Protein AF-K7UKG6-F1 (afdb_monomer_lite)

Organism: Zea mays (NCBI:txid4577)

Radius of gyration: 51.91 Å; chains: 1; bounding box: 144×88×144 Å

Foldseek 3Di:
DYDDDDDDPDDPDDDPDPPKPKDKPLAQQVNPKDKDKQWDQDNLRWIWQHDQDAQIKIKTWDPDWDQQAPALPGFGFKKKKKFKKAKAFLDPQADFFFKKKKKFQDRDAPDSRQGVPFSRHDPVFAPPLVGLMWIWTQGQDDDVVLPDPDRGKIATDGSHSNGPDMDGAFAQDQVPRDTDGDHRNNRAMKMKMWIAHRVQQKIFIAIDGPPDDTGPHGRDIDRHTSSSHYDNNRIIIIIMMGTHHDTRMIMIIFMMIMITNDYTDDHPSVSTGDDDDRDDPPPPVCCVVCVCVVVVVVVVCVCVVVCVVVVVCLVQPADDDPVNVVQDDQEDRPVQQCVQQVNVDPVQWPDQDPQGTWGWGQGPVPRAIKIKGWGDLPDPLNVLLLVQCCVQQVPDDDPQAWHFRHWYDDPSTTITITHDQPQAFQLCLLDPPPPPDDRDAAVLLLQQLLSVLVVLCCQQPVDQWNKFQQEDARNQFGQHPVSHTHGHRSSVMDTHGPPDAFDAAPQDYDPLLAALVCVVGNGGDSLSVLLSSLSRLLCSFQSDDQWDDDDPDDDTDGSLLVLVVCVVVVNNNVSGHCSNVPRYDPVLSVLSSLLSNQSNDNDSVSHDGSVVVSCSSVVVDDDDDDDDDDDDPVVSVVVPPDDDDDDDDDDDDDDDDDDDDDDDDDDDDDDDDDPDAAEEEFEPCLDFLNLLLLLVCQVVVYQYEYEEQDPVSQVVSQVVSCVVPVPGNYHYAYDDLLDLVRLLVVLVVCCVPPVAHQEYELPWAALLWDADPVVLVVCPVVLVPDDPVRLLLVQLVGTHHDLVSLVVRLSTQAVSLVSNCVSRVVRLVVDLRREYERAFAPLLFLVQFQDPVVSVQLVPLVPNDPVNLVVVSVVCSVCVVVVNCVVVRQRDRHSSSSSSSSVSSLSVQLNVCVVCVSYAGEYEYLAQELDVNSSHSGPDYSNSSNVFVNCSRPDDSPDDGSFYAYSVGTDDSD

Structure (mmCIF, N/CA/C/O backbone):
data_AF-K7UKG6-F1
#
_entry.id   AF-K7UKG6-F1
#
loop_
_atom_site.group_PDB
_atom_site.id
_atom_site.type_symbol
_atom_site.label_atom_id
_atom_site.label_alt_id
_atom_site.label_comp_id
_atom_site.label_asym_id
_atom_site.label_entity_id
_atom_site.label_seq_id
_atom_site.pdbx_PDB_ins_code
_atom_site.Cartn_x
_atom_site.Cartn_y
_atom_site.Cartn_z
_atom_site.occupancy
_atom_site.B_iso_or_equiv
_atom_site.auth_seq_id
_atom_site.auth_comp_id
_atom_site.auth_asym_id
_atom_site.auth_atom_id
_atom_site.pdbx_PDB_model_num
ATOM 1 N N . MET A 1 1 ? -83.218 53.440 73.444 1.00 36.66 1 MET A N 1
ATOM 2 C CA . MET A 1 1 ? -84.260 52.414 73.667 1.00 36.66 1 MET A CA 1
ATOM 3 C C . MET A 1 1 ? -84.029 51.332 72.626 1.00 36.66 1 MET A C 1
ATOM 5 O O . MET A 1 1 ? -84.044 51.677 71.460 1.00 36.66 1 MET A O 1
ATOM 9 N N . GLY A 1 2 ? -83.711 50.076 72.893 1.00 34.75 2 GLY A N 1
ATOM 10 C CA . GLY A 1 2 ? -83.500 49.280 74.098 1.00 34.75 2 GLY A CA 1
ATOM 11 C C . GLY A 1 2 ? -83.322 47.832 73.601 1.00 34.75 2 GLY A C 1
ATOM 12 O O . GLY A 1 2 ? -83.948 47.472 72.609 1.00 34.75 2 GLY A O 1
ATOM 13 N N . CYS A 1 3 ? -82.434 47.050 74.228 1.00 31.73 3 CYS A N 1
ATOM 14 C CA . CYS A 1 3 ? -82.293 45.579 74.106 1.00 31.73 3 CYS A CA 1
ATOM 15 C C . CYS A 1 3 ? -83.643 44.819 74.013 1.00 31.73 3 CYS A C 1
ATOM 17 O O . CYS A 1 3 ? -84.645 45.433 74.380 1.00 31.73 3 CYS A O 1
ATOM 19 N N . PRO A 1 4 ? -83.715 43.480 73.754 1.00 49.38 4 PRO A N 1
ATOM 20 C CA . PRO A 1 4 ? -82.678 42.414 73.668 1.00 49.38 4 PRO A CA 1
ATOM 21 C C . PRO A 1 4 ? -82.860 41.475 72.420 1.00 49.38 4 PRO A C 1
ATOM 23 O O . PRO A 1 4 ? -83.835 41.618 71.701 1.00 49.38 4 PRO A O 1
ATOM 26 N N . ARG A 1 5 ? -81.911 40.623 71.971 1.00 38.62 5 ARG A N 1
ATOM 27 C CA . ARG A 1 5 ? -81.408 39.315 72.494 1.00 38.62 5 ARG A CA 1
ATOM 28 C C . ARG A 1 5 ? -82.392 38.120 72.246 1.00 38.62 5 ARG A C 1
ATOM 30 O O . ARG A 1 5 ? -83.532 38.351 71.881 1.00 38.62 5 ARG A O 1
ATOM 37 N N . PRO A 1 6 ? -81.948 36.853 72.360 1.00 53.34 6 PRO A N 1
ATOM 38 C CA . PRO A 1 6 ? -81.726 35.874 71.281 1.00 53.34 6 PRO A CA 1
ATOM 39 C C . PRO A 1 6 ? -82.592 34.597 71.467 1.00 53.34 6 PRO A C 1
ATOM 41 O O . PRO A 1 6 ? -83.378 34.562 72.397 1.00 53.34 6 PRO A O 1
ATOM 44 N N . LEU A 1 7 ? -82.439 33.556 70.633 1.00 32.66 7 LEU A N 1
ATOM 45 C CA . LEU A 1 7 ? -82.617 32.106 70.928 1.00 32.66 7 LEU A CA 1
ATOM 46 C C . LEU A 1 7 ? -83.023 31.352 69.647 1.00 32.66 7 LEU A C 1
ATOM 48 O O . LEU A 1 7 ? -84.199 31.128 69.387 1.00 32.66 7 LEU A O 1
ATOM 52 N N . LEU A 1 8 ? -82.040 30.916 68.859 1.00 34.09 8 LEU A N 1
ATOM 53 C CA . LEU A 1 8 ? -82.183 29.715 68.027 1.00 34.09 8 LEU A CA 1
ATOM 54 C C . LEU A 1 8 ? -80.794 29.146 67.699 1.00 34.09 8 LEU A C 1
ATOM 56 O O . LEU A 1 8 ? -80.419 28.995 66.543 1.00 34.09 8 LEU A O 1
ATOM 60 N N . LEU A 1 9 ? -79.971 28.927 68.728 1.00 34.53 9 LEU A N 1
ATOM 61 C CA . LEU A 1 9 ? -78.616 28.391 68.542 1.00 34.53 9 LEU A CA 1
ATOM 62 C C . LEU A 1 9 ? -78.204 27.429 69.659 1.00 34.53 9 LEU A C 1
ATOM 64 O O . LEU A 1 9 ? -77.068 27.422 70.119 1.00 34.53 9 LEU A O 1
ATOM 68 N N . LEU A 1 10 ? -79.156 26.611 70.110 1.00 34.00 10 LEU A N 1
ATOM 69 C CA . LEU A 1 10 ? -78.897 25.526 71.046 1.00 34.00 10 LEU A CA 1
ATOM 70 C C . LEU A 1 10 ? -79.797 24.338 70.699 1.00 34.00 10 LEU A C 1
ATOM 72 O O . LEU A 1 10 ? -81.017 24.459 70.699 1.00 34.00 10 LEU A O 1
ATOM 76 N N . LEU A 1 11 ? -79.137 23.206 70.444 1.00 31.42 11 LEU A N 1
ATOM 77 C CA . LEU A 1 11 ? -79.667 21.859 70.202 1.00 31.42 11 LEU A CA 1
ATOM 78 C C . LEU A 1 11 ? -80.081 21.488 68.766 1.00 31.42 11 LEU A C 1
ATOM 80 O O . LEU A 1 11 ? -81.199 21.064 68.503 1.00 31.42 11 LEU A O 1
ATOM 84 N N . LEU A 1 12 ? -79.080 21.436 67.885 1.00 32.84 12 LEU A N 1
ATOM 85 C CA . LEU A 1 12 ? -78.785 20.176 67.193 1.00 32.84 12 LEU A CA 1
ATOM 86 C C . LEU A 1 12 ? -77.515 19.600 67.835 1.00 32.84 12 LEU A C 1
ATOM 88 O O . LEU A 1 12 ? -76.402 20.065 67.610 1.00 32.84 12 LEU A O 1
ATOM 92 N N . HIS A 1 13 ? -77.737 18.670 68.762 1.00 29.12 13 HIS A N 1
ATOM 93 C CA . HIS A 1 13 ? -76.720 17.833 69.386 1.00 29.12 13 HIS A CA 1
ATOM 94 C C . HIS A 1 13 ? -76.111 16.858 68.372 1.00 29.12 13 HIS A C 1
ATOM 96 O O . HIS A 1 13 ? -76.815 16.341 67.512 1.00 29.12 13 HIS A O 1
ATOM 102 N N . ALA A 1 14 ? -74.840 16.536 68.625 1.00 32.56 14 ALA A N 1
ATOM 103 C CA . ALA A 1 14 ? -74.130 15.333 68.200 1.00 32.56 14 ALA A CA 1
ATOM 104 C C . ALA A 1 14 ? -73.855 15.190 66.695 1.00 32.56 14 ALA A C 1
ATOM 106 O O . ALA A 1 14 ? -74.645 14.648 65.933 1.00 32.56 14 ALA A O 1
ATOM 107 N N . VAL A 1 15 ? -72.652 15.612 66.306 1.00 30.20 15 VAL A N 1
ATOM 108 C CA . VAL A 1 15 ? -71.545 14.771 65.808 1.00 30.20 15 VAL A CA 1
ATOM 109 C C . VAL A 1 15 ? -70.555 15.763 65.188 1.00 30.20 15 VAL A C 1
ATOM 111 O O . VAL A 1 15 ? -70.603 16.067 64.003 1.00 30.20 15 VAL A O 1
ATOM 114 N N . ALA A 1 16 ? -69.652 16.315 66.000 1.00 31.25 16 ALA A N 1
ATOM 115 C CA . ALA A 1 16 ? -68.371 16.741 65.454 1.00 31.25 16 ALA A CA 1
ATOM 116 C C . ALA A 1 16 ? -67.539 15.460 65.364 1.00 31.25 16 ALA A C 1
ATOM 118 O O . ALA A 1 16 ? -66.836 15.096 66.306 1.00 31.25 16 ALA A O 1
ATOM 119 N N . LEU A 1 17 ? -67.731 14.708 64.274 1.00 33.38 17 LEU A N 1
ATOM 120 C CA . LEU A 1 17 ? -66.760 13.711 63.832 1.00 33.38 17 LEU A CA 1
ATOM 121 C C . LEU A 1 17 ? -65.398 14.404 63.882 1.00 33.38 17 LEU A C 1
ATOM 123 O O . LEU A 1 17 ? -65.260 15.495 63.329 1.00 33.38 17 LEU A O 1
ATOM 127 N N . ALA A 1 18 ? -64.437 13.810 64.591 1.00 40.22 18 ALA A N 1
ATOM 128 C CA . ALA A 1 18 ? -63.049 14.237 64.532 1.00 40.22 18 ALA A CA 1
ATOM 129 C C . ALA A 1 18 ? -62.683 14.342 63.048 1.00 40.22 18 ALA A C 1
ATOM 131 O O . ALA A 1 18 ? -62.663 13.321 62.360 1.00 40.22 18 ALA A O 1
ATOM 132 N N . ALA A 1 19 ? -62.527 15.567 62.542 1.00 43.12 19 ALA A N 1
ATOM 133 C CA . ALA A 1 19 ? -62.194 15.784 61.146 1.00 43.12 19 ALA A CA 1
ATOM 134 C C . ALA A 1 19 ? -60.903 15.007 60.869 1.00 43.12 19 ALA A C 1
ATOM 136 O O . ALA A 1 19 ? -59.942 15.124 61.629 1.00 43.12 19 ALA A O 1
ATOM 137 N N . ALA A 1 20 ? -60.931 14.136 59.861 1.00 57.72 20 ALA A N 1
ATOM 138 C CA . ALA A 1 20 ? -59.740 13.439 59.411 1.00 57.72 20 ALA A CA 1
ATOM 139 C C . ALA A 1 20 ? -58.712 14.491 58.979 1.00 57.72 20 ALA A C 1
ATOM 141 O O . ALA A 1 20 ? -59.047 15.408 58.227 1.00 57.72 20 ALA A O 1
ATOM 142 N N . ASP A 1 21 ? -57.479 14.366 59.466 1.00 76.94 21 ASP A N 1
ATOM 143 C CA . ASP A 1 21 ? -56.363 15.162 58.962 1.00 76.94 21 ASP A CA 1
ATOM 144 C C . ASP A 1 21 ? -56.063 14.636 57.551 1.00 76.94 21 ASP A C 1
ATOM 146 O O . ASP A 1 21 ? -55.440 13.583 57.397 1.00 76.94 21 ASP A O 1
ATOM 150 N N . GLU A 1 22 ? -56.592 15.315 56.532 1.00 91.69 22 GLU A N 1
ATOM 151 C CA . GLU A 1 22 ? -56.520 14.912 55.126 1.00 91.69 22 GLU A CA 1
ATOM 152 C C . GLU A 1 22 ? -55.889 16.017 54.273 1.00 91.69 22 GLU A C 1
ATOM 154 O O . GLU A 1 22 ? -56.267 17.187 54.363 1.00 91.69 22 GLU A O 1
ATOM 159 N N . PHE A 1 23 ? -54.948 15.646 53.402 1.00 94.44 23 PHE A N 1
ATOM 160 C CA . PHE A 1 23 ? -54.409 16.554 52.391 1.00 94.44 23 PHE A CA 1
ATOM 161 C C . PHE A 1 23 ? -54.065 15.838 51.086 1.00 94.44 23 PHE A C 1
ATOM 163 O O . PHE A 1 23 ? -53.858 14.624 51.035 1.00 94.44 23 PHE A O 1
ATOM 170 N N . THR A 1 24 ? -53.976 16.617 50.004 1.00 95.69 24 THR A N 1
ATOM 171 C CA . THR A 1 24 ? -53.563 16.139 48.679 1.00 95.69 24 THR A CA 1
ATOM 172 C C . THR A 1 24 ? -52.731 17.189 47.947 1.00 95.69 24 THR A C 1
ATOM 174 O O . THR A 1 24 ? -53.188 18.303 47.699 1.00 95.69 24 THR A O 1
ATOM 177 N N . TYR A 1 25 ? -51.533 16.794 47.527 1.00 95.88 25 TYR A N 1
ATOM 178 C CA . TYR A 1 25 ? -50.607 17.550 46.694 1.00 95.88 25 TYR A CA 1
ATOM 179 C C . TYR A 1 25 ? -50.497 16.885 45.318 1.00 95.88 25 TYR A C 1
ATOM 181 O O . TYR A 1 25 ? -49.739 15.933 45.127 1.00 95.88 25 TYR A O 1
ATOM 189 N N . ASN A 1 26 ? -51.243 17.393 44.334 1.00 94.19 26 ASN A N 1
ATOM 190 C CA . ASN A 1 26 ? -51.087 17.017 42.922 1.00 94.19 26 ASN A CA 1
ATOM 191 C C . ASN A 1 26 ? -50.006 17.900 42.277 1.00 94.19 26 ASN A C 1
ATOM 193 O O . ASN A 1 26 ? -50.295 18.727 41.413 1.00 94.19 26 ASN A O 1
ATOM 197 N N . GLY A 1 27 ? -48.778 17.770 42.782 1.00 92.94 27 GLY A N 1
ATOM 198 C CA . GLY A 1 27 ? -47.716 18.763 42.635 1.00 92.94 27 GLY A CA 1
ATOM 199 C C . GLY A 1 27 ? -47.669 19.746 43.810 1.00 92.94 27 GLY A C 1
ATOM 200 O O . GLY A 1 27 ? -48.623 19.892 44.572 1.00 92.94 27 GLY A O 1
ATOM 201 N N . PHE A 1 28 ? -46.531 20.418 43.949 1.00 95.00 28 PHE A N 1
ATOM 202 C CA . PHE A 1 28 ? -46.154 21.233 45.110 1.00 95.00 28 PHE A CA 1
ATOM 203 C C . PHE A 1 28 ? -46.050 22.733 44.786 1.00 95.00 28 PHE A C 1
ATOM 205 O O . PHE A 1 28 ? -45.530 23.521 45.570 1.00 95.00 28 PHE A O 1
ATOM 212 N N . GLY A 1 29 ? -46.527 23.163 43.614 1.00 88.25 29 GLY A N 1
ATOM 213 C CA . GLY A 1 29 ? -46.515 24.579 43.237 1.00 88.25 29 GLY A CA 1
ATOM 214 C C . GLY A 1 29 ? -47.328 25.417 44.228 1.00 88.25 29 GLY A C 1
ATOM 215 O O . GLY A 1 29 ? -48.535 25.223 44.338 1.00 88.25 29 GLY A O 1
ATOM 216 N N . GLY A 1 30 ? -46.668 26.330 44.948 1.00 81.06 30 GLY A N 1
ATOM 217 C CA . GLY A 1 30 ? -47.309 27.159 45.977 1.00 81.06 30 GLY A CA 1
ATOM 218 C C . GLY A 1 30 ? -47.703 26.409 47.256 1.00 81.06 30 GLY A C 1
ATOM 219 O O . GLY A 1 30 ? -48.551 26.902 47.989 1.00 81.06 30 GLY A O 1
ATOM 220 N N . SER A 1 31 ? -47.143 25.220 47.517 1.00 86.50 31 SER A N 1
ATOM 221 C CA . SER A 1 31 ? -47.386 24.488 48.766 1.00 86.50 31 SER A CA 1
ATOM 222 C C . SER A 1 31 ? -46.556 25.042 49.926 1.00 86.50 31 SER A C 1
ATOM 224 O O . SER A 1 31 ? -45.347 25.216 49.774 1.00 86.50 31 SER A O 1
ATOM 226 N N . ASP A 1 32 ? -47.162 25.167 51.105 1.00 87.69 32 ASP A N 1
ATOM 227 C CA . ASP A 1 32 ? -46.494 25.591 52.346 1.00 87.69 32 ASP A CA 1
ATOM 228 C C . ASP A 1 32 ? -45.780 24.426 53.065 1.00 87.69 32 ASP A C 1
ATOM 230 O O . ASP A 1 32 ? -45.981 24.186 54.255 1.00 87.69 32 ASP A O 1
ATOM 234 N N . LEU A 1 33 ? -44.976 23.642 52.339 1.00 93.31 33 LEU A N 1
ATOM 235 C CA . LEU A 1 33 ? -44.185 22.568 52.949 1.00 93.31 33 LEU A CA 1
ATOM 236 C C . LEU A 1 33 ? -43.081 23.134 53.850 1.00 93.31 33 LEU A C 1
ATOM 238 O O . LEU A 1 33 ? -42.420 24.115 53.508 1.00 93.31 33 LEU A O 1
ATOM 242 N N . LEU A 1 34 ? -42.823 22.452 54.966 1.00 94.31 34 LEU A N 1
ATOM 243 C CA . LEU A 1 34 ? -41.649 22.707 55.794 1.00 94.31 34 LEU A CA 1
ATOM 244 C C . LEU A 1 34 ? -40.453 21.987 55.173 1.00 94.31 34 LEU A C 1
ATOM 246 O O . LEU A 1 34 ? -40.363 20.761 55.235 1.00 94.31 34 LEU A O 1
ATOM 250 N N . LEU A 1 35 ? -39.569 22.754 54.540 1.00 92.81 35 LEU A N 1
ATOM 251 C CA . LEU A 1 35 ? -38.381 22.249 53.857 1.00 92.81 35 LEU A CA 1
ATOM 252 C C . LEU A 1 35 ? -37.135 22.478 54.717 1.00 92.81 35 LEU A C 1
ATOM 254 O O . LEU A 1 35 ? -36.944 23.574 55.244 1.00 92.81 35 LEU A O 1
ATOM 258 N N . ASP A 1 36 ? -36.288 21.458 54.824 1.00 87.12 36 ASP A N 1
ATOM 259 C CA . ASP A 1 36 ? -34.984 21.517 55.492 1.00 87.12 36 ASP A CA 1
ATOM 260 C C . ASP A 1 36 ? -33.898 20.851 54.626 1.00 87.12 36 ASP A C 1
ATOM 262 O O . ASP A 1 36 ? -34.179 20.054 53.721 1.00 87.12 36 ASP A O 1
ATOM 266 N N . GLY A 1 37 ? -32.640 21.211 54.875 1.00 86.31 37 GLY A N 1
ATOM 267 C CA . GLY A 1 37 ? -31.489 20.732 54.114 1.00 86.31 37 GLY A CA 1
ATOM 268 C C . GLY A 1 37 ? -31.561 21.096 52.625 1.00 86.31 37 GLY A C 1
ATOM 269 O O . GLY A 1 37 ? -31.697 22.261 52.256 1.00 86.31 37 GLY A O 1
ATOM 270 N N . MET A 1 38 ? -31.432 20.091 51.753 1.00 86.81 38 MET A N 1
ATOM 271 C CA . MET A 1 38 ? -31.404 20.258 50.290 1.00 86.81 38 MET A CA 1
ATOM 272 C C . MET A 1 38 ? -32.780 20.251 49.616 1.00 86.81 38 MET A C 1
ATOM 274 O O . MET A 1 38 ? -32.848 20.345 48.384 1.00 86.81 38 MET A O 1
ATOM 278 N N . ALA A 1 39 ? -33.862 20.099 50.383 1.00 91.00 39 ALA A N 1
ATOM 279 C CA . ALA A 1 39 ? -35.194 19.986 49.816 1.00 91.00 39 ALA A CA 1
ATOM 280 C C . ALA A 1 39 ? -35.670 21.321 49.222 1.00 91.00 39 ALA A C 1
ATOM 282 O O . ALA A 1 39 ? -35.603 22.370 49.858 1.00 91.00 39 ALA A O 1
ATOM 283 N N . ALA A 1 40 ? -36.177 21.283 47.992 1.00 93.38 40 ALA A N 1
ATOM 284 C CA . ALA A 1 40 ? -36.678 22.455 47.286 1.00 93.38 40 ALA A CA 1
ATOM 285 C C . ALA A 1 40 ? -37.831 22.090 46.348 1.00 93.38 40 ALA A C 1
ATOM 287 O O . ALA A 1 40 ? -37.842 21.023 45.732 1.00 93.38 40 ALA A O 1
ATOM 288 N N . VAL A 1 41 ? -38.777 23.013 46.178 1.00 93.44 41 VAL A N 1
ATOM 289 C CA . VAL A 1 41 ? -39.832 22.899 45.165 1.00 93.44 41 VAL A CA 1
ATOM 290 C C . VAL A 1 41 ? -39.405 23.650 43.906 1.00 93.44 41 VAL A C 1
ATOM 292 O O . VAL A 1 41 ? -39.135 24.850 43.935 1.00 93.44 41 VAL A O 1
ATOM 295 N N . ALA A 1 42 ? -39.335 22.943 42.781 1.00 90.12 42 ALA A N 1
ATOM 296 C CA . ALA A 1 42 ? -39.014 23.528 41.487 1.00 90.12 42 ALA A CA 1
ATOM 297 C C . ALA A 1 42 ? -40.185 24.373 40.939 1.00 90.12 42 ALA A C 1
ATOM 299 O O . ALA A 1 42 ? -41.340 24.123 41.290 1.00 90.12 42 ALA A O 1
ATOM 300 N N . PRO A 1 43 ? -39.939 25.318 40.006 1.00 88.00 43 PRO A N 1
ATOM 301 C CA . PRO A 1 43 ? -40.983 26.201 39.468 1.00 88.00 43 PRO A CA 1
ATOM 302 C C . PRO A 1 43 ? -42.178 25.486 38.824 1.00 88.00 43 PRO A C 1
ATOM 304 O O . PRO A 1 43 ? -43.267 26.042 38.752 1.00 88.00 43 PRO A O 1
ATOM 307 N N . ASN A 1 44 ? -41.990 24.252 38.348 1.00 89.44 44 ASN A N 1
ATOM 308 C CA . ASN A 1 44 ? -43.057 23.426 37.783 1.00 89.44 44 ASN A CA 1
ATOM 309 C C . ASN A 1 44 ? -43.868 22.655 38.844 1.00 89.44 44 ASN A C 1
ATOM 311 O O . ASN A 1 44 ? -44.716 21.853 38.470 1.00 89.44 44 ASN A O 1
ATOM 315 N N . GLY A 1 45 ? -43.597 22.861 40.137 1.00 91.50 45 GLY A N 1
ATOM 316 C CA . GLY A 1 45 ? -44.252 22.178 41.251 1.00 91.50 45 GLY A CA 1
ATOM 317 C C . GLY A 1 45 ? -43.650 20.818 41.617 1.00 91.50 45 GLY A C 1
ATOM 318 O O . GLY A 1 45 ? -44.284 20.069 42.350 1.00 91.50 45 GLY A O 1
ATOM 319 N N . LEU A 1 46 ? -42.463 20.463 41.120 1.00 93.81 46 LEU A N 1
ATOM 320 C CA . LEU A 1 46 ? -41.776 19.218 41.486 1.00 93.81 46 LEU A CA 1
ATOM 321 C C . LEU A 1 46 ? -41.025 19.373 42.814 1.00 93.81 46 LEU A C 1
ATOM 323 O O . LEU A 1 46 ? -40.175 20.256 42.921 1.00 93.81 46 LEU A O 1
ATOM 327 N N . LEU A 1 47 ? -41.269 18.496 43.791 1.00 96.00 47 LEU A N 1
ATOM 328 C CA . LEU A 1 47 ? -40.488 18.468 45.028 1.00 96.00 47 LEU A CA 1
ATOM 329 C C . LEU A 1 47 ? -39.208 17.654 44.806 1.00 96.00 47 LEU A C 1
ATOM 331 O O . LEU A 1 47 ? -39.258 16.459 44.518 1.00 96.00 47 LEU A O 1
ATOM 335 N N . ALA A 1 48 ? -38.057 18.306 44.934 1.00 93.88 48 ALA A N 1
ATOM 336 C CA . ALA A 1 48 ? -36.742 17.682 44.915 1.00 93.88 48 ALA A CA 1
ATOM 337 C C . ALA A 1 48 ? -36.217 17.587 46.348 1.00 93.88 48 ALA A C 1
ATOM 339 O O . ALA A 1 48 ? -36.005 18.614 46.980 1.00 93.88 48 ALA A O 1
ATOM 340 N N . LEU A 1 49 ? -35.991 16.375 46.854 1.00 90.94 49 LEU A N 1
ATOM 341 C CA . LEU A 1 49 ? -35.392 16.149 48.176 1.00 90.94 49 LEU A CA 1
ATOM 342 C C . LEU A 1 49 ? -33.859 16.241 48.129 1.00 90.94 49 LEU A C 1
ATOM 344 O O . LEU A 1 49 ? -33.218 16.502 49.140 1.00 90.94 49 LEU A O 1
ATOM 348 N N . SER A 1 50 ? -33.259 16.061 46.947 1.00 85.62 50 SER A N 1
ATOM 349 C CA . SER A 1 50 ? -31.830 16.279 46.714 1.00 85.62 50 SER A CA 1
ATOM 350 C C . SER A 1 50 ? -31.563 16.894 45.335 1.00 85.62 50 SER A C 1
ATOM 352 O O . SER A 1 50 ? -32.284 16.639 44.366 1.00 85.62 50 SER A O 1
ATOM 354 N N . ASN A 1 51 ? -30.500 17.699 45.218 1.00 71.69 51 ASN A N 1
ATOM 355 C CA . ASN A 1 51 ? -30.104 18.347 43.957 1.00 71.69 51 ASN A CA 1
ATOM 356 C C . ASN A 1 51 ? -28.870 17.698 43.281 1.00 71.69 51 ASN A C 1
ATOM 358 O O . ASN A 1 51 ? -28.519 18.079 42.156 1.00 71.69 51 ASN A O 1
ATOM 362 N N . GLY A 1 52 ? -28.262 16.694 43.927 1.00 63.62 52 GLY A N 1
ATOM 363 C CA . GLY A 1 52 ? -27.076 15.963 43.471 1.00 63.62 52 GLY A CA 1
ATOM 364 C C . GLY A 1 52 ? -25.748 16.399 44.108 1.00 63.62 52 GLY A C 1
ATOM 365 O O . GLY A 1 52 ? -24.730 15.804 43.785 1.00 63.62 52 GLY A O 1
ATOM 366 N N . THR A 1 53 ? -25.702 17.405 44.985 1.00 66.56 53 THR A N 1
ATOM 367 C CA . THR A 1 53 ? -24.490 17.688 45.782 1.00 66.56 53 THR A CA 1
ATOM 368 C C . THR A 1 53 ? -24.171 16.527 46.720 1.00 66.56 53 THR A C 1
ATOM 370 O O . THR A 1 53 ? -25.085 16.000 47.339 1.00 66.56 53 THR A O 1
ATOM 373 N N . SER A 1 54 ? -22.899 16.149 46.845 1.00 64.50 54 SER A N 1
ATOM 374 C CA . SER A 1 54 ? -22.474 15.009 47.665 1.00 64.50 54 SER A CA 1
ATOM 375 C C . SER A 1 54 ? -22.586 15.272 49.170 1.00 64.50 54 SER A C 1
ATOM 377 O O . SER A 1 54 ? -22.259 16.371 49.615 1.00 64.50 54 SER A O 1
ATOM 379 N N . GLN A 1 55 ? -22.922 14.235 49.943 1.00 66.81 55 GLN A N 1
ATOM 380 C CA . GLN A 1 55 ? -22.934 14.220 51.418 1.00 66.81 55 GLN A CA 1
ATOM 381 C C . GLN A 1 55 ? -23.903 15.204 52.094 1.00 66.81 55 GLN A C 1
ATOM 383 O O . GLN A 1 55 ? -23.591 15.767 53.139 1.00 66.81 55 GLN A O 1
ATOM 388 N N . MET A 1 56 ? -25.095 15.395 51.527 1.00 76.94 56 MET A N 1
ATOM 389 C CA . MET A 1 56 ? -26.139 16.241 52.119 1.00 76.94 56 MET A CA 1
ATOM 390 C C . MET A 1 56 ? -27.470 15.485 52.242 1.00 76.94 56 MET A C 1
ATOM 392 O O . MET A 1 56 ? -27.747 14.569 51.459 1.00 76.94 56 MET A O 1
ATOM 396 N N . ALA A 1 57 ? -28.308 15.896 53.196 1.00 85.38 57 ALA A N 1
ATOM 397 C CA . ALA A 1 57 ? -29.679 15.412 53.376 1.00 85.38 57 ALA A CA 1
ATOM 398 C C . ALA A 1 57 ? -30.701 16.509 53.043 1.00 85.38 57 ALA A C 1
ATOM 400 O O . ALA A 1 57 ? -30.386 17.700 53.093 1.00 85.38 57 ALA A O 1
ATOM 401 N N . GLY A 1 58 ? -31.920 16.114 52.688 1.00 89.94 58 GLY A N 1
ATOM 402 C CA . GLY A 1 58 ? -33.037 17.032 52.499 1.00 89.94 58 GLY A CA 1
ATOM 403 C C . GLY A 1 58 ? -34.342 16.442 53.006 1.00 89.94 58 GLY A C 1
ATOM 404 O O . GLY A 1 58 ? -34.608 15.248 52.838 1.00 89.94 58 GLY A O 1
ATOM 405 N N . HIS A 1 59 ? -35.155 17.304 53.612 1.00 92.94 59 HIS A N 1
ATOM 406 C CA . HIS A 1 59 ? -36.391 16.929 54.285 1.00 92.94 59 HIS A CA 1
ATOM 407 C C . HIS A 1 59 ? -37.546 17.809 53.843 1.00 92.94 59 HIS A C 1
ATOM 409 O O . HIS A 1 59 ? -37.395 19.018 53.688 1.00 92.94 59 HIS A O 1
ATOM 415 N N . ALA A 1 60 ? -38.716 17.207 53.673 1.00 95.31 60 ALA A N 1
ATOM 416 C CA . ALA A 1 60 ? -39.935 17.928 53.340 1.00 95.31 60 ALA A CA 1
ATOM 417 C C . ALA A 1 60 ? -41.101 17.393 54.168 1.00 95.31 60 ALA A C 1
ATOM 419 O O . ALA A 1 60 ? -41.510 16.248 53.986 1.00 95.31 60 ALA A O 1
ATOM 420 N N . PHE A 1 61 ? -41.643 18.217 55.060 1.00 96.44 61 PHE A N 1
ATOM 421 C CA . PHE A 1 61 ? -42.727 17.850 55.968 1.00 96.44 61 PHE A CA 1
ATOM 422 C C . PHE A 1 61 ? -44.007 18.628 55.675 1.00 96.44 61 PHE A C 1
ATOM 424 O O . PHE A 1 61 ? -43.972 19.809 55.319 1.00 96.44 61 PHE A O 1
ATOM 431 N N . HIS A 1 62 ? -45.151 17.969 55.873 1.00 95.31 62 HIS A N 1
ATOM 432 C CA . HIS A 1 62 ? -46.427 18.672 55.948 1.00 95.31 62 HIS A CA 1
ATOM 433 C C . HIS A 1 62 ? -46.421 19.582 57.196 1.00 95.31 62 HIS A C 1
ATOM 435 O O . HIS A 1 62 ? -45.997 19.129 58.263 1.00 95.31 62 HIS A O 1
ATOM 441 N N . PRO A 1 63 ? -46.836 20.860 57.090 1.00 93.12 63 PRO A N 1
ATOM 442 C CA . PRO A 1 63 ? -46.680 21.831 58.173 1.00 93.12 63 PRO A CA 1
ATOM 443 C C . PRO A 1 63 ? -47.492 21.510 59.429 1.00 93.12 63 PRO A C 1
ATOM 445 O O . PRO A 1 63 ? -47.041 21.819 60.532 1.00 93.12 63 PRO A O 1
ATOM 448 N N . ALA A 1 64 ? -48.675 20.908 59.283 1.00 92.12 64 ALA A N 1
ATOM 449 C CA . ALA A 1 64 ? -49.518 20.552 60.416 1.00 92.12 64 ALA A CA 1
ATOM 450 C C . ALA A 1 64 ? -49.155 19.151 60.948 1.00 92.12 64 ALA A C 1
ATOM 452 O O . ALA A 1 64 ? -49.101 18.199 60.165 1.00 92.12 64 ALA A O 1
ATOM 453 N N . PRO A 1 65 ? -48.926 18.979 62.262 1.00 92.81 65 PRO A N 1
ATOM 454 C CA . PRO A 1 65 ? -48.863 17.646 62.841 1.00 92.81 65 PRO A CA 1
ATOM 455 C C . PRO A 1 65 ? -50.251 17.000 62.820 1.00 92.81 65 PRO A C 1
ATOM 457 O O . PRO A 1 65 ? -51.263 17.686 62.955 1.00 92.81 65 PRO A O 1
ATOM 460 N N . PHE A 1 66 ? -50.295 15.675 62.722 1.00 91.94 66 PHE A N 1
ATOM 461 C CA . PHE A 1 66 ? -51.530 14.902 62.826 1.00 91.94 66 PHE A CA 1
ATOM 462 C C . PHE A 1 66 ? -51.592 14.156 64.158 1.00 91.94 66 PHE A C 1
ATOM 464 O O . PHE A 1 66 ? -50.573 13.877 64.807 1.00 91.94 66 PHE A O 1
ATOM 471 N N . ARG A 1 67 ? -52.807 13.807 64.583 1.00 89.88 67 ARG A N 1
ATOM 472 C CA . ARG A 1 67 ? -53.003 13.030 65.811 1.00 89.88 67 ARG A CA 1
ATOM 473 C C . ARG A 1 67 ? -52.735 11.547 65.545 1.00 89.88 67 ARG A C 1
ATOM 475 O O . ARG A 1 67 ? -53.581 10.856 64.984 1.00 89.88 67 ARG A O 1
ATOM 482 N N . LEU A 1 68 ? -51.581 11.041 65.984 1.00 88.88 68 LEU A N 1
ATOM 483 C CA . LEU A 1 68 ? -51.253 9.616 65.875 1.00 88.88 68 LEU A CA 1
ATOM 484 C C . LEU A 1 68 ? -51.884 8.799 67.008 1.00 88.88 68 LEU A C 1
ATOM 486 O O . LEU A 1 68 ? -52.206 7.641 66.796 1.00 88.88 68 LEU A O 1
ATOM 490 N N . ARG A 1 69 ? -52.100 9.370 68.200 1.00 86.56 69 ARG A N 1
ATOM 491 C CA . ARG A 1 69 ? -52.745 8.677 69.333 1.00 86.56 69 ARG A CA 1
ATOM 492 C C . ARG A 1 69 ? -53.505 9.639 70.240 1.00 86.56 69 ARG A C 1
ATOM 494 O O . ARG A 1 69 ? -53.108 10.788 70.425 1.00 86.56 69 ARG A O 1
ATOM 501 N N . ASP A 1 70 ? -54.569 9.156 70.873 1.00 78.12 70 ASP A N 1
ATOM 502 C CA . ASP A 1 70 ? -55.434 9.980 71.732 1.00 78.12 70 ASP A CA 1
ATOM 503 C C . ASP A 1 70 ? -54.925 10.098 73.188 1.00 78.12 70 ASP A C 1
ATOM 505 O O . ASP A 1 70 ? -55.558 10.734 74.025 1.00 78.12 70 ASP A O 1
ATOM 509 N N . GLY A 1 71 ? -53.739 9.559 73.494 1.00 68.06 71 GLY A N 1
ATOM 510 C CA . GLY A 1 71 ? -53.077 9.675 74.798 1.00 68.06 71 GLY A CA 1
ATOM 511 C C . GLY A 1 71 ? -51.864 8.751 74.930 1.00 68.06 71 GLY A C 1
ATOM 512 O O . GLY A 1 71 ? -51.612 7.924 74.054 1.00 68.06 71 GLY A O 1
ATOM 513 N N . ALA A 1 72 ? -51.121 8.860 76.039 1.00 62.03 72 ALA A N 1
ATOM 514 C CA . ALA A 1 72 ? -49.854 8.144 76.230 1.00 62.03 72 ALA A CA 1
ATOM 515 C C . ALA A 1 72 ? -49.975 6.601 76.180 1.00 62.03 72 ALA A C 1
ATOM 517 O O . ALA A 1 72 ? -49.021 5.921 75.812 1.00 62.03 72 ALA A O 1
ATOM 518 N N . ALA A 1 73 ? -51.152 6.068 76.526 1.00 63.69 73 ALA A N 1
ATOM 519 C CA . ALA A 1 73 ? -51.455 4.635 76.578 1.00 63.69 73 ALA A CA 1
ATOM 520 C C . ALA A 1 73 ? -52.420 4.157 75.470 1.00 63.69 73 ALA A C 1
ATOM 522 O O . ALA A 1 73 ? -52.812 2.992 75.465 1.00 63.69 73 ALA A O 1
ATOM 523 N N . ALA A 1 74 ? -52.837 5.042 74.556 1.00 75.62 74 ALA A N 1
ATOM 524 C CA . ALA A 1 74 ? -53.748 4.693 73.467 1.00 75.62 74 ALA A CA 1
ATOM 525 C C . ALA A 1 74 ? -52.997 4.031 72.299 1.00 75.62 74 ALA A C 1
ATOM 527 O O . ALA A 1 74 ? -51.850 4.379 72.009 1.00 75.62 74 ALA A O 1
ATOM 528 N N . ALA A 1 75 ? -53.665 3.100 71.611 1.00 82.31 75 ALA A N 1
ATOM 529 C CA . ALA A 1 75 ? -53.167 2.544 70.357 1.00 82.31 75 ALA A CA 1
ATOM 530 C C . ALA A 1 75 ? -53.009 3.651 69.301 1.00 82.31 75 ALA A C 1
ATOM 532 O O . ALA A 1 75 ? -53.741 4.646 69.309 1.00 82.31 75 ALA A O 1
ATOM 533 N N . ALA A 1 76 ? -52.048 3.476 68.393 1.00 87.50 76 ALA A N 1
ATOM 534 C CA . ALA A 1 76 ? -51.882 4.391 67.272 1.00 87.50 76 ALA A CA 1
ATOM 535 C C . ALA A 1 76 ? -53.110 4.324 66.347 1.00 87.50 76 ALA A C 1
ATOM 537 O O . ALA A 1 76 ? -53.637 3.246 66.089 1.00 87.50 76 ALA A O 1
ATOM 538 N N . ARG A 1 77 ? -53.564 5.475 65.855 1.00 91.25 77 ARG A N 1
ATOM 539 C CA . ARG A 1 77 ? -54.678 5.629 64.918 1.00 91.25 77 ARG A CA 1
ATOM 540 C C . ARG A 1 77 ? -54.267 5.149 63.534 1.00 91.25 77 ARG A C 1
ATOM 542 O O . ARG A 1 77 ? -53.111 5.291 63.138 1.00 91.25 77 ARG A O 1
ATOM 549 N N . SER A 1 78 ? -55.234 4.622 62.789 1.00 94.12 78 SER A N 1
ATOM 550 C CA . SER A 1 78 ? -55.018 4.252 61.395 1.00 94.12 78 SER A CA 1
ATOM 551 C C . SER A 1 78 ? -54.688 5.482 60.554 1.00 94.12 78 SER A C 1
ATOM 553 O O . SER A 1 78 ? -55.289 6.544 60.742 1.00 94.12 78 SER A O 1
ATOM 555 N N . PHE A 1 79 ? -53.772 5.337 59.605 1.00 95.94 79 PHE A N 1
ATOM 556 C CA . PHE A 1 79 ? -53.483 6.363 58.609 1.00 95.94 79 PHE A CA 1
ATOM 557 C C . PHE A 1 79 ? -53.168 5.718 57.267 1.00 95.94 79 PHE A C 1
ATOM 559 O O . PHE A 1 79 ? -52.766 4.558 57.194 1.00 95.94 79 PHE A O 1
ATOM 566 N N . SER A 1 80 ? -53.338 6.492 56.208 1.00 97.62 80 SER A N 1
ATOM 567 C CA . SER A 1 80 ? -53.027 6.095 54.845 1.00 97.62 80 SER A CA 1
ATOM 568 C C . SER A 1 80 ? -52.220 7.202 54.186 1.00 97.62 80 SER A C 1
ATOM 570 O O . SER A 1 80 ? -52.540 8.381 54.338 1.00 97.62 80 SER A O 1
ATOM 572 N N . ALA A 1 81 ? -51.170 6.832 53.460 1.00 97.81 81 ALA A N 1
ATOM 573 C CA . ALA A 1 81 ? -50.364 7.734 52.652 1.00 97.81 81 ALA A CA 1
ATOM 574 C C . ALA A 1 81 ? -50.208 7.163 51.241 1.00 97.81 81 ALA A C 1
ATOM 576 O O . ALA A 1 81 ? -49.910 5.980 51.077 1.00 97.81 81 ALA A O 1
ATOM 577 N N . ALA A 1 82 ? -50.346 8.004 50.220 1.00 98.00 82 ALA A N 1
ATOM 578 C CA . ALA A 1 82 ? -50.036 7.641 48.844 1.00 98.00 82 ALA A CA 1
ATOM 579 C C . ALA A 1 82 ? -49.128 8.698 48.223 1.00 98.00 82 ALA A C 1
ATOM 581 O O . ALA A 1 82 ? -49.409 9.889 48.311 1.00 98.00 82 ALA A O 1
ATOM 582 N N . PHE A 1 83 ? -48.036 8.295 47.580 1.00 98.31 83 PHE A N 1
ATOM 583 C CA . PHE A 1 83 ? -47.125 9.249 46.948 1.00 98.31 83 PHE A CA 1
ATOM 584 C C . PHE A 1 83 ? -46.536 8.714 45.652 1.00 98.31 83 PHE A C 1
ATOM 586 O O . PHE A 1 83 ? -46.346 7.510 45.489 1.00 98.31 83 PHE A O 1
ATOM 593 N N . VAL A 1 84 ? -46.255 9.625 44.723 1.00 98.25 84 VAL A N 1
ATOM 594 C CA . VAL A 1 84 ? -45.568 9.329 43.466 1.00 98.25 84 VAL A CA 1
ATOM 595 C C . VAL A 1 84 ? -44.160 9.886 43.539 1.00 98.25 84 VAL A C 1
ATOM 597 O O . VAL A 1 84 ? -43.986 11.079 43.775 1.00 98.25 84 VAL A O 1
ATOM 600 N N . PHE A 1 85 ? -43.161 9.041 43.312 1.00 97.38 85 PHE A N 1
ATOM 601 C CA . PHE A 1 85 ? -41.750 9.401 43.400 1.00 97.38 85 PHE A CA 1
ATOM 602 C C . PHE A 1 85 ? -40.978 8.983 42.147 1.00 97.38 85 PHE A C 1
ATOM 604 O O . PHE A 1 85 ? -41.451 8.184 41.335 1.00 97.38 85 PHE A O 1
ATOM 611 N N . ALA A 1 86 ? -39.770 9.521 41.997 1.00 95.00 86 ALA A N 1
ATOM 612 C CA . ALA A 1 86 ? -38.773 9.002 41.071 1.00 95.00 86 ALA A CA 1
ATOM 613 C C . ALA A 1 86 ? -37.359 9.240 41.609 1.00 95.00 86 ALA A C 1
ATOM 615 O O . ALA A 1 86 ? -37.035 10.346 42.046 1.00 95.00 86 ALA A O 1
ATOM 616 N N . ILE A 1 87 ? -36.504 8.221 41.505 1.00 92.94 87 ILE A N 1
ATOM 617 C CA . ILE A 1 87 ? -35.075 8.321 41.814 1.00 92.94 87 ILE A CA 1
ATOM 618 C C . ILE A 1 87 ? -34.308 8.376 40.494 1.00 92.94 87 ILE A C 1
ATOM 620 O O . ILE A 1 87 ? -34.456 7.519 39.617 1.00 92.94 87 ILE A O 1
ATOM 624 N N . VAL A 1 88 ? -33.516 9.432 40.320 1.00 89.50 88 VAL A N 1
ATOM 625 C CA . VAL A 1 88 ? -32.770 9.703 39.092 1.00 89.50 88 VAL A CA 1
ATOM 626 C C . VAL A 1 88 ? -31.282 9.762 39.402 1.00 89.50 88 VAL A C 1
ATOM 628 O O . VAL A 1 88 ? -30.778 10.778 39.878 1.00 89.50 88 VAL A O 1
ATOM 631 N N . SER A 1 89 ? -30.569 8.695 39.052 1.00 84.12 89 SER A N 1
ATOM 632 C CA . SER A 1 89 ? -29.104 8.672 39.032 1.00 84.12 89 SER A CA 1
ATOM 633 C C . SER A 1 89 ? -28.558 9.052 37.653 1.00 84.12 89 SER A C 1
ATOM 635 O O . SER A 1 89 ? -29.150 8.715 36.619 1.00 84.12 89 SER A O 1
ATOM 637 N N . ASN A 1 90 ? -27.402 9.724 37.621 1.00 77.19 90 ASN A N 1
ATOM 638 C CA . ASN A 1 90 ? -26.641 9.958 36.386 1.00 77.19 90 ASN A CA 1
ATOM 639 C C . ASN A 1 90 ? -26.181 8.647 35.723 1.00 77.19 90 ASN A C 1
ATOM 641 O O . ASN A 1 90 ? -26.083 8.584 34.495 1.00 77.19 90 ASN A O 1
ATOM 645 N N . TYR A 1 91 ? -25.977 7.594 36.512 1.00 73.06 91 TYR A N 1
ATOM 646 C CA . TYR A 1 91 ? -25.633 6.259 36.031 1.00 73.06 91 TYR A CA 1
ATOM 647 C C . TYR A 1 91 ? -26.895 5.401 35.879 1.00 73.06 91 TYR A C 1
ATOM 649 O O . TYR A 1 91 ? -27.924 5.660 36.498 1.00 73.06 91 TYR A O 1
ATOM 657 N N . THR A 1 92 ? -26.849 4.397 35.005 1.00 67.00 92 THR A N 1
ATOM 658 C CA . THR A 1 92 ? -28.003 3.521 34.717 1.00 67.00 92 THR A CA 1
ATOM 659 C C . THR A 1 92 ? -28.045 2.262 35.578 1.00 67.00 92 THR A C 1
ATOM 661 O O . THR A 1 92 ? -29.067 1.589 35.609 1.00 67.00 92 THR A O 1
ATOM 664 N N . VAL A 1 93 ? -26.942 1.935 36.253 1.00 70.94 93 VAL A N 1
ATOM 665 C CA . VAL A 1 93 ? -26.762 0.702 37.044 1.00 70.94 93 VAL A CA 1
ATOM 666 C C . VAL A 1 93 ? -26.329 0.971 38.486 1.00 70.94 93 VAL A C 1
ATOM 668 O O . VAL A 1 93 ? -26.154 0.035 39.253 1.00 70.94 93 VAL A O 1
ATOM 671 N N . LEU A 1 94 ? -26.144 2.239 38.855 1.00 76.44 94 LEU A N 1
ATOM 672 C CA . LEU A 1 94 ? -25.616 2.644 40.152 1.00 76.44 94 LEU A CA 1
ATOM 673 C C . LEU A 1 94 ? -26.372 3.878 40.649 1.00 76.44 94 LEU A C 1
ATOM 675 O O . LEU A 1 94 ? -26.648 4.779 39.858 1.00 76.44 94 LEU A O 1
ATOM 679 N N . SER A 1 95 ? -26.691 3.923 41.937 1.00 78.94 95 SER A N 1
ATOM 680 C CA . SER A 1 95 ? -27.394 5.020 42.610 1.00 78.94 95 SER A CA 1
ATOM 681 C C . SER A 1 95 ? -26.831 5.210 44.016 1.00 78.94 95 SER A C 1
ATOM 683 O O . SER A 1 95 ? -25.920 4.494 44.424 1.00 78.94 95 SER A O 1
ATOM 685 N N . ASP A 1 96 ? -27.336 6.217 44.714 1.00 79.44 96 ASP A N 1
ATOM 686 C CA . ASP A 1 96 ? -26.980 6.524 46.095 1.00 79.44 96 ASP A CA 1
ATOM 687 C C . ASP A 1 96 ? -27.935 5.845 47.106 1.00 79.44 96 ASP A C 1
ATOM 689 O O . ASP A 1 96 ? -28.662 4.928 46.742 1.00 79.44 96 ASP A O 1
ATOM 693 N N . ASN A 1 97 ? -27.938 6.273 48.367 1.00 80.38 97 ASN A N 1
ATOM 694 C CA . ASN A 1 97 ? -28.575 5.580 49.492 1.00 80.38 97 ASN A CA 1
ATOM 695 C C . ASN A 1 97 ? -30.121 5.540 49.456 1.00 80.38 97 ASN A C 1
ATOM 697 O O . ASN A 1 97 ? -30.705 4.707 50.124 1.00 80.38 97 ASN A O 1
ATOM 701 N N . GLY A 1 98 ? -30.810 6.367 48.657 1.00 89.25 98 GLY A N 1
ATOM 702 C CA . GLY A 1 98 ? -32.272 6.292 48.473 1.00 89.25 98 GLY A CA 1
ATOM 703 C C . GLY A 1 98 ? -33.079 7.361 49.227 1.00 89.25 98 GLY A C 1
ATOM 704 O O . GLY A 1 98 ? -32.580 8.447 49.538 1.00 89.25 98 GLY A O 1
ATOM 705 N N . MET A 1 99 ? -34.365 7.087 49.483 1.00 93.94 99 MET A N 1
ATOM 706 C CA . MET A 1 99 ? -35.293 8.017 50.158 1.00 93.94 99 MET A CA 1
ATOM 707 C C . MET A 1 99 ? -36.306 7.297 51.056 1.00 93.94 99 MET A C 1
ATOM 709 O O . MET A 1 99 ? -36.513 6.099 50.912 1.00 93.94 99 MET A O 1
ATOM 713 N N . ALA A 1 100 ? -36.992 8.025 51.939 1.00 96.12 100 ALA A N 1
ATOM 714 C CA . ALA A 1 100 ? -37.991 7.462 52.843 1.00 96.12 100 ALA A CA 1
ATOM 715 C C . ALA A 1 100 ? -39.214 8.371 53.048 1.00 96.12 100 ALA A C 1
ATOM 717 O O . ALA A 1 100 ? -39.090 9.598 53.061 1.00 96.12 100 ALA A O 1
ATOM 718 N N . LEU A 1 101 ? -40.384 7.756 53.262 1.00 97.81 101 LEU A N 1
ATOM 719 C CA . LEU A 1 101 ? -41.544 8.395 53.900 1.00 97.81 101 LEU A CA 1
ATOM 720 C C . LEU A 1 101 ? -41.370 8.269 55.416 1.00 97.81 101 LEU A C 1
ATOM 722 O O . LEU A 1 101 ? -41.199 7.158 55.909 1.00 97.81 101 LEU A O 1
ATOM 726 N N . VAL A 1 102 ? -41.437 9.378 56.147 1.00 96.69 102 VAL A N 1
ATOM 727 C CA . VAL A 1 102 ? -41.081 9.464 57.568 1.00 96.69 102 VAL A CA 1
ATOM 728 C C . VAL A 1 102 ? -42.267 9.945 58.396 1.00 96.69 102 VAL A C 1
ATOM 730 O O . VAL A 1 102 ? -42.918 10.925 58.039 1.00 96.69 102 VAL A O 1
ATOM 733 N N . VAL A 1 103 ? -42.500 9.291 59.535 1.00 96.56 103 VAL A N 1
ATOM 734 C CA . VAL A 1 103 ? -43.353 9.756 60.634 1.00 96.56 103 VAL A CA 1
ATOM 735 C C . VAL A 1 103 ? -42.473 9.993 61.861 1.00 96.56 103 VAL A C 1
ATOM 737 O O . VAL A 1 103 ? -41.827 9.067 62.354 1.00 96.56 103 VAL A O 1
ATOM 740 N N . ALA A 1 104 ? -42.431 11.231 62.352 1.00 94.81 104 ALA A N 1
ATOM 741 C CA . ALA A 1 104 ? -41.485 11.666 63.381 1.00 94.81 104 ALA A CA 1
ATOM 742 C C . ALA A 1 104 ? -42.136 12.577 64.442 1.00 94.81 104 ALA A C 1
ATOM 744 O O . ALA A 1 104 ? -43.143 13.230 64.161 1.00 94.81 104 ALA A O 1
ATOM 745 N N . PRO A 1 105 ? -41.566 12.676 65.661 1.00 93.00 105 PRO A N 1
ATOM 746 C CA . PRO A 1 105 ? -42.057 13.582 66.706 1.00 93.00 105 PRO A CA 1
ATOM 747 C C . PRO A 1 105 ? -41.825 15.066 66.382 1.00 93.00 105 PRO A C 1
ATOM 749 O O . PRO A 1 105 ? -42.458 15.930 66.982 1.00 93.00 105 PRO A O 1
ATOM 752 N N . SER A 1 106 ? -40.912 15.381 65.458 1.00 90.81 106 SER A N 1
ATOM 753 C CA . SER A 1 106 ? -40.611 16.748 65.030 1.00 90.81 106 SER A CA 1
ATOM 754 C C . SER A 1 106 ? -40.204 16.783 63.556 1.00 90.81 106 SER A C 1
ATOM 756 O O . SER A 1 106 ? -39.819 15.759 62.995 1.00 90.81 106 SER A O 1
ATOM 758 N N . THR A 1 107 ? -40.249 17.967 62.945 1.00 89.06 107 THR A N 1
ATOM 759 C CA . THR A 1 107 ? -39.822 18.197 61.554 1.00 89.06 107 THR A CA 1
ATOM 760 C C . THR A 1 107 ? -38.317 18.410 61.393 1.00 89.06 107 THR A C 1
ATOM 762 O O . THR A 1 107 ? -37.833 18.460 60.267 1.00 89.06 107 THR A O 1
ATOM 765 N N . ARG A 1 108 ? -37.565 18.533 62.497 1.00 83.25 108 ARG A N 1
ATOM 766 C CA . ARG A 1 108 ? -36.104 18.690 62.487 1.00 83.25 108 ARG A CA 1
ATOM 767 C C . ARG A 1 108 ? -35.451 17.353 62.809 1.00 83.25 108 ARG A C 1
ATOM 769 O O . ARG A 1 108 ? -35.463 16.921 63.961 1.00 83.25 108 ARG A O 1
ATOM 776 N N . LEU A 1 109 ? -34.883 16.705 61.798 1.00 81.62 109 LEU A N 1
ATOM 777 C CA . LEU A 1 109 ? -34.161 15.442 61.958 1.00 81.62 109 LEU A CA 1
ATOM 778 C C . LEU A 1 109 ? -32.655 15.708 62.131 1.00 81.62 109 LEU A C 1
ATOM 780 O O . LEU A 1 109 ? -32.063 16.519 61.424 1.00 81.62 109 LEU A O 1
ATOM 784 N N . SER A 1 110 ? -32.020 15.033 63.091 1.00 59.88 110 SER A N 1
ATOM 785 C CA . SER A 1 110 ? -30.648 15.293 63.574 1.00 59.88 110 SER A CA 1
ATOM 786 C C . SER A 1 110 ? -29.531 14.750 62.658 1.00 59.88 110 SER A C 1
ATOM 788 O O . SER A 1 110 ? -28.539 14.200 63.139 1.00 59.88 110 SER A O 1
ATOM 790 N N . ALA A 1 111 ? -29.675 14.836 61.337 1.00 61.94 111 ALA A N 1
ATOM 791 C CA . ALA A 1 111 ? -28.970 13.951 60.406 1.00 61.94 111 ALA A CA 1
ATOM 792 C C . ALA A 1 111 ? -28.120 14.705 59.356 1.00 61.94 111 ALA A C 1
ATOM 794 O O . ALA A 1 111 ? -28.272 14.515 58.152 1.00 61.94 111 ALA A O 1
ATOM 795 N N . PHE A 1 112 ? -27.185 15.555 59.802 1.00 56.53 112 PHE A N 1
ATOM 796 C CA . PHE A 1 112 ? -26.296 16.314 58.899 1.00 56.53 112 PHE A CA 1
ATOM 797 C C . PHE A 1 112 ? -25.185 15.467 58.229 1.00 56.53 112 PHE A C 1
ATOM 799 O O . PHE A 1 112 ? -24.597 15.924 57.258 1.00 56.53 112 PHE A O 1
ATOM 806 N N . ASN A 1 113 ? -24.941 14.224 58.680 1.00 56.88 113 ASN A N 1
ATOM 807 C CA . ASN A 1 113 ? -23.942 13.286 58.119 1.00 56.88 113 ASN A CA 1
ATOM 808 C C . ASN A 1 113 ? -24.591 11.970 57.655 1.00 56.88 113 ASN A C 1
ATOM 810 O O . ASN A 1 113 ? -24.218 10.880 58.091 1.00 56.88 113 ASN A O 1
ATOM 814 N N . ALA A 1 114 ? -25.634 12.062 56.836 1.00 62.16 114 ALA A N 1
ATOM 815 C CA . ALA A 1 114 ? -26.625 10.997 56.754 1.00 62.16 114 ALA A CA 1
ATOM 816 C C . ALA A 1 114 ? -26.658 10.225 55.440 1.00 62.16 114 ALA A C 1
ATOM 818 O O . ALA A 1 114 ? -27.744 9.823 55.052 1.00 62.16 114 ALA A O 1
ATOM 819 N N . GLY A 1 115 ? -25.504 9.996 54.795 1.00 74.38 115 GLY A N 1
ATOM 820 C CA . GLY A 1 115 ? -25.394 9.208 53.556 1.00 74.38 115 GLY A CA 1
ATOM 821 C C . GLY A 1 115 ? -26.219 7.918 53.613 1.00 74.38 115 GLY A C 1
ATOM 822 O O . GLY A 1 115 ? -27.378 7.903 53.213 1.00 74.38 115 GLY A O 1
ATOM 823 N N . GLN A 1 116 ? -25.663 6.860 54.193 1.00 82.75 116 GLN A N 1
ATOM 824 C CA . GLN A 1 116 ? -26.348 5.567 54.347 1.00 82.75 116 GLN A CA 1
ATOM 825 C C . GLN A 1 116 ? -27.484 5.549 55.385 1.00 82.75 116 GLN A C 1
ATOM 827 O O . GLN A 1 116 ? -28.094 4.518 55.608 1.00 82.75 116 GLN A O 1
ATOM 832 N N . TYR A 1 117 ? -27.791 6.679 56.032 1.00 88.94 117 TYR A N 1
ATOM 833 C CA . TYR A 1 117 ? -28.853 6.776 57.045 1.00 88.94 117 TYR A CA 1
ATOM 834 C C . TYR A 1 117 ? -30.110 7.509 56.531 1.00 88.94 117 TYR A C 1
ATOM 836 O O . TYR A 1 117 ? -30.939 7.961 57.326 1.00 88.94 117 TYR A O 1
ATOM 844 N N . LEU A 1 118 ? -30.227 7.684 55.206 1.00 88.25 118 LEU A N 1
ATOM 845 C CA . LEU A 1 118 ? -31.364 8.288 54.486 1.00 88.25 118 LEU A CA 1
ATOM 846 C C . LEU A 1 118 ? -31.757 9.711 54.910 1.00 88.25 118 LEU A C 1
ATOM 848 O O . LEU A 1 118 ? -32.838 10.188 54.560 1.00 88.25 118 LEU A O 1
ATOM 852 N N . GLY A 1 119 ? -30.922 10.405 55.683 1.00 88.06 119 GLY A N 1
ATOM 853 C CA . GLY A 1 119 ? -31.302 11.665 56.327 1.00 88.06 119 GLY A CA 1
ATOM 854 C C . GLY A 1 119 ? -32.249 11.493 57.517 1.00 88.06 119 GLY A C 1
ATOM 855 O O . GLY A 1 119 ? -32.657 12.493 58.097 1.00 88.06 119 GLY A O 1
ATOM 856 N N . VAL A 1 120 ? -32.609 10.266 57.899 1.00 89.75 120 VAL A N 1
ATOM 857 C CA . VAL A 1 120 ? -33.559 10.015 58.994 1.00 89.75 120 VAL A CA 1
ATOM 858 C C . VAL A 1 120 ? -32.837 9.845 60.326 1.00 89.75 120 VAL A C 1
ATOM 860 O O . VAL A 1 120 ? -33.275 10.382 61.342 1.00 89.75 120 VAL A O 1
ATOM 863 N N . LEU A 1 121 ? -31.726 9.110 60.306 1.00 90.50 121 LEU A N 1
ATOM 864 C CA . LEU A 1 121 ? -30.917 8.755 61.472 1.00 90.50 121 LEU A CA 1
ATOM 865 C C . LEU A 1 121 ? -29.453 9.166 61.253 1.00 90.50 121 LEU A C 1
ATOM 867 O O . LEU A 1 121 ? -29.070 9.683 60.201 1.00 90.50 121 LEU A O 1
ATOM 871 N N . ASN A 1 122 ? -28.607 8.917 62.244 1.00 86.69 122 ASN A N 1
ATOM 872 C CA . ASN A 1 122 ? -27.160 9.038 62.149 1.00 86.69 122 ASN A CA 1
ATOM 873 C C . ASN A 1 122 ? -26.459 7.893 62.903 1.00 86.69 122 ASN A C 1
ATOM 875 O O . ASN A 1 122 ? -27.071 7.085 63.601 1.00 86.69 122 ASN A O 1
ATOM 879 N N . VAL A 1 123 ? -25.130 7.845 62.790 1.00 83.62 123 VAL A N 1
ATOM 880 C CA . VAL A 1 123 ? -24.294 6.818 63.437 1.00 83.62 123 VAL A CA 1
ATOM 881 C C . VAL A 1 123 ? -24.452 6.764 64.961 1.00 83.62 123 VAL A C 1
ATOM 883 O O . VAL A 1 123 ? -24.253 5.712 65.562 1.00 83.62 123 VAL A O 1
ATOM 886 N N . THR A 1 124 ? -24.800 7.881 65.606 1.00 84.31 124 THR A N 1
ATOM 887 C CA . THR A 1 124 ? -24.906 7.953 67.066 1.00 84.31 124 THR A CA 1
ATOM 888 C C . THR A 1 124 ? -26.284 7.564 67.582 1.00 84.31 124 THR A C 1
ATOM 890 O O . THR A 1 124 ? -26.358 7.040 68.694 1.00 84.31 124 THR A O 1
ATOM 893 N N . ASP A 1 125 ? -27.353 7.792 66.815 1.00 86.69 125 ASP A N 1
ATOM 894 C CA . ASP A 1 125 ? -28.738 7.573 67.243 1.00 86.69 125 ASP A CA 1
ATOM 895 C C . ASP A 1 125 ? -29.430 6.365 66.594 1.00 86.69 125 ASP A C 1
ATOM 897 O O . ASP A 1 125 ? -30.489 5.963 67.073 1.00 86.69 125 ASP A O 1
ATOM 901 N N . ASN A 1 126 ? -28.825 5.718 65.594 1.00 89.56 126 ASN A N 1
ATOM 902 C CA . ASN A 1 126 ? -29.350 4.491 64.999 1.00 89.56 126 ASN A CA 1
ATOM 903 C C . ASN A 1 126 ? -29.618 3.405 66.062 1.00 89.56 126 ASN A C 1
ATOM 905 O O . ASN A 1 126 ? -28.713 2.972 66.775 1.00 89.56 126 ASN A O 1
ATOM 909 N N . GLY A 1 127 ? -30.872 2.957 66.154 1.00 88.56 127 GLY A N 1
ATOM 910 C CA . GLY A 1 127 ? -31.333 1.948 67.110 1.00 88.56 127 GLY A CA 1
ATOM 911 C C . GLY A 1 127 ? -31.748 2.488 68.482 1.00 88.56 127 GLY A C 1
ATOM 912 O O . GLY A 1 127 ? -32.074 1.690 69.356 1.00 88.56 127 GLY A O 1
ATOM 913 N N . ARG A 1 128 ? -31.749 3.811 68.709 1.00 90.06 128 ARG A N 1
ATOM 914 C CA . ARG A 1 128 ? -32.192 4.394 69.987 1.00 90.06 128 ARG A CA 1
ATOM 915 C C . ARG A 1 128 ? -33.710 4.559 70.042 1.00 90.06 128 ARG A C 1
ATOM 917 O O . ARG A 1 128 ? -34.295 5.287 69.243 1.00 90.06 128 ARG A O 1
ATOM 924 N N . ASP A 1 129 ? -34.331 4.017 71.087 1.00 86.88 129 ASP A N 1
ATOM 925 C CA . ASP A 1 129 ? -35.775 4.167 71.341 1.00 86.88 129 ASP A CA 1
ATOM 926 C C . ASP A 1 129 ? -36.221 5.627 71.525 1.00 86.88 129 ASP A C 1
ATOM 928 O O . ASP A 1 129 ? -37.383 5.966 71.300 1.00 86.88 129 ASP A O 1
ATOM 932 N N . GLY A 1 130 ? -35.290 6.513 71.897 1.00 85.38 130 GLY A N 1
ATOM 933 C CA . GLY A 1 130 ? -35.536 7.947 72.040 1.00 85.38 130 GLY A CA 1
ATOM 934 C C . GLY A 1 130 ? -35.857 8.679 70.732 1.00 85.38 130 GLY A C 1
ATOM 935 O O . GLY A 1 130 ? -36.407 9.774 70.802 1.00 85.38 130 GLY A O 1
ATOM 936 N N . ASN A 1 131 ? -35.563 8.097 69.561 1.00 88.81 131 ASN A N 1
ATOM 937 C CA . ASN A 1 131 ? -35.835 8.739 68.268 1.00 88.81 131 ASN A CA 1
ATOM 938 C C . ASN A 1 131 ? -37.338 8.842 67.993 1.00 88.81 131 ASN A C 1
ATOM 940 O O . ASN A 1 131 ? -37.811 9.858 67.485 1.00 88.81 131 ASN A O 1
ATOM 944 N N . ARG A 1 132 ? -38.082 7.787 68.350 1.00 92.75 132 ARG A N 1
ATOM 945 C CA . ARG A 1 132 ? -39.536 7.659 68.159 1.00 92.75 132 ARG A CA 1
ATOM 946 C C . ARG A 1 132 ? -39.983 7.916 66.719 1.00 92.75 132 ARG A C 1
ATOM 948 O O . ARG A 1 132 ? -41.030 8.524 66.488 1.00 92.75 132 ARG A O 1
ATOM 955 N N . VAL A 1 133 ? -39.185 7.449 65.760 1.00 94.12 133 VAL A N 1
ATOM 956 C CA . VAL A 1 133 ? -39.420 7.599 64.320 1.00 94.12 133 VAL A CA 1
ATOM 957 C C . VAL A 1 133 ? -39.837 6.279 63.684 1.00 94.12 133 VAL A C 1
ATOM 959 O O . VAL A 1 133 ? -39.322 5.209 64.017 1.00 94.12 133 VAL A O 1
ATOM 962 N N . PHE A 1 134 ? -40.741 6.379 62.719 1.00 96.12 134 PHE A N 1
ATOM 963 C CA . PHE A 1 134 ? -41.118 5.315 61.798 1.00 96.12 134 PHE A CA 1
ATOM 964 C C . PHE A 1 134 ? -40.847 5.784 60.376 1.00 96.12 134 PHE A C 1
ATOM 966 O O . PHE A 1 134 ? -41.104 6.944 60.054 1.00 96.12 134 PHE A O 1
ATOM 973 N N . PHE A 1 135 ? -40.359 4.896 59.517 1.00 96.75 135 PHE A N 1
ATOM 974 C CA . PHE A 1 135 ? -40.212 5.219 58.109 1.00 96.75 135 PHE A CA 1
ATOM 975 C C . PHE A 1 135 ? -40.336 3.995 57.205 1.00 96.75 135 PHE A C 1
ATOM 977 O O . PHE A 1 135 ? -40.043 2.868 57.604 1.00 96.75 135 PHE A O 1
ATOM 984 N N . VAL A 1 136 ? -40.796 4.244 55.980 1.00 98.00 136 VAL A N 1
ATOM 985 C CA . VAL A 1 136 ? -40.758 3.283 54.874 1.00 98.00 136 VAL A CA 1
ATOM 986 C C . VAL A 1 136 ? -39.647 3.724 53.933 1.00 98.00 136 VAL A C 1
ATOM 988 O O . VAL A 1 136 ? -39.750 4.800 53.337 1.00 98.00 136 VAL A O 1
ATOM 991 N N . GLU A 1 137 ? -38.593 2.920 53.826 1.00 95.69 137 GLU A N 1
ATOM 992 C CA . GLU A 1 137 ? -37.429 3.204 52.985 1.00 95.69 137 GLU A CA 1
ATOM 993 C C . GLU A 1 137 ? -37.590 2.655 51.565 1.00 95.69 137 GLU A C 1
ATOM 995 O O . GLU A 1 137 ? -38.188 1.603 51.334 1.00 95.69 137 GLU A O 1
ATOM 1000 N N . LEU A 1 138 ? -37.052 3.406 50.610 1.00 96.31 138 LEU A N 1
ATOM 1001 C CA . LEU A 1 138 ? -36.881 3.062 49.206 1.00 96.31 138 LEU A CA 1
ATOM 1002 C C . LEU A 1 138 ? -35.377 3.114 48.929 1.00 96.31 138 LEU A C 1
ATOM 1004 O O . LEU A 1 138 ? -34.846 4.169 48.564 1.00 96.31 138 LEU A O 1
ATOM 1008 N N . ASP A 1 139 ? -34.708 1.988 49.154 1.00 92.12 139 ASP A N 1
ATOM 1009 C CA . ASP A 1 139 ? -33.252 1.900 49.193 1.00 92.12 139 ASP A CA 1
ATOM 1010 C C . ASP A 1 139 ? -32.680 1.411 47.856 1.00 92.12 139 ASP A C 1
ATOM 1012 O O . ASP A 1 139 ? -33.146 0.438 47.246 1.00 92.12 139 ASP A O 1
ATOM 1016 N N . THR A 1 140 ? -31.664 2.132 47.383 1.00 91.56 140 THR A N 1
ATOM 1017 C CA . THR A 1 140 ? -30.981 1.878 46.111 1.00 91.56 140 THR A CA 1
ATOM 1018 C C . THR A 1 140 ? -29.507 1.516 46.269 1.00 91.56 140 THR A C 1
ATOM 1020 O O . THR A 1 140 ? -28.788 1.416 45.270 1.00 91.56 140 THR A O 1
ATOM 1023 N N . MET A 1 141 ? -29.063 1.283 47.504 1.00 88.19 141 MET A N 1
ATOM 1024 C CA . MET A 1 141 ? -27.726 0.840 47.868 1.00 88.19 141 MET A CA 1
ATOM 1025 C C . MET A 1 141 ? -27.812 -0.455 48.691 1.00 88.19 141 MET A C 1
ATOM 1027 O O . MET A 1 141 ? -28.865 -0.834 49.185 1.00 88.19 141 MET A O 1
ATOM 1031 N N . LEU A 1 142 ? -26.729 -1.233 48.700 1.00 88.75 142 LEU A N 1
ATOM 1032 C CA . LEU A 1 142 ? -26.617 -2.419 49.546 1.00 88.75 142 LEU A CA 1
ATOM 1033 C C . LEU A 1 142 ? -25.631 -2.083 50.663 1.00 88.75 142 LEU A C 1
ATOM 1035 O O . LEU A 1 142 ? -24.432 -1.985 50.391 1.00 88.75 142 LEU A O 1
ATOM 1039 N N . ASN A 1 143 ? -26.127 -1.966 51.889 1.00 88.06 143 ASN A N 1
ATOM 1040 C CA . ASN A 1 143 ? -25.356 -1.766 53.108 1.00 88.06 143 ASN A CA 1
ATOM 1041 C C . ASN A 1 143 ? -25.389 -3.051 53.961 1.00 88.06 143 ASN A C 1
ATOM 1043 O O . ASN A 1 143 ? -26.341 -3.300 54.710 1.00 88.06 143 ASN A O 1
ATOM 1047 N N . PRO A 1 144 ? -24.351 -3.910 53.881 1.00 86.81 144 PRO A N 1
ATOM 1048 C CA . PRO A 1 144 ? -24.292 -5.156 54.649 1.00 86.81 144 PRO A CA 1
ATOM 1049 C C . PRO A 1 144 ? -24.431 -4.957 56.165 1.00 86.81 144 PRO A C 1
ATOM 1051 O O . PRO A 1 144 ? -24.974 -5.819 56.856 1.00 86.81 144 PRO A O 1
ATOM 1054 N N . GLU A 1 145 ? -23.976 -3.818 56.687 1.00 86.62 145 GLU A N 1
ATOM 1055 C CA . GLU A 1 145 ? -24.093 -3.425 58.092 1.00 86.62 145 GLU A CA 1
ATOM 1056 C C . GLU A 1 145 ? -25.544 -3.243 58.565 1.00 86.62 145 GLU A C 1
ATOM 1058 O O . GLU A 1 145 ? -25.823 -3.429 59.752 1.00 86.62 145 GLU A O 1
ATOM 1063 N N . PHE A 1 146 ? -26.472 -2.936 57.654 1.00 90.44 146 PHE A N 1
ATOM 1064 C CA . PHE A 1 146 ? -27.906 -2.822 57.936 1.00 90.44 146 PHE A CA 1
ATOM 1065 C C . PHE A 1 146 ? -28.691 -4.085 57.564 1.00 90.44 146 PHE A C 1
ATOM 1067 O O . PHE A 1 146 ? -29.865 -4.204 57.908 1.00 90.44 146 PHE A O 1
ATOM 1074 N N . GLN A 1 147 ? -28.000 -5.094 57.017 1.00 90.12 147 GLN A N 1
ATOM 1075 C CA . GLN A 1 147 ? -28.557 -6.372 56.561 1.00 90.12 147 GLN A CA 1
ATOM 1076 C C . GLN A 1 147 ? -29.548 -6.226 55.405 1.00 90.12 147 GLN A C 1
ATOM 1078 O O . GLN A 1 147 ? -30.569 -6.921 55.346 1.00 90.12 147 GLN A O 1
ATOM 1083 N N . ASP A 1 148 ? -29.217 -5.347 54.469 1.00 89.19 148 ASP A N 1
ATOM 1084 C CA . ASP A 1 148 ? -30.010 -5.144 53.268 1.00 89.19 148 ASP A CA 1
ATOM 1085 C C . ASP A 1 148 ? -30.068 -6.408 52.414 1.00 89.19 148 ASP A C 1
ATOM 1087 O O . ASP A 1 148 ? -29.088 -7.139 52.245 1.00 89.19 148 ASP A O 1
ATOM 1091 N N . MET A 1 149 ? -31.238 -6.663 51.830 1.00 91.19 149 MET A N 1
ATOM 1092 C CA . MET A 1 149 ? -31.442 -7.838 50.982 1.00 91.19 149 MET A CA 1
ATOM 1093 C C . MET A 1 149 ? -30.765 -7.688 49.610 1.00 91.19 149 MET A C 1
ATOM 1095 O O . MET A 1 149 ? -30.340 -8.677 49.015 1.00 91.19 149 MET A O 1
ATOM 1099 N N . ASN A 1 150 ? -30.746 -6.473 49.060 1.00 90.94 150 ASN A N 1
ATOM 1100 C CA . ASN A 1 150 ? -30.171 -6.109 47.762 1.00 90.94 150 ASN A CA 1
ATOM 1101 C C . ASN A 1 150 ? -30.170 -4.574 47.613 1.00 90.94 150 ASN A C 1
ATOM 1103 O O . ASN A 1 150 ? -30.799 -3.876 48.401 1.00 90.94 150 ASN A O 1
ATOM 1107 N N . SER A 1 151 ? -29.545 -4.057 46.552 1.00 89.94 151 SER A N 1
ATOM 1108 C CA . SER A 1 151 ? -29.480 -2.620 46.240 1.00 89.94 151 SER A CA 1
ATOM 1109 C C . SER A 1 151 ? -30.720 -2.059 45.515 1.00 89.94 151 SER A C 1
ATOM 1111 O O . SER A 1 151 ? -30.596 -1.167 44.674 1.00 89.94 151 SER A O 1
ATOM 1113 N N . ASN A 1 152 ? -31.903 -2.646 45.725 1.00 94.12 152 ASN A N 1
ATOM 1114 C CA . ASN A 1 152 ? -33.170 -2.238 45.106 1.00 94.12 152 ASN A CA 1
ATOM 1115 C C . ASN A 1 152 ? -34.367 -2.777 45.914 1.00 94.12 152 ASN A C 1
ATOM 1117 O O . ASN A 1 152 ? -35.093 -3.677 45.462 1.00 94.12 152 ASN A O 1
ATOM 1121 N N . HIS A 1 153 ? -34.564 -2.265 47.126 1.00 95.25 153 HIS A N 1
ATOM 1122 C CA . HIS A 1 153 ? -35.546 -2.817 48.055 1.00 95.25 153 HIS A CA 1
ATOM 1123 C C . HIS A 1 153 ? -36.417 -1.749 48.725 1.00 95.25 153 HIS A C 1
ATOM 1125 O O . HIS A 1 153 ? -36.087 -0.567 48.759 1.00 95.25 153 HIS A O 1
ATOM 1131 N N . VAL A 1 154 ? -37.576 -2.189 49.213 1.00 97.50 154 VAL A N 1
ATOM 1132 C CA . VAL A 1 154 ? -38.470 -1.410 50.074 1.00 97.50 154 VAL A CA 1
ATOM 1133 C C . VAL A 1 154 ? -38.380 -1.988 51.475 1.00 97.50 154 VAL A C 1
ATOM 1135 O O . VAL A 1 154 ? -38.437 -3.213 51.628 1.00 97.50 154 VAL A O 1
ATOM 1138 N N . GLY A 1 155 ? -38.249 -1.128 52.477 1.00 96.44 155 GLY A N 1
ATOM 1139 C CA . GLY A 1 155 ? -38.071 -1.518 53.871 1.00 96.44 155 GLY A CA 1
ATOM 1140 C C . GLY A 1 155 ? -39.036 -0.814 54.822 1.00 96.44 155 GLY A C 1
ATOM 1141 O O . GLY A 1 155 ? -39.608 0.229 54.502 1.00 96.44 155 GLY A O 1
ATOM 1142 N N . VAL A 1 156 ? -39.274 -1.434 55.976 1.00 97.50 156 VAL A N 1
ATOM 1143 C CA . VAL A 1 156 ? -40.139 -0.939 57.053 1.00 97.50 156 VAL A CA 1
ATOM 1144 C C . VAL A 1 156 ? -39.310 -0.828 58.322 1.00 97.50 156 VAL A C 1
ATOM 1146 O O . VAL A 1 156 ? -38.887 -1.842 58.885 1.00 97.50 156 VAL A O 1
ATOM 1149 N N . ASN A 1 157 ? -39.133 0.395 58.813 1.00 96.00 157 ASN A N 1
ATOM 1150 C CA . ASN A 1 157 ? -38.129 0.713 59.817 1.00 96.00 157 ASN A CA 1
ATOM 1151 C C . ASN A 1 157 ? -38.747 1.468 60.998 1.00 96.00 157 ASN A C 1
ATOM 1153 O O . ASN A 1 157 ? -39.603 2.341 60.839 1.00 96.00 157 ASN A O 1
ATOM 1157 N N . VAL A 1 158 ? -38.278 1.147 62.205 1.00 95.38 158 VAL A N 1
ATOM 1158 C CA . VAL A 1 158 ? -38.611 1.873 63.437 1.00 95.38 158 VAL A CA 1
ATOM 1159 C C . VAL A 1 158 ? -37.326 2.099 64.209 1.00 95.38 158 VAL A C 1
ATOM 1161 O O . VAL A 1 158 ? -36.648 1.138 64.565 1.00 95.38 158 VAL A O 1
ATOM 1164 N N . ASN A 1 159 ? -36.984 3.364 64.450 1.00 93.56 159 ASN A N 1
ATOM 1165 C CA . ASN A 1 159 ? -35.792 3.813 65.183 1.00 93.56 159 ASN A CA 1
ATOM 1166 C C . ASN A 1 159 ? -34.424 3.299 64.679 1.00 93.56 159 ASN A C 1
ATOM 1168 O O . ASN A 1 159 ? -33.406 3.707 65.235 1.00 93.56 159 ASN A O 1
ATOM 1172 N N . SER A 1 160 ? -34.364 2.448 63.649 1.00 93.31 160 SER A N 1
ATOM 1173 C CA . SER A 1 160 ? -33.139 1.838 63.131 1.00 93.31 160 SER A CA 1
ATOM 1174 C C . SER A 1 160 ? -33.139 1.715 61.606 1.00 93.31 160 SER A C 1
ATOM 1176 O O . SER A 1 160 ? -34.179 1.452 61.010 1.00 93.31 160 SER A O 1
ATOM 1178 N N . MET A 1 161 ? -31.957 1.824 60.990 1.00 92.12 161 MET A N 1
ATOM 1179 C CA . MET A 1 161 ? -31.735 1.502 59.571 1.00 92.12 161 MET A CA 1
ATOM 1180 C C . MET A 1 161 ? -31.889 0.010 59.258 1.00 92.12 161 MET A C 1
ATOM 1182 O O . MET A 1 161 ? -32.086 -0.353 58.110 1.00 92.12 161 MET A O 1
ATOM 1186 N N . ARG A 1 162 ? -31.858 -0.876 60.261 1.00 94.19 162 ARG A N 1
ATOM 1187 C CA . ARG A 1 162 ? -32.171 -2.287 60.031 1.00 94.19 162 ARG A CA 1
ATOM 1188 C C . ARG A 1 162 ? -33.683 -2.470 59.911 1.00 94.19 162 ARG A 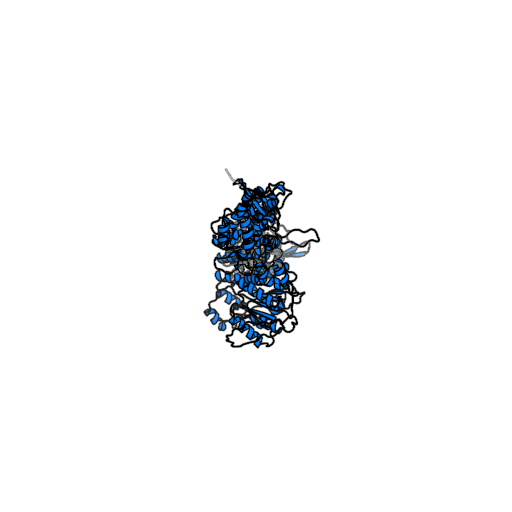C 1
ATOM 1190 O O . ARG A 1 162 ? -34.401 -2.415 60.911 1.00 94.19 162 ARG A O 1
ATOM 1197 N N . SER A 1 163 ? -34.137 -2.743 58.694 1.00 94.25 163 SER A N 1
ATOM 1198 C CA . SER A 1 163 ? -35.533 -3.033 58.366 1.00 94.25 163 SER A CA 1
ATOM 1199 C C . SER A 1 163 ? -36.126 -4.173 59.216 1.00 94.25 163 SER A C 1
ATOM 1201 O O . SER A 1 163 ? -35.573 -5.272 59.292 1.00 94.25 163 SER A O 1
ATOM 1203 N N . LEU A 1 164 ? -37.306 -3.957 59.812 1.00 94.25 164 LEU A N 1
ATOM 1204 C CA . LEU A 1 164 ? -38.101 -5.012 60.469 1.00 94.25 164 LEU A CA 1
ATOM 1205 C C . LEU A 1 164 ? -38.612 -6.030 59.440 1.00 94.25 164 LEU A C 1
ATOM 1207 O O . LEU A 1 164 ? -38.666 -7.244 59.689 1.00 94.25 164 LEU A O 1
ATOM 1211 N N . ARG A 1 165 ? -39.000 -5.511 58.273 1.00 96.19 165 ARG A N 1
ATOM 1212 C CA . ARG A 1 165 ? -39.385 -6.259 57.079 1.00 96.19 165 ARG A CA 1
ATOM 1213 C C . ARG A 1 165 ? -38.934 -5.498 55.849 1.00 96.19 165 ARG A C 1
ATOM 1215 O O . ARG A 1 165 ? -39.120 -4.291 55.782 1.00 96.19 165 ARG A O 1
ATOM 1222 N N . ASN A 1 166 ? -38.406 -6.224 54.876 1.00 95.69 166 ASN A N 1
ATOM 1223 C CA . ASN A 1 166 ? -38.039 -5.691 53.577 1.00 95.69 166 ASN A CA 1
ATOM 1224 C C . ASN A 1 166 ? -38.439 -6.663 52.461 1.00 95.69 166 ASN A C 1
ATOM 1226 O O . ASN A 1 166 ? -38.726 -7.840 52.699 1.00 95.69 166 ASN A O 1
ATOM 1230 N N . HIS A 1 167 ? -38.504 -6.146 51.240 1.00 96.88 167 HIS A N 1
ATOM 1231 C CA . HIS A 1 167 ? -38.745 -6.922 50.029 1.00 96.88 167 HIS A CA 1
ATOM 1232 C C . HIS A 1 167 ? -38.099 -6.210 48.837 1.00 96.88 167 HIS A C 1
ATOM 1234 O O . HIS A 1 167 ? -38.062 -4.980 48.801 1.00 96.88 167 HIS A O 1
ATOM 1240 N N . SER A 1 168 ? -37.621 -6.950 47.830 1.00 96.94 168 SER A N 1
ATOM 1241 C CA . SER A 1 168 ? -37.186 -6.340 46.563 1.00 96.94 168 SER A CA 1
ATOM 1242 C C . SER A 1 168 ? -38.297 -5.463 45.982 1.00 96.94 168 SER A C 1
ATOM 1244 O O . SER A 1 168 ? -39.465 -5.866 45.997 1.00 96.94 168 SER A O 1
ATOM 1246 N N . ALA A 1 169 ? -37.943 -4.294 45.452 1.00 97.06 169 ALA A N 1
ATOM 1247 C CA . ALA A 1 169 ? -38.911 -3.371 44.878 1.00 97.06 169 ALA A CA 1
ATOM 1248 C C . ALA A 1 169 ? -39.648 -4.016 43.691 1.00 97.06 169 ALA A C 1
ATOM 1250 O O . ALA A 1 169 ? -39.048 -4.594 42.783 1.00 97.06 169 ALA A O 1
ATOM 1251 N N . GLY A 1 170 ? -40.976 -3.952 43.712 1.00 96.56 170 GLY A N 1
ATOM 1252 C CA . GLY A 1 170 ? -41.822 -4.629 42.738 1.00 96.56 170 GLY A CA 1
ATOM 1253 C C . GLY A 1 170 ? -43.273 -4.708 43.183 1.00 96.56 170 GLY A C 1
ATOM 1254 O O . GLY A 1 170 ? -43.648 -4.166 44.220 1.00 96.56 170 GLY A O 1
ATOM 1255 N N . TYR A 1 171 ? -44.101 -5.380 42.393 1.00 97.12 171 TYR A N 1
ATOM 1256 C CA . TYR A 1 171 ? -45.524 -5.537 42.683 1.00 97.12 171 TYR A CA 1
ATOM 1257 C C . TYR A 1 171 ? -46.068 -6.856 42.158 1.00 97.12 171 TYR A C 1
ATOM 1259 O O . TYR A 1 171 ? -45.519 -7.431 41.221 1.00 97.12 171 TYR A O 1
ATOM 1267 N N . TYR A 1 172 ? -47.144 -7.347 42.764 1.00 94.56 172 TYR A N 1
ATOM 1268 C CA . TYR A 1 172 ? -47.853 -8.518 42.264 1.00 94.56 172 TYR A CA 1
ATOM 1269 C C . TYR A 1 172 ? -48.911 -8.061 41.264 1.00 94.56 172 TYR A C 1
ATOM 1271 O O . TYR A 1 172 ? -49.756 -7.234 41.596 1.00 94.56 172 TYR A O 1
ATOM 1279 N N . ASP A 1 173 ? -48.843 -8.575 40.042 1.00 90.81 173 ASP A N 1
ATOM 1280 C CA . ASP A 1 173 ? -49.836 -8.286 39.013 1.00 90.81 173 ASP A CA 1
ATOM 1281 C C . ASP A 1 173 ? -51.169 -8.964 39.369 1.00 90.81 173 ASP A C 1
ATOM 1283 O O . ASP A 1 173 ? -51.214 -10.168 39.620 1.00 90.81 173 ASP A O 1
ATOM 1287 N N . ASP A 1 174 ? -52.260 -8.198 39.409 1.00 91.88 174 ASP A N 1
ATOM 1288 C CA . ASP A 1 174 ? -53.560 -8.695 39.882 1.00 91.88 174 ASP A CA 1
ATOM 1289 C C . ASP A 1 174 ? -54.200 -9.731 38.941 1.00 91.88 174 ASP A C 1
ATOM 1291 O O . ASP A 1 174 ? -55.055 -10.503 39.379 1.00 91.88 174 ASP A O 1
ATOM 1295 N N . ALA A 1 175 ? -53.819 -9.752 37.659 1.00 89.44 175 ALA A N 1
ATOM 1296 C CA . ALA A 1 175 ? -54.372 -10.681 36.676 1.00 89.44 175 ALA A CA 1
ATOM 1297 C C . ALA A 1 175 ? -53.654 -12.037 36.701 1.00 89.44 175 ALA A C 1
ATOM 1299 O O . ALA A 1 175 ? -54.287 -13.083 36.567 1.00 89.44 175 ALA A O 1
ATOM 1300 N N . THR A 1 176 ? -52.334 -12.022 36.870 1.00 90.50 176 THR A N 1
ATOM 1301 C CA . THR A 1 176 ? -51.474 -13.212 36.789 1.00 90.50 176 THR A CA 1
ATOM 1302 C C . THR A 1 176 ? -51.019 -13.725 38.154 1.00 90.50 176 THR A C 1
ATOM 1304 O O . THR A 1 176 ? -50.583 -14.869 38.265 1.00 90.50 176 THR A O 1
ATOM 1307 N N . GLY A 1 177 ? -51.081 -12.893 39.196 1.00 89.19 177 GLY A N 1
ATOM 1308 C CA . GLY A 1 177 ? -50.503 -13.161 40.514 1.00 89.19 177 GLY A CA 1
ATOM 1309 C C . GLY A 1 177 ? -48.969 -13.158 40.538 1.00 89.19 177 GLY A C 1
ATOM 1310 O O . GLY A 1 177 ? -48.376 -13.410 41.590 1.00 89.19 177 GLY A O 1
ATOM 1311 N N . ALA A 1 178 ? -48.314 -12.891 39.403 1.00 93.31 178 ALA A N 1
ATOM 1312 C CA . ALA A 1 178 ? -46.866 -12.942 39.268 1.00 93.31 178 ALA A CA 1
ATOM 1313 C C . ALA A 1 178 ? -46.201 -11.695 39.865 1.00 93.31 178 ALA A C 1
ATOM 1315 O O . ALA A 1 178 ? -46.703 -10.576 39.745 1.00 93.31 178 ALA A O 1
ATOM 1316 N N . PHE A 1 179 ? -45.039 -11.886 40.493 1.00 96.12 179 PHE A N 1
ATOM 1317 C CA . PHE A 1 179 ? -44.224 -10.777 40.980 1.00 96.12 179 PHE A CA 1
ATOM 1318 C C . PHE A 1 179 ? -43.488 -10.100 39.815 1.00 96.12 179 PHE A C 1
ATOM 1320 O O . PHE A 1 179 ? -42.679 -10.726 39.130 1.00 96.12 179 PHE A O 1
ATOM 1327 N N . THR A 1 180 ? -43.746 -8.810 39.619 1.00 95.31 180 THR A N 1
ATOM 1328 C CA . THR A 1 180 ? -43.088 -7.950 38.634 1.00 95.31 180 THR A CA 1
ATOM 1329 C C . THR A 1 180 ? -42.062 -7.068 39.335 1.00 95.31 180 THR A C 1
ATOM 1331 O O . THR A 1 180 ? -42.412 -6.198 40.132 1.00 95.31 180 THR A O 1
ATOM 1334 N N . ASN A 1 181 ? -40.786 -7.286 39.025 1.00 94.69 181 ASN A N 1
ATOM 1335 C CA . ASN A 1 181 ? -39.678 -6.522 39.593 1.00 94.69 181 ASN A CA 1
ATOM 1336 C C . ASN A 1 181 ? -39.655 -5.087 39.032 1.00 94.69 181 ASN A C 1
ATOM 1338 O O . ASN A 1 181 ? -39.839 -4.875 37.830 1.00 94.69 181 ASN A O 1
ATOM 1342 N N . LEU A 1 182 ? -39.418 -4.105 39.901 1.00 95.06 182 LEU A N 1
ATOM 1343 C CA . LEU A 1 182 ? -39.283 -2.697 39.547 1.00 95.06 182 LEU A CA 1
ATOM 1344 C C . LEU A 1 182 ? -37.904 -2.189 39.956 1.00 95.06 182 LEU A C 1
ATOM 1346 O O . LEU A 1 182 ? -37.480 -2.376 41.088 1.00 95.06 182 LEU A O 1
ATOM 1350 N N . SER A 1 183 ? -37.231 -1.472 39.057 1.00 94.31 183 SER A N 1
ATOM 1351 C CA . SER A 1 183 ? -36.003 -0.753 39.403 1.00 94.31 183 SER A CA 1
ATOM 1352 C C . SER A 1 183 ? -36.338 0.646 39.915 1.00 94.31 183 SER A C 1
ATOM 1354 O O . SER A 1 183 ? -36.802 1.494 39.143 1.00 94.31 183 SER A O 1
ATOM 1356 N N . LEU A 1 184 ? -36.059 0.909 41.193 1.00 94.25 184 LEU A N 1
ATOM 1357 C CA . LEU A 1 184 ? -36.262 2.210 41.840 1.00 94.25 184 LEU A CA 1
ATOM 1358 C C . LEU A 1 184 ? -35.533 3.351 41.100 1.00 94.25 184 LEU A C 1
ATOM 1360 O O . LEU A 1 184 ? -36.014 4.480 41.075 1.00 94.25 184 LEU A O 1
ATOM 1364 N N . ILE A 1 185 ? -34.429 3.037 40.408 1.00 91.88 185 ILE A N 1
ATOM 1365 C CA . ILE A 1 185 ? -33.586 3.986 39.653 1.00 91.88 185 ILE A CA 1
ATOM 1366 C C . ILE A 1 185 ? -33.910 4.034 38.153 1.00 91.88 185 ILE A C 1
ATOM 1368 O O . ILE A 1 185 ? -33.142 4.567 37.351 1.00 91.88 185 ILE A O 1
ATOM 1372 N N . SER A 1 186 ? -35.070 3.506 37.748 1.00 90.50 186 SER A N 1
ATOM 1373 C CA . SER A 1 186 ? -35.523 3.477 36.346 1.00 90.50 186 SER A CA 1
ATOM 1374 C C . SER A 1 186 ? -35.784 4.857 35.727 1.00 90.50 186 SER A C 1
ATOM 1376 O O . SER A 1 186 ? -36.074 4.944 34.530 1.00 90.50 186 SER A O 1
ATOM 1378 N N . ARG A 1 187 ? -35.701 5.938 36.521 1.00 90.12 187 ARG A N 1
ATOM 1379 C CA . ARG A 1 187 ? -36.031 7.325 36.141 1.00 90.12 187 ARG A CA 1
ATOM 1380 C C . ARG A 1 187 ? -37.494 7.521 35.731 1.00 90.12 187 ARG A C 1
ATOM 1382 O O . ARG A 1 187 ? -37.833 8.538 35.125 1.00 90.12 187 ARG A O 1
ATOM 1389 N N . ARG A 1 188 ? -38.358 6.547 36.024 1.00 92.19 188 ARG A N 1
ATOM 1390 C CA . ARG A 1 188 ? -39.794 6.603 35.746 1.00 92.19 188 ARG A CA 1
ATOM 1391 C C . ARG A 1 188 ? -40.570 6.807 37.047 1.00 92.19 188 ARG A C 1
ATOM 1393 O O . ARG A 1 188 ? -40.170 6.238 38.060 1.00 92.19 188 ARG A O 1
ATOM 1400 N N . PRO A 1 189 ? -41.670 7.577 37.025 1.00 95.38 189 PRO A N 1
ATOM 1401 C CA . PRO A 1 189 ? -42.520 7.736 38.195 1.00 95.38 189 PRO A CA 1
ATOM 1402 C C . PRO A 1 189 ? -43.116 6.404 38.669 1.00 95.38 189 PRO A C 1
ATOM 1404 O O . PRO A 1 189 ? -43.648 5.631 37.868 1.00 95.38 189 PRO A O 1
ATOM 1407 N N . MET A 1 190 ? -43.064 6.167 39.976 1.00 97.31 190 MET A N 1
ATOM 1408 C CA . MET A 1 190 ? -43.694 5.036 40.659 1.00 97.31 190 MET A CA 1
ATOM 1409 C C . MET A 1 190 ? -44.565 5.546 41.796 1.00 97.31 190 MET A C 1
ATOM 1411 O O . MET A 1 190 ? -44.241 6.558 42.410 1.00 97.31 190 MET A O 1
ATOM 1415 N N . GLN A 1 191 ? -45.663 4.853 42.071 1.00 97.94 191 GLN A N 1
ATOM 1416 C CA . GLN A 1 191 ? -46.579 5.171 43.154 1.00 97.94 191 GLN A CA 1
ATOM 1417 C C . GLN A 1 191 ? -46.433 4.161 44.289 1.00 97.94 191 GLN A C 1
ATOM 1419 O O . GLN A 1 191 ? -46.322 2.962 44.035 1.00 97.94 191 GLN A O 1
ATOM 1424 N N . VAL A 1 192 ? -46.438 4.653 45.525 1.00 98.38 192 VAL A N 1
ATOM 1425 C CA . VAL A 1 192 ? -46.384 3.863 46.760 1.00 98.38 192 VAL A CA 1
ATOM 1426 C C . VAL A 1 192 ? -47.611 4.184 47.600 1.00 98.38 192 VAL A C 1
ATOM 1428 O O . VAL A 1 192 ? -48.012 5.345 47.685 1.00 98.38 192 VAL A O 1
ATOM 1431 N N . TRP A 1 193 ? -48.183 3.158 48.223 1.00 98.38 193 TRP A N 1
ATOM 1432 C CA . TRP A 1 193 ? -49.255 3.252 49.208 1.00 98.38 193 TRP A CA 1
ATOM 1433 C C . TRP A 1 193 ? -48.770 2.652 50.523 1.00 98.38 193 TRP A C 1
ATOM 1435 O O . TRP A 1 193 ? -48.243 1.538 50.529 1.00 98.38 193 TRP A O 1
ATOM 1445 N N . VAL A 1 194 ? -48.953 3.386 51.614 1.00 98.19 194 VAL A N 1
ATOM 1446 C CA . VAL A 1 194 ? -48.590 2.988 52.974 1.00 98.19 194 VAL A CA 1
ATOM 1447 C C . VAL A 1 194 ? -49.836 3.121 53.833 1.00 98.19 194 VAL A C 1
ATOM 1449 O O . VAL A 1 194 ? -50.260 4.236 54.128 1.00 98.19 194 VAL A O 1
ATOM 1452 N N . ASP A 1 195 ? -50.411 1.991 54.230 1.00 97.50 195 ASP A N 1
ATOM 1453 C CA . ASP A 1 195 ? -51.589 1.952 55.088 1.00 97.50 195 ASP A CA 1
ATOM 1454 C C . ASP A 1 195 ? -51.248 1.308 56.419 1.00 97.50 195 ASP A C 1
ATOM 1456 O O . ASP A 1 195 ? -50.780 0.171 56.482 1.00 97.50 195 ASP A O 1
ATOM 1460 N N . TYR A 1 196 ? -51.519 2.036 57.489 1.00 96.88 196 TYR A N 1
ATOM 1461 C CA . TYR A 1 196 ? -51.430 1.532 58.841 1.00 96.88 196 TYR A CA 1
ATOM 1462 C C . TYR A 1 196 ? -52.835 1.330 59.401 1.00 96.88 196 TYR A C 1
ATOM 1464 O O . TYR A 1 196 ? -53.613 2.279 59.500 1.00 96.88 196 TYR A O 1
ATOM 1472 N N . ASP A 1 197 ? -53.151 0.096 59.787 1.00 94.75 197 ASP A N 1
ATOM 1473 C CA . ASP A 1 197 ? -54.349 -0.243 60.545 1.00 94.75 197 ASP A CA 1
ATOM 1474 C C . ASP A 1 197 ? -54.004 -0.259 62.037 1.00 94.75 197 ASP A C 1
ATOM 1476 O O . ASP A 1 197 ? -53.359 -1.180 62.546 1.00 94.75 197 ASP A O 1
ATOM 1480 N N . GLY A 1 198 ? -54.448 0.781 62.739 1.00 90.56 198 GLY A N 1
ATOM 1481 C CA . GLY A 1 198 ? -54.227 0.959 64.165 1.00 90.56 198 GLY A CA 1
ATOM 1482 C C . GLY A 1 198 ? -54.943 -0.061 65.047 1.00 90.56 198 GLY A C 1
ATOM 1483 O O . GLY A 1 198 ? -54.429 -0.413 66.108 1.00 90.56 198 GLY A O 1
ATOM 1484 N N . ALA A 1 199 ? -56.097 -0.572 64.607 1.00 89.56 199 ALA A N 1
ATOM 1485 C CA . ALA A 1 199 ? -56.858 -1.572 65.353 1.00 89.56 199 ALA A CA 1
ATOM 1486 C C . ALA A 1 199 ? -56.218 -2.961 65.231 1.00 89.56 199 ALA A C 1
ATOM 1488 O O . ALA A 1 199 ? -56.171 -3.710 66.205 1.00 89.56 199 ALA A O 1
ATOM 1489 N N . ALA A 1 200 ? -55.696 -3.287 64.045 1.00 92.00 200 ALA A N 1
ATOM 1490 C CA . ALA A 1 200 ? -54.993 -4.542 63.793 1.00 92.00 200 ALA A CA 1
ATOM 1491 C C . ALA A 1 200 ? -53.491 -4.496 64.136 1.00 92.00 200 ALA A C 1
ATOM 1493 O O . ALA A 1 200 ? -52.841 -5.541 64.093 1.00 92.00 200 ALA A O 1
ATOM 1494 N N . ALA A 1 201 ? -52.940 -3.312 64.441 1.00 93.56 201 ALA A N 1
ATOM 1495 C CA . ALA A 1 201 ? -51.502 -3.062 64.564 1.00 93.56 201 ALA A CA 1
ATOM 1496 C C . ALA A 1 201 ? -50.729 -3.660 63.375 1.00 93.56 201 ALA A C 1
ATOM 1498 O O . ALA A 1 201 ? -49.826 -4.486 63.542 1.00 93.56 201 ALA A O 1
ATOM 1499 N N . ARG A 1 202 ? -51.143 -3.299 62.155 1.00 95.75 202 ARG A N 1
ATOM 1500 C CA . ARG A 1 202 ? -50.602 -3.849 60.904 1.00 95.75 202 ARG A CA 1
ATOM 1501 C C . ARG A 1 202 ? -50.264 -2.739 59.922 1.00 95.75 202 ARG A C 1
ATOM 1503 O O . ARG A 1 202 ? -51.051 -1.817 59.739 1.00 95.75 202 ARG A O 1
ATOM 1510 N N . LEU A 1 203 ? -49.119 -2.870 59.260 1.00 97.50 203 LEU A N 1
ATOM 1511 C CA . LEU A 1 203 ? -48.703 -2.007 58.161 1.00 97.50 203 LEU A CA 1
ATOM 1512 C C . LEU A 1 203 ? -48.732 -2.784 56.844 1.00 97.50 203 LEU A C 1
ATOM 1514 O O . LEU A 1 203 ? -48.107 -3.843 56.741 1.00 97.50 203 LEU A O 1
ATOM 1518 N N . ASP A 1 204 ? -49.399 -2.217 55.844 1.00 98.12 204 ASP A N 1
ATOM 1519 C CA . ASP A 1 204 ? -49.427 -2.705 54.472 1.00 98.12 204 ASP A CA 1
ATOM 1520 C C . ASP A 1 204 ? -48.755 -1.674 53.548 1.00 98.12 204 ASP A C 1
ATOM 1522 O O . ASP A 1 204 ? -49.161 -0.513 53.480 1.00 98.12 204 ASP A O 1
ATOM 1526 N N . VAL A 1 205 ? -47.722 -2.103 52.819 1.00 98.31 205 VAL A N 1
ATOM 1527 C CA . VAL A 1 205 ? -47.010 -1.291 51.822 1.00 98.31 205 VAL A CA 1
ATOM 1528 C C . VAL A 1 205 ? -47.209 -1.913 50.448 1.00 98.31 205 VAL A C 1
ATOM 1530 O O . VAL A 1 205 ? -46.911 -3.089 50.243 1.00 98.31 205 VAL A O 1
ATOM 1533 N N . ALA A 1 206 ? -47.692 -1.130 49.488 1.00 97.94 206 ALA A N 1
ATOM 1534 C CA . ALA A 1 206 ? -47.814 -1.521 48.086 1.00 97.94 206 ALA A CA 1
ATOM 1535 C C . ALA A 1 206 ? -47.103 -0.502 47.194 1.00 97.94 206 ALA A C 1
ATOM 1537 O O . ALA A 1 206 ? -47.017 0.674 47.537 1.00 97.94 206 ALA A O 1
ATOM 1538 N N . MET A 1 207 ? -46.626 -0.932 46.029 1.00 97.69 207 MET A N 1
ATOM 1539 C CA . MET A 1 207 ? -46.065 -0.029 45.024 1.00 97.69 207 MET A CA 1
ATOM 1540 C C . MET A 1 207 ? -46.422 -0.496 43.615 1.00 97.69 207 MET A C 1
ATOM 1542 O O . MET A 1 207 ? -46.737 -1.664 43.436 1.00 97.69 207 MET A O 1
ATOM 1546 N N . ALA A 1 208 ? -46.388 0.396 42.627 1.00 97.06 208 ALA A N 1
ATOM 1547 C CA . ALA A 1 208 ? -46.551 0.083 41.204 1.00 97.06 208 ALA A CA 1
ATOM 1548 C C . ALA A 1 208 ? -46.008 1.242 40.338 1.00 97.06 208 ALA A C 1
ATOM 1550 O O . ALA A 1 208 ? -45.775 2.336 40.860 1.00 97.06 208 ALA A O 1
ATOM 1551 N N . PRO A 1 209 ? -45.803 1.074 39.018 1.00 96.94 209 PRO A N 1
ATOM 1552 C CA . PRO A 1 209 ? -45.562 2.213 38.130 1.00 96.94 209 PRO A CA 1
ATOM 1553 C C . PRO A 1 209 ? -46.707 3.237 38.214 1.00 96.94 209 PRO A C 1
ATOM 1555 O O . PRO A 1 209 ? -47.868 2.857 38.352 1.00 96.94 209 PRO A O 1
ATOM 1558 N N . ALA A 1 210 ? -46.407 4.535 38.112 1.00 94.06 210 ALA A N 1
ATOM 1559 C CA . ALA A 1 210 ? -47.449 5.560 38.190 1.00 94.06 210 ALA A CA 1
ATOM 1560 C C . ALA A 1 210 ? -48.498 5.379 37.077 1.00 94.06 210 ALA A C 1
ATOM 1562 O O . ALA A 1 210 ? -48.153 5.158 35.914 1.00 94.06 210 ALA A O 1
ATOM 1563 N N . GLY A 1 211 ? -49.778 5.485 37.438 1.00 90.56 211 GLY A N 1
ATOM 1564 C CA . GLY A 1 211 ? -50.906 5.242 36.532 1.00 90.56 211 GLY A CA 1
ATOM 1565 C C . GLY A 1 211 ? -51.363 3.781 36.458 1.00 90.56 211 GLY A C 1
ATOM 1566 O O . GLY A 1 211 ? -52.418 3.516 35.887 1.00 90.56 211 GLY A O 1
ATOM 1567 N N . VAL A 1 212 ? -50.628 2.841 37.061 1.00 92.81 212 VAL A N 1
ATOM 1568 C CA . VAL A 1 212 ? -51.118 1.476 37.296 1.00 92.81 212 VAL A CA 1
ATOM 1569 C C . VAL A 1 212 ? -51.985 1.477 38.564 1.00 92.81 212 VAL A C 1
ATOM 1571 O O . VAL A 1 212 ? -51.581 2.084 39.561 1.00 92.81 212 VAL A O 1
ATOM 1574 N N . PRO A 1 213 ? -53.171 0.833 38.561 1.00 91.62 213 PRO A N 1
ATOM 1575 C CA . PRO A 1 213 ? -53.998 0.710 39.758 1.00 91.62 213 PRO A CA 1
ATOM 1576 C C . PRO A 1 213 ? -53.246 0.062 40.923 1.00 91.62 213 PRO A C 1
ATOM 1578 O O . PRO A 1 213 ? -52.358 -0.766 40.721 1.00 91.62 213 PRO A O 1
ATOM 1581 N N . ARG A 1 214 ? -53.635 0.414 42.151 1.00 94.38 214 ARG A N 1
ATOM 1582 C CA . ARG A 1 214 ? -53.067 -0.172 43.367 1.00 94.38 214 ARG A CA 1
ATOM 1583 C C . ARG A 1 214 ? -53.202 -1.708 43.344 1.00 94.38 214 ARG A C 1
ATOM 1585 O O . ARG A 1 214 ? -54.338 -2.181 43.274 1.00 94.38 214 ARG A O 1
ATOM 1592 N N . PRO A 1 215 ? -52.099 -2.467 43.490 1.00 95.50 215 PRO A N 1
ATOM 1593 C CA . PRO A 1 215 ? -52.148 -3.926 43.573 1.00 95.50 215 PRO A CA 1
ATOM 1594 C C . PRO A 1 215 ? -52.990 -4.412 44.757 1.00 95.50 215 PRO A C 1
ATOM 1596 O O . PRO A 1 215 ? -52.889 -3.864 45.861 1.00 95.50 215 PRO A O 1
ATOM 1599 N N . ARG A 1 216 ? -53.775 -5.479 44.563 1.00 94.19 216 ARG A N 1
ATOM 1600 C CA . ARG A 1 216 ? -54.578 -6.098 45.636 1.00 94.19 216 ARG A CA 1
ATOM 1601 C C . ARG A 1 216 ? -53.709 -6.773 46.687 1.00 94.19 216 ARG A C 1
ATOM 1603 O O . ARG A 1 216 ? -54.042 -6.739 47.869 1.00 94.19 216 ARG A O 1
ATOM 1610 N N . LYS A 1 217 ? -52.609 -7.404 46.265 1.00 95.81 217 LYS A N 1
ATOM 1611 C CA . LYS A 1 217 ? -51.633 -8.014 47.173 1.00 95.81 217 LYS A CA 1
ATOM 1612 C C . LYS A 1 217 ? -50.541 -6.988 47.510 1.00 95.81 217 LYS A C 1
ATOM 1614 O O . LYS A 1 217 ? -49.808 -6.594 46.599 1.00 95.81 217 LYS A O 1
ATOM 1619 N N . PRO A 1 218 ? -50.400 -6.566 48.781 1.00 96.81 218 PRO A N 1
ATOM 1620 C CA . PRO A 1 218 ? -49.343 -5.641 49.173 1.00 96.81 218 PRO A CA 1
ATOM 1621 C C . PRO A 1 218 ? -47.960 -6.278 48.986 1.00 96.81 218 PRO A C 1
ATOM 1623 O O . PRO A 1 218 ? -47.803 -7.501 49.043 1.00 96.81 218 PRO A O 1
ATOM 1626 N N . LEU A 1 219 ? -46.955 -5.432 48.767 1.00 97.62 219 LEU A N 1
ATOM 1627 C CA . LEU A 1 219 ? -45.553 -5.836 48.689 1.00 97.62 219 LEU A CA 1
ATOM 1628 C C . LEU A 1 219 ? -45.052 -6.320 50.056 1.00 97.62 219 LEU A C 1
ATOM 1630 O O . LEU A 1 219 ? -44.410 -7.363 50.146 1.00 97.62 219 LEU A O 1
ATOM 1634 N N . ILE A 1 220 ? -45.383 -5.575 51.114 1.00 97.81 220 ILE A N 1
ATOM 1635 C CA . ILE A 1 220 ? -45.077 -5.909 52.507 1.00 97.81 220 ILE A CA 1
ATOM 1636 C C . ILE A 1 220 ? -46.372 -5.817 53.309 1.00 97.81 220 ILE A C 1
ATOM 1638 O O . ILE A 1 220 ? -47.091 -4.829 53.210 1.00 97.81 220 ILE A O 1
ATOM 1642 N N . SER A 1 221 ? -46.651 -6.837 54.116 1.00 97.25 221 SER A N 1
ATOM 1643 C CA . SER A 1 221 ? -47.702 -6.821 55.135 1.00 97.25 221 SER A CA 1
ATOM 1644 C C . SER A 1 221 ? -47.097 -7.344 56.429 1.00 97.25 221 SER A C 1
ATOM 1646 O O . SER A 1 221 ? -46.598 -8.472 56.461 1.00 97.25 221 SER A O 1
ATOM 1648 N N . THR A 1 222 ? -47.054 -6.519 57.476 1.00 96.25 222 THR A N 1
ATOM 1649 C CA . THR A 1 222 ? -46.391 -6.888 58.733 1.00 96.25 222 THR A CA 1
ATOM 1650 C C . THR A 1 222 ? -47.142 -6.395 59.962 1.00 96.25 222 THR A C 1
ATOM 1652 O O . THR A 1 222 ? -47.611 -5.256 59.967 1.00 96.25 222 THR A O 1
ATOM 1655 N N . PRO A 1 223 ? -47.218 -7.204 61.036 1.00 95.62 223 PRO A N 1
ATOM 1656 C CA . PRO A 1 223 ? -47.566 -6.695 62.355 1.00 95.62 223 PRO A CA 1
ATOM 1657 C C . PRO A 1 223 ? -46.558 -5.618 62.762 1.00 95.62 223 PRO A C 1
ATOM 1659 O O . PRO A 1 223 ? -45.346 -5.834 62.668 1.00 95.62 223 PRO A O 1
ATOM 1662 N N . LEU A 1 224 ? -47.054 -4.461 63.182 1.00 94.06 224 LEU A N 1
ATOM 1663 C CA . LEU A 1 224 ? -46.256 -3.319 63.598 1.00 94.06 224 LEU A CA 1
ATOM 1664 C C . LEU A 1 224 ? -47.035 -2.507 64.629 1.00 94.06 224 LEU A C 1
ATOM 1666 O O . LEU A 1 224 ? -48.152 -2.082 64.366 1.00 94.06 224 LEU A O 1
ATOM 1670 N N . ASN A 1 225 ? -46.437 -2.261 65.792 1.00 90.44 225 ASN A N 1
ATOM 1671 C CA . ASN A 1 225 ? -47.027 -1.389 66.799 1.00 90.44 225 ASN A CA 1
ATOM 1672 C C . ASN A 1 225 ? -46.335 -0.020 66.773 1.00 90.44 225 ASN A C 1
ATOM 1674 O O . ASN A 1 225 ? -45.161 0.086 67.122 1.00 90.44 225 ASN A O 1
ATOM 1678 N N . LEU A 1 226 ? -47.074 1.025 66.392 1.00 91.31 226 LEU A N 1
ATOM 1679 C CA . LEU A 1 226 ? -46.575 2.403 66.335 1.00 91.31 226 LEU A CA 1
ATOM 1680 C C . LEU A 1 226 ? -46.845 3.216 67.617 1.00 91.31 226 LEU A C 1
ATOM 1682 O O . LEU A 1 226 ? -46.662 4.429 67.617 1.00 91.31 226 LEU A O 1
ATOM 1686 N N . SER A 1 227 ? -47.248 2.591 68.731 1.00 84.12 227 SER A N 1
ATOM 1687 C CA . SER A 1 227 ? -47.582 3.305 69.979 1.00 84.12 227 SER A CA 1
ATOM 1688 C C . SER A 1 227 ? -46.420 4.103 70.590 1.00 84.12 227 SER A C 1
ATOM 1690 O O . SER A 1 227 ? -46.659 5.033 71.359 1.00 84.12 227 SER A O 1
ATOM 1692 N N . ALA A 1 228 ? -45.174 3.731 70.274 1.00 86.19 228 ALA A N 1
ATOM 1693 C CA . ALA A 1 228 ? -43.953 4.397 70.736 1.00 86.19 228 ALA A CA 1
ATOM 1694 C C . ALA A 1 228 ? -43.426 5.478 69.767 1.00 86.19 228 ALA A C 1
ATOM 1696 O O . ALA A 1 228 ? -42.404 6.101 70.048 1.00 86.19 228 ALA A O 1
ATOM 1697 N N . VAL A 1 229 ? -44.096 5.689 68.629 1.00 90.56 229 VAL A N 1
ATOM 1698 C CA . VAL A 1 229 ? -43.715 6.664 67.597 1.00 90.56 229 VAL A CA 1
ATOM 1699 C C . VAL A 1 229 ? -44.437 7.992 67.834 1.00 90.56 229 VAL A C 1
ATOM 1701 O O . VAL A 1 229 ? -45.574 8.022 68.306 1.00 90.56 229 VAL A O 1
ATOM 1704 N N . GLY A 1 230 ? -43.778 9.100 67.491 1.00 89.62 230 GLY A N 1
ATOM 1705 C CA . GLY A 1 230 ? -44.323 10.448 67.649 1.00 89.62 230 GLY A CA 1
ATOM 1706 C C . GLY A 1 230 ? -44.033 11.089 69.010 1.00 89.62 230 GLY A C 1
ATOM 1707 O O . GLY A 1 230 ? -43.296 10.565 69.853 1.00 89.62 230 GLY A O 1
ATOM 1708 N N . ALA A 1 231 ? -44.573 12.289 69.200 1.00 87.81 231 ALA A N 1
ATOM 1709 C CA . ALA A 1 231 ? -44.340 13.111 70.377 1.00 87.81 231 ALA A CA 1
ATOM 1710 C C . ALA A 1 231 ? -45.067 12.567 71.623 1.00 87.81 231 ALA A C 1
ATOM 1712 O O . ALA A 1 231 ? -46.023 11.781 71.553 1.00 87.81 231 ALA A O 1
ATOM 1713 N N . ASP A 1 232 ? -44.610 12.996 72.804 1.00 84.50 232 ASP A N 1
ATOM 1714 C CA . ASP A 1 232 ? -45.210 12.611 74.090 1.00 84.50 232 ASP A CA 1
ATOM 1715 C C . ASP A 1 232 ? -46.698 12.968 74.177 1.00 84.50 232 ASP A C 1
ATOM 1717 O O . ASP A 1 232 ? -47.480 12.218 74.760 1.00 84.50 232 ASP A O 1
ATOM 1721 N N . ASP A 1 233 ? -47.105 14.065 73.538 1.00 86.06 233 ASP A N 1
ATOM 1722 C CA . ASP A 1 233 ? -48.489 14.534 73.511 1.00 86.06 233 ASP A CA 1
ATOM 1723 C C . ASP A 1 233 ? -49.401 13.736 72.564 1.00 86.06 233 ASP A C 1
ATOM 1725 O O . ASP A 1 233 ? -50.611 13.966 72.561 1.00 86.06 233 ASP A O 1
ATOM 1729 N N . GLY A 1 234 ? -48.851 12.789 71.795 1.00 85.69 234 GLY A N 1
ATOM 1730 C CA . GLY A 1 234 ? -49.572 11.936 70.851 1.00 85.69 234 GLY A CA 1
ATOM 1731 C C . GLY A 1 234 ? -49.671 12.466 69.421 1.00 85.69 234 GLY A C 1
ATOM 1732 O O . GLY A 1 234 ? -50.359 11.855 68.599 1.00 85.69 234 GLY A O 1
ATOM 1733 N N . THR A 1 235 ? -49.002 13.576 69.115 1.00 91.94 235 THR A N 1
ATOM 1734 C CA . THR A 1 235 ? -48.908 14.128 67.759 1.00 91.94 235 THR A CA 1
ATOM 1735 C C . THR A 1 235 ? -47.689 13.596 67.003 1.00 91.94 235 THR A C 1
ATOM 1737 O O . THR A 1 235 ? -46.713 13.142 67.601 1.00 91.94 235 THR A O 1
ATOM 1740 N N . ALA A 1 236 ? -47.744 13.616 65.673 1.00 94.38 236 ALA A N 1
ATOM 1741 C CA . ALA A 1 236 ? -46.610 13.286 64.818 1.00 94.38 236 ALA A CA 1
ATOM 1742 C C . ALA A 1 236 ? -46.632 14.124 63.536 1.00 94.38 236 ALA A C 1
ATOM 1744 O O . ALA A 1 236 ? -47.681 14.593 63.099 1.00 94.38 236 ALA A O 1
ATOM 1745 N N . TYR A 1 237 ? -45.469 14.282 62.918 1.00 95.75 237 TYR A N 1
ATOM 1746 C CA . TYR A 1 237 ? -45.318 14.881 61.598 1.00 95.75 237 TYR A CA 1
ATOM 1747 C C . TYR A 1 237 ? -45.084 13.789 60.572 1.00 95.75 237 TYR A C 1
ATOM 1749 O O . TYR A 1 237 ? -44.365 12.832 60.849 1.00 95.75 237 TYR A O 1
ATOM 1757 N N . VAL A 1 238 ? -45.656 13.960 59.383 1.00 96.75 238 VAL A N 1
ATOM 1758 C CA . VAL A 1 238 ? -45.377 13.114 58.224 1.00 96.75 238 VAL A CA 1
ATOM 1759 C C . VAL A 1 238 ? -44.627 13.928 57.173 1.00 96.75 238 VAL A C 1
ATOM 1761 O O . VAL A 1 238 ? -44.902 15.115 56.974 1.00 96.75 238 VAL A O 1
ATOM 1764 N N . GLY A 1 239 ? -43.653 13.308 56.525 1.00 96.88 239 GLY A N 1
ATOM 1765 C CA . GLY A 1 239 ? -42.832 13.952 55.513 1.00 96.88 239 GLY A CA 1
ATOM 1766 C C . GLY A 1 239 ? -41.948 12.968 54.773 1.00 96.88 239 GLY A C 1
ATOM 1767 O O . GLY A 1 239 ? -42.119 11.756 54.873 1.00 96.88 239 GLY A O 1
ATOM 1768 N N . PHE A 1 240 ? -40.980 13.499 54.042 1.00 96.81 240 PHE A N 1
ATOM 1769 C CA . PHE A 1 240 ? -39.985 12.724 53.324 1.00 96.81 240 PHE A CA 1
ATOM 1770 C C . PHE A 1 240 ? -38.581 13.115 53.746 1.00 96.81 240 PHE A C 1
ATOM 1772 O O . PHE A 1 240 ? -38.317 14.273 54.071 1.00 96.81 240 PHE A O 1
ATOM 1779 N N . SER A 1 241 ? -37.681 12.144 53.667 1.00 93.81 241 SER A N 1
ATOM 1780 C CA . SER A 1 241 ? -36.250 12.326 53.860 1.00 93.81 241 SER A CA 1
ATOM 1781 C C . SER A 1 241 ? -35.500 11.653 52.722 1.00 93.81 241 SER A C 1
ATOM 1783 O O . SER A 1 241 ? -35.880 10.571 52.277 1.00 93.81 241 SER A O 1
ATOM 1785 N N . ALA A 1 242 ? -34.437 12.283 52.242 1.00 91.75 242 ALA A N 1
ATOM 1786 C CA . ALA A 1 242 ? -33.485 11.642 51.350 1.00 91.75 242 ALA A CA 1
ATOM 1787 C C . ALA A 1 242 ? -32.075 12.121 51.673 1.00 91.75 242 ALA A C 1
ATOM 1789 O O . ALA A 1 242 ? -31.874 13.265 52.089 1.00 91.75 242 ALA A O 1
ATOM 1790 N N . ALA A 1 243 ? -31.094 11.265 51.414 1.00 85.75 243 ALA A N 1
ATOM 1791 C CA . ALA A 1 243 ? -29.693 11.621 51.537 1.00 85.75 243 ALA A CA 1
ATOM 1792 C C . ALA A 1 243 ? -28.909 11.276 50.278 1.00 85.75 243 ALA A C 1
ATOM 1794 O O . ALA A 1 243 ? -29.301 10.457 49.449 1.00 85.75 243 ALA A O 1
ATOM 1795 N N . THR A 1 244 ? -27.792 11.972 50.129 1.00 74.56 244 THR A N 1
ATOM 1796 C CA . THR A 1 244 ? -26.844 11.792 49.036 1.00 74.56 244 THR A CA 1
ATOM 1797 C C . THR A 1 244 ? -25.468 11.510 49.619 1.00 74.56 244 THR A C 1
ATOM 1799 O O . THR A 1 244 ? -25.055 12.127 50.595 1.00 74.56 244 THR A O 1
ATOM 1802 N N . GLY A 1 245 ? -24.762 10.564 49.027 1.00 72.69 245 GLY A N 1
ATOM 1803 C CA . GLY A 1 245 ? -23.391 10.158 49.271 1.00 72.69 245 GLY A CA 1
ATOM 1804 C C . GLY A 1 245 ? -22.497 10.672 48.145 1.00 72.69 245 GLY A C 1
ATOM 1805 O O . GLY A 1 245 ? -22.460 11.874 47.888 1.00 72.69 245 GLY A O 1
ATOM 1806 N N . VAL A 1 246 ? -21.726 9.791 47.503 1.00 70.50 246 VAL A N 1
ATOM 1807 C CA . VAL A 1 246 ? -20.723 10.168 46.483 1.00 70.50 246 VAL A CA 1
ATOM 1808 C C . VAL A 1 246 ? -21.314 10.188 45.065 1.00 70.50 246 VAL A C 1
ATOM 1810 O O . VAL A 1 246 ? -20.725 10.764 44.149 1.00 70.50 246 VAL A O 1
ATOM 1813 N N . ILE A 1 247 ? -22.482 9.576 44.851 1.00 74.44 247 ILE A N 1
ATOM 1814 C CA . ILE A 1 247 ? -23.055 9.390 43.517 1.00 74.44 247 ILE A CA 1
ATOM 1815 C C . ILE A 1 247 ? -24.132 10.446 43.276 1.00 74.44 247 ILE A C 1
ATOM 1817 O O . ILE A 1 247 ? -25.067 10.604 44.054 1.00 74.44 247 ILE A O 1
ATOM 1821 N N . TYR A 1 248 ? -24.035 11.150 42.145 1.00 80.06 248 TYR A N 1
ATOM 1822 C CA . TYR A 1 248 ? -25.002 12.173 41.739 1.00 80.06 248 TYR A CA 1
ATOM 1823 C C . TYR A 1 248 ? -26.397 11.574 41.477 1.00 80.06 248 TYR A C 1
ATOM 1825 O O . TYR A 1 248 ? -26.739 11.237 40.338 1.00 80.06 248 TYR A O 1
ATOM 1833 N N . THR A 1 249 ? -27.201 11.488 42.539 1.00 85.38 249 THR A N 1
ATOM 1834 C CA . THR A 1 249 ? -28.572 10.968 42.539 1.00 85.38 249 THR A CA 1
ATOM 1835 C C . THR A 1 249 ? -29.545 12.026 43.050 1.00 85.38 249 THR A C 1
ATOM 1837 O O . THR A 1 249 ? -29.300 12.712 44.047 1.00 85.38 249 THR A O 1
ATOM 1840 N N . ARG A 1 250 ? -30.665 12.172 42.343 1.00 90.31 250 ARG A N 1
ATOM 1841 C CA . ARG A 1 250 ? -31.752 13.090 42.685 1.00 90.31 250 ARG A CA 1
ATOM 1842 C C . ARG A 1 250 ? -33.000 12.313 43.068 1.00 90.31 250 ARG A C 1
ATOM 1844 O O . ARG A 1 250 ? -33.424 11.433 42.320 1.00 90.31 250 ARG A O 1
ATOM 1851 N N . HIS A 1 251 ? -33.592 12.677 44.197 1.00 93.25 251 HIS A N 1
ATOM 1852 C CA . HIS A 1 251 ? -34.816 12.070 44.714 1.00 93.25 251 HIS A CA 1
ATOM 1853 C C . HIS A 1 251 ? -35.966 13.060 44.556 1.00 93.25 251 HIS A C 1
ATOM 1855 O O . HIS A 1 251 ? -35.892 14.186 45.054 1.00 93.25 251 HIS A O 1
ATOM 1861 N N . TYR A 1 252 ? -37.009 12.653 43.838 1.00 95.38 252 TYR A N 1
ATOM 1862 C CA . TYR A 1 252 ? -38.157 13.500 43.539 1.00 95.38 252 TYR A CA 1
ATOM 1863 C C . TYR A 1 252 ? -39.446 12.911 44.087 1.00 95.38 252 TYR A C 1
ATOM 1865 O O . TYR A 1 252 ? -39.689 11.716 43.937 1.00 95.38 252 TYR A O 1
ATOM 1873 N N . VAL A 1 253 ? -40.311 13.781 44.605 1.00 97.56 253 VAL A N 1
ATOM 1874 C CA . VAL A 1 253 ? -41.721 13.492 44.873 1.00 97.56 253 VAL A CA 1
ATOM 1875 C C . VAL A 1 253 ? -42.553 14.357 43.931 1.00 97.56 253 VAL A C 1
ATOM 1877 O O . VAL A 1 253 ? -42.380 15.573 43.845 1.00 97.56 253 VAL A O 1
ATOM 1880 N N . LEU A 1 254 ? -43.432 13.719 43.167 1.00 97.12 254 LEU A N 1
ATOM 1881 C CA . LEU A 1 254 ? -44.276 14.361 42.164 1.00 97.12 254 LEU A CA 1
ATOM 1882 C C . LEU A 1 254 ? -45.647 14.707 42.744 1.00 97.12 254 LEU A C 1
ATOM 1884 O O . LEU A 1 254 ? -46.218 15.736 42.401 1.00 97.12 254 LEU A O 1
ATOM 1888 N N . GLY A 1 255 ? -46.169 13.864 43.629 1.00 97.19 255 GLY A N 1
ATOM 1889 C CA . GLY A 1 255 ? -47.429 14.106 44.317 1.00 97.19 255 GLY A CA 1
ATOM 1890 C C . GLY A 1 255 ? -47.550 13.259 45.570 1.00 97.19 255 GLY A C 1
ATOM 1891 O O . GLY A 1 255 ? -46.872 12.238 45.695 1.00 97.19 255 GLY A O 1
ATOM 1892 N N . TRP A 1 256 ? -48.384 13.702 46.501 1.00 98.06 256 TRP A N 1
ATOM 1893 C CA . TRP A 1 256 ? -48.509 13.099 47.822 1.00 98.06 256 TRP A CA 1
ATOM 1894 C C . TRP A 1 256 ? -49.879 13.381 48.436 1.00 98.06 256 TRP A C 1
ATOM 1896 O O . TRP A 1 256 ? -50.320 14.525 48.459 1.00 98.06 256 TRP A O 1
ATOM 1906 N N . SER A 1 257 ? -50.550 12.354 48.938 1.00 97.25 257 SER A N 1
ATOM 1907 C CA . SER A 1 257 ? -51.786 12.456 49.703 1.00 97.25 257 SER A CA 1
ATOM 1908 C C . SER A 1 257 ? -51.692 11.659 50.998 1.00 97.25 257 SER A C 1
ATOM 1910 O O . SER A 1 257 ? -50.919 10.701 51.116 1.00 97.25 257 SER A O 1
ATOM 1912 N N . PHE A 1 258 ? -52.468 12.083 51.987 1.00 97.19 258 PHE A N 1
ATOM 1913 C CA . PHE A 1 258 ? -52.483 11.497 53.319 1.00 97.19 258 PHE A CA 1
ATOM 1914 C C . PHE A 1 258 ? -53.861 11.669 53.948 1.00 97.19 258 PHE A C 1
ATOM 1916 O O . PHE A 1 258 ? -54.518 12.681 53.701 1.00 97.19 258 PHE A O 1
ATOM 1923 N N . ALA A 1 259 ? -54.275 10.701 54.761 1.00 95.50 259 ALA A N 1
ATOM 1924 C CA . ALA A 1 259 ? -55.482 10.779 55.573 1.00 95.50 259 ALA A CA 1
ATOM 1925 C C . ALA A 1 259 ? -55.319 10.000 56.885 1.00 95.50 259 ALA A C 1
ATOM 1927 O O . ALA A 1 259 ? -54.745 8.908 56.903 1.00 95.50 259 ALA A O 1
ATOM 1928 N N . THR A 1 260 ? -55.881 10.519 57.980 1.00 92.38 260 THR A N 1
ATOM 1929 C CA . THR A 1 260 ? -56.033 9.772 59.239 1.00 92.38 260 THR A CA 1
ATOM 1930 C C . THR A 1 260 ? -57.434 9.179 59.359 1.00 92.38 260 THR A C 1
ATOM 1932 O O . THR A 1 260 ? -58.438 9.837 59.110 1.00 92.38 260 THR A O 1
ATOM 1935 N N . GLY A 1 261 ? -57.527 7.903 59.737 1.00 85.81 261 GLY A N 1
ATOM 1936 C CA . GLY A 1 261 ? -58.799 7.187 59.898 1.00 85.81 261 GLY A CA 1
ATOM 1937 C C . GLY A 1 261 ? -59.561 6.880 58.600 1.00 85.81 261 GLY A C 1
ATOM 1938 O O . GLY A 1 261 ? -60.621 6.263 58.664 1.00 85.81 261 GLY A O 1
ATOM 1939 N N . ALA A 1 262 ? -59.027 7.267 57.439 1.00 88.88 262 ALA A N 1
ATOM 1940 C CA . ALA A 1 262 ? -59.586 7.011 56.115 1.00 88.88 262 ALA A CA 1
ATOM 1941 C C . ALA A 1 262 ? -58.475 6.641 55.116 1.00 88.88 262 ALA A C 1
ATOM 1943 O O . ALA A 1 262 ? -57.286 6.757 55.418 1.00 88.88 262 ALA A O 1
ATOM 1944 N N . ALA A 1 263 ? -58.862 6.179 53.924 1.00 91.19 263 ALA A N 1
ATOM 1945 C CA . ALA A 1 263 ? -57.923 5.959 52.828 1.00 91.19 263 ALA A CA 1
ATOM 1946 C C . ALA A 1 263 ? -57.418 7.301 52.278 1.00 91.19 263 ALA A C 1
ATOM 1948 O O . ALA A 1 263 ? -58.199 8.242 52.143 1.00 91.19 263 ALA A O 1
ATOM 1949 N N . ALA A 1 264 ? -56.133 7.376 51.924 1.00 93.94 264 ALA A N 1
ATOM 1950 C CA . ALA A 1 264 ? -55.561 8.566 51.312 1.00 93.94 264 ALA A CA 1
ATOM 1951 C C . ALA A 1 264 ? -56.285 8.875 49.990 1.00 93.94 264 ALA A C 1
ATOM 1953 O O . ALA A 1 264 ? -56.501 7.955 49.186 1.00 93.94 264 ALA A O 1
ATOM 1954 N N . PRO A 1 265 ? -56.631 10.145 49.722 1.00 94.94 265 PRO A N 1
ATOM 1955 C CA . PRO A 1 265 ? -57.274 10.516 48.469 1.00 94.94 265 PRO A CA 1
ATOM 1956 C C . PRO A 1 265 ? -56.436 10.104 47.253 1.00 94.94 265 PRO A C 1
ATOM 1958 O O . PRO A 1 265 ? -55.202 10.181 47.296 1.00 94.94 265 PRO A O 1
ATOM 1961 N N . PRO A 1 266 ? -57.065 9.676 46.145 1.00 93.12 266 PRO A N 1
ATOM 1962 C CA . PRO A 1 266 ? -56.334 9.300 44.945 1.00 93.12 266 PRO A CA 1
ATOM 1963 C C . PRO A 1 266 ? -55.622 10.512 44.332 1.00 93.12 266 PRO A C 1
ATOM 1965 O O . PRO A 1 266 ? -56.195 11.594 44.202 1.00 93.12 266 PRO A O 1
ATOM 1968 N N . LEU A 1 267 ? -54.373 10.309 43.911 1.00 95.19 267 LEU A N 1
ATOM 1969 C CA . LEU A 1 267 ? -53.599 11.319 43.191 1.00 95.19 267 LEU A CA 1
ATOM 1970 C C . LEU A 1 267 ? -54.045 11.408 41.728 1.00 95.19 267 LEU A C 1
ATOM 1972 O O . LEU A 1 267 ? -54.198 10.391 41.048 1.00 95.19 267 LEU A O 1
ATOM 1976 N N . ASP A 1 268 ? -54.189 12.632 41.225 1.00 92.94 268 ASP A N 1
ATOM 1977 C CA . ASP A 1 268 ? -54.444 12.897 39.813 1.00 92.94 268 ASP A CA 1
ATOM 1978 C C . ASP A 1 268 ? -53.125 12.839 39.036 1.00 92.94 268 ASP A C 1
ATOM 1980 O O . ASP A 1 268 ? -52.400 13.829 38.902 1.00 92.94 268 ASP A O 1
ATOM 1984 N N . ILE A 1 269 ? -52.821 11.648 38.512 1.00 92.44 269 ILE A N 1
ATOM 1985 C CA . ILE A 1 269 ? -51.585 11.359 37.771 1.00 92.44 269 ILE A CA 1
ATOM 1986 C C . ILE A 1 269 ? -51.396 12.306 36.574 1.00 92.44 269 ILE A C 1
ATOM 1988 O O . ILE A 1 269 ? -50.262 12.627 36.222 1.00 92.44 269 ILE A O 1
ATOM 1992 N N . SER A 1 270 ? -52.487 12.795 35.972 1.00 90.00 270 SER A N 1
ATOM 1993 C CA . SER A 1 270 ? -52.432 13.689 34.808 1.00 90.00 270 SER A CA 1
ATOM 1994 C C . SER A 1 270 ? -51.962 15.107 35.148 1.00 90.00 270 SER A C 1
ATOM 1996 O O . SER A 1 270 ? -51.452 15.812 34.277 1.00 90.00 270 SER A O 1
ATOM 1998 N N . ARG A 1 271 ? -52.095 15.512 36.418 1.00 91.44 271 ARG A N 1
ATOM 1999 C CA . ARG A 1 271 ? -51.708 16.836 36.927 1.00 91.44 271 ARG A CA 1
ATOM 2000 C C . ARG A 1 271 ? -50.325 16.866 37.570 1.00 91.44 271 ARG A C 1
ATOM 2002 O O . ARG A 1 271 ? -49.880 17.936 37.981 1.00 91.44 271 ARG A O 1
ATOM 2009 N N . LEU A 1 272 ? -49.645 15.724 37.667 1.00 94.00 272 LEU A N 1
ATOM 2010 C CA . LEU A 1 272 ? -48.334 15.648 38.300 1.00 94.00 272 LEU A CA 1
ATOM 2011 C C . LEU A 1 272 ? -47.262 16.409 37.495 1.00 94.00 272 LEU A C 1
ATOM 2013 O O . LEU A 1 272 ? -47.263 16.380 36.260 1.00 94.00 272 LEU A O 1
ATOM 2017 N N . PRO A 1 273 ? -46.310 17.069 38.177 1.00 93.38 273 PRO A N 1
ATOM 2018 C CA . PRO A 1 273 ? -45.229 17.803 37.538 1.00 93.38 273 PRO A CA 1
ATOM 2019 C C . PRO A 1 273 ? -44.319 16.862 36.741 1.00 93.38 273 PRO A C 1
ATOM 2021 O O . PRO A 1 273 ? -43.968 15.766 37.178 1.00 93.38 273 PRO A O 1
ATOM 2024 N N . ALA A 1 274 ? -43.890 17.313 35.562 1.00 89.06 274 ALA A N 1
ATOM 2025 C CA . ALA A 1 274 ? -42.991 16.536 34.719 1.00 89.06 274 ALA A CA 1
ATOM 2026 C C . ALA A 1 274 ? -41.585 16.433 35.335 1.00 89.06 274 ALA A C 1
ATOM 2028 O O . ALA A 1 274 ? -41.015 17.430 35.791 1.00 89.06 274 ALA A O 1
ATOM 2029 N N . LEU A 1 275 ? -40.990 15.238 35.267 1.00 88.81 275 LEU A N 1
ATOM 2030 C CA . LEU A 1 275 ? -39.581 15.045 35.604 1.00 88.81 275 LEU A CA 1
ATOM 2031 C C . LEU A 1 275 ? -38.678 15.805 34.617 1.00 88.81 275 LEU A C 1
ATOM 2033 O O . LEU A 1 275 ? -38.980 15.852 33.416 1.00 88.81 275 LEU A O 1
ATOM 2037 N N . PRO A 1 276 ? -37.542 16.364 35.073 1.00 82.44 276 PRO A N 1
ATOM 2038 C CA . PRO A 1 276 ? -36.562 16.942 34.167 1.00 82.44 276 PRO A CA 1
ATOM 2039 C C . PRO A 1 276 ? -36.055 15.875 33.187 1.00 82.44 276 PRO A C 1
ATOM 2041 O O . PRO A 1 276 ? -35.945 14.693 33.513 1.00 82.44 276 PRO A O 1
ATOM 2044 N N . ARG A 1 277 ? -35.756 16.276 31.949 1.00 67.81 277 ARG A N 1
ATOM 2045 C CA . ARG A 1 277 ? -35.258 15.342 30.931 1.00 67.81 277 ARG A CA 1
ATOM 2046 C C . ARG A 1 277 ? -33.799 14.991 31.221 1.00 67.81 277 ARG A C 1
ATOM 2048 O O . ARG A 1 277 ? -32.930 15.849 31.090 1.00 67.81 277 ARG A O 1
ATOM 2055 N N . PHE A 1 278 ? -33.537 13.730 31.557 1.00 62.91 278 PHE A N 1
ATOM 2056 C CA . PHE A 1 278 ? -32.196 13.211 31.838 1.00 62.91 278 PHE A CA 1
ATOM 2057 C C . PHE A 1 278 ? -31.760 12.194 30.775 1.00 62.91 278 PHE A C 1
ATOM 2059 O O . PHE A 1 278 ? -32.270 11.076 30.724 1.00 62.91 278 PHE A O 1
ATOM 2066 N N . GLY A 1 279 ? -30.814 12.595 29.920 1.00 56.22 279 GLY A N 1
ATOM 2067 C CA . GLY A 1 279 ? -30.288 11.809 28.797 1.00 56.22 279 GLY A CA 1
ATOM 2068 C C . GLY A 1 279 ? -30.102 12.663 27.531 1.00 56.22 279 GLY A C 1
ATOM 2069 O O . GLY A 1 279 ? -30.668 13.758 27.450 1.00 56.22 279 GLY A O 1
ATOM 2070 N N . PRO A 1 280 ? -29.305 12.215 26.541 1.00 44.69 280 PRO A N 1
ATOM 2071 C CA . PRO A 1 280 ? -29.171 12.929 25.274 1.00 44.69 280 PRO A CA 1
ATOM 2072 C C . PRO A 1 280 ? -30.542 13.043 24.592 1.00 44.69 280 PRO A C 1
ATOM 2074 O O . PRO A 1 280 ? -31.325 12.093 24.587 1.00 44.69 280 PRO A O 1
ATOM 2077 N N . LYS A 1 281 ? -30.854 14.225 24.038 1.00 42.16 281 LYS A N 1
ATOM 2078 C CA . LYS A 1 281 ? -32.108 14.462 23.303 1.00 42.16 281 LYS A CA 1
ATOM 2079 C C . LYS A 1 281 ? -32.292 13.357 22.249 1.00 42.16 281 LYS A C 1
ATOM 2081 O O . LYS A 1 281 ? -31.353 13.141 21.479 1.00 42.16 281 LYS A O 1
ATOM 2086 N N . PRO A 1 282 ? -33.469 12.711 22.147 1.00 41.91 282 PRO A N 1
ATOM 2087 C CA . PRO A 1 282 ? -33.733 11.830 21.021 1.00 41.91 282 PRO A CA 1
ATOM 2088 C C . PRO A 1 282 ? -33.643 12.675 19.748 1.00 41.91 282 PRO A C 1
ATOM 2090 O O . PRO A 1 282 ? -34.330 13.693 19.612 1.00 41.91 282 PRO A O 1
ATOM 2093 N N . ARG A 1 283 ? -32.726 12.310 18.848 1.00 46.16 283 ARG A N 1
ATOM 2094 C CA . ARG A 1 283 ? -32.605 12.966 17.547 1.00 46.16 283 ARG A CA 1
ATOM 2095 C C . ARG A 1 283 ? -33.863 12.653 16.736 1.00 46.16 283 ARG A C 1
ATOM 2097 O O . ARG A 1 283 ? -34.422 11.565 16.816 1.00 46.16 283 ARG A O 1
ATOM 2104 N N . SER A 1 284 ? -34.350 13.651 16.001 1.00 47.22 284 SER A N 1
ATOM 2105 C CA . SER A 1 284 ? -35.514 13.512 15.122 1.00 47.22 284 SER A CA 1
ATOM 2106 C C . SER A 1 284 ? -35.299 12.351 14.147 1.00 47.22 284 SER A C 1
ATOM 2108 O O . SER A 1 284 ? -34.306 12.358 13.419 1.00 47.22 284 SER A O 1
ATOM 2110 N N . LYS A 1 285 ? -36.241 11.397 14.080 1.00 50.16 285 LYS A N 1
ATOM 2111 C CA . LYS A 1 285 ? -36.195 10.277 13.120 1.00 50.16 285 LYS A CA 1
ATOM 2112 C C . LYS A 1 285 ? -36.117 10.738 11.661 1.00 50.16 285 LYS A C 1
ATOM 2114 O O . LYS A 1 285 ? -35.570 10.030 10.830 1.00 50.16 285 LYS A O 1
ATOM 2119 N N . VAL A 1 286 ? -36.605 11.946 11.359 1.00 51.41 286 VAL A N 1
ATOM 2120 C CA . VAL A 1 286 ? -36.481 12.557 10.024 1.00 51.41 286 VAL A CA 1
ATOM 2121 C C . VAL A 1 286 ? -35.024 12.906 9.723 1.00 51.41 286 VAL A C 1
ATOM 2123 O O . VAL A 1 286 ? -34.560 12.700 8.609 1.00 51.41 286 VAL A O 1
ATOM 2126 N N . LEU A 1 287 ? -34.274 13.378 10.720 1.00 46.38 287 LEU A N 1
ATOM 2127 C CA . LEU A 1 287 ? -32.847 13.650 10.576 1.00 46.38 287 LEU A CA 1
ATOM 2128 C C . LEU A 1 287 ? -32.037 12.343 10.572 1.00 46.38 287 LEU A C 1
ATOM 2130 O O . LEU A 1 287 ? -31.053 12.256 9.862 1.00 46.38 287 LEU A O 1
ATOM 2134 N N . GLU A 1 288 ? -32.464 11.302 11.286 1.00 49.50 288 GLU A N 1
ATOM 2135 C CA . GLU A 1 288 ? -31.803 9.985 11.289 1.00 49.50 288 GLU A CA 1
ATOM 2136 C C . GLU A 1 288 ? -31.932 9.197 9.984 1.00 49.50 288 GLU A C 1
ATOM 2138 O O . GLU A 1 288 ? -31.089 8.350 9.729 1.00 49.50 288 GLU A O 1
ATOM 2143 N N . THR A 1 289 ? -32.934 9.459 9.142 1.00 57.66 289 THR A N 1
ATOM 2144 C CA . THR A 1 289 ? -32.999 8.872 7.793 1.00 57.66 289 THR A CA 1
ATOM 2145 C C . THR A 1 289 ? -32.491 9.834 6.730 1.00 57.66 289 THR A C 1
ATOM 2147 O O . THR A 1 289 ? -31.706 9.440 5.872 1.00 57.66 289 THR A O 1
ATOM 2150 N N . VAL A 1 290 ? -32.882 11.112 6.781 1.00 59.66 290 VAL A N 1
ATOM 2151 C CA . VAL A 1 290 ? -32.500 12.082 5.745 1.00 59.66 290 VAL A CA 1
ATOM 2152 C C . VAL A 1 290 ? -31.038 12.481 5.870 1.00 59.66 290 VAL A C 1
ATOM 2154 O O . VAL A 1 290 ? -30.400 12.652 4.842 1.00 59.66 290 VAL A O 1
ATOM 2157 N N . LEU A 1 291 ? -30.469 12.587 7.075 1.00 55.22 291 LEU A N 1
ATOM 2158 C CA . LEU A 1 291 ? -29.061 12.947 7.227 1.00 55.22 291 LEU A CA 1
ATOM 2159 C C . LEU A 1 291 ? -28.144 11.837 6.720 1.00 55.22 291 LEU A C 1
ATOM 2161 O O . LEU A 1 291 ? -27.369 12.151 5.842 1.00 55.22 291 LEU A O 1
ATOM 2165 N N . PRO A 1 292 ? -28.224 10.552 7.113 1.00 63.59 292 PRO A N 1
ATOM 2166 C CA . PRO A 1 292 ? -27.346 9.550 6.519 1.00 63.59 292 PRO A CA 1
ATOM 2167 C C . PRO A 1 292 ? -27.640 9.304 5.043 1.00 63.59 292 PRO A C 1
ATOM 2169 O O . PRO A 1 292 ? -26.700 9.000 4.332 1.00 63.59 292 PRO A O 1
ATOM 2172 N N . VAL A 1 293 ? -28.863 9.494 4.531 1.00 73.06 293 VAL A N 1
ATOM 2173 C CA . VAL A 1 293 ? -29.111 9.409 3.078 1.00 73.06 293 VAL A CA 1
ATOM 2174 C C . VAL A 1 293 ? -28.538 10.618 2.338 1.00 73.06 293 VAL A C 1
ATOM 2176 O O . VAL A 1 293 ? -27.903 10.443 1.307 1.00 73.06 293 VAL A O 1
ATOM 2179 N N . ALA A 1 294 ? -28.692 11.837 2.853 1.00 73.69 294 ALA A N 1
ATOM 2180 C CA . ALA A 1 294 ? -28.126 13.047 2.256 1.00 73.69 294 ALA A CA 1
ATOM 2181 C C . ALA A 1 294 ? -26.605 13.111 2.436 1.00 73.69 294 ALA A C 1
ATOM 2183 O O . ALA A 1 294 ? -25.906 13.545 1.533 1.00 73.69 294 ALA A O 1
ATOM 2184 N N . THR A 1 295 ? -26.079 12.636 3.562 1.00 76.38 295 THR A N 1
ATOM 2185 C CA . THR A 1 295 ? -24.652 12.488 3.844 1.00 76.38 295 THR A CA 1
ATOM 2186 C C . THR A 1 295 ? -24.077 11.344 3.028 1.00 76.38 295 THR A C 1
ATOM 2188 O O . THR A 1 295 ? -23.026 11.539 2.450 1.00 76.38 295 THR A O 1
ATOM 2191 N N . ALA A 1 296 ? -24.755 10.206 2.861 1.00 78.75 296 ALA A N 1
ATOM 2192 C CA . ALA A 1 296 ? -24.318 9.151 1.945 1.00 78.75 296 ALA A CA 1
ATOM 2193 C C . ALA A 1 296 ? -24.414 9.602 0.488 1.00 78.75 296 ALA A C 1
ATOM 2195 O O . ALA A 1 296 ? -23.528 9.276 -0.283 1.00 78.75 296 ALA A O 1
ATOM 2196 N N . ALA A 1 297 ? -25.418 10.391 0.101 1.00 81.50 297 ALA A N 1
ATOM 2197 C CA . ALA A 1 297 ? -25.520 10.965 -1.239 1.00 81.50 297 ALA A CA 1
ATOM 2198 C C . ALA A 1 297 ? -24.461 12.048 -1.477 1.00 81.50 297 ALA A C 1
ATOM 2200 O O . ALA A 1 297 ? -23.896 12.109 -2.563 1.00 81.50 297 ALA A O 1
ATOM 2201 N N . LEU A 1 298 ? -24.144 12.869 -0.472 1.00 84.06 298 LEU A N 1
ATOM 2202 C CA . LEU A 1 298 ? -23.086 13.876 -0.528 1.00 84.06 298 LEU A CA 1
ATOM 2203 C C . LEU A 1 298 ? -21.709 13.216 -0.525 1.00 84.06 298 LEU A C 1
ATOM 2205 O O . LEU A 1 298 ? -20.872 13.580 -1.335 1.00 84.06 298 LEU A O 1
ATOM 2209 N N . VAL A 1 299 ? -21.483 12.216 0.326 1.00 86.25 299 VAL A N 1
ATOM 2210 C CA . VAL A 1 299 ? -20.266 11.400 0.348 1.00 86.25 299 VAL A CA 1
ATOM 2211 C C . VAL A 1 299 ? -20.153 10.628 -0.954 1.00 86.25 299 VAL A C 1
ATOM 2213 O O . VAL A 1 299 ? -19.085 10.635 -1.530 1.00 86.25 299 VAL A O 1
ATOM 2216 N N . LEU A 1 300 ? -21.226 10.057 -1.501 1.00 85.44 300 LEU A N 1
ATOM 2217 C CA . LEU A 1 300 ? -21.207 9.404 -2.809 1.00 85.44 300 LEU A CA 1
ATOM 2218 C C . LEU A 1 300 ? -20.957 10.416 -3.927 1.00 85.44 300 LEU A C 1
ATOM 2220 O O . LEU A 1 300 ? -20.198 10.115 -4.830 1.00 85.44 300 LEU A O 1
ATOM 2224 N N . ALA A 1 301 ? -21.511 11.627 -3.875 1.00 85.62 301 ALA A N 1
ATOM 2225 C CA . ALA A 1 301 ? -21.235 12.678 -4.852 1.00 85.62 301 ALA A CA 1
ATOM 2226 C C . ALA A 1 301 ? -19.806 13.227 -4.727 1.00 85.62 301 ALA A C 1
ATOM 2228 O O . ALA A 1 301 ? -19.192 13.546 -5.740 1.00 85.62 301 ALA A O 1
ATOM 2229 N N . LEU A 1 302 ? -19.247 13.294 -3.517 1.00 87.19 302 LEU A N 1
ATOM 2230 C CA . LEU A 1 302 ? -17.861 13.669 -3.246 1.00 87.19 302 LEU A CA 1
ATOM 2231 C C . LEU A 1 302 ? -16.898 12.536 -3.579 1.00 87.19 302 LEU A C 1
ATOM 2233 O O . LEU A 1 302 ? -15.826 12.820 -4.076 1.00 87.19 302 LEU A O 1
ATOM 2237 N N . VAL A 1 303 ? -17.268 11.275 -3.376 1.00 86.44 303 VAL A N 1
ATOM 2238 C CA . VAL A 1 303 ? -16.495 10.083 -3.744 1.00 86.44 303 VAL A CA 1
ATOM 2239 C C . VAL A 1 303 ? -16.577 9.865 -5.238 1.00 86.44 303 VAL A C 1
ATOM 2241 O O . VAL A 1 303 ? -15.567 9.549 -5.827 1.00 86.44 303 VAL A O 1
ATOM 2244 N N . VAL A 1 304 ? -17.716 10.088 -5.890 1.00 86.31 304 VAL A N 1
ATOM 2245 C CA . VAL A 1 304 ? -17.841 10.088 -7.352 1.00 86.31 304 VAL A CA 1
ATOM 2246 C C . VAL A 1 304 ? -17.151 11.317 -7.921 1.00 86.31 304 VAL A C 1
ATOM 2248 O O . VAL A 1 304 ? -16.472 11.202 -8.924 1.00 86.31 304 VAL A O 1
ATOM 2251 N N . GLY A 1 305 ? -17.242 12.482 -7.286 1.00 85.19 305 GLY A N 1
ATOM 2252 C CA . GLY A 1 305 ? -16.542 13.701 -7.682 1.00 85.19 305 GLY A CA 1
ATOM 2253 C C . GLY A 1 305 ? -15.030 13.561 -7.540 1.00 85.19 305 GLY A C 1
ATOM 2254 O O . GLY A 1 305 ? -14.306 13.853 -8.483 1.00 85.19 305 GLY A O 1
ATOM 2255 N N . ALA A 1 306 ? -14.556 13.027 -6.416 1.00 81.12 306 ALA A N 1
ATOM 2256 C CA . ALA A 1 306 ? -13.169 12.684 -6.140 1.00 81.12 306 ALA A CA 1
ATOM 2257 C C . ALA A 1 306 ? -12.727 11.495 -6.979 1.00 81.12 306 ALA A C 1
ATOM 2259 O O . ALA A 1 306 ? -11.625 11.518 -7.474 1.00 81.12 306 ALA A O 1
ATOM 2260 N N . PHE A 1 307 ? -13.562 10.499 -7.248 1.00 81.69 307 PHE A N 1
ATOM 2261 C CA . PHE A 1 307 ? -13.252 9.403 -8.161 1.00 81.69 307 PHE A CA 1
ATOM 2262 C C . PHE A 1 307 ? -13.186 9.920 -9.581 1.00 81.69 307 PHE A C 1
ATOM 2264 O O . PHE A 1 307 ? -12.289 9.537 -10.296 1.00 81.69 307 PHE A O 1
ATOM 2271 N N . LEU A 1 308 ? -14.063 10.815 -10.023 1.00 77.44 308 LEU A N 1
ATOM 2272 C CA . LEU A 1 308 ? -13.989 11.433 -11.340 1.00 77.44 308 LEU A CA 1
ATOM 2273 C C . LEU A 1 308 ? -12.816 12.407 -11.408 1.00 77.44 308 LEU A C 1
ATOM 2275 O O . LEU A 1 308 ? -12.192 12.480 -12.457 1.00 77.44 308 LEU A O 1
ATOM 2279 N N . PHE A 1 309 ? -12.467 13.100 -10.324 1.00 72.69 309 PHE A N 1
ATOM 2280 C CA . PHE A 1 309 ? -11.333 14.018 -10.227 1.00 72.69 309 PHE A CA 1
ATOM 2281 C C . PHE A 1 309 ? -10.003 13.280 -10.124 1.00 72.69 309 PHE A C 1
ATOM 2283 O O . PHE A 1 309 ? -9.089 13.643 -10.840 1.00 72.69 309 PHE A O 1
ATOM 2290 N N . VAL A 1 310 ? -9.900 12.222 -9.325 1.00 74.38 310 VAL A N 1
ATOM 2291 C CA . VAL A 1 310 ? -8.773 11.290 -9.202 1.00 74.38 310 VAL A CA 1
ATOM 2292 C C . VAL A 1 310 ? -8.685 10.472 -10.467 1.00 74.38 310 VAL A C 1
ATOM 2294 O O . VAL A 1 310 ? -7.643 10.458 -11.080 1.00 74.38 310 VAL A O 1
ATOM 2297 N N . ARG A 1 311 ? -9.759 9.885 -10.987 1.00 68.19 311 ARG A N 1
ATOM 2298 C CA . ARG A 1 311 ? -9.752 9.230 -12.302 1.00 68.19 311 ARG A CA 1
ATOM 2299 C C . ARG A 1 311 ? -9.398 10.221 -13.391 1.00 68.19 311 ARG A C 1
ATOM 2301 O O . ARG A 1 311 ? -8.732 9.811 -14.323 1.00 68.19 311 ARG A O 1
ATOM 2308 N N . ARG A 1 312 ? -9.769 11.502 -13.307 1.00 62.94 312 ARG A N 1
ATOM 2309 C CA . ARG A 1 312 ? -9.292 12.555 -14.219 1.00 62.94 312 ARG A CA 1
ATOM 2310 C C . ARG A 1 312 ? -7.812 12.848 -13.974 1.00 62.94 312 ARG A C 1
ATOM 2312 O O . ARG A 1 312 ? -7.069 12.863 -14.942 1.00 62.94 312 ARG A O 1
ATOM 2319 N N . ARG A 1 313 ? -7.366 12.987 -12.725 1.00 61.41 313 ARG A N 1
ATOM 2320 C CA . ARG A 1 313 ? -5.978 13.222 -12.315 1.00 61.41 313 ARG A CA 1
ATOM 2321 C C . ARG A 1 313 ? -5.122 12.035 -12.701 1.00 61.41 313 ARG A C 1
ATOM 2323 O O . ARG A 1 313 ? -4.317 12.252 -13.556 1.00 61.41 313 ARG A O 1
ATOM 2330 N N . VAL A 1 314 ? -5.369 10.803 -12.273 1.00 59.62 314 VAL A N 1
ATOM 2331 C CA . VAL A 1 314 ? -4.783 9.520 -12.725 1.00 59.62 314 VAL A CA 1
ATOM 2332 C C . VAL A 1 314 ? -4.926 9.273 -14.236 1.00 59.62 314 VAL A C 1
ATOM 2334 O O . VAL A 1 314 ? -4.045 8.689 -14.869 1.00 59.62 314 VAL A O 1
ATOM 2337 N N . ARG A 1 315 ? -6.014 9.703 -14.892 1.00 46.47 315 ARG A N 1
ATOM 2338 C CA . ARG A 1 315 ? -6.101 9.680 -16.370 1.00 46.47 315 ARG A CA 1
ATOM 2339 C C . ARG A 1 315 ? -5.109 10.665 -16.986 1.00 46.47 315 ARG A C 1
ATOM 2341 O O . ARG A 1 315 ? -4.592 10.350 -18.055 1.00 46.47 315 ARG A O 1
ATOM 2348 N N . TYR A 1 316 ? -4.815 11.779 -16.325 1.00 45.44 316 TYR A N 1
ATOM 2349 C CA . TYR A 1 316 ? -3.866 12.821 -16.728 1.00 45.44 316 TYR A CA 1
ATOM 2350 C C . TYR A 1 316 ? -2.598 12.878 -15.845 1.00 45.44 316 TYR A C 1
ATOM 2352 O O . TYR A 1 316 ? -1.917 13.895 -15.858 1.00 45.44 316 TYR A O 1
ATOM 2360 N N . ALA A 1 317 ? -2.290 11.830 -15.069 1.00 43.16 317 ALA A N 1
ATOM 2361 C CA . ALA A 1 317 ? -1.223 11.855 -14.075 1.00 43.16 317 ALA A CA 1
ATOM 2362 C C . ALA A 1 317 ? 0.018 11.397 -14.805 1.00 43.16 317 ALA A C 1
ATOM 2364 O O . ALA A 1 317 ? 0.050 10.307 -15.384 1.00 43.16 317 ALA A O 1
ATOM 2365 N N . GLU A 1 318 ? 0.984 12.293 -14.854 1.00 48.78 318 GLU A N 1
ATOM 2366 C CA . GLU A 1 318 ? 2.218 12.097 -15.579 1.00 48.78 318 GLU A CA 1
ATOM 2367 C C . GLU A 1 318 ? 3.208 11.428 -14.632 1.00 48.78 318 GLU A C 1
ATOM 2369 O O . GLU A 1 318 ? 3.520 11.963 -13.572 1.00 48.78 318 GLU A O 1
ATOM 2374 N N . VAL A 1 319 ? 3.658 10.230 -15.005 1.00 49.38 319 VAL A N 1
ATOM 2375 C CA . VAL A 1 319 ? 4.733 9.531 -14.298 1.00 49.38 319 VAL A CA 1
ATOM 2376 C C . VAL A 1 319 ? 6.022 10.287 -14.612 1.00 49.38 319 VAL A C 1
ATOM 2378 O O . VAL A 1 319 ? 6.475 10.262 -15.762 1.00 49.38 319 VAL A O 1
ATOM 2381 N N . ARG A 1 320 ? 6.547 11.000 -13.612 1.00 48.41 320 ARG A N 1
ATOM 2382 C CA . ARG A 1 320 ? 7.889 11.586 -13.609 1.00 48.41 320 ARG A CA 1
ATOM 2383 C C . ARG A 1 320 ? 8.805 10.628 -12.858 1.00 48.41 320 ARG A C 1
ATOM 2385 O O . ARG A 1 320 ? 8.504 10.282 -11.722 1.00 48.41 320 ARG A O 1
ATOM 2392 N N . GLU A 1 321 ? 9.852 10.163 -13.523 1.00 52.62 321 GLU A N 1
ATOM 2393 C CA . GLU A 1 321 ? 10.922 9.358 -12.924 1.00 52.62 321 GLU A CA 1
ATOM 2394 C C . GLU A 1 321 ? 12.136 10.254 -12.661 1.00 52.62 321 GLU A C 1
ATOM 2396 O O . GLU A 1 321 ? 12.278 11.291 -13.305 1.00 52.62 321 GLU A O 1
ATOM 2401 N N . ASP A 1 322 ? 13.002 9.863 -11.727 1.00 48.00 322 ASP A N 1
ATOM 2402 C CA . ASP A 1 322 ? 14.089 10.710 -11.211 1.00 48.00 322 ASP A CA 1
ATOM 2403 C C . ASP A 1 322 ? 15.083 11.166 -12.295 1.00 48.00 322 ASP A C 1
ATOM 2405 O O . ASP A 1 322 ? 15.606 12.277 -12.226 1.00 48.00 322 ASP A O 1
ATOM 2409 N N . TRP A 1 323 ? 15.260 10.378 -13.366 1.00 54.94 323 TRP A N 1
ATOM 2410 C CA . TRP A 1 323 ? 16.064 10.769 -14.532 1.00 54.94 323 TRP A CA 1
ATOM 2411 C C . TRP A 1 323 ? 15.461 11.951 -15.317 1.00 54.94 323 TRP A C 1
ATOM 2413 O O . TRP A 1 323 ? 16.179 12.657 -16.016 1.00 54.94 323 TRP A O 1
ATOM 2423 N N . GLU A 1 324 ? 14.156 12.232 -15.199 1.00 53.03 324 GLU A N 1
ATOM 2424 C CA . GLU A 1 324 ? 13.510 13.376 -15.864 1.00 53.03 324 GLU A CA 1
ATOM 2425 C C . GLU A 1 324 ? 13.899 14.729 -15.226 1.00 53.03 324 GLU A C 1
ATOM 2427 O O . GLU A 1 324 ? 13.659 15.776 -15.830 1.00 53.03 324 GLU A O 1
ATOM 2432 N N . ALA A 1 325 ? 14.506 14.728 -14.030 1.00 51.94 325 ALA A N 1
ATOM 2433 C CA . ALA A 1 325 ? 14.981 15.935 -13.348 1.00 51.94 325 ALA A CA 1
ATOM 2434 C C . ALA A 1 325 ? 16.356 16.424 -13.850 1.00 51.94 325 ALA A C 1
ATOM 2436 O O . ALA A 1 325 ? 16.659 17.608 -13.715 1.00 51.94 325 ALA A O 1
ATOM 2437 N N . GLU A 1 326 ? 17.159 15.544 -14.457 1.00 44.09 326 GLU A N 1
ATOM 2438 C CA . GLU A 1 326 ? 18.556 15.814 -14.833 1.00 44.09 326 GLU A CA 1
ATOM 2439 C C . GLU A 1 326 ? 18.716 16.298 -16.296 1.00 44.09 326 GLU A C 1
ATOM 2441 O O . GLU A 1 326 ? 19.679 16.991 -16.608 1.00 44.09 326 GLU A O 1
ATOM 2446 N N . PHE A 1 327 ? 17.746 16.032 -17.191 1.00 50.66 327 PHE A N 1
ATOM 2447 C CA . PHE A 1 327 ? 17.898 16.222 -18.654 1.00 50.66 327 PHE A CA 1
ATOM 2448 C C . PHE A 1 327 ? 16.970 17.269 -19.334 1.00 50.66 327 PHE A C 1
ATOM 2450 O O . PHE A 1 327 ? 16.909 17.334 -20.562 1.00 50.66 327 PHE A O 1
ATOM 2457 N N . GLY A 1 328 ? 16.284 18.145 -18.588 1.00 50.75 328 GLY A N 1
ATOM 2458 C CA . GLY A 1 328 ? 15.720 19.400 -19.139 1.00 50.75 328 GLY A CA 1
ATOM 2459 C C . GLY A 1 328 ? 14.443 19.330 -20.029 1.00 50.75 328 GLY A C 1
ATOM 2460 O O . GLY A 1 328 ? 13.841 18.277 -20.218 1.00 50.75 328 GLY A O 1
ATOM 2461 N N . PRO A 1 329 ? 13.953 20.481 -20.555 1.00 50.88 329 PRO A N 1
ATOM 2462 C CA . PRO A 1 329 ? 12.538 20.913 -20.484 1.00 50.88 329 PRO A CA 1
ATOM 2463 C C . PRO A 1 329 ? 11.576 20.488 -21.619 1.00 50.88 329 PRO A C 1
ATOM 2465 O O . PRO A 1 329 ? 10.435 20.950 -21.648 1.00 50.88 329 PRO A O 1
ATOM 2468 N N . HIS A 1 330 ? 11.962 19.621 -22.555 1.00 68.69 330 HIS A N 1
ATOM 2469 C CA . HIS A 1 330 ? 11.186 19.397 -23.790 1.00 68.69 330 HIS A CA 1
ATOM 2470 C C . HIS A 1 330 ? 10.198 18.217 -23.719 1.00 68.69 330 HIS A C 1
ATOM 2472 O O . HIS A 1 330 ? 10.133 17.364 -24.608 1.00 68.69 330 HIS A O 1
ATOM 2478 N N . ARG A 1 331 ? 9.412 18.142 -22.641 1.00 78.69 331 ARG A N 1
ATOM 2479 C CA . ARG A 1 331 ? 8.350 17.135 -22.512 1.00 78.69 331 ARG A CA 1
ATOM 2480 C C . ARG A 1 331 ? 7.046 17.665 -23.106 1.00 78.69 331 ARG A C 1
ATOM 2482 O O . ARG A 1 331 ? 6.463 18.614 -22.589 1.00 78.69 331 ARG A O 1
ATOM 2489 N N . PHE A 1 332 ? 6.554 17.012 -24.153 1.00 85.69 332 PHE A N 1
ATOM 2490 C CA . PHE A 1 332 ? 5.259 17.318 -24.754 1.00 85.69 332 PHE A CA 1
ATOM 2491 C C . PHE A 1 332 ? 4.130 16.582 -24.035 1.00 85.69 332 PHE A C 1
ATOM 2493 O O . PHE A 1 332 ? 4.243 15.406 -23.672 1.00 85.69 332 PHE A O 1
ATOM 2500 N N . SER A 1 333 ? 2.982 17.246 -23.892 1.00 86.31 333 SER A N 1
ATOM 2501 C CA . SER A 1 333 ? 1.787 16.566 -23.396 1.00 86.31 333 SER A CA 1
ATOM 2502 C C . SER A 1 333 ? 1.213 15.646 -24.479 1.00 86.31 333 SER A C 1
ATOM 2504 O O . SER A 1 333 ? 1.126 16.010 -25.654 1.00 86.31 333 SER A O 1
ATOM 2506 N N . TYR A 1 334 ? 0.722 14.463 -24.095 1.00 87.94 334 TYR A N 1
ATOM 2507 C CA . TYR A 1 334 ? 0.072 13.556 -25.055 1.00 87.94 334 TYR A CA 1
ATOM 2508 C C . TYR A 1 334 ? -1.105 14.238 -25.764 1.00 87.94 334 TYR A C 1
ATOM 2510 O O . TYR A 1 334 ? -1.354 13.996 -26.940 1.00 87.94 334 TYR A O 1
ATOM 2518 N N . LYS A 1 335 ? -1.846 15.096 -25.046 1.00 86.81 335 LYS A N 1
ATOM 2519 C CA . LYS A 1 335 ? -2.989 15.834 -25.597 1.00 86.81 335 LYS A CA 1
ATOM 2520 C C . LYS A 1 335 ? -2.561 16.724 -26.761 1.00 86.81 335 LYS A C 1
ATOM 2522 O O . LYS A 1 335 ? -3.249 16.754 -27.776 1.00 86.81 335 LYS A O 1
ATOM 2527 N N . GLU A 1 336 ? -1.446 17.425 -26.610 1.00 88.19 336 GLU A N 1
ATOM 2528 C CA . GLU A 1 336 ? -0.894 18.289 -27.645 1.00 88.19 336 GLU A CA 1
ATOM 2529 C C . GLU A 1 336 ? -0.463 17.486 -28.873 1.00 88.19 336 GLU A C 1
ATOM 2531 O O . GLU A 1 336 ? -0.903 17.801 -29.975 1.00 88.19 336 GLU A O 1
ATOM 2536 N N . LEU A 1 337 ? 0.284 16.389 -28.697 1.00 92.06 337 LEU A N 1
ATOM 2537 C CA . LEU A 1 337 ? 0.702 15.535 -29.818 1.00 92.06 337 LEU A CA 1
ATOM 2538 C C . LEU A 1 337 ? -0.480 14.828 -30.495 1.00 92.06 337 LEU A C 1
ATOM 2540 O O . LEU A 1 337 ? -0.519 14.700 -31.720 1.00 92.06 337 LEU A O 1
ATOM 2544 N N . TYR A 1 338 ? -1.484 14.413 -29.723 1.00 91.31 338 TYR A N 1
ATOM 2545 C CA . TYR A 1 338 ? -2.725 13.849 -30.252 1.00 91.31 338 TYR A CA 1
ATOM 2546 C C . TYR A 1 338 ? -3.474 14.879 -31.106 1.00 91.31 338 TYR A C 1
ATOM 2548 O O . TYR A 1 338 ? -3.960 14.550 -32.184 1.00 91.31 338 TYR A O 1
ATOM 2556 N N . GLN A 1 339 ? -3.551 16.139 -30.672 1.00 89.94 339 GLN A N 1
ATOM 2557 C CA . GLN A 1 339 ? -4.156 17.210 -31.469 1.00 89.94 339 GLN A CA 1
ATOM 2558 C C . GLN A 1 339 ? -3.321 17.533 -32.713 1.00 89.94 339 GLN A C 1
ATOM 2560 O O . GLN A 1 339 ? -3.877 17.587 -33.812 1.00 89.94 339 GLN A O 1
ATOM 2565 N N . ALA A 1 340 ? -2.002 17.662 -32.557 1.00 91.94 340 ALA A N 1
ATOM 2566 C CA . ALA A 1 340 ? -1.069 17.967 -33.637 1.00 91.94 340 ALA A CA 1
ATOM 2567 C C . ALA A 1 340 ? -1.145 16.934 -34.770 1.00 91.94 340 ALA A C 1
ATOM 2569 O O . ALA A 1 340 ? -1.164 17.296 -35.944 1.00 91.94 340 ALA A O 1
ATOM 2570 N N . THR A 1 341 ? -1.270 15.650 -34.422 1.00 93.62 341 THR A N 1
ATOM 2571 C CA . THR A 1 341 ? -1.381 14.520 -35.366 1.00 93.62 341 THR A CA 1
ATOM 2572 C C . THR A 1 341 ? -2.825 14.197 -35.774 1.00 93.62 341 THR A C 1
ATOM 2574 O O . THR A 1 341 ? -3.085 13.168 -36.405 1.00 93.62 341 THR A O 1
ATOM 2577 N N . LYS A 1 342 ? -3.801 15.041 -35.407 1.00 91.56 342 LYS A N 1
ATOM 2578 C CA . LYS A 1 342 ? -5.241 14.836 -35.665 1.00 91.56 342 LYS A CA 1
ATOM 2579 C C . LYS A 1 342 ? -5.766 13.480 -35.167 1.00 91.56 342 LYS A C 1
ATOM 2581 O O . LYS A 1 342 ? -6.666 12.901 -35.779 1.00 91.56 342 LYS A O 1
ATOM 2586 N N . GLY A 1 343 ? -5.219 12.999 -34.056 1.00 88.88 343 GLY A N 1
ATOM 2587 C CA . GLY A 1 343 ? -5.551 11.740 -33.399 1.00 88.88 343 GLY A CA 1
ATOM 2588 C C . GLY A 1 343 ? -4.808 10.532 -33.961 1.00 88.88 343 GLY A C 1
ATOM 2589 O O . GLY A 1 343 ? -5.398 9.459 -34.026 1.00 88.88 343 GLY A O 1
ATOM 2590 N N . PHE A 1 344 ? -3.560 10.704 -34.416 1.00 91.62 344 PHE A N 1
ATOM 2591 C CA . PHE A 1 344 ? -2.756 9.640 -35.038 1.00 91.62 344 PHE A CA 1
ATOM 2592 C C . PHE A 1 344 ? -3.480 8.924 -36.194 1.00 91.62 344 PHE A C 1
ATOM 2594 O O . PHE A 1 344 ? -3.379 7.710 -36.370 1.00 91.62 344 PHE A O 1
ATOM 2601 N N . LYS A 1 345 ? -4.260 9.673 -36.984 1.00 88.00 345 LYS A N 1
ATOM 2602 C CA . LYS A 1 345 ? -5.003 9.121 -38.126 1.00 88.00 345 LYS A CA 1
ATOM 2603 C C . LYS A 1 345 ? -4.039 8.614 -39.197 1.00 88.00 345 LYS A C 1
ATOM 2605 O O . LYS A 1 345 ? -3.035 9.264 -39.473 1.00 88.00 345 LYS A O 1
ATOM 2610 N N . ASN A 1 346 ? -4.415 7.547 -39.904 1.00 87.19 346 ASN A N 1
ATOM 2611 C CA . ASN A 1 346 ? -3.620 6.986 -41.009 1.00 87.19 346 ASN A CA 1
ATOM 2612 C C . ASN A 1 346 ? -3.269 8.016 -42.098 1.00 87.19 346 ASN A C 1
ATOM 2614 O O . ASN A 1 346 ? -2.202 7.930 -42.688 1.00 87.19 346 ASN A O 1
ATOM 2618 N N . LYS A 1 347 ? -4.110 9.038 -42.325 1.00 90.88 347 LYS A N 1
ATOM 2619 C CA . LYS A 1 347 ? -3.811 10.137 -43.266 1.00 90.88 347 LYS A CA 1
ATOM 2620 C C . LYS A 1 347 ? -2.559 10.946 -42.884 1.00 90.88 347 LYS A C 1
ATOM 2622 O O . LYS A 1 347 ? -1.972 11.592 -43.741 1.00 90.88 347 LYS A O 1
ATOM 2627 N N . MET A 1 348 ? -2.180 10.940 -41.608 1.00 90.38 348 MET A N 1
ATOM 2628 C CA . MET A 1 348 ? -0.993 11.627 -41.103 1.00 90.38 348 MET A CA 1
ATOM 2629 C C . MET A 1 348 ? 0.230 10.703 -41.028 1.00 90.38 348 MET A C 1
ATOM 2631 O O . MET A 1 348 ? 1.289 11.156 -40.618 1.00 90.38 348 MET A O 1
ATOM 2635 N N . LEU A 1 349 ? 0.107 9.419 -41.375 1.00 91.25 349 LEU A N 1
ATOM 2636 C CA . LEU A 1 349 ? 1.194 8.446 -41.280 1.00 91.25 349 LEU A CA 1
ATOM 2637 C C . LEU A 1 349 ? 2.252 8.711 -42.364 1.00 91.25 349 LEU A C 1
ATOM 2639 O O . LEU A 1 349 ? 1.943 8.712 -43.552 1.00 91.25 349 LEU A O 1
ATOM 2643 N N . LEU A 1 350 ? 3.499 8.918 -41.945 1.00 86.06 350 LEU A N 1
ATOM 2644 C CA . LEU A 1 350 ? 4.657 9.137 -42.819 1.00 86.06 350 LEU A CA 1
ATOM 2645 C C . LEU A 1 350 ? 5.389 7.831 -43.153 1.00 86.06 350 LEU A C 1
ATOM 2647 O O . LEU A 1 350 ? 5.969 7.696 -44.233 1.00 86.06 350 LEU A O 1
ATOM 2651 N N . GLY A 1 351 ? 5.362 6.871 -42.226 1.00 81.88 351 GLY A N 1
ATOM 2652 C CA . GLY A 1 351 ? 6.011 5.576 -42.390 1.00 81.88 351 GLY A CA 1
ATOM 2653 C C . GLY A 1 351 ? 5.822 4.648 -41.193 1.00 81.88 351 GLY A C 1
ATOM 2654 O O . GLY A 1 351 ? 5.442 5.071 -40.097 1.00 81.88 351 GLY A O 1
ATOM 2655 N N . THR A 1 352 ? 6.093 3.367 -41.423 1.00 80.62 352 THR A N 1
ATOM 2656 C CA . THR A 1 352 ? 6.074 2.295 -40.419 1.00 80.62 352 THR A CA 1
ATOM 2657 C C . THR A 1 352 ? 7.361 1.489 -40.529 1.00 80.62 352 THR A C 1
ATOM 2659 O O . THR A 1 352 ? 7.689 1.041 -41.626 1.00 80.62 352 THR A O 1
ATOM 2662 N N . GLY A 1 353 ? 8.066 1.286 -39.417 1.00 67.88 353 GLY A N 1
ATOM 2663 C CA . GLY A 1 353 ? 9.305 0.505 -39.356 1.00 67.88 353 GLY A CA 1
ATOM 2664 C C . GLY A 1 353 ? 9.359 -0.391 -38.118 1.00 67.88 353 GLY A C 1
ATOM 2665 O O . GLY A 1 353 ? 8.411 -0.420 -37.331 1.00 67.88 353 GLY A O 1
ATOM 2666 N N . GLY A 1 354 ? 10.476 -1.101 -37.925 1.00 65.06 354 GLY A N 1
ATOM 2667 C CA . GLY A 1 354 ? 10.691 -1.975 -36.757 1.00 65.06 354 GLY A CA 1
ATOM 2668 C C . GLY A 1 354 ? 10.583 -1.243 -35.413 1.00 65.06 354 GLY A C 1
ATOM 2669 O O . GLY A 1 354 ? 10.172 -1.828 -34.418 1.00 65.06 354 GLY A O 1
ATOM 2670 N N . PHE A 1 355 ? 10.837 0.066 -35.422 1.00 66.56 355 PHE A N 1
ATOM 2671 C CA . PHE A 1 355 ? 10.826 0.944 -34.252 1.00 66.56 355 PHE A CA 1
ATOM 2672 C C . PHE A 1 355 ? 9.487 1.671 -34.024 1.00 66.56 355 PHE A C 1
ATOM 2674 O O . PHE A 1 355 ? 9.395 2.565 -33.184 1.00 66.56 355 PHE A O 1
ATOM 2681 N N . GLY A 1 356 ? 8.431 1.315 -34.769 1.00 81.31 356 GLY A N 1
ATOM 2682 C CA . GLY A 1 356 ? 7.080 1.857 -34.593 1.00 81.31 356 GLY A CA 1
ATOM 2683 C C . GLY A 1 356 ? 6.551 2.659 -35.787 1.00 81.31 356 GLY A C 1
ATOM 2684 O O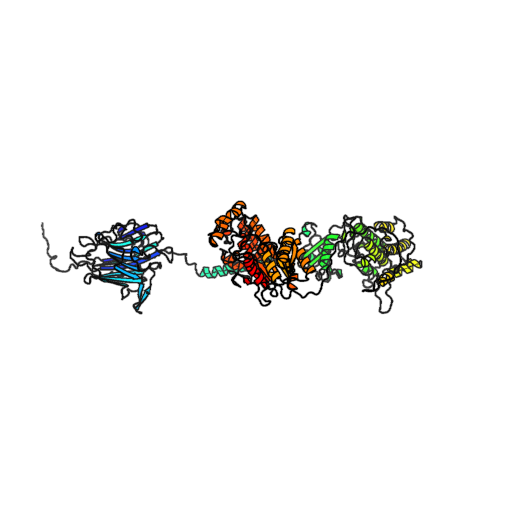 . GLY A 1 356 ? 6.871 2.389 -36.946 1.00 81.31 356 GLY A O 1
ATOM 2685 N N . ARG A 1 357 ? 5.659 3.620 -35.515 1.00 89.19 357 ARG A N 1
ATOM 2686 C CA . ARG A 1 357 ? 4.923 4.391 -36.538 1.00 89.19 357 ARG A CA 1
ATOM 2687 C C . ARG A 1 357 ? 5.221 5.880 -36.424 1.00 89.19 357 ARG A C 1
ATOM 2689 O O . ARG A 1 357 ? 5.137 6.425 -35.329 1.00 89.19 357 ARG A O 1
ATOM 2696 N N . VAL A 1 358 ? 5.487 6.550 -37.541 1.00 91.25 358 VAL A N 1
ATOM 2697 C CA . VAL A 1 358 ? 5.810 7.987 -37.565 1.00 91.25 358 VAL A CA 1
ATOM 2698 C C . VAL A 1 358 ? 4.673 8.773 -38.205 1.00 91.25 358 VAL A C 1
ATOM 2700 O O . VAL A 1 358 ? 4.231 8.436 -39.301 1.00 91.25 358 VAL A O 1
ATOM 2703 N N . TYR A 1 359 ? 4.208 9.831 -37.542 1.00 93.81 359 TYR A N 1
ATOM 2704 C CA . TYR A 1 359 ? 3.098 10.670 -37.994 1.00 93.81 359 TYR A CA 1
ATOM 2705 C C . TYR A 1 359 ? 3.541 12.119 -38.192 1.00 93.81 359 TYR A C 1
ATOM 2707 O O . TYR A 1 359 ? 4.266 12.662 -37.365 1.00 93.81 359 TYR A O 1
ATOM 2715 N N . LYS A 1 360 ? 3.046 12.781 -39.238 1.00 94.81 360 LYS A N 1
ATOM 2716 C CA . LYS A 1 360 ? 3.143 14.234 -39.385 1.00 94.81 360 LYS A CA 1
ATOM 2717 C C . LYS A 1 360 ? 2.217 14.910 -38.374 1.00 94.81 360 LYS A C 1
ATOM 2719 O O . LYS A 1 360 ? 1.061 14.509 -38.214 1.00 94.81 360 LYS A O 1
ATOM 2724 N N . GLY A 1 361 ? 2.702 15.956 -37.722 1.00 94.06 361 GLY A N 1
ATOM 2725 C CA . GLY A 1 361 ? 1.926 16.793 -36.817 1.00 94.06 361 GLY A CA 1
ATOM 2726 C C . GLY A 1 361 ? 2.207 18.275 -37.026 1.00 94.06 361 GLY A C 1
ATOM 2727 O O . GLY A 1 361 ? 3.221 18.644 -37.607 1.00 94.06 361 GLY A O 1
ATOM 2728 N N . VAL A 1 362 ? 1.296 19.123 -36.552 1.00 94.06 362 VAL A N 1
ATOM 2729 C CA . VAL A 1 362 ? 1.496 20.579 -36.489 1.00 94.06 362 VAL A CA 1
ATOM 2730 C C . VAL A 1 362 ? 1.213 21.039 -35.066 1.00 94.06 362 VAL A C 1
ATOM 2732 O O . VAL A 1 362 ? 0.087 20.888 -34.588 1.00 94.06 362 VAL A O 1
ATOM 2735 N N . LEU A 1 363 ? 2.223 21.571 -34.376 1.00 89.06 363 LEU A N 1
ATOM 2736 C CA . LEU A 1 363 ? 2.087 22.016 -32.989 1.00 89.06 363 LEU A CA 1
ATOM 2737 C C . LEU A 1 363 ? 1.196 23.263 -32.906 1.00 89.06 363 LEU A C 1
ATOM 2739 O O . LEU A 1 363 ? 1.376 24.239 -33.634 1.00 89.06 363 LEU A O 1
ATOM 2743 N N . SER A 1 364 ? 0.209 23.240 -32.009 1.00 78.19 364 SER A N 1
ATOM 2744 C CA . SER A 1 364 ? -0.859 24.246 -31.960 1.00 78.19 364 SER A CA 1
ATOM 2745 C C . SER A 1 364 ? -0.356 25.659 -31.647 1.00 78.19 364 SER A C 1
ATOM 2747 O O . SER A 1 364 ? -0.886 26.614 -32.223 1.00 78.19 364 SER A O 1
ATOM 2749 N N . GLY A 1 365 ? 0.635 25.766 -30.750 1.00 74.88 365 GLY A N 1
ATOM 2750 C CA . GLY A 1 365 ? 1.185 27.028 -30.247 1.00 74.88 365 GLY A CA 1
ATOM 2751 C C . GLY A 1 365 ? 2.180 27.696 -31.196 1.00 74.88 365 GLY A C 1
ATOM 2752 O O . GLY A 1 365 ? 2.050 28.884 -31.461 1.00 74.88 365 GLY A O 1
ATOM 2753 N N . SER A 1 366 ? 3.128 26.936 -31.752 1.00 80.31 366 SER A N 1
ATOM 2754 C CA . SER A 1 366 ? 4.187 27.459 -32.633 1.00 80.31 366 SER A CA 1
ATOM 2755 C C . SER A 1 366 ? 3.882 27.344 -34.128 1.00 80.31 366 SER A C 1
ATOM 2757 O O . SER A 1 366 ? 4.595 27.928 -34.935 1.00 80.31 366 SER A O 1
ATOM 2759 N N . LYS A 1 367 ? 2.859 26.567 -34.513 1.00 85.88 367 LYS A N 1
ATOM 2760 C CA . LYS A 1 367 ? 2.589 26.146 -35.904 1.00 85.88 367 LYS A CA 1
ATOM 2761 C C . LYS A 1 367 ? 3.729 25.357 -36.559 1.00 85.88 367 LYS A C 1
ATOM 2763 O O . LYS A 1 367 ? 3.682 25.126 -37.762 1.00 85.88 367 LYS A O 1
ATOM 2768 N N . LEU A 1 368 ? 4.702 24.898 -35.773 1.00 89.25 368 LEU A N 1
ATOM 2769 C CA . LEU A 1 368 ? 5.824 24.103 -36.257 1.00 89.25 368 LEU A CA 1
ATOM 2770 C C . LEU A 1 368 ? 5.341 22.735 -36.760 1.00 89.25 368 LEU A C 1
ATOM 2772 O O . LEU A 1 368 ? 4.585 22.045 -36.064 1.00 89.25 368 LEU A O 1
ATOM 2776 N N . GLU A 1 369 ? 5.779 22.348 -37.959 1.00 93.75 369 GLU A N 1
ATOM 2777 C CA . GLU A 1 369 ? 5.576 20.997 -38.480 1.00 93.75 369 GLU A CA 1
ATOM 2778 C C . GLU A 1 369 ? 6.572 20.033 -37.829 1.00 93.75 369 GLU A C 1
ATOM 2780 O O . GLU A 1 369 ? 7.774 20.278 -37.819 1.00 93.75 369 GLU A O 1
ATOM 2785 N N . VAL A 1 370 ? 6.065 18.923 -37.298 1.00 94.19 370 VAL A N 1
ATOM 2786 C CA . VAL A 1 370 ? 6.861 17.935 -36.560 1.00 94.19 370 VAL A CA 1
ATOM 2787 C C . VAL A 1 370 ? 6.594 16.519 -37.055 1.00 94.19 370 VAL A C 1
ATOM 2789 O O . VAL A 1 370 ? 5.510 16.209 -37.563 1.00 94.19 370 VAL A O 1
ATOM 2792 N N . ALA A 1 371 ? 7.570 15.636 -36.869 1.00 94.25 371 ALA A N 1
ATOM 2793 C CA . ALA A 1 371 ? 7.415 14.198 -37.024 1.00 94.25 371 ALA A CA 1
ATOM 2794 C C . ALA A 1 371 ? 7.307 13.543 -35.639 1.00 94.25 371 ALA A C 1
ATOM 2796 O O . ALA A 1 371 ? 8.215 13.632 -34.820 1.00 94.25 371 ALA A O 1
ATOM 2797 N N . VAL A 1 372 ? 6.184 12.879 -35.370 1.00 93.44 372 VAL A N 1
ATOM 2798 C CA . VAL A 1 372 ? 5.909 12.199 -34.100 1.00 93.44 372 VAL A CA 1
ATOM 2799 C C . VAL A 1 372 ? 6.069 10.693 -34.292 1.00 93.44 372 VAL A C 1
ATOM 2801 O O . VAL A 1 372 ? 5.204 10.042 -34.885 1.00 93.44 372 VAL A O 1
ATOM 2804 N N . LYS A 1 373 ? 7.174 10.132 -33.795 1.00 91.25 373 LYS A N 1
ATOM 2805 C CA . LYS A 1 373 ? 7.470 8.691 -33.792 1.00 91.25 373 LYS A CA 1
ATOM 2806 C C . LYS A 1 373 ? 6.832 8.058 -32.560 1.00 91.25 373 LYS A C 1
ATOM 2808 O O . LYS A 1 373 ? 7.234 8.335 -31.438 1.00 91.25 373 LYS A O 1
ATOM 2813 N N . ARG A 1 374 ? 5.819 7.221 -32.769 1.00 90.56 374 ARG A N 1
ATOM 2814 C CA . ARG A 1 374 ? 5.164 6.402 -31.744 1.00 90.56 374 ARG A CA 1
ATOM 2815 C C . ARG A 1 374 ? 5.836 5.032 -31.715 1.00 90.56 374 ARG A C 1
ATOM 2817 O O . ARG A 1 374 ? 5.646 4.241 -32.644 1.00 90.56 374 ARG A O 1
ATOM 2824 N N . VAL A 1 375 ? 6.618 4.781 -30.672 1.00 85.06 375 VAL A N 1
ATOM 2825 C CA . VAL A 1 375 ? 7.381 3.542 -30.481 1.00 85.06 375 VAL A CA 1
ATOM 2826 C C . VAL A 1 375 ? 6.425 2.399 -30.134 1.00 85.06 375 VAL A C 1
ATOM 2828 O O . VAL A 1 375 ? 5.436 2.596 -29.425 1.00 85.06 375 VAL A O 1
ATOM 2831 N N . SER A 1 376 ? 6.675 1.207 -30.680 1.00 74.75 376 SER A N 1
ATOM 2832 C CA . SER A 1 376 ? 5.840 0.032 -30.413 1.00 74.75 376 SER A CA 1
ATOM 2833 C C . SER A 1 376 ? 6.044 -0.476 -28.981 1.00 74.75 376 SER A C 1
ATOM 2835 O O . SER A 1 376 ? 7.178 -0.649 -28.539 1.00 74.75 376 SER A O 1
ATOM 2837 N N . HIS A 1 377 ? 4.949 -0.733 -28.262 1.00 58.62 377 HIS A N 1
ATOM 2838 C CA . HIS A 1 377 ? 4.965 -1.099 -26.839 1.00 58.62 377 HIS A CA 1
ATOM 2839 C C . HIS A 1 377 ? 5.247 -2.587 -26.547 1.00 58.62 377 HIS A C 1
ATOM 2841 O O . HIS A 1 377 ? 5.377 -2.962 -25.384 1.00 58.62 377 HIS A O 1
ATOM 2847 N N . ASP A 1 378 ? 5.364 -3.436 -27.574 1.00 54.31 378 ASP A N 1
ATOM 2848 C CA . ASP A 1 378 ? 5.317 -4.901 -27.423 1.00 54.31 378 ASP A CA 1
ATOM 2849 C C . ASP A 1 378 ? 6.656 -5.565 -27.031 1.00 54.31 378 ASP A C 1
ATOM 2851 O O . ASP A 1 378 ? 6.787 -6.787 -27.090 1.00 54.31 378 ASP A O 1
ATOM 2855 N N . SER A 1 379 ? 7.684 -4.811 -26.620 1.00 56.19 379 SER A N 1
ATOM 2856 C CA . SER A 1 379 ? 8.964 -5.412 -26.214 1.00 56.19 379 SER A CA 1
ATOM 2857 C C . SER A 1 379 ? 9.731 -4.604 -25.161 1.00 56.19 379 SER A C 1
ATOM 2859 O O . SER A 1 379 ? 9.729 -3.374 -25.160 1.00 56.19 379 SER A O 1
ATOM 2861 N N . LYS A 1 380 ? 10.497 -5.305 -24.306 1.00 60.81 380 LYS A N 1
ATOM 2862 C CA . LYS A 1 380 ? 11.525 -4.702 -23.424 1.00 60.81 380 LYS A CA 1
ATOM 2863 C C . LYS A 1 380 ? 12.574 -3.891 -24.208 1.00 60.81 380 LYS A C 1
ATOM 2865 O O . LYS A 1 380 ? 13.289 -3.085 -23.619 1.00 60.81 380 LYS A O 1
ATOM 2870 N N . GLN A 1 381 ? 12.673 -4.123 -25.516 1.00 64.81 381 GLN A N 1
ATOM 2871 C CA . GLN A 1 381 ? 13.591 -3.465 -26.436 1.00 64.81 381 GLN A CA 1
ATOM 2872 C C . GLN A 1 381 ? 13.117 -2.045 -26.806 1.00 64.81 381 GLN A C 1
ATOM 2874 O O . GLN A 1 381 ? 13.917 -1.118 -26.731 1.00 64.81 381 GLN A O 1
ATOM 2879 N N . GLY A 1 382 ? 11.817 -1.832 -27.052 1.00 70.94 382 GLY A N 1
ATOM 2880 C CA . GLY A 1 382 ? 11.276 -0.510 -27.414 1.00 70.94 382 GLY A CA 1
ATOM 2881 C C . GLY A 1 382 ? 11.461 0.566 -26.333 1.00 70.94 382 GLY A C 1
ATOM 2882 O O . GLY A 1 382 ? 11.704 1.729 -26.644 1.00 70.94 382 GLY A O 1
ATOM 2883 N N . MET A 1 383 ? 11.431 0.188 -25.048 1.00 76.25 383 MET A N 1
ATOM 2884 C CA . MET A 1 383 ? 11.758 1.112 -23.950 1.00 76.25 383 MET A CA 1
ATOM 2885 C C . MET A 1 383 ? 13.252 1.463 -23.915 1.00 76.25 383 MET A C 1
ATOM 2887 O O . MET A 1 383 ? 13.606 2.616 -23.688 1.00 76.25 383 MET A O 1
ATOM 2891 N N . LYS A 1 384 ? 14.138 0.485 -24.157 1.00 74.62 384 LYS A N 1
ATOM 2892 C CA . LYS A 1 384 ? 15.588 0.728 -24.207 1.00 74.62 384 LYS A CA 1
ATOM 2893 C C . LYS A 1 384 ? 15.953 1.671 -25.348 1.00 74.62 384 LYS A C 1
ATOM 2895 O O . LYS A 1 384 ? 16.795 2.535 -25.149 1.00 74.62 384 LYS A O 1
ATOM 2900 N N . GLU A 1 385 ? 15.310 1.518 -26.501 1.00 76.31 385 GLU A N 1
ATOM 2901 C CA . GLU A 1 385 ? 15.506 2.379 -27.671 1.00 76.31 385 GLU A CA 1
ATOM 2902 C C . GLU A 1 385 ? 14.974 3.789 -27.428 1.00 76.31 385 GLU A C 1
ATOM 2904 O O . GLU A 1 385 ? 15.660 4.762 -27.716 1.00 76.31 385 GLU A O 1
ATOM 2909 N N . PHE A 1 386 ? 13.793 3.907 -26.814 1.00 81.81 386 PHE A N 1
ATOM 2910 C CA . PHE A 1 386 ? 13.238 5.196 -26.411 1.00 81.81 386 PHE A CA 1
ATOM 2911 C C . PHE A 1 386 ? 14.176 5.953 -25.461 1.00 81.81 386 PHE A C 1
ATOM 2913 O O . PHE A 1 386 ? 14.450 7.130 -25.678 1.00 81.81 386 PHE A O 1
ATOM 2920 N N . ILE A 1 387 ? 14.701 5.277 -24.433 1.00 78.12 387 ILE A N 1
ATOM 2921 C CA . ILE A 1 387 ? 15.659 5.872 -23.491 1.00 78.12 387 ILE A CA 1
ATOM 2922 C C . ILE A 1 387 ? 16.968 6.215 -24.204 1.00 78.12 387 ILE A C 1
ATOM 2924 O O . ILE A 1 387 ? 17.463 7.326 -24.044 1.00 78.12 387 ILE A O 1
ATOM 2928 N N . ALA A 1 388 ? 17.516 5.295 -25.005 1.00 73.81 388 ALA A N 1
ATOM 2929 C CA . ALA A 1 388 ? 18.750 5.531 -25.748 1.00 73.81 388 ALA A CA 1
ATOM 2930 C C . ALA A 1 388 ? 18.626 6.763 -26.647 1.00 73.81 388 ALA A C 1
ATOM 2932 O O . ALA A 1 388 ? 19.535 7.581 -26.674 1.00 73.81 388 ALA A O 1
ATOM 2933 N N . GLU A 1 389 ? 17.493 6.946 -27.317 1.00 81.44 389 GLU A N 1
ATOM 2934 C CA . GLU A 1 389 ? 17.261 8.078 -28.205 1.00 81.44 389 GLU A CA 1
ATOM 2935 C C . GLU A 1 389 ? 17.112 9.397 -27.418 1.00 81.44 389 GLU A C 1
ATOM 2937 O O . GLU A 1 389 ? 17.789 10.373 -27.733 1.00 81.44 389 GLU A O 1
ATOM 2942 N N . VAL A 1 390 ? 16.347 9.426 -26.319 1.00 80.19 390 VAL A N 1
ATOM 2943 C CA . VAL A 1 390 ? 16.248 10.623 -25.452 1.00 80.19 390 VAL A CA 1
ATOM 2944 C C . VAL A 1 390 ? 17.611 11.017 -24.863 1.00 80.19 390 VAL A C 1
ATOM 2946 O O . VAL A 1 390 ? 17.954 12.200 -24.861 1.00 80.19 390 VAL A O 1
ATOM 2949 N N . VAL A 1 391 ? 18.399 10.039 -24.406 1.00 73.81 391 VAL A N 1
ATOM 2950 C CA . VAL A 1 391 ? 19.712 10.262 -23.779 1.00 73.81 391 VAL A CA 1
ATOM 2951 C C . VAL A 1 391 ? 20.788 10.619 -24.813 1.00 73.81 391 VAL A C 1
ATOM 2953 O O . VAL A 1 391 ? 21.624 11.475 -24.538 1.00 73.81 391 VAL A O 1
ATOM 2956 N N . SER A 1 392 ? 20.767 10.007 -26.005 1.00 67.88 392 SER A N 1
ATOM 2957 C CA . SER A 1 392 ? 21.811 10.197 -27.026 1.00 67.88 392 SER A CA 1
ATOM 2958 C C . SER A 1 392 ? 21.652 11.485 -27.817 1.00 67.88 392 SER A C 1
ATOM 2960 O O . SER A 1 392 ? 22.652 12.155 -28.032 1.00 67.88 392 SER A O 1
ATOM 2962 N N . ILE A 1 393 ? 20.437 11.845 -28.258 1.00 70.62 393 ILE A N 1
ATOM 2963 C CA . ILE A 1 393 ? 20.234 12.975 -29.187 1.00 70.62 393 ILE A CA 1
ATOM 2964 C C . ILE A 1 393 ? 19.561 14.199 -28.555 1.00 70.62 393 ILE A C 1
ATOM 2966 O O . ILE A 1 393 ? 19.521 15.257 -29.177 1.00 70.62 393 ILE A O 1
ATOM 2970 N N . GLY A 1 394 ? 19.080 14.118 -27.308 1.00 67.12 394 GLY A N 1
ATOM 2971 C CA . GLY A 1 394 ? 18.407 15.246 -26.646 1.00 67.12 394 GLY A CA 1
ATOM 2972 C C . GLY A 1 394 ? 19.228 16.546 -26.610 1.00 67.12 394 GLY A C 1
ATOM 2973 O O . GLY A 1 394 ? 18.654 17.632 -26.670 1.00 67.12 394 GLY A O 1
ATOM 2974 N N . HIS A 1 395 ? 20.561 16.433 -26.585 1.00 71.06 395 HIS A N 1
ATOM 2975 C CA . HIS A 1 395 ? 21.498 17.564 -26.553 1.00 71.06 395 HIS A CA 1
ATOM 2976 C C . HIS A 1 395 ? 22.336 17.723 -27.830 1.00 71.06 395 HIS A C 1
ATOM 2978 O O . HIS A 1 395 ? 23.010 18.740 -27.987 1.00 71.06 395 HIS A O 1
ATOM 2984 N N . LEU A 1 396 ? 22.270 16.765 -28.760 1.00 81.62 396 LEU A N 1
ATOM 2985 C CA . LEU A 1 396 ? 22.993 16.851 -30.026 1.00 81.62 396 LEU A CA 1
ATOM 2986 C C . LEU A 1 396 ? 22.316 17.876 -30.932 1.00 81.62 396 LEU A C 1
ATOM 2988 O O . LEU A 1 396 ? 21.101 17.827 -31.148 1.00 81.62 396 LEU A O 1
ATOM 2992 N N . ARG A 1 397 ? 23.111 18.795 -31.481 1.00 86.19 397 ARG A N 1
ATOM 2993 C CA . ARG A 1 397 ? 22.646 19.801 -32.439 1.00 86.19 397 ARG A CA 1
ATOM 2994 C C . ARG A 1 397 ? 23.638 19.921 -33.577 1.00 86.19 397 ARG A C 1
ATOM 2996 O O . ARG A 1 397 ? 24.713 20.489 -33.416 1.00 86.19 397 ARG A O 1
ATOM 3003 N N . HIS A 1 398 ? 23.254 19.420 -34.744 1.00 92.88 398 HIS A N 1
ATOM 3004 C CA . HIS A 1 398 ? 24.079 19.503 -35.940 1.00 92.88 398 HIS A CA 1
ATOM 3005 C C . HIS A 1 398 ? 23.210 19.580 -37.197 1.00 92.88 398 HIS A C 1
ATOM 3007 O O . HIS A 1 398 ? 22.161 18.943 -37.279 1.00 92.88 398 HIS A O 1
ATOM 3013 N N . ARG A 1 399 ? 23.652 20.343 -38.206 1.00 92.88 399 ARG A N 1
ATOM 3014 C CA . ARG A 1 399 ? 22.877 20.590 -39.439 1.00 92.88 399 ARG A CA 1
ATOM 3015 C C . ARG A 1 399 ? 22.588 19.315 -40.245 1.00 92.88 399 ARG A C 1
ATOM 3017 O O . ARG A 1 399 ? 21.610 19.273 -40.979 1.00 92.88 399 ARG A O 1
ATOM 3024 N N . ASN A 1 400 ? 23.423 18.286 -40.083 1.00 95.56 400 ASN A N 1
ATOM 3025 C CA . ASN A 1 400 ? 23.291 16.989 -40.751 1.00 95.56 400 ASN A CA 1
ATOM 3026 C C . ASN A 1 400 ? 22.748 15.874 -39.848 1.00 95.56 400 ASN A C 1
ATOM 3028 O O . ASN A 1 400 ? 22.851 14.703 -40.202 1.00 95.56 400 ASN A O 1
ATOM 3032 N N . LEU A 1 401 ? 22.171 16.217 -38.694 1.00 93.69 401 LEU A N 1
ATOM 3033 C CA . LEU A 1 401 ? 21.433 15.284 -37.846 1.00 93.69 401 LEU A CA 1
ATOM 3034 C C . LEU A 1 401 ? 19.960 15.704 -37.777 1.00 93.69 401 LEU A C 1
ATOM 3036 O O . LEU A 1 401 ? 19.624 16.887 -37.880 1.00 93.69 401 LEU A O 1
ATOM 3040 N N . VAL A 1 402 ? 19.063 14.733 -37.630 1.00 91.62 402 VAL A N 1
ATOM 3041 C CA . VAL A 1 402 ? 17.632 14.996 -37.430 1.00 91.62 402 VAL A CA 1
ATOM 3042 C C . VAL A 1 402 ? 17.416 15.422 -35.980 1.00 91.62 402 VAL A C 1
ATOM 3044 O O . VAL A 1 402 ? 17.608 14.620 -35.074 1.00 91.62 402 VAL A O 1
ATOM 3047 N N . GLN A 1 403 ? 17.005 16.668 -35.742 1.00 89.69 403 GLN A N 1
ATOM 3048 C CA . GLN A 1 403 ? 16.879 17.194 -34.383 1.00 89.69 403 GLN A CA 1
ATOM 3049 C C . GLN A 1 403 ? 15.719 16.537 -33.625 1.00 89.69 403 GLN A C 1
ATOM 3051 O O . GLN A 1 403 ? 14.565 16.598 -34.060 1.00 89.69 403 GLN A O 1
ATOM 3056 N N . LEU A 1 404 ? 16.012 15.977 -32.447 1.00 89.06 404 LEU A N 1
ATOM 3057 C CA . LEU A 1 404 ? 14.986 15.650 -31.460 1.00 89.06 404 LEU A CA 1
ATOM 3058 C C . LEU A 1 404 ? 14.540 16.947 -30.778 1.00 89.06 404 LEU A C 1
ATOM 3060 O O . LEU A 1 404 ? 15.337 17.636 -30.142 1.00 89.06 404 LEU A O 1
ATOM 3064 N N . LEU A 1 405 ? 13.261 17.274 -30.932 1.00 87.62 405 LEU A N 1
ATOM 3065 C CA . LEU A 1 405 ? 12.617 18.444 -30.338 1.00 87.62 405 LEU A CA 1
ATOM 3066 C C . LEU A 1 405 ? 12.077 18.162 -28.942 1.00 87.62 405 LEU A C 1
ATOM 3068 O O . LEU A 1 405 ? 11.854 19.099 -28.185 1.00 87.62 405 LEU A O 1
ATOM 3072 N N . GLY A 1 406 ? 11.807 16.896 -28.621 1.00 88.38 406 GLY A N 1
ATOM 3073 C CA . GLY A 1 406 ? 11.301 16.487 -27.320 1.00 88.38 406 GLY A CA 1
ATOM 3074 C C . GLY A 1 406 ? 10.646 15.114 -27.335 1.00 88.38 406 GLY A C 1
ATOM 3075 O O . GLY A 1 406 ? 10.698 14.380 -28.322 1.00 88.38 406 GLY A O 1
ATOM 3076 N N . TYR A 1 407 ? 10.001 14.764 -26.229 1.00 88.69 407 TYR A N 1
ATOM 3077 C CA . TYR A 1 407 ? 9.404 13.442 -26.044 1.00 88.69 407 TYR A CA 1
ATOM 3078 C C . TYR A 1 407 ? 8.095 13.504 -25.251 1.00 88.69 407 TYR A C 1
ATOM 3080 O O . TYR A 1 407 ? 7.789 14.487 -24.578 1.00 88.69 407 TYR A O 1
ATOM 3088 N N . CYS A 1 408 ? 7.299 12.439 -25.321 1.00 87.69 408 CYS A N 1
ATOM 3089 C CA . CYS A 1 408 ? 6.116 12.237 -24.495 1.00 87.69 408 CYS A CA 1
ATOM 3090 C C . CYS A 1 408 ? 6.046 10.780 -24.031 1.00 87.69 408 CYS A C 1
ATOM 3092 O O . CYS A 1 408 ? 6.116 9.854 -24.838 1.00 87.69 408 CYS A O 1
ATOM 3094 N N . ARG A 1 409 ? 5.867 10.584 -22.721 1.00 83.94 409 ARG A N 1
ATOM 3095 C CA . ARG A 1 409 ? 5.709 9.269 -22.094 1.00 83.94 409 ARG A CA 1
ATOM 3096 C C . ARG A 1 409 ? 4.414 9.218 -21.290 1.00 83.94 409 ARG A C 1
ATOM 3098 O O . ARG A 1 409 ? 4.214 10.030 -20.387 1.00 83.94 409 ARG A O 1
ATOM 3105 N N . ARG A 1 410 ? 3.515 8.275 -21.599 1.00 74.56 410 ARG A N 1
ATOM 3106 C CA . ARG A 1 410 ? 2.233 8.127 -20.881 1.00 74.56 410 ARG A CA 1
ATOM 3107 C C . ARG A 1 410 ? 1.623 6.730 -21.017 1.00 74.56 410 ARG A C 1
ATOM 3109 O O . ARG A 1 410 ? 1.187 6.371 -22.096 1.00 74.56 410 ARG A O 1
ATOM 3116 N N . LYS A 1 411 ? 1.434 5.997 -19.909 1.00 68.31 411 LYS A N 1
ATOM 3117 C CA . LYS A 1 411 ? 0.644 4.737 -19.858 1.00 68.31 411 LYS A CA 1
ATOM 3118 C C . LYS A 1 411 ? 1.005 3.715 -20.957 1.00 68.31 411 LYS A C 1
ATOM 3120 O O . LYS A 1 411 ? 0.114 3.151 -21.580 1.00 68.31 411 LYS A O 1
ATOM 3125 N N . GLY A 1 412 ? 2.299 3.518 -21.214 1.00 70.44 412 GLY A N 1
ATOM 3126 C CA . GLY A 1 412 ? 2.792 2.640 -22.286 1.00 70.44 412 GLY A CA 1
ATOM 3127 C C . GLY A 1 412 ? 2.925 3.310 -23.660 1.00 70.44 412 GLY A C 1
ATOM 3128 O O . GLY A 1 412 ? 3.502 2.721 -24.564 1.00 70.44 412 GLY A O 1
ATOM 3129 N N . GLU A 1 413 ? 2.460 4.551 -23.820 1.00 82.12 413 GLU A N 1
ATOM 3130 C CA . GLU A 1 413 ? 2.739 5.378 -24.995 1.00 82.12 413 GLU A CA 1
ATOM 3131 C C . GLU A 1 413 ? 4.125 6.011 -24.867 1.00 82.12 413 GLU A C 1
ATOM 3133 O O . GLU A 1 413 ? 4.383 6.775 -23.931 1.00 82.12 413 GLU A O 1
ATOM 3138 N N . LEU A 1 414 ? 4.986 5.703 -25.831 1.00 87.69 414 LEU A N 1
ATOM 3139 C CA . LEU A 1 414 ? 6.343 6.218 -25.965 1.00 87.69 414 LEU A CA 1
ATOM 3140 C C . LEU A 1 414 ? 6.415 6.991 -27.281 1.00 87.69 414 LEU A C 1
ATOM 3142 O O . LEU A 1 414 ? 6.283 6.405 -28.357 1.00 87.69 414 LEU A O 1
ATOM 3146 N N . LEU A 1 415 ? 6.536 8.315 -27.202 1.00 90.44 415 LEU A N 1
ATOM 3147 C CA . LEU A 1 415 ? 6.520 9.195 -28.367 1.00 90.44 415 LEU A CA 1
ATOM 3148 C C . LEU A 1 415 ? 7.754 10.091 -28.390 1.00 90.44 415 LEU A C 1
ATOM 3150 O O . LEU A 1 415 ? 8.069 10.742 -27.396 1.00 90.44 415 LEU A O 1
ATOM 3154 N N . LEU A 1 416 ? 8.395 10.172 -29.546 1.00 90.31 416 LEU A N 1
ATOM 3155 C CA . LEU A 1 416 ? 9.529 11.050 -29.817 1.00 90.31 416 LEU A CA 1
ATOM 3156 C C . LEU A 1 416 ? 9.112 12.070 -30.878 1.00 90.31 416 LEU A C 1
ATOM 3158 O O . LEU A 1 416 ? 8.384 11.732 -31.815 1.00 90.31 416 LEU A O 1
ATOM 3162 N N . VAL A 1 417 ? 9.516 13.324 -30.701 1.00 91.62 417 VAL A N 1
ATOM 3163 C CA . VAL A 1 417 ? 9.110 14.454 -31.543 1.00 91.62 417 VAL A CA 1
ATOM 3164 C C . VAL A 1 417 ? 10.348 15.022 -32.217 1.00 91.62 417 VAL A C 1
ATOM 3166 O O . VAL A 1 417 ? 11.254 15.479 -31.529 1.00 91.62 417 VAL A O 1
ATOM 3169 N N . TYR A 1 418 ? 10.371 15.023 -33.546 1.00 91.38 418 TYR A N 1
ATOM 3170 C CA . TYR A 1 418 ? 11.479 15.525 -34.361 1.00 91.38 418 TYR A CA 1
ATOM 3171 C C . TYR A 1 418 ? 11.028 16.641 -35.288 1.00 91.38 418 TYR A C 1
ATOM 3173 O O . TYR A 1 418 ? 9.830 16.791 -35.560 1.00 91.38 418 TYR A O 1
ATOM 3181 N N . ASP A 1 419 ? 12.005 17.348 -35.848 1.00 90.62 419 ASP A N 1
ATOM 3182 C CA . ASP A 1 419 ? 11.786 18.168 -37.034 1.00 90.62 419 ASP A CA 1
ATOM 3183 C C . ASP A 1 419 ? 11.170 17.338 -38.168 1.00 90.62 419 ASP A C 1
ATOM 3185 O O . ASP A 1 419 ? 11.545 16.188 -38.429 1.00 90.62 419 ASP A O 1
ATOM 3189 N N . TYR A 1 420 ? 10.196 17.926 -38.860 1.00 92.81 420 TYR A N 1
ATOM 3190 C CA . TYR A 1 420 ? 9.588 17.289 -40.019 1.00 92.81 420 TYR A CA 1
ATOM 3191 C C . TYR A 1 420 ? 10.485 17.415 -41.258 1.00 92.81 420 TYR A C 1
ATOM 3193 O O . TYR A 1 420 ? 10.773 18.512 -41.728 1.00 92.81 420 TYR A O 1
ATOM 3201 N N . MET A 1 421 ? 10.862 16.269 -41.824 1.00 93.69 421 MET A N 1
ATOM 3202 C CA . MET A 1 421 ? 11.635 16.171 -43.065 1.00 93.69 421 MET A CA 1
ATOM 3203 C C . MET A 1 421 ? 10.680 16.009 -44.250 1.00 93.69 421 MET A C 1
ATOM 3205 O O . MET A 1 421 ? 10.091 14.941 -44.450 1.00 93.69 421 MET A O 1
ATOM 3209 N N . SER A 1 422 ? 10.477 17.085 -45.011 1.00 89.75 422 SER A N 1
ATOM 3210 C CA . SER A 1 422 ? 9.441 17.179 -46.051 1.00 89.75 422 SER A CA 1
ATOM 3211 C C . SER A 1 422 ? 9.648 16.215 -47.222 1.00 89.75 422 SER A C 1
ATOM 3213 O O . SER A 1 422 ? 8.664 15.727 -47.781 1.00 89.75 422 SER A O 1
ATOM 3215 N N . ASN A 1 423 ? 10.898 15.882 -47.549 1.00 91.12 423 ASN A N 1
ATOM 3216 C CA . ASN A 1 423 ? 11.239 15.009 -48.674 1.00 91.12 423 ASN A CA 1
ATOM 3217 C C . ASN A 1 423 ? 11.319 13.516 -48.282 1.00 91.12 423 ASN A C 1
ATOM 3219 O O . ASN A 1 423 ? 11.265 12.626 -49.137 1.00 91.12 423 ASN A O 1
ATOM 3223 N N . GLY A 1 424 ? 11.281 13.201 -46.984 1.00 90.25 424 GLY A N 1
ATOM 3224 C CA . GLY A 1 424 ? 11.287 11.826 -46.477 1.00 90.25 424 GLY A CA 1
ATOM 3225 C C . GLY A 1 424 ? 12.666 11.162 -46.560 1.00 90.25 424 GLY A C 1
ATOM 3226 O O . GLY A 1 424 ? 13.680 11.847 -46.573 1.00 90.25 424 GLY A O 1
ATOM 3227 N N . SER A 1 425 ? 12.708 9.829 -46.559 1.00 91.75 425 SER A N 1
ATOM 3228 C CA . SER A 1 425 ? 13.949 9.046 -46.510 1.00 91.75 425 SER A CA 1
ATOM 3229 C C . SER A 1 425 ? 14.608 8.867 -47.883 1.00 91.75 425 SER A C 1
ATOM 3231 O O . SER A 1 425 ? 13.923 8.770 -48.906 1.00 91.75 425 SER A O 1
ATOM 3233 N N . LEU A 1 426 ? 15.942 8.799 -47.897 1.00 93.38 426 LEU A N 1
ATOM 3234 C CA . LEU A 1 426 ? 16.762 8.700 -49.107 1.00 93.38 426 LEU A CA 1
ATOM 3235 C C . LEU A 1 426 ? 16.511 7.410 -49.897 1.00 93.38 426 LEU A C 1
ATOM 3237 O O . LEU A 1 426 ? 16.484 7.429 -51.126 1.00 93.38 426 LEU A O 1
ATOM 3241 N N . ASP A 1 427 ? 16.262 6.296 -49.212 1.00 90.31 427 ASP A N 1
ATOM 3242 C CA . ASP A 1 427 ? 15.988 4.995 -49.834 1.00 90.31 427 ASP A CA 1
ATOM 3243 C C . ASP A 1 427 ? 14.803 5.022 -50.821 1.00 90.31 427 ASP A C 1
ATOM 3245 O O . ASP A 1 427 ? 14.802 4.287 -51.810 1.00 90.31 427 ASP A O 1
ATOM 3249 N N . LYS A 1 428 ? 13.826 5.915 -50.615 1.00 88.50 428 LYS A N 1
ATOM 3250 C CA . LYS A 1 428 ? 12.702 6.123 -51.544 1.00 88.50 428 LYS A CA 1
ATOM 3251 C C . LYS A 1 428 ? 13.143 6.715 -52.881 1.00 88.50 428 LYS A C 1
ATOM 3253 O O . LYS A 1 428 ? 12.504 6.453 -53.891 1.00 88.50 428 LYS A O 1
ATOM 3258 N N . TYR A 1 429 ? 14.222 7.490 -52.901 1.00 90.06 429 TYR A N 1
ATOM 3259 C CA . TYR A 1 429 ? 14.801 8.034 -54.130 1.00 90.06 429 TYR A CA 1
ATOM 3260 C C . TYR A 1 429 ? 15.768 7.049 -54.796 1.00 90.06 429 TYR A C 1
ATOM 3262 O O . TYR A 1 429 ? 15.956 7.098 -56.009 1.00 90.06 429 TYR A O 1
ATOM 3270 N N . LEU A 1 430 ? 16.359 6.135 -54.019 1.00 88.44 430 LEU A N 1
ATOM 3271 C CA . LEU A 1 430 ? 17.270 5.118 -54.541 1.00 88.44 430 LEU A CA 1
ATOM 3272 C C . LEU A 1 430 ? 16.539 3.891 -55.101 1.00 88.44 430 LEU A C 1
ATOM 3274 O O . LEU A 1 430 ? 17.032 3.305 -56.056 1.00 88.44 430 LEU A O 1
ATOM 3278 N N . TYR A 1 431 ? 15.377 3.492 -54.574 1.00 83.50 431 TYR A N 1
ATOM 3279 C CA . TYR A 1 431 ? 14.777 2.189 -54.925 1.00 83.50 431 TYR A CA 1
ATOM 3280 C C . TYR A 1 431 ? 13.337 2.212 -55.423 1.00 83.50 431 TYR A C 1
ATOM 3282 O O . TYR A 1 431 ? 12.892 1.214 -55.989 1.00 83.50 431 TYR A O 1
ATOM 3290 N N . ASP A 1 432 ? 12.570 3.263 -55.136 1.00 70.62 432 ASP A N 1
ATOM 3291 C CA . ASP A 1 432 ? 11.117 3.215 -55.297 1.00 70.62 432 ASP A CA 1
ATOM 3292 C C . ASP A 1 432 ? 10.644 3.838 -56.616 1.00 70.62 432 ASP A C 1
ATOM 3294 O O . ASP A 1 432 ? 10.209 4.991 -56.670 1.00 70.62 432 ASP A O 1
ATOM 3298 N N . ASP A 1 433 ? 10.644 3.025 -57.673 1.00 61.66 433 ASP A N 1
ATOM 3299 C CA . ASP A 1 433 ? 10.139 3.413 -58.996 1.00 61.66 433 ASP A CA 1
ATOM 3300 C C . ASP A 1 433 ? 8.613 3.668 -59.016 1.00 61.66 433 ASP A C 1
ATOM 3302 O O . ASP A 1 433 ? 8.075 4.179 -59.998 1.00 61.66 433 ASP A O 1
ATOM 3306 N N . ARG A 1 434 ? 7.875 3.343 -57.938 1.00 58.16 434 ARG A N 1
ATOM 3307 C CA . ARG A 1 434 ? 6.404 3.472 -57.883 1.00 58.16 434 ARG A CA 1
ATOM 3308 C C . ARG A 1 434 ? 5.924 4.882 -57.544 1.00 58.16 434 ARG A C 1
ATOM 3310 O O . ARG A 1 434 ? 4.737 5.162 -57.697 1.00 58.16 434 ARG A O 1
ATOM 3317 N N . THR A 1 435 ? 6.800 5.759 -57.051 1.00 57.03 435 THR A N 1
ATOM 3318 C CA . THR A 1 435 ? 6.397 7.056 -56.472 1.00 57.03 435 THR A CA 1
ATOM 3319 C C . THR A 1 435 ? 6.525 8.258 -57.411 1.00 57.03 435 THR A C 1
ATOM 3321 O O . THR A 1 435 ? 6.262 9.376 -56.975 1.00 57.03 435 THR A O 1
ATOM 3324 N N . ALA A 1 436 ? 6.883 8.054 -58.687 1.00 60.53 436 ALA A N 1
ATOM 3325 C CA . ALA A 1 436 ? 7.103 9.124 -59.676 1.00 60.53 436 ALA A CA 1
ATOM 3326 C C . ALA A 1 436 ? 8.051 10.245 -59.183 1.00 60.53 436 ALA A C 1
ATOM 3328 O O . ALA A 1 436 ? 7.958 11.391 -59.624 1.00 60.53 436 ALA A O 1
ATOM 3329 N N . ARG A 1 437 ? 8.949 9.928 -58.240 1.00 74.00 437 ARG A N 1
ATOM 3330 C CA . ARG A 1 437 ? 9.930 10.877 -57.707 1.00 74.00 437 ARG A CA 1
ATOM 3331 C C . ARG A 1 437 ? 11.055 11.087 -58.724 1.00 74.00 437 ARG A C 1
ATOM 3333 O O . ARG A 1 437 ? 11.458 10.123 -59.375 1.00 74.00 437 ARG A O 1
ATOM 3340 N N . PRO A 1 438 ? 11.580 12.316 -58.858 1.00 79.62 438 PRO A N 1
ATOM 3341 C CA . PRO A 1 438 ? 12.740 12.559 -59.701 1.00 79.62 438 PRO A CA 1
ATOM 3342 C C . PRO A 1 438 ? 13.956 11.798 -59.158 1.00 79.62 438 PRO A C 1
ATOM 3344 O O . PRO A 1 438 ? 14.167 11.723 -57.945 1.00 79.62 438 PRO A O 1
ATOM 3347 N N . VAL A 1 439 ? 14.748 11.235 -60.071 1.00 84.50 439 VAL A N 1
ATOM 3348 C CA . VAL A 1 439 ? 16.031 10.601 -59.747 1.00 84.50 439 VAL A CA 1
ATOM 3349 C C . VAL A 1 439 ? 16.978 11.680 -59.227 1.00 84.50 439 VAL A C 1
ATOM 3351 O O . VAL A 1 439 ? 17.109 12.725 -59.860 1.00 84.50 439 VAL A O 1
ATOM 3354 N N . LEU A 1 440 ? 17.637 11.422 -58.094 1.00 90.81 440 LEU A N 1
ATOM 3355 C CA . LEU A 1 440 ? 18.664 12.326 -57.575 1.00 90.81 440 LEU A CA 1
ATOM 3356 C C . LEU A 1 440 ? 19.846 12.365 -58.533 1.00 90.81 440 LEU A C 1
ATOM 3358 O O . LEU A 1 440 ? 20.401 11.306 -58.863 1.00 90.81 440 LEU A O 1
ATOM 3362 N N . ASP A 1 441 ? 20.227 13.574 -58.937 1.00 92.00 441 ASP A N 1
ATOM 3363 C CA . ASP A 1 441 ? 21.446 13.782 -59.705 1.00 92.00 441 ASP A CA 1
ATOM 3364 C C . ASP A 1 441 ? 22.692 13.489 -58.855 1.00 92.00 441 ASP A C 1
ATOM 3366 O O . ASP A 1 441 ? 22.628 13.267 -57.640 1.00 92.00 441 ASP A O 1
ATOM 3370 N N . TRP A 1 442 ? 23.845 13.431 -59.518 1.00 94.50 442 TRP A N 1
ATOM 3371 C CA . TRP A 1 442 ? 25.097 13.107 -58.849 1.00 94.50 442 TRP A CA 1
ATOM 3372 C C . TRP A 1 442 ? 25.483 14.130 -57.773 1.00 94.50 442 TRP A C 1
ATOM 3374 O O . TRP A 1 442 ? 25.857 13.732 -56.671 1.00 94.50 442 TRP A O 1
ATOM 3384 N N . GLY A 1 443 ? 25.334 15.428 -58.051 1.00 93.81 443 GLY A N 1
ATOM 3385 C CA . GLY A 1 443 ? 25.694 16.487 -57.107 1.00 93.81 443 GLY A CA 1
ATOM 3386 C C . GLY A 1 443 ? 24.879 16.401 -55.817 1.00 93.81 443 GLY A C 1
ATOM 3387 O O . GLY A 1 443 ? 25.430 16.491 -54.721 1.00 93.81 443 GLY A O 1
ATOM 3388 N N . GLN A 1 444 ? 23.578 16.122 -55.926 1.00 94.38 444 GLN A N 1
ATOM 3389 C CA . GLN A 1 444 ? 22.703 15.873 -54.780 1.00 94.38 444 GLN A CA 1
ATOM 3390 C C . GLN A 1 444 ? 23.156 14.651 -53.975 1.00 94.38 444 GLN A C 1
ATOM 3392 O O . GLN A 1 444 ? 23.256 14.719 -52.749 1.00 94.38 444 GLN A O 1
ATOM 3397 N N . ARG A 1 445 ? 23.461 13.532 -54.645 1.00 95.44 445 ARG A N 1
ATOM 3398 C CA . ARG A 1 445 ? 23.951 12.308 -53.987 1.00 95.44 445 ARG A CA 1
ATOM 3399 C C . ARG A 1 445 ? 25.257 12.553 -53.236 1.00 95.44 445 ARG A C 1
ATOM 3401 O O . ARG A 1 445 ? 25.374 12.165 -52.074 1.00 95.44 445 ARG A O 1
ATOM 3408 N N . PHE A 1 446 ? 26.211 13.219 -53.878 1.00 94.81 446 PHE A N 1
ATOM 3409 C CA . PHE A 1 446 ? 27.515 13.517 -53.297 1.00 94.81 446 PHE A CA 1
ATOM 3410 C C . PHE A 1 446 ? 27.393 14.476 -52.102 1.00 94.81 446 PHE A C 1
ATOM 3412 O O . PHE A 1 446 ? 27.982 14.240 -51.045 1.00 94.81 446 PHE A O 1
ATOM 3419 N N . GLN A 1 447 ? 26.529 15.489 -52.205 1.00 95.31 447 GLN A N 1
ATOM 3420 C CA . GLN A 1 447 ? 26.233 16.406 -51.103 1.00 95.31 447 GLN A CA 1
ATOM 3421 C C . GLN A 1 447 ? 25.596 15.698 -49.898 1.00 95.31 447 GLN A C 1
ATOM 3423 O O . GLN A 1 447 ? 25.926 15.999 -48.749 1.00 95.31 447 GLN A O 1
ATOM 3428 N N . ILE A 1 448 ? 24.708 14.729 -50.132 1.00 96.62 448 ILE A N 1
ATOM 3429 C CA . ILE A 1 448 ? 24.120 13.908 -49.065 1.00 96.62 448 ILE A CA 1
ATOM 3430 C C . ILE A 1 448 ? 25.200 13.076 -48.365 1.00 96.62 448 ILE A C 1
ATOM 3432 O O . ILE A 1 448 ? 25.227 13.034 -47.134 1.00 96.62 448 ILE A O 1
ATOM 3436 N N . VAL A 1 449 ? 26.114 12.461 -49.123 1.00 97.06 449 VAL A N 1
ATOM 3437 C CA . VAL A 1 449 ? 27.252 11.708 -48.569 1.00 97.06 449 VAL A CA 1
ATOM 3438 C C . VAL A 1 449 ? 28.128 12.603 -47.689 1.00 97.06 449 VAL A C 1
ATOM 3440 O O . VAL A 1 449 ? 28.409 12.233 -46.547 1.00 97.06 449 VAL A O 1
ATOM 3443 N N . ARG A 1 450 ? 28.482 13.806 -48.163 1.00 95.94 450 ARG A N 1
ATOM 3444 C CA . ARG A 1 450 ? 29.223 14.808 -47.374 1.00 95.94 450 ARG A CA 1
ATOM 3445 C C . ARG A 1 450 ? 28.498 15.181 -46.088 1.00 95.94 450 ARG A C 1
ATOM 3447 O O . ARG A 1 450 ? 29.107 15.213 -45.022 1.00 95.94 450 ARG A O 1
ATOM 3454 N N . GLY A 1 451 ? 27.190 15.414 -46.174 1.00 95.69 451 GLY A N 1
ATOM 3455 C CA . GLY A 1 451 ? 26.370 15.739 -45.014 1.00 95.69 451 GLY A CA 1
ATOM 3456 C C . GLY A 1 451 ? 26.388 14.638 -43.955 1.00 95.69 451 GLY A C 1
ATOM 3457 O O . GLY A 1 451 ? 26.647 14.909 -42.784 1.00 95.69 451 GLY A O 1
ATOM 3458 N N . VAL A 1 452 ? 26.168 13.383 -44.353 1.00 97.25 452 VAL A N 1
ATOM 3459 C CA . VAL A 1 452 ? 26.193 12.243 -43.422 1.00 97.25 452 VAL A CA 1
ATOM 3460 C C . VAL A 1 452 ? 27.586 12.055 -42.814 1.00 97.25 452 VAL A C 1
ATOM 3462 O O . VAL A 1 452 ? 27.683 11.806 -41.613 1.00 97.25 452 VAL A O 1
ATOM 3465 N N . ALA A 1 453 ? 28.655 12.245 -43.595 1.00 97.25 453 ALA A N 1
ATOM 3466 C CA . ALA A 1 453 ? 30.026 12.188 -43.091 1.00 97.25 453 ALA A CA 1
ATOM 3467 C C . ALA A 1 453 ? 30.291 13.253 -42.016 1.00 97.25 453 ALA A C 1
ATOM 3469 O O . ALA A 1 453 ? 30.797 12.928 -40.944 1.00 97.25 453 ALA A O 1
ATOM 3470 N N . ALA A 1 454 ? 29.878 14.501 -42.259 1.00 96.75 454 ALA A N 1
ATOM 3471 C CA . ALA A 1 454 ? 29.989 15.586 -41.284 1.00 96.75 454 ALA A CA 1
ATOM 3472 C C . ALA A 1 454 ? 29.158 15.313 -40.015 1.00 96.75 454 ALA A C 1
ATOM 3474 O O . ALA A 1 454 ? 29.600 15.590 -38.903 1.00 96.75 454 ALA A O 1
ATOM 3475 N N . GLY A 1 455 ? 27.966 14.726 -40.166 1.00 95.81 455 GLY A N 1
ATOM 3476 C CA . GLY A 1 455 ? 27.143 14.292 -39.036 1.00 95.81 455 GLY A CA 1
ATOM 3477 C C . GLY A 1 455 ? 27.826 13.225 -38.178 1.00 95.81 455 GLY A C 1
ATOM 3478 O O . GLY A 1 455 ? 27.830 13.347 -36.958 1.00 95.81 455 GLY A O 1
ATOM 3479 N N . LEU A 1 456 ? 28.430 12.209 -38.796 1.00 96.44 456 LEU A N 1
ATOM 3480 C CA . LEU A 1 456 ? 29.158 11.153 -38.084 1.00 96.44 456 LEU A CA 1
ATOM 3481 C C . LEU A 1 456 ? 30.455 11.656 -37.441 1.00 96.44 456 LEU A C 1
ATOM 3483 O O . LEU A 1 456 ? 30.749 11.263 -36.317 1.00 96.44 456 LEU A O 1
ATOM 3487 N N . LEU A 1 457 ? 31.188 12.561 -38.099 1.00 96.44 457 LEU A N 1
ATOM 3488 C CA . LEU A 1 457 ? 32.349 13.231 -37.505 1.00 96.44 457 LEU A CA 1
ATOM 3489 C C . LEU A 1 457 ? 31.968 13.939 -36.199 1.00 96.44 457 LEU A C 1
ATOM 3491 O O . LEU A 1 457 ? 32.615 13.739 -35.171 1.00 96.44 457 LEU A O 1
ATOM 3495 N N . TYR A 1 458 ? 30.866 14.692 -36.218 1.00 95.12 458 TYR A N 1
ATOM 3496 C CA . TYR A 1 458 ? 30.365 15.360 -35.023 1.00 95.12 458 TYR A CA 1
ATOM 3497 C C . TYR A 1 458 ? 30.031 14.373 -33.892 1.00 95.12 458 TYR A C 1
ATOM 3499 O O . TYR A 1 458 ? 30.368 14.624 -32.738 1.00 95.12 458 TYR A O 1
ATOM 3507 N N . LEU A 1 459 ? 29.413 13.233 -34.218 1.00 93.19 459 LEU A N 1
ATOM 3508 C CA . LEU A 1 459 ? 29.074 12.194 -33.239 1.00 93.19 459 LEU A CA 1
ATOM 3509 C C . LEU A 1 459 ? 30.305 11.500 -32.644 1.00 93.19 459 LEU A C 1
ATOM 3511 O O . LEU A 1 459 ? 30.299 11.149 -31.466 1.00 93.19 459 LEU A O 1
ATOM 3515 N N . HIS A 1 460 ? 31.333 11.252 -33.453 1.00 93.81 460 HIS A N 1
ATOM 3516 C CA . HIS A 1 460 ? 32.502 10.476 -33.035 1.00 93.81 460 HIS A CA 1
ATOM 3517 C C . HIS A 1 460 ? 33.556 11.323 -32.327 1.00 93.81 460 HIS A C 1
ATOM 3519 O O . HIS A 1 460 ? 34.205 10.818 -31.414 1.00 93.81 460 HIS A O 1
ATOM 3525 N N . GLU A 1 461 ? 33.739 12.577 -32.745 1.00 92.12 461 GLU A N 1
ATOM 3526 C CA . GLU A 1 461 ? 34.912 13.369 -32.362 1.00 92.12 461 GLU A CA 1
ATOM 3527 C C . GLU A 1 461 ? 34.577 14.748 -31.776 1.00 92.12 461 GLU A C 1
ATOM 3529 O O . GLU A 1 461 ? 35.228 15.155 -30.817 1.00 92.12 461 GLU A O 1
ATOM 3534 N N . ASP A 1 462 ? 33.588 15.473 -32.316 1.00 88.69 462 ASP A N 1
ATOM 3535 C CA . ASP A 1 462 ? 33.397 16.897 -31.970 1.00 88.69 462 ASP A CA 1
ATOM 3536 C C . ASP A 1 462 ? 32.362 17.146 -30.848 1.00 88.69 462 ASP A C 1
ATOM 3538 O O . ASP A 1 462 ? 32.171 18.289 -30.420 1.00 88.69 462 ASP A O 1
ATOM 3542 N N . TRP A 1 463 ? 31.682 16.105 -30.357 1.00 89.25 463 TRP A N 1
ATOM 3543 C CA . TRP A 1 463 ? 30.769 16.188 -29.212 1.00 89.25 463 TRP A CA 1
ATOM 3544 C C . TRP A 1 463 ? 31.436 15.787 -27.884 1.00 89.25 463 TRP A C 1
ATOM 3546 O O . TRP A 1 463 ? 32.445 15.086 -27.862 1.00 89.25 463 TRP A O 1
ATOM 3556 N N . GLU A 1 464 ? 30.848 16.206 -26.754 1.00 84.75 464 GLU A N 1
ATOM 3557 C CA . GLU A 1 464 ? 31.340 15.931 -25.388 1.00 84.75 464 GLU A CA 1
ATOM 3558 C C . GLU A 1 464 ? 31.571 14.436 -25.112 1.00 84.75 464 GLU A C 1
ATOM 3560 O O . GLU A 1 464 ? 32.465 14.069 -24.352 1.00 84.75 464 GLU A O 1
ATOM 3565 N N . LYS A 1 465 ? 30.779 13.569 -25.749 1.00 86.38 465 LYS A N 1
ATOM 3566 C CA . LYS A 1 465 ? 30.877 12.110 -25.650 1.00 86.38 465 LYS A CA 1
ATOM 3567 C C . LYS A 1 465 ? 30.934 11.490 -27.037 1.00 86.38 465 LYS A C 1
ATOM 3569 O O . LYS A 1 465 ? 30.299 11.997 -27.959 1.00 86.38 465 LYS A O 1
ATOM 3574 N N . VAL A 1 466 ? 31.606 10.347 -27.150 1.00 89.44 466 VAL A N 1
ATOM 3575 C CA . VAL A 1 466 ? 31.605 9.535 -28.371 1.00 89.44 466 VAL A CA 1
ATOM 3576 C C . VAL A 1 466 ? 30.240 8.872 -28.513 1.00 89.44 466 VAL A C 1
ATOM 3578 O O . VAL A 1 466 ? 29.847 8.067 -27.666 1.00 89.44 466 VAL A O 1
ATOM 3581 N N . VAL A 1 467 ? 29.521 9.184 -29.590 1.00 90.31 467 VAL A N 1
ATOM 3582 C CA . VAL A 1 467 ? 28.217 8.598 -29.911 1.00 90.31 467 VAL A CA 1
ATOM 3583 C C . VAL A 1 467 ? 28.354 7.648 -31.093 1.00 90.31 467 VAL A C 1
ATOM 3585 O O . VAL A 1 467 ? 28.629 8.065 -32.212 1.00 90.31 467 VAL A O 1
ATOM 3588 N N . ILE A 1 468 ? 28.113 6.361 -30.859 1.00 91.56 468 ILE A N 1
ATOM 3589 C CA . ILE A 1 468 ? 28.104 5.337 -31.910 1.00 91.56 468 ILE A CA 1
ATOM 3590 C C . ILE A 1 468 ? 26.657 5.119 -32.349 1.00 91.56 468 ILE A C 1
ATOM 3592 O O . ILE A 1 468 ? 25.828 4.719 -31.530 1.00 91.56 468 ILE A O 1
ATOM 3596 N N . HIS A 1 469 ? 26.347 5.369 -33.619 1.00 92.06 469 HIS A N 1
ATOM 3597 C CA . HIS A 1 469 ? 24.994 5.342 -34.175 1.00 92.06 469 HIS A CA 1
ATOM 3598 C C . HIS A 1 469 ? 24.453 3.919 -34.370 1.00 92.06 469 HIS A C 1
ATOM 3600 O O . HIS A 1 469 ? 23.300 3.646 -34.035 1.00 92.06 469 HIS A O 1
ATOM 3606 N N . ARG A 1 470 ? 25.271 3.004 -34.909 1.00 89.94 470 ARG A N 1
ATOM 3607 C CA . ARG A 1 470 ? 25.002 1.560 -35.087 1.00 89.94 470 ARG A CA 1
ATOM 3608 C C . ARG A 1 470 ? 23.909 1.176 -36.094 1.00 89.94 470 ARG A C 1
ATOM 3610 O O . ARG A 1 470 ? 23.583 -0.004 -36.212 1.00 89.94 470 ARG A O 1
ATOM 3617 N N . ASP A 1 471 ? 23.350 2.135 -36.832 1.00 90.69 471 ASP A N 1
ATOM 3618 C CA . ASP A 1 471 ? 22.324 1.879 -37.861 1.00 90.69 471 ASP A CA 1
ATOM 3619 C C . ASP A 1 471 ? 22.381 2.909 -39.004 1.00 90.69 471 ASP A C 1
ATOM 3621 O O . ASP A 1 471 ? 21.365 3.451 -39.438 1.00 90.69 471 ASP A O 1
ATOM 3625 N N . VAL A 1 472 ? 23.592 3.214 -39.479 1.00 94.75 472 VAL A N 1
ATOM 3626 C CA . VAL A 1 472 ? 23.807 4.085 -40.645 1.00 94.75 472 VAL A CA 1
ATOM 3627 C C . VAL A 1 472 ? 23.383 3.341 -41.917 1.00 94.75 472 VAL A C 1
ATOM 3629 O O . VAL A 1 472 ? 23.948 2.299 -42.240 1.00 94.75 472 VAL A O 1
ATOM 3632 N N . LYS A 1 473 ? 22.374 3.862 -42.627 1.00 93.06 473 LYS A N 1
ATOM 3633 C CA . LYS A 1 473 ? 21.822 3.307 -43.883 1.00 93.06 473 LYS A CA 1
ATOM 3634 C C . LYS A 1 473 ? 20.926 4.324 -44.592 1.00 93.06 473 LYS A C 1
ATOM 3636 O O . LYS A 1 473 ? 20.399 5.230 -43.943 1.00 93.06 473 LYS A O 1
ATOM 3641 N N . ALA A 1 474 ? 20.642 4.136 -45.885 1.00 92.81 474 ALA A N 1
ATOM 3642 C CA . ALA A 1 474 ? 19.826 5.088 -46.647 1.00 92.81 474 ALA A CA 1
ATOM 3643 C C . ALA A 1 474 ? 18.397 5.303 -46.106 1.00 92.81 474 ALA A C 1
ATOM 3645 O O . ALA A 1 474 ? 17.854 6.395 -46.243 1.00 92.81 474 ALA A O 1
ATOM 3646 N N . SER A 1 475 ? 17.772 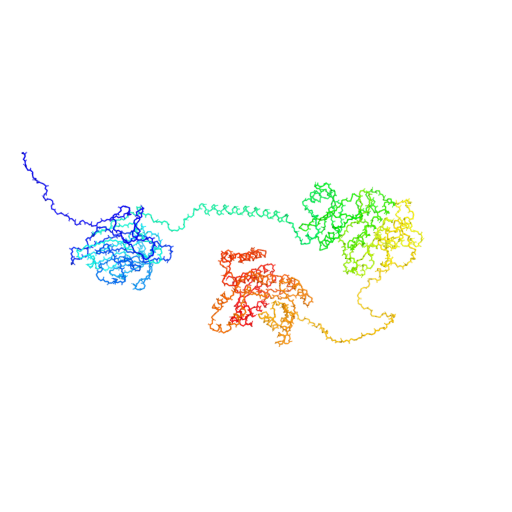4.315 -45.453 1.00 90.06 475 SER A N 1
ATOM 3647 C CA . SER A 1 475 ? 16.425 4.503 -44.878 1.00 90.06 475 SER A CA 1
ATOM 3648 C C . SER A 1 475 ? 16.407 5.408 -43.640 1.00 90.06 475 SER A C 1
ATOM 3650 O O . SER A 1 475 ? 15.352 5.934 -43.291 1.00 90.06 475 SER A O 1
ATOM 3652 N N . ASN A 1 476 ? 17.560 5.581 -42.987 1.00 92.31 476 ASN A N 1
ATOM 3653 C CA . ASN A 1 476 ? 17.728 6.411 -41.792 1.00 92.31 476 ASN A CA 1
ATOM 3654 C C . ASN A 1 476 ? 18.287 7.804 -42.124 1.00 92.31 476 ASN A C 1
ATOM 3656 O O . ASN A 1 476 ? 18.384 8.659 -41.247 1.00 92.31 476 ASN A O 1
ATOM 3660 N N . VAL A 1 477 ? 18.614 8.063 -43.394 1.00 95.56 477 VAL A N 1
ATOM 3661 C CA . VAL A 1 477 ? 18.972 9.394 -43.890 1.00 95.56 477 VAL A CA 1
ATOM 3662 C C . VAL A 1 477 ? 17.713 10.063 -44.429 1.00 95.56 477 VAL A C 1
ATOM 3664 O O . VAL A 1 477 ? 17.125 9.612 -45.413 1.00 95.56 477 VAL A O 1
ATOM 3667 N N . LEU A 1 478 ? 17.282 11.133 -43.767 1.00 94.56 478 LEU A N 1
ATOM 3668 C CA . LEU A 1 478 ? 16.122 11.929 -44.148 1.00 94.56 478 LEU A CA 1
ATOM 3669 C C . LEU A 1 478 ? 16.553 13.190 -44.901 1.00 94.56 478 LEU A C 1
ATOM 3671 O O . LEU A 1 478 ? 17.617 13.743 -44.636 1.00 94.56 478 LEU A O 1
ATOM 3675 N N . LEU A 1 479 ? 15.713 13.643 -45.827 1.00 94.19 479 LEU A N 1
ATOM 3676 C CA . LEU A 1 479 ? 15.955 14.817 -46.657 1.00 94.19 479 LEU A CA 1
ATOM 3677 C C . LEU A 1 479 ? 15.082 15.988 -46.199 1.00 94.19 479 LEU A C 1
ATOM 3679 O O . LEU A 1 479 ? 13.851 15.869 -46.116 1.00 94.19 479 LEU A O 1
ATOM 3683 N N . ASP A 1 480 ? 15.725 17.118 -45.908 1.00 91.88 480 ASP A N 1
ATOM 3684 C CA . ASP A 1 480 ? 15.036 18.368 -45.579 1.00 91.88 480 ASP A CA 1
ATOM 3685 C C . ASP A 1 480 ? 14.514 19.094 -46.830 1.00 91.88 480 ASP A C 1
ATOM 3687 O O . ASP A 1 480 ? 14.611 18.578 -47.945 1.00 91.88 480 ASP A O 1
ATOM 3691 N N . GLY A 1 481 ? 13.908 20.274 -46.645 1.00 88.69 481 GLY A N 1
ATOM 3692 C CA . GLY A 1 481 ? 13.300 21.054 -47.730 1.00 88.69 481 GLY A CA 1
ATOM 3693 C C . GLY A 1 481 ? 14.267 21.453 -48.847 1.00 88.69 481 GLY A C 1
ATOM 3694 O O . GLY A 1 481 ? 13.828 21.589 -49.986 1.00 88.69 481 GLY A O 1
ATOM 3695 N N . ASP A 1 482 ? 15.561 21.537 -48.538 1.00 91.25 482 ASP A N 1
ATOM 3696 C CA . ASP A 1 482 ? 16.629 21.923 -49.461 1.00 91.25 482 ASP A CA 1
ATOM 3697 C C . ASP A 1 482 ? 17.371 20.698 -50.032 1.00 91.25 482 ASP A C 1
ATOM 3699 O O . ASP A 1 482 ? 18.425 20.836 -50.647 1.00 91.25 482 ASP A O 1
ATOM 3703 N N . MET A 1 483 ? 16.822 19.489 -49.843 1.00 90.12 483 MET A N 1
ATOM 3704 C CA . MET A 1 483 ? 17.409 18.206 -50.259 1.00 90.12 483 MET A CA 1
ATOM 3705 C C . MET A 1 483 ? 18.729 17.851 -49.554 1.00 90.12 483 MET A C 1
ATOM 3707 O O . MET A 1 483 ? 19.476 16.999 -50.040 1.00 90.12 483 MET A O 1
ATOM 3711 N N . ASN A 1 484 ? 19.009 18.430 -48.381 1.00 92.56 484 ASN A N 1
ATOM 3712 C CA . ASN A 1 484 ? 20.181 18.048 -47.597 1.00 92.56 484 ASN A CA 1
ATOM 3713 C C . ASN A 1 484 ? 19.929 16.758 -46.810 1.00 92.56 484 ASN A C 1
ATOM 3715 O O . ASN A 1 484 ? 18.873 16.572 -46.201 1.00 92.56 484 ASN A O 1
ATOM 3719 N N . GLY A 1 485 ? 20.942 15.889 -46.775 1.00 93.19 485 GLY A N 1
ATOM 3720 C CA . GLY A 1 485 ? 20.932 14.657 -45.992 1.00 93.19 485 GLY A CA 1
ATOM 3721 C C . GLY A 1 485 ? 21.115 14.907 -44.497 1.00 93.19 485 GLY A C 1
ATOM 3722 O O . GLY A 1 485 ? 22.090 15.539 -44.075 1.00 93.19 485 GLY A O 1
ATOM 3723 N N . ARG A 1 486 ? 20.193 14.364 -43.697 1.00 95.12 486 ARG A N 1
ATOM 3724 C CA . ARG A 1 486 ? 20.237 14.374 -42.234 1.00 95.12 486 ARG A CA 1
ATOM 3725 C C . ARG A 1 486 ? 20.115 12.962 -41.685 1.00 95.12 486 ARG A C 1
ATOM 3727 O O . ARG A 1 486 ? 19.134 12.271 -41.953 1.00 95.12 486 ARG A O 1
ATOM 3734 N N . LEU A 1 487 ? 21.102 12.544 -40.906 1.00 94.69 487 LEU A N 1
ATOM 3735 C CA . LEU A 1 487 ? 21.110 11.237 -40.263 1.00 94.69 487 LEU A CA 1
ATOM 3736 C C . LEU A 1 487 ? 20.153 11.236 -39.062 1.00 94.69 487 LEU A C 1
ATOM 3738 O O . LEU A 1 487 ? 20.201 12.132 -38.215 1.00 94.69 487 LEU A O 1
ATOM 3742 N N . GLY A 1 488 ? 19.256 10.257 -39.016 1.00 88.88 488 GLY A N 1
ATOM 3743 C CA . GLY A 1 488 ? 18.273 10.071 -37.953 1.00 88.88 488 GLY A CA 1
ATOM 3744 C C . GLY A 1 488 ? 18.198 8.622 -37.473 1.00 88.88 488 GLY A C 1
ATOM 3745 O O . GLY A 1 488 ? 18.910 7.758 -37.963 1.00 88.88 488 GLY A O 1
ATOM 3746 N N . ASP A 1 489 ? 17.265 8.367 -36.553 1.00 84.69 489 ASP A N 1
ATOM 3747 C CA . ASP A 1 489 ? 17.018 7.065 -35.911 1.00 84.69 489 ASP A CA 1
ATOM 3748 C C . ASP A 1 489 ? 18.162 6.573 -35.007 1.00 84.69 489 ASP A C 1
ATOM 3750 O O . ASP A 1 489 ? 18.935 5.675 -35.334 1.00 84.69 489 ASP A O 1
ATOM 3754 N N . PHE A 1 490 ? 18.221 7.150 -33.806 1.00 84.56 490 PHE A N 1
ATOM 3755 C CA . PHE A 1 490 ? 19.260 6.879 -32.807 1.00 84.56 490 PHE A CA 1
ATOM 3756 C C . PHE A 1 490 ? 18.839 5.805 -31.795 1.00 84.56 490 PHE A C 1
ATOM 3758 O O . PHE A 1 490 ? 19.451 5.670 -30.736 1.00 84.56 490 PHE A O 1
ATOM 3765 N N . GLY A 1 491 ? 17.801 5.020 -32.097 1.00 75.50 491 GLY A N 1
ATOM 3766 C CA . GLY A 1 491 ? 17.260 4.017 -31.174 1.00 75.50 491 GLY A CA 1
ATOM 3767 C C . GLY A 1 491 ? 18.282 2.958 -30.739 1.00 75.50 491 GLY A C 1
ATOM 3768 O O . GLY A 1 491 ? 18.189 2.422 -29.637 1.00 75.50 491 GLY A O 1
ATOM 3769 N N . LEU A 1 492 ? 19.298 2.679 -31.562 1.00 79.75 492 LEU A N 1
ATOM 3770 C CA . LEU A 1 492 ? 20.361 1.716 -31.246 1.00 79.75 492 LEU A CA 1
ATOM 3771 C C . LEU A 1 492 ? 21.649 2.361 -30.712 1.00 79.75 492 LEU A C 1
ATOM 3773 O O . LEU A 1 492 ? 22.584 1.620 -30.378 1.00 79.75 492 LEU A O 1
ATOM 3777 N N . ALA A 1 493 ? 21.690 3.694 -30.614 1.00 85.19 493 ALA A N 1
ATOM 3778 C CA . ALA A 1 493 ? 22.897 4.455 -30.332 1.00 85.19 493 ALA A CA 1
ATOM 3779 C C . ALA A 1 493 ? 23.458 4.209 -28.921 1.00 85.19 493 ALA A C 1
ATOM 3781 O O . ALA A 1 493 ? 22.763 3.767 -27.996 1.00 85.19 493 ALA A O 1
ATOM 3782 N N . ARG A 1 494 ? 24.757 4.474 -28.759 1.00 82.75 494 ARG A N 1
ATOM 3783 C CA . ARG A 1 494 ? 25.494 4.318 -27.497 1.00 82.75 494 ARG A CA 1
ATOM 3784 C C . ARG A 1 494 ? 26.430 5.498 -27.270 1.00 82.75 494 ARG A C 1
ATOM 3786 O O . ARG A 1 494 ? 27.092 5.913 -28.214 1.00 82.75 494 ARG A O 1
ATOM 3793 N N . LEU A 1 495 ? 26.502 5.983 -26.029 1.00 82.00 495 LEU A N 1
ATOM 3794 C CA . LEU A 1 495 ? 27.424 7.042 -25.617 1.00 82.00 495 LEU A CA 1
ATOM 3795 C C . LEU A 1 495 ? 28.554 6.470 -24.762 1.00 82.00 495 LEU A C 1
ATOM 3797 O O . LEU A 1 495 ? 28.302 5.644 -23.881 1.00 82.00 495 LEU A O 1
ATOM 3801 N N . TYR A 1 496 ? 29.763 6.972 -24.981 1.00 80.31 496 TYR A N 1
ATOM 3802 C CA . TYR A 1 496 ? 30.962 6.653 -24.212 1.00 80.31 496 TYR A CA 1
ATOM 3803 C C . TYR A 1 496 ? 31.715 7.943 -23.886 1.00 80.31 496 TYR A C 1
ATOM 3805 O O . TYR A 1 496 ? 31.707 8.882 -24.683 1.00 80.31 496 TYR A O 1
ATOM 3813 N N . ASP A 1 497 ? 32.376 7.993 -22.733 1.00 81.62 497 ASP A N 1
ATOM 3814 C CA . ASP A 1 497 ? 33.327 9.070 -22.462 1.00 81.62 497 ASP A CA 1
ATOM 3815 C C . ASP A 1 497 ? 34.569 8.890 -23.348 1.00 81.62 497 ASP A C 1
ATOM 3817 O O . ASP A 1 497 ? 34.976 7.763 -23.657 1.00 81.62 497 ASP A O 1
ATOM 3821 N N . HIS A 1 498 ? 35.168 10.002 -23.777 1.00 78.50 498 HIS A N 1
ATOM 3822 C CA . HIS A 1 498 ? 36.384 9.976 -24.592 1.00 78.50 498 HIS A CA 1
ATOM 3823 C C . HIS A 1 498 ? 37.507 9.219 -23.863 1.00 78.50 498 HIS A C 1
ATOM 3825 O O . HIS A 1 498 ? 37.808 9.502 -22.705 1.00 78.50 498 HIS A O 1
ATOM 3831 N N . GLY A 1 499 ? 38.130 8.253 -24.544 1.00 68.25 499 GLY A N 1
ATOM 3832 C CA . GLY A 1 499 ? 39.239 7.453 -24.006 1.00 68.25 499 GLY A CA 1
ATOM 3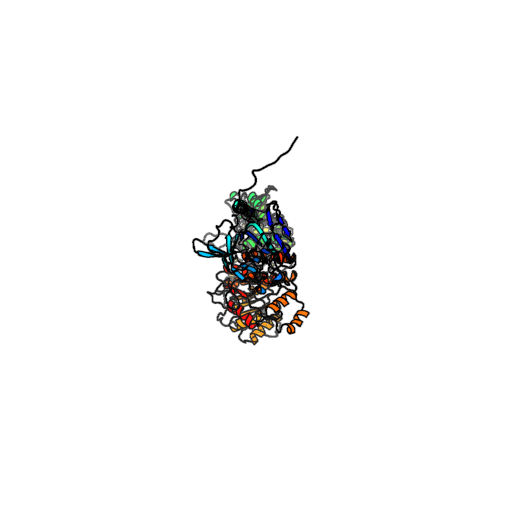833 C C . GLY A 1 499 ? 38.849 6.204 -23.199 1.00 68.25 499 GLY A C 1
ATOM 3834 O O . GLY A 1 499 ? 39.741 5.541 -22.675 1.00 68.25 499 GLY A O 1
ATOM 3835 N N . VAL A 1 500 ? 37.559 5.858 -23.099 1.00 72.50 500 VAL A N 1
ATOM 3836 C CA . VAL A 1 500 ? 37.087 4.629 -22.429 1.00 72.50 500 VAL A CA 1
ATOM 3837 C C . VAL A 1 500 ? 36.925 3.475 -23.425 1.00 72.50 500 VAL A C 1
ATOM 3839 O O . VAL A 1 500 ? 36.348 3.648 -24.499 1.00 72.50 500 VAL A O 1
ATOM 3842 N N . ASP A 1 501 ? 37.373 2.273 -23.046 1.00 64.50 501 ASP A N 1
ATOM 3843 C CA . ASP A 1 501 ? 37.231 1.075 -23.880 1.00 64.50 501 ASP A CA 1
ATOM 3844 C C . ASP A 1 501 ? 35.755 0.644 -24.054 1.00 64.50 501 ASP A C 1
ATOM 3846 O O . ASP A 1 501 ? 35.023 0.493 -23.063 1.00 64.50 501 ASP A O 1
ATOM 3850 N N . PRO A 1 502 ? 35.301 0.363 -25.293 1.00 66.19 502 PRO A N 1
ATOM 3851 C CA . PRO A 1 502 ? 33.946 -0.109 -25.554 1.00 66.19 502 PRO A CA 1
ATOM 3852 C C . PRO A 1 502 ? 33.684 -1.485 -24.923 1.00 66.19 502 PRO A C 1
ATOM 3854 O O . PRO A 1 502 ? 34.334 -2.483 -25.248 1.00 66.19 502 PRO A O 1
ATOM 3857 N N . GLN A 1 503 ? 32.678 -1.558 -24.050 1.00 66.00 503 GLN A N 1
ATOM 3858 C CA . GLN A 1 503 ? 32.223 -2.811 -23.437 1.00 66.00 503 GLN A CA 1
ATOM 3859 C C . GLN A 1 503 ? 31.484 -3.711 -24.441 1.00 66.00 503 GLN A C 1
ATOM 3861 O O . GLN A 1 503 ? 30.980 -3.249 -25.468 1.00 66.00 503 GLN A O 1
ATOM 3866 N N . THR A 1 504 ? 31.397 -5.012 -24.145 1.00 62.84 504 THR A N 1
ATOM 3867 C CA . THR A 1 504 ? 30.624 -5.956 -24.968 1.00 62.84 504 THR A CA 1
ATOM 3868 C C . THR A 1 504 ? 29.133 -5.611 -24.927 1.00 62.84 504 THR A C 1
ATOM 3870 O O . THR A 1 504 ? 28.554 -5.348 -23.874 1.00 62.84 504 THR A O 1
ATOM 3873 N N . THR A 1 505 ? 28.496 -5.578 -26.097 1.00 67.25 505 THR A N 1
ATOM 3874 C CA . THR A 1 505 ? 27.079 -5.233 -26.261 1.00 67.25 505 THR A CA 1
ATOM 3875 C C . THR A 1 505 ? 26.349 -6.297 -27.077 1.00 67.25 505 THR A C 1
ATOM 3877 O O . THR A 1 505 ? 26.962 -7.085 -27.794 1.00 67.25 505 THR A O 1
ATOM 3880 N N . HIS A 1 506 ? 25.015 -6.315 -27.003 1.00 70.94 506 HIS A N 1
ATOM 3881 C CA . HIS A 1 506 ? 24.219 -7.111 -27.937 1.00 70.94 506 HIS A CA 1
ATOM 3882 C C . HIS A 1 506 ? 24.472 -6.650 -29.377 1.00 70.94 506 HIS A C 1
ATOM 3884 O O . HIS A 1 506 ? 24.365 -5.453 -29.668 1.00 70.94 506 HIS A O 1
ATOM 3890 N N . VAL A 1 507 ? 24.750 -7.604 -30.268 1.00 76.62 507 VAL A N 1
ATOM 3891 C CA . VAL A 1 507 ? 24.859 -7.374 -31.713 1.00 76.62 507 VAL A CA 1
ATOM 3892 C C . VAL A 1 507 ? 23.485 -6.957 -32.240 1.00 76.62 507 VAL A C 1
ATOM 3894 O O . VAL A 1 507 ? 22.546 -7.749 -32.245 1.00 76.62 507 VAL A O 1
ATOM 3897 N N . VAL A 1 508 ? 23.358 -5.691 -32.637 1.00 75.19 508 VAL A N 1
ATOM 3898 C CA . VAL A 1 508 ? 22.151 -5.099 -33.231 1.00 75.19 508 VAL A CA 1
ATOM 3899 C C . VAL A 1 508 ? 22.558 -4.177 -34.380 1.00 75.19 508 VAL A C 1
ATOM 3901 O O . VAL A 1 508 ? 23.659 -3.628 -34.357 1.00 75.19 508 VAL A O 1
ATOM 3904 N N . GLY A 1 509 ? 21.680 -4.031 -35.372 1.00 80.75 509 GLY A N 1
ATOM 3905 C CA . GLY A 1 509 ? 21.889 -3.242 -36.589 1.00 80.75 509 GLY A CA 1
ATOM 3906 C C . GLY A 1 509 ? 21.322 -3.959 -37.819 1.00 80.75 509 GLY A C 1
ATOM 3907 O O . GLY A 1 509 ? 20.743 -5.043 -37.710 1.00 80.75 509 GLY A O 1
ATOM 3908 N N . THR A 1 510 ? 21.459 -3.353 -38.996 1.00 81.81 510 THR A N 1
ATOM 3909 C CA . THR A 1 510 ? 20.868 -3.879 -40.237 1.00 81.81 510 THR A CA 1
ATOM 3910 C C . THR A 1 510 ? 21.830 -4.813 -40.975 1.00 81.81 510 THR A C 1
ATOM 3912 O O . THR A 1 510 ? 22.950 -4.422 -41.307 1.00 81.81 510 THR A O 1
ATOM 3915 N N . MET A 1 511 ? 21.391 -6.042 -41.282 1.00 79.19 511 MET A N 1
ATOM 3916 C CA . MET A 1 511 ? 22.166 -6.989 -42.099 1.00 79.19 511 MET A CA 1
ATOM 3917 C C . MET A 1 511 ? 22.586 -6.352 -43.435 1.00 79.19 511 MET A C 1
ATOM 3919 O O . MET A 1 511 ? 21.776 -5.714 -44.105 1.00 79.19 511 MET A O 1
ATOM 3923 N N . GLY A 1 512 ? 23.856 -6.523 -43.805 1.00 82.50 512 GLY A N 1
ATOM 3924 C CA . GLY A 1 512 ? 24.487 -5.852 -44.949 1.00 82.50 512 GLY A CA 1
ATOM 3925 C C . GLY A 1 512 ? 25.283 -4.593 -44.579 1.00 82.50 512 GLY A C 1
ATOM 3926 O O . GLY A 1 512 ? 26.182 -4.234 -45.325 1.00 82.50 512 GLY A O 1
ATOM 3927 N N . TYR A 1 513 ? 25.015 -3.979 -43.419 1.00 87.94 513 TYR A N 1
ATOM 3928 C CA . TYR A 1 513 ? 25.756 -2.818 -42.890 1.00 87.94 513 TYR A CA 1
ATOM 3929 C C . TYR A 1 513 ? 26.568 -3.156 -41.628 1.00 87.94 513 TYR A C 1
ATOM 3931 O O . TYR A 1 513 ? 27.301 -2.314 -41.118 1.00 87.94 513 TYR A O 1
ATOM 3939 N N . LEU A 1 514 ? 26.428 -4.375 -41.094 1.00 87.38 514 LEU A N 1
ATOM 3940 C CA . LEU A 1 514 ? 27.139 -4.816 -39.895 1.00 87.38 514 LEU A CA 1
ATOM 3941 C C . LEU A 1 514 ? 28.614 -5.100 -40.205 1.00 87.38 514 LEU A C 1
ATOM 3943 O O . LEU A 1 514 ? 28.935 -5.922 -41.066 1.00 87.38 514 LEU A O 1
ATOM 3947 N N . ALA A 1 515 ? 29.501 -4.456 -39.449 1.00 88.44 515 ALA A N 1
ATOM 3948 C CA . ALA A 1 515 ? 30.933 -4.698 -39.535 1.00 88.44 515 ALA A CA 1
ATOM 3949 C C . ALA A 1 515 ? 31.291 -6.121 -39.038 1.00 88.44 515 ALA A C 1
ATOM 3951 O O . ALA A 1 515 ? 30.722 -6.570 -38.033 1.00 88.44 515 ALA A O 1
ATOM 3952 N N . PRO A 1 516 ? 32.235 -6.838 -39.680 1.00 85.81 516 PRO A N 1
ATOM 3953 C CA . PRO A 1 516 ? 32.579 -8.219 -39.317 1.00 85.81 516 PRO A CA 1
ATOM 3954 C C . PRO A 1 516 ? 32.995 -8.402 -37.850 1.00 85.81 516 PRO A C 1
ATOM 3956 O O . PRO A 1 516 ? 32.619 -9.369 -37.185 1.00 85.81 516 PRO A O 1
ATOM 3959 N N . GLU A 1 517 ? 33.756 -7.457 -37.304 1.00 84.00 517 GLU A N 1
ATOM 3960 C CA . GLU A 1 517 ? 34.234 -7.495 -35.925 1.00 84.00 517 GLU A CA 1
ATOM 3961 C C . GLU A 1 517 ? 33.124 -7.272 -34.893 1.00 84.00 517 GLU A C 1
ATOM 3963 O O . GLU A 1 517 ? 33.226 -7.797 -33.781 1.00 84.00 517 GLU A O 1
ATOM 3968 N N . LEU A 1 518 ? 32.060 -6.543 -35.250 1.00 83.12 518 LEU A N 1
ATOM 3969 C CA . LEU A 1 518 ? 30.906 -6.338 -34.375 1.00 83.12 518 LEU A CA 1
ATOM 3970 C C . LEU A 1 518 ? 30.150 -7.655 -34.189 1.00 83.12 518 LEU A C 1
ATOM 3972 O O . LEU A 1 518 ? 29.780 -7.988 -33.066 1.00 83.12 518 LEU A O 1
ATOM 3976 N N . VAL A 1 519 ? 29.985 -8.428 -35.268 1.00 80.00 519 VAL A N 1
ATOM 3977 C CA . VAL A 1 519 ? 29.371 -9.766 -35.230 1.00 80.00 519 VAL A CA 1
ATOM 3978 C C . VAL A 1 519 ? 30.211 -10.728 -34.385 1.00 80.00 519 VAL A C 1
ATOM 3980 O O . VAL A 1 519 ? 29.662 -11.487 -33.593 1.00 80.00 519 VAL A O 1
ATOM 3983 N N . ARG A 1 520 ? 31.544 -10.645 -34.493 1.00 75.81 520 ARG A N 1
ATOM 3984 C CA . ARG A 1 520 ? 32.481 -11.518 -33.768 1.00 75.81 520 ARG A CA 1
ATOM 3985 C C . ARG A 1 520 ? 32.611 -11.193 -32.278 1.00 75.81 520 ARG A C 1
ATOM 3987 O O . ARG A 1 520 ? 32.725 -12.099 -31.462 1.00 75.81 520 ARG A O 1
ATOM 3994 N N . THR A 1 521 ? 32.697 -9.913 -31.922 1.00 78.12 521 THR A N 1
ATOM 3995 C CA . THR A 1 521 ? 33.097 -9.480 -30.567 1.00 78.12 521 THR A CA 1
ATOM 3996 C C . THR A 1 521 ? 31.965 -8.864 -29.754 1.00 78.12 521 THR A C 1
ATOM 3998 O O . THR A 1 521 ? 32.118 -8.668 -28.549 1.00 78.12 521 THR A O 1
ATOM 4001 N N . GLY A 1 522 ? 30.853 -8.494 -30.397 1.00 80.44 522 GLY A N 1
ATOM 4002 C CA . GLY A 1 522 ? 29.781 -7.713 -29.779 1.00 80.44 522 GLY A CA 1
ATOM 4003 C C . GLY A 1 522 ? 30.178 -6.279 -29.404 1.00 80.44 522 GLY A C 1
ATOM 4004 O O . GLY A 1 522 ? 29.384 -5.573 -28.778 1.00 80.44 522 GLY A O 1
ATOM 4005 N N . ARG A 1 523 ? 31.388 -5.815 -29.744 1.00 82.81 523 ARG A N 1
ATOM 4006 C CA . ARG A 1 523 ? 31.876 -4.473 -29.390 1.00 82.81 523 ARG A CA 1
ATOM 4007 C C . ARG A 1 523 ? 31.562 -3.483 -30.507 1.00 82.81 523 ARG A C 1
ATOM 4009 O O . ARG A 1 523 ? 32.075 -3.613 -31.613 1.00 82.81 523 ARG A O 1
ATOM 4016 N N . ALA A 1 524 ? 30.720 -2.496 -30.210 1.00 85.62 524 ALA A N 1
ATOM 4017 C CA . ALA A 1 524 ? 30.456 -1.378 -31.111 1.00 85.62 524 ALA A CA 1
ATOM 4018 C C . ALA A 1 524 ? 31.523 -0.295 -30.911 1.00 85.62 524 ALA A C 1
ATOM 4020 O O . ALA A 1 524 ? 31.795 0.089 -29.777 1.00 85.62 524 ALA A O 1
ATOM 4021 N N . THR A 1 525 ? 32.123 0.185 -32.000 1.00 91.31 525 THR A N 1
ATOM 4022 C CA . THR A 1 525 ? 33.177 1.220 -31.996 1.00 91.31 525 THR A CA 1
ATOM 4023 C C . THR A 1 525 ? 32.899 2.260 -33.092 1.00 91.31 525 THR A C 1
ATOM 4025 O O . THR A 1 525 ? 32.133 1.957 -34.012 1.00 91.31 525 THR A O 1
ATOM 4028 N N . PRO A 1 526 ? 33.520 3.454 -33.077 1.00 93.75 526 PRO A N 1
ATOM 4029 C CA . PRO A 1 526 ? 33.434 4.389 -34.205 1.00 93.75 526 PRO A CA 1
ATOM 4030 C C . PRO A 1 526 ? 33.757 3.729 -35.557 1.00 93.75 526 PRO A C 1
ATOM 4032 O O . PRO A 1 526 ? 33.060 3.951 -36.543 1.00 93.75 526 PRO A O 1
ATOM 4035 N N . ALA A 1 527 ? 34.720 2.799 -35.590 1.00 93.69 527 ALA A N 1
ATOM 4036 C CA . ALA A 1 527 ? 35.070 2.050 -36.798 1.00 93.69 527 ALA A CA 1
ATOM 4037 C C . ALA A 1 527 ? 33.921 1.168 -37.333 1.00 93.69 527 ALA A C 1
ATOM 4039 O O . ALA A 1 527 ? 33.866 0.910 -38.537 1.00 93.69 527 ALA A O 1
ATOM 4040 N N . THR A 1 528 ? 32.990 0.723 -36.478 1.00 93.25 528 THR A N 1
ATOM 4041 C CA . THR A 1 528 ? 31.793 -0.021 -36.919 1.00 93.25 528 THR A CA 1
ATOM 4042 C C . THR A 1 528 ? 30.800 0.874 -37.669 1.00 93.25 528 THR A C 1
ATOM 4044 O O . THR A 1 528 ? 30.218 0.435 -38.659 1.00 93.25 528 THR A O 1
ATOM 4047 N N . ASP A 1 529 ? 30.665 2.143 -37.268 1.00 95.69 529 ASP A N 1
ATOM 4048 C CA . ASP A 1 529 ? 29.873 3.141 -38.000 1.00 95.69 529 ASP A CA 1
ATOM 4049 C C . ASP A 1 529 ? 30.559 3.552 -39.308 1.00 95.69 529 ASP A C 1
ATOM 4051 O O . ASP A 1 529 ? 29.879 3.725 -40.315 1.00 95.69 529 ASP A O 1
ATOM 4055 N N . VAL A 1 530 ? 31.896 3.655 -39.322 1.00 97.19 530 VAL A N 1
ATOM 4056 C CA . VAL A 1 530 ? 32.671 3.914 -40.551 1.00 97.19 530 VAL A CA 1
ATOM 4057 C C . VAL A 1 530 ? 32.426 2.813 -41.587 1.00 97.19 530 VAL A C 1
ATOM 4059 O O . VAL A 1 530 ? 32.225 3.110 -42.763 1.00 97.19 530 VAL A O 1
ATOM 4062 N N . PHE A 1 531 ? 32.370 1.547 -41.166 1.00 95.25 531 PHE A N 1
ATOM 4063 C CA . PHE A 1 531 ? 32.024 0.441 -42.063 1.00 95.25 531 PHE A CA 1
ATOM 4064 C C . PHE A 1 531 ? 30.623 0.604 -42.660 1.00 95.25 531 PHE A C 1
ATOM 4066 O O . PHE A 1 531 ? 30.454 0.533 -43.879 1.00 95.25 531 PHE A O 1
ATOM 4073 N N . ALA A 1 532 ? 29.623 0.873 -41.816 1.00 95.69 532 ALA A N 1
ATOM 4074 C CA . ALA A 1 532 ? 28.251 1.098 -42.261 1.00 95.69 532 ALA A CA 1
ATOM 4075 C C . ALA A 1 532 ? 28.141 2.320 -43.195 1.00 95.69 532 ALA A C 1
ATOM 4077 O O . ALA A 1 532 ? 27.422 2.270 -44.193 1.00 95.69 532 ALA A O 1
ATOM 4078 N N . PHE A 1 533 ? 28.908 3.383 -42.927 1.00 97.69 533 PHE A N 1
ATOM 4079 C CA . PHE A 1 533 ? 29.045 4.540 -43.809 1.00 97.69 533 PHE A CA 1
ATOM 4080 C C . PHE A 1 533 ? 29.646 4.156 -45.168 1.00 97.69 533 PHE A C 1
ATOM 4082 O O . PHE A 1 533 ? 29.116 4.565 -46.195 1.00 97.69 533 PHE A O 1
ATOM 4089 N N . GLY A 1 534 ? 30.690 3.323 -45.205 1.00 96.06 534 GLY A N 1
ATOM 4090 C CA . GLY A 1 534 ? 31.275 2.832 -46.457 1.00 96.06 534 GLY A CA 1
ATOM 4091 C C . GLY A 1 534 ? 30.261 2.091 -47.328 1.00 96.06 534 GLY A C 1
ATOM 4092 O O . GLY A 1 534 ? 30.110 2.395 -48.512 1.00 96.06 534 GLY A O 1
ATOM 4093 N N . VAL A 1 535 ? 29.484 1.189 -46.720 1.00 94.94 535 VAL A N 1
ATOM 4094 C CA . VAL A 1 535 ? 28.375 0.499 -47.398 1.00 94.94 535 VAL A CA 1
ATOM 4095 C C . VAL A 1 535 ? 27.314 1.493 -47.879 1.00 94.94 535 VAL A C 1
ATOM 4097 O O . VAL A 1 535 ? 26.841 1.374 -49.007 1.00 94.94 535 VAL A O 1
ATOM 4100 N N . PHE A 1 536 ? 26.968 2.494 -47.068 1.00 96.88 536 PHE A N 1
ATOM 4101 C CA . PHE A 1 536 ? 26.031 3.559 -47.432 1.00 96.88 536 PHE A CA 1
ATOM 4102 C C . PHE A 1 536 ? 26.515 4.406 -48.623 1.00 96.88 536 PHE A C 1
ATOM 4104 O O . PHE A 1 536 ? 25.722 4.733 -49.503 1.00 96.88 536 PHE A O 1
ATOM 4111 N N . VAL A 1 537 ? 27.807 4.731 -48.717 1.00 96.94 537 VAL A N 1
ATOM 4112 C CA . VAL A 1 537 ? 28.356 5.455 -49.877 1.00 96.94 537 VAL A CA 1
ATOM 4113 C C . VAL A 1 537 ? 28.184 4.634 -51.156 1.00 96.94 537 VAL A C 1
ATOM 4115 O O . VAL A 1 537 ? 27.705 5.156 -52.166 1.00 96.94 537 VAL A O 1
ATOM 4118 N N . LEU A 1 538 ? 28.508 3.338 -51.105 1.00 94.56 538 LEU A N 1
ATOM 4119 C CA . LEU A 1 538 ? 28.320 2.432 -52.241 1.00 94.56 538 LEU A CA 1
ATOM 4120 C C . LEU A 1 538 ? 26.840 2.272 -52.600 1.00 94.56 538 LEU A C 1
ATOM 4122 O O . LEU A 1 538 ? 26.488 2.259 -53.778 1.00 94.56 538 LEU A O 1
ATOM 4126 N N . GLU A 1 539 ? 25.969 2.207 -51.595 1.00 94.38 539 GLU A N 1
ATOM 4127 C CA . GLU A 1 539 ? 24.517 2.167 -51.749 1.00 94.38 539 GLU A CA 1
ATOM 4128 C C . GLU A 1 539 ? 23.999 3.372 -52.557 1.00 94.38 539 GLU A C 1
ATOM 4130 O O . GLU A 1 539 ? 23.254 3.207 -53.529 1.00 94.38 539 GLU A O 1
ATOM 4135 N N . VAL A 1 540 ? 24.433 4.582 -52.191 1.00 94.50 540 VAL A N 1
ATOM 4136 C CA . VAL A 1 540 ? 24.042 5.842 -52.841 1.00 94.50 540 VAL A CA 1
ATOM 4137 C C . VAL A 1 540 ? 24.612 5.952 -54.258 1.00 94.50 540 VAL A C 1
ATOM 4139 O O . VAL A 1 540 ? 23.890 6.345 -55.180 1.00 94.50 540 VAL A O 1
ATOM 4142 N N . ALA A 1 541 ? 25.881 5.584 -54.455 1.00 93.94 541 ALA A N 1
ATOM 4143 C CA . ALA A 1 541 ? 26.546 5.657 -55.756 1.00 93.94 541 ALA A CA 1
ATOM 4144 C C . ALA A 1 541 ? 25.963 4.650 -56.764 1.00 93.94 541 ALA A C 1
ATOM 4146 O O . ALA A 1 541 ? 25.673 5.006 -57.908 1.00 93.94 541 ALA A O 1
ATOM 4147 N N . CYS A 1 542 ? 25.730 3.410 -56.325 1.00 91.88 542 CYS A N 1
ATOM 4148 C CA . CYS A 1 542 ? 25.241 2.330 -57.183 1.00 91.88 542 CYS A CA 1
ATOM 4149 C C . CYS A 1 542 ? 23.713 2.337 -57.346 1.00 91.88 542 CYS A C 1
ATOM 4151 O O . CYS A 1 542 ? 23.189 1.698 -58.257 1.00 91.88 542 CYS A O 1
ATOM 4153 N N . GLY A 1 543 ? 22.977 3.002 -56.445 1.00 89.50 543 GLY A N 1
ATOM 4154 C CA . GLY A 1 543 ? 21.512 2.949 -56.409 1.00 89.50 543 GLY A CA 1
ATOM 4155 C C . GLY A 1 543 ? 20.972 1.540 -56.133 1.00 89.50 543 GLY A C 1
ATOM 4156 O O . GLY A 1 543 ? 19.901 1.177 -56.619 1.00 89.50 543 GLY A O 1
ATOM 4157 N N . ARG A 1 544 ? 21.724 0.713 -55.392 1.00 87.81 544 ARG A N 1
ATOM 4158 C CA . ARG A 1 544 ? 21.430 -0.710 -55.140 1.00 87.81 544 ARG A CA 1
ATOM 4159 C C . ARG A 1 544 ? 21.472 -1.026 -53.650 1.00 87.81 544 ARG A C 1
ATOM 4161 O O . ARG A 1 544 ? 22.350 -0.550 -52.943 1.00 87.81 544 ARG A O 1
ATOM 4168 N N . ARG A 1 545 ? 20.556 -1.890 -53.195 1.00 87.50 545 ARG A N 1
ATOM 4169 C CA . ARG A 1 545 ? 20.535 -2.373 -51.804 1.00 87.50 545 ARG A CA 1
ATOM 4170 C C . ARG A 1 545 ? 21.774 -3.230 -51.520 1.00 87.50 545 ARG A C 1
ATOM 4172 O O . ARG A 1 545 ? 22.123 -4.035 -52.384 1.00 87.50 545 ARG A O 1
ATOM 4179 N N . PRO A 1 546 ? 22.373 -3.157 -50.315 1.00 84.88 546 PRO A N 1
ATOM 4180 C CA . PRO A 1 546 ? 23.544 -3.972 -49.975 1.00 84.88 546 PRO A CA 1
ATOM 4181 C C . PRO A 1 546 ? 23.310 -5.483 -50.070 1.00 84.88 546 PRO A C 1
ATOM 4183 O O . PRO A 1 546 ? 24.210 -6.228 -50.456 1.00 84.88 546 PRO A O 1
ATOM 4186 N N . LEU A 1 547 ? 22.083 -5.918 -49.763 1.00 79.06 547 LEU A N 1
ATOM 4187 C CA . LEU A 1 547 ? 21.598 -7.286 -49.935 1.00 79.06 547 LEU A CA 1
ATOM 4188 C C . LEU A 1 547 ? 20.406 -7.268 -50.905 1.00 79.06 547 LEU A C 1
ATOM 4190 O O . LEU A 1 547 ? 19.339 -6.732 -50.589 1.00 79.06 547 LEU A O 1
ATOM 4194 N N . GLY A 1 548 ? 20.587 -7.819 -52.105 1.00 57.75 548 GLY A N 1
ATOM 4195 C CA . GLY A 1 548 ? 19.530 -7.899 -53.115 1.00 57.75 548 GLY A CA 1
ATOM 4196 C C . GLY A 1 548 ? 18.445 -8.925 -52.760 1.00 57.75 548 GLY A C 1
ATOM 4197 O O . GLY A 1 548 ? 18.735 -9.996 -52.227 1.00 57.75 548 GLY A O 1
ATOM 4198 N N . ARG A 1 549 ? 17.177 -8.632 -53.092 1.00 46.31 549 ARG A N 1
ATOM 4199 C CA . ARG A 1 549 ? 16.137 -9.672 -53.201 1.00 46.31 549 ARG A CA 1
ATOM 4200 C C . ARG A 1 549 ? 16.355 -10.424 -54.507 1.00 46.31 549 ARG A C 1
ATOM 4202 O O . ARG A 1 549 ? 16.351 -9.802 -55.565 1.00 46.31 549 ARG A O 1
ATOM 4209 N N . VAL A 1 550 ? 16.474 -11.743 -54.426 1.00 43.03 550 VAL A N 1
ATOM 4210 C CA . VAL A 1 550 ? 16.603 -12.611 -55.595 1.00 43.03 550 VAL A CA 1
ATOM 4211 C C . VAL A 1 550 ? 15.292 -13.373 -55.795 1.00 43.03 550 VAL A C 1
ATOM 4213 O O . VAL A 1 550 ? 14.674 -13.833 -54.833 1.00 43.03 550 VAL A O 1
ATOM 4216 N N . ALA A 1 551 ? 14.854 -13.492 -57.048 1.00 44.28 551 ALA A N 1
ATOM 4217 C CA . ALA A 1 551 ? 13.948 -14.562 -57.449 1.00 44.28 551 ALA A CA 1
ATOM 4218 C C . ALA A 1 551 ? 14.596 -15.927 -57.118 1.00 44.28 551 ALA A C 1
ATOM 4220 O O . ALA A 1 551 ? 15.821 -16.035 -57.145 1.00 44.28 551 ALA A O 1
ATOM 4221 N N . PRO A 1 552 ? 13.825 -16.971 -56.783 1.00 34.12 552 PRO A N 1
ATOM 4222 C CA . PRO A 1 552 ? 14.398 -18.261 -56.399 1.00 34.12 552 PRO A CA 1
ATOM 4223 C C . PRO A 1 552 ? 15.299 -18.835 -57.512 1.00 34.12 552 PRO A C 1
ATOM 4225 O O . PRO A 1 552 ? 14.831 -19.030 -58.631 1.00 34.12 552 PRO A O 1
ATOM 4228 N N . GLY A 1 553 ? 16.575 -19.109 -57.193 1.00 42.75 553 GLY A N 1
ATOM 4229 C CA . GLY A 1 553 ? 17.515 -19.830 -58.070 1.00 42.75 553 GLY A CA 1
ATOM 4230 C C . GLY A 1 553 ? 18.768 -19.084 -58.562 1.00 42.75 553 GLY A C 1
ATOM 4231 O O . GLY A 1 553 ? 19.487 -19.650 -59.378 1.00 42.75 553 GLY A O 1
ATOM 4232 N N . VAL A 1 554 ? 19.062 -17.861 -58.101 1.00 43.03 554 VAL A N 1
ATOM 4233 C CA . VAL A 1 554 ? 20.309 -17.134 -58.447 1.00 43.03 554 VAL A CA 1
ATOM 4234 C C . VAL A 1 554 ? 21.084 -16.767 -57.174 1.00 43.03 554 VAL A C 1
ATOM 4236 O O . VAL A 1 554 ? 20.474 -16.392 -56.171 1.00 43.03 554 VAL A O 1
ATOM 4239 N N . ASP A 1 555 ? 22.416 -16.891 -57.212 1.00 48.81 555 ASP A N 1
ATOM 4240 C CA . ASP A 1 555 ? 23.312 -16.597 -56.084 1.00 48.81 555 ASP A CA 1
ATOM 4241 C C . ASP A 1 555 ? 23.142 -15.167 -55.551 1.00 48.81 555 ASP A C 1
ATOM 4243 O O . ASP A 1 555 ? 22.958 -14.197 -56.293 1.00 48.81 555 ASP A O 1
ATOM 4247 N N . GLN A 1 556 ? 23.207 -15.038 -54.226 1.00 55.25 556 GLN A N 1
ATOM 4248 C CA . GLN A 1 556 ? 22.995 -13.791 -53.503 1.00 55.25 556 GLN A CA 1
ATOM 4249 C C . GLN A 1 556 ? 24.203 -12.858 -53.701 1.00 55.25 556 GLN A C 1
ATOM 4251 O O . GLN A 1 556 ? 25.220 -12.988 -53.027 1.00 55.25 556 GLN A O 1
ATOM 4256 N N . THR A 1 557 ? 24.122 -11.906 -54.635 1.00 62.38 557 THR A N 1
ATOM 4257 C CA . THR A 1 557 ? 25.215 -10.944 -54.854 1.00 62.38 557 THR A CA 1
ATOM 4258 C C . THR A 1 557 ? 25.217 -9.872 -53.762 1.00 62.38 557 THR A C 1
ATOM 4260 O O . THR A 1 557 ? 24.305 -9.041 -53.704 1.00 62.38 557 THR A O 1
ATOM 4263 N N . VAL A 1 558 ? 26.243 -9.876 -52.910 1.00 79.25 558 VAL A N 1
ATOM 4264 C CA . VAL A 1 558 ? 26.517 -8.819 -51.925 1.00 79.25 558 VAL A CA 1
ATOM 4265 C C . VAL A 1 558 ? 27.085 -7.600 -52.657 1.00 79.25 558 VAL A C 1
ATOM 4267 O O . VAL A 1 558 ? 28.020 -7.735 -53.446 1.00 79.25 558 VAL A O 1
ATOM 4270 N N . LEU A 1 559 ? 26.530 -6.405 -52.411 1.00 85.62 559 LEU A N 1
ATOM 4271 C CA . LEU A 1 559 ? 26.938 -5.174 -53.108 1.00 85.62 559 LEU A CA 1
ATOM 4272 C C . LEU A 1 559 ? 28.445 -4.914 -52.997 1.00 85.62 559 LEU A C 1
ATOM 4274 O O . LEU A 1 559 ? 29.077 -4.551 -53.984 1.00 85.62 559 LEU A O 1
ATOM 4278 N N . LEU A 1 560 ? 29.009 -5.135 -51.808 1.00 84.81 560 LEU A N 1
ATOM 4279 C CA . LEU A 1 560 ? 30.426 -4.917 -51.533 1.00 84.81 560 LEU A CA 1
ATOM 4280 C C . LEU A 1 560 ? 31.322 -5.799 -52.420 1.00 84.81 560 LEU A C 1
ATOM 4282 O O . LEU A 1 560 ? 32.200 -5.275 -53.103 1.00 84.81 560 LEU A O 1
ATOM 4286 N N . ASP A 1 561 ? 31.031 -7.104 -52.487 1.00 82.94 561 ASP A N 1
ATOM 4287 C CA . ASP A 1 561 ? 31.766 -8.066 -53.322 1.00 82.94 561 ASP A CA 1
ATOM 4288 C C . ASP A 1 561 ? 31.651 -7.701 -54.820 1.00 82.94 561 ASP A C 1
ATOM 4290 O O . ASP A 1 561 ? 32.627 -7.765 -55.572 1.00 82.94 561 ASP A O 1
ATOM 4294 N N . TRP A 1 562 ? 30.468 -7.253 -55.259 1.00 85.88 562 TRP A N 1
ATOM 4295 C CA . TRP A 1 562 ? 30.223 -6.850 -56.648 1.00 85.88 562 TRP A CA 1
ATOM 4296 C C . TRP A 1 562 ? 31.003 -5.592 -57.053 1.00 85.88 562 TRP A C 1
ATOM 4298 O O . TRP A 1 562 ? 31.619 -5.573 -58.123 1.00 85.88 562 TRP A O 1
ATOM 4308 N N . VAL A 1 563 ? 31.009 -4.555 -56.207 1.00 87.88 563 VAL A N 1
ATOM 4309 C CA . VAL A 1 563 ? 31.752 -3.311 -56.466 1.00 87.88 563 VAL A CA 1
ATOM 4310 C C . VAL A 1 563 ? 33.258 -3.566 -56.453 1.00 87.88 563 VAL A C 1
ATOM 4312 O O . VAL A 1 563 ? 33.974 -3.082 -57.332 1.00 87.88 563 VAL A O 1
ATOM 4315 N N . GLN A 1 564 ? 33.745 -4.363 -55.501 1.00 84.94 564 GLN A N 1
ATOM 4316 C CA . GLN A 1 564 ? 35.165 -4.686 -55.380 1.00 84.94 564 GLN A CA 1
ATOM 4317 C C . GLN A 1 564 ? 35.699 -5.417 -56.624 1.00 84.94 564 GLN A C 1
ATOM 4319 O O . GLN A 1 564 ? 36.794 -5.109 -57.100 1.00 84.94 564 GLN A O 1
ATOM 4324 N N . GLU A 1 565 ? 34.913 -6.325 -57.211 1.00 83.75 565 GLU A N 1
ATOM 4325 C CA . GLU A 1 565 ? 35.290 -7.014 -58.451 1.00 83.75 565 GLU A CA 1
ATOM 4326 C C . GLU A 1 565 ? 35.346 -6.068 -59.665 1.00 83.75 565 GLU A C 1
ATOM 4328 O O . GLU A 1 565 ? 36.244 -6.189 -60.502 1.00 83.75 565 GLU A O 1
ATOM 4333 N N . HIS A 1 566 ? 34.444 -5.086 -59.757 1.00 85.31 566 HIS A N 1
ATOM 4334 C CA . HIS A 1 566 ? 34.477 -4.079 -60.828 1.00 85.31 566 HIS A CA 1
ATOM 4335 C C . HIS A 1 566 ? 35.647 -3.106 -60.664 1.00 85.31 566 HIS A C 1
ATOM 4337 O O . HIS A 1 566 ? 36.331 -2.800 -61.643 1.00 85.31 566 HIS A O 1
ATOM 4343 N N . GLN A 1 567 ? 35.944 -2.687 -59.429 1.00 84.06 567 GLN A N 1
ATOM 4344 C CA . GLN A 1 567 ? 37.125 -1.879 -59.115 1.00 84.06 567 GLN A CA 1
ATOM 4345 C C . GLN A 1 567 ? 38.410 -2.587 -59.570 1.00 84.06 567 GLN A C 1
ATOM 4347 O O . GLN A 1 567 ? 39.264 -1.971 -60.206 1.00 84.06 567 GLN A O 1
ATOM 4352 N N . ARG A 1 568 ? 38.526 -3.897 -59.313 1.00 81.56 568 ARG A N 1
ATOM 4353 C CA . ARG A 1 568 ? 39.680 -4.717 -59.717 1.00 81.56 568 ARG A CA 1
ATOM 4354 C C . ARG A 1 568 ? 39.867 -4.778 -61.234 1.00 81.56 568 ARG A C 1
ATOM 4356 O O . ARG A 1 568 ? 40.995 -4.824 -61.714 1.00 81.56 568 ARG A O 1
ATOM 4363 N N . ARG A 1 569 ? 38.769 -4.782 -61.990 1.00 83.88 569 ARG A N 1
ATOM 4364 C CA . ARG A 1 569 ? 38.780 -4.792 -63.462 1.00 83.88 569 ARG A CA 1
ATOM 4365 C C . ARG A 1 569 ? 39.030 -3.410 -64.078 1.00 83.88 569 ARG A C 1
ATOM 4367 O O . ARG A 1 569 ? 39.017 -3.297 -65.298 1.00 83.88 569 ARG A O 1
ATOM 4374 N N . GLY A 1 570 ? 39.233 -2.366 -63.266 1.00 81.25 570 GLY A N 1
ATOM 4375 C CA . GLY A 1 570 ? 39.327 -0.981 -63.740 1.00 81.25 570 GLY A CA 1
ATOM 4376 C C . GLY A 1 570 ? 37.986 -0.404 -64.215 1.00 81.25 570 GLY A C 1
ATOM 4377 O O . GLY A 1 570 ? 37.957 0.653 -64.834 1.00 81.25 570 GLY A O 1
ATOM 4378 N N . ALA A 1 571 ? 36.880 -1.084 -63.905 1.00 86.62 571 ALA A N 1
ATOM 4379 C CA . ALA A 1 571 ? 35.522 -0.798 -64.360 1.00 86.62 571 ALA A CA 1
ATOM 4380 C C . ALA A 1 571 ? 34.653 -0.205 -63.232 1.00 86.62 571 ALA A C 1
ATOM 4382 O O . ALA A 1 571 ? 33.453 -0.443 -63.152 1.00 86.62 571 ALA A O 1
ATOM 4383 N N . ALA A 1 572 ? 35.263 0.549 -62.313 1.00 83.31 572 ALA A N 1
ATOM 4384 C CA . ALA A 1 572 ? 34.603 1.076 -61.115 1.00 83.31 572 ALA A CA 1
ATOM 4385 C C . ALA A 1 572 ? 33.347 1.905 -61.426 1.00 83.31 572 ALA A C 1
ATOM 4387 O O . ALA A 1 572 ? 32.334 1.789 -60.741 1.00 83.31 572 ALA A O 1
ATOM 4388 N N . LEU A 1 573 ? 33.402 2.717 -62.484 1.00 89.25 573 LEU A N 1
ATOM 4389 C CA . LEU A 1 573 ? 32.294 3.579 -62.897 1.00 89.25 573 LEU A CA 1
ATOM 4390 C C . LEU A 1 573 ? 31.095 2.794 -63.451 1.00 89.25 573 LEU A C 1
ATOM 4392 O O . LEU A 1 573 ? 29.977 3.299 -63.393 1.00 89.25 573 LEU A O 1
ATOM 4396 N N . ASP A 1 574 ? 31.288 1.548 -63.893 1.00 88.69 574 ASP A N 1
ATOM 4397 C CA . ASP A 1 574 ? 30.197 0.680 -64.364 1.00 88.69 574 ASP A CA 1
ATOM 4398 C C . ASP A 1 574 ? 29.288 0.228 -63.210 1.00 88.69 574 ASP A C 1
ATOM 4400 O O . ASP A 1 574 ? 28.194 -0.295 -63.432 1.00 88.69 574 ASP A O 1
ATOM 4404 N N . THR A 1 575 ? 29.728 0.433 -61.962 1.00 89.62 575 THR A N 1
ATOM 4405 C CA . THR A 1 575 ? 28.933 0.115 -60.772 1.00 89.62 575 THR A CA 1
ATOM 4406 C C . THR A 1 575 ? 27.892 1.176 -60.435 1.00 89.62 575 THR A C 1
ATOM 4408 O O . THR A 1 575 ? 26.958 0.895 -59.680 1.00 89.62 575 THR A O 1
ATOM 4411 N N . LEU A 1 576 ? 28.030 2.379 -61.002 1.00 91.75 576 LEU A N 1
ATOM 4412 C CA . LEU A 1 576 ? 27.154 3.507 -60.722 1.00 91.75 576 LEU A CA 1
ATOM 4413 C C . LEU A 1 576 ? 25.722 3.244 -61.192 1.00 91.75 576 LEU A C 1
ATOM 4415 O O . LEU A 1 576 ? 25.454 2.466 -62.109 1.00 91.75 576 LEU A O 1
ATOM 4419 N N . ASP A 1 577 ? 24.784 3.933 -60.554 1.00 90.06 577 ASP A N 1
ATOM 4420 C CA . ASP A 1 577 ? 23.370 3.842 -60.891 1.00 90.06 577 ASP A CA 1
ATOM 4421 C C . ASP A 1 577 ? 23.123 4.217 -62.360 1.00 90.06 577 ASP A C 1
ATOM 4423 O O . ASP A 1 577 ? 23.304 5.366 -62.770 1.00 90.06 577 ASP A O 1
ATOM 4427 N N . ALA A 1 578 ? 22.648 3.251 -63.149 1.00 88.00 578 ALA A N 1
ATOM 4428 C CA . ALA A 1 578 ? 22.383 3.428 -64.574 1.00 88.00 578 ALA A CA 1
ATOM 4429 C C . ALA A 1 578 ? 21.401 4.580 -64.865 1.00 88.00 578 ALA A C 1
ATOM 4431 O O . ALA A 1 578 ? 21.451 5.174 -65.943 1.00 88.00 578 ALA A O 1
ATOM 4432 N N . ARG A 1 579 ? 20.543 4.947 -63.900 1.00 88.19 579 ARG A N 1
ATOM 4433 C CA . ARG A 1 579 ? 19.593 6.065 -64.026 1.00 88.19 579 ARG A CA 1
ATOM 4434 C C . ARG A 1 579 ? 20.263 7.443 -64.025 1.00 88.19 579 ARG A C 1
ATOM 4436 O O . ARG A 1 579 ? 19.608 8.421 -64.372 1.00 88.19 579 ARG A O 1
ATOM 4443 N N . LEU A 1 580 ? 21.549 7.536 -63.671 1.00 88.06 580 LEU A N 1
ATOM 4444 C CA . LEU A 1 580 ? 22.337 8.765 -63.818 1.00 88.06 580 LEU A CA 1
ATOM 4445 C C . LEU A 1 580 ? 22.668 9.069 -65.290 1.00 88.06 580 LEU A C 1
ATOM 4447 O O . LEU A 1 580 ? 23.023 10.202 -65.605 1.00 88.06 580 LEU A O 1
ATOM 4451 N N . CYS A 1 581 ? 22.536 8.095 -66.202 1.00 83.75 581 CYS A N 1
ATOM 4452 C CA . CYS A 1 581 ? 22.713 8.272 -67.650 1.00 83.75 581 CYS A CA 1
ATOM 4453 C C . CYS A 1 581 ? 24.029 8.984 -68.039 1.00 83.75 581 CYS A C 1
ATOM 4455 O O . CYS A 1 581 ? 24.033 9.834 -68.930 1.00 83.75 581 CYS A O 1
ATOM 4457 N N . GLY A 1 582 ? 25.132 8.690 -67.339 1.00 82.00 582 GLY A N 1
ATOM 4458 C CA . GLY A 1 582 ? 26.440 9.317 -67.580 1.00 82.00 582 GLY A CA 1
ATOM 4459 C C . GLY A 1 582 ? 26.591 10.753 -67.054 1.00 82.00 582 GLY A C 1
ATOM 4460 O O . GLY A 1 582 ? 27.617 11.378 -67.300 1.00 82.00 582 GLY A O 1
ATOM 4461 N N . LYS A 1 583 ? 25.592 11.298 -66.346 1.00 88.75 583 LYS A N 1
ATOM 4462 C CA . LYS A 1 583 ? 25.619 12.650 -65.763 1.00 88.75 583 LYS A CA 1
ATOM 4463 C C . LYS A 1 583 ? 26.154 12.617 -64.331 1.00 88.75 583 LYS A C 1
ATOM 4465 O O . LYS A 1 583 ? 25.393 12.707 -63.369 1.00 88.75 583 LYS A O 1
ATOM 4470 N N . TYR A 1 584 ? 27.464 12.471 -64.205 1.00 91.38 584 TYR A N 1
ATOM 4471 C CA . TYR A 1 584 ? 28.184 12.533 -62.936 1.00 91.38 584 TYR A CA 1
ATOM 4472 C C . TYR A 1 584 ? 29.577 13.119 -63.157 1.00 91.38 584 TYR A C 1
ATOM 4474 O O . TYR A 1 584 ? 30.120 13.039 -64.261 1.00 91.38 584 TYR A O 1
ATOM 4482 N N . ASP A 1 585 ? 30.158 13.690 -62.106 1.00 92.50 585 ASP A N 1
ATOM 4483 C CA . ASP A 1 585 ? 31.574 14.032 -62.111 1.00 92.50 585 ASP A CA 1
ATOM 4484 C C . ASP A 1 585 ? 32.386 12.740 -61.936 1.00 92.50 585 ASP A C 1
ATOM 4486 O O . ASP A 1 585 ? 32.177 11.968 -60.996 1.00 92.50 585 ASP A O 1
ATOM 4490 N N . ALA A 1 586 ? 33.262 12.445 -62.896 1.00 88.88 586 ALA A N 1
ATOM 4491 C CA . ALA A 1 586 ? 33.970 11.172 -62.932 1.00 88.88 586 ALA A CA 1
ATOM 4492 C C . ALA A 1 586 ? 35.019 11.043 -61.816 1.00 88.88 586 ALA A C 1
ATOM 4494 O O . ALA A 1 586 ? 35.308 9.921 -61.392 1.00 88.88 586 ALA A O 1
ATOM 4495 N N . ASP A 1 587 ? 35.579 12.156 -61.341 1.00 89.31 587 ASP A N 1
ATOM 4496 C CA . ASP A 1 587 ? 36.577 12.164 -60.275 1.00 89.31 587 ASP A CA 1
ATOM 4497 C C . ASP A 1 587 ? 35.903 12.028 -58.911 1.00 89.31 587 ASP A C 1
ATOM 4499 O O . ASP A 1 587 ? 36.301 11.162 -58.128 1.00 89.31 587 ASP A O 1
ATOM 4503 N N . GLU A 1 588 ? 34.806 12.753 -58.674 1.00 92.50 588 GLU A N 1
ATOM 4504 C CA . GLU A 1 588 ? 33.976 12.570 -57.476 1.00 92.50 588 GLU A CA 1
ATOM 4505 C C . GLU A 1 588 ? 33.398 11.149 -57.391 1.00 92.50 588 GLU A C 1
ATOM 4507 O O . GLU A 1 588 ? 33.359 10.547 -56.316 1.00 92.50 588 GLU A O 1
ATOM 4512 N N . ALA A 1 589 ? 32.971 10.571 -58.519 1.00 90.94 589 ALA A N 1
ATOM 4513 C CA . ALA A 1 589 ? 32.413 9.223 -58.540 1.00 90.94 589 ALA A CA 1
ATOM 4514 C C . ALA A 1 589 ? 33.464 8.140 -58.275 1.00 90.94 589 ALA A C 1
ATOM 4516 O O . ALA A 1 589 ? 33.215 7.211 -57.500 1.00 90.94 589 ALA A O 1
ATOM 4517 N N . ARG A 1 590 ? 34.666 8.275 -58.852 1.00 90.38 590 ARG A N 1
ATOM 4518 C CA . ARG A 1 590 ? 35.805 7.401 -58.522 1.00 90.38 590 ARG A CA 1
ATOM 4519 C C . ARG A 1 590 ? 36.186 7.519 -57.050 1.00 90.38 590 ARG A C 1
ATOM 4521 O O . ARG A 1 590 ? 36.423 6.498 -56.401 1.00 90.38 590 ARG A O 1
ATOM 4528 N N . LEU A 1 591 ? 36.216 8.744 -56.531 1.00 91.50 591 LEU A N 1
ATOM 4529 C CA . LEU A 1 591 ? 36.482 9.031 -55.128 1.00 91.50 591 LEU A CA 1
ATOM 4530 C C . LEU A 1 591 ? 35.458 8.338 -54.222 1.00 91.50 591 LEU A C 1
ATOM 4532 O O . LEU A 1 591 ? 35.859 7.613 -53.316 1.00 91.50 591 LEU A O 1
ATOM 4536 N N . ALA A 1 592 ? 34.159 8.487 -54.495 1.00 92.81 592 ALA A N 1
ATOM 4537 C CA . ALA A 1 592 ? 33.090 7.876 -53.708 1.00 92.81 592 ALA A CA 1
ATOM 4538 C C . ALA A 1 592 ? 33.190 6.341 -53.673 1.00 92.81 592 ALA A C 1
ATOM 4540 O O . ALA A 1 592 ? 33.085 5.745 -52.602 1.00 92.81 592 ALA A O 1
ATOM 4541 N N . VAL A 1 593 ? 33.452 5.690 -54.813 1.00 91.75 593 VAL A N 1
ATOM 4542 C CA . VAL A 1 593 ? 33.607 4.224 -54.875 1.00 91.75 593 VAL A CA 1
ATOM 4543 C C . VAL A 1 593 ? 34.849 3.760 -54.107 1.00 91.75 593 VAL A C 1
ATOM 4545 O O . VAL A 1 593 ? 34.756 2.847 -53.282 1.00 91.75 593 VAL A O 1
ATOM 4548 N N . LYS A 1 594 ? 36.007 4.406 -54.317 1.00 90.62 594 LYS A N 1
ATOM 4549 C CA . LYS A 1 594 ? 37.259 4.059 -53.619 1.00 90.62 594 LYS A CA 1
ATOM 4550 C C . LYS A 1 594 ? 37.135 4.291 -52.107 1.00 90.62 594 LYS A C 1
ATOM 4552 O O . LYS A 1 594 ? 37.564 3.447 -51.323 1.00 90.62 594 LYS A O 1
ATOM 4557 N N . LEU A 1 595 ? 36.495 5.388 -51.700 1.00 92.31 595 LEU A N 1
ATOM 4558 C CA . LEU A 1 595 ? 36.225 5.717 -50.300 1.00 92.31 595 LEU A CA 1
ATOM 4559 C C . LEU A 1 595 ? 35.256 4.720 -49.661 1.00 92.31 595 LEU A C 1
ATOM 4561 O O . LEU A 1 595 ? 35.525 4.236 -48.567 1.00 92.31 595 LEU A O 1
ATOM 4565 N N . GLY A 1 596 ? 34.171 4.367 -50.354 1.00 93.38 596 GLY A N 1
ATOM 4566 C CA . GLY A 1 596 ? 33.200 3.382 -49.881 1.00 93.38 596 GLY A CA 1
ATOM 4567 C C . GLY A 1 596 ? 33.847 2.028 -49.584 1.00 93.38 596 GLY A C 1
ATOM 4568 O O . GLY A 1 596 ? 33.636 1.471 -48.508 1.00 93.38 596 GLY A O 1
ATOM 4569 N N . LEU A 1 597 ? 34.710 1.545 -50.486 1.00 90.56 597 LEU A N 1
ATOM 4570 C CA . LEU A 1 597 ? 35.486 0.313 -50.289 1.00 90.56 597 LEU A CA 1
ATOM 4571 C C . LEU A 1 597 ? 36.490 0.422 -49.131 1.00 90.56 597 LEU A C 1
ATOM 4573 O O . LEU A 1 597 ? 36.628 -0.518 -48.352 1.00 90.56 597 LEU A O 1
ATOM 4577 N N . MET A 1 598 ? 37.173 1.561 -48.997 1.00 90.69 598 MET A N 1
ATOM 4578 C CA . MET A 1 598 ? 38.143 1.796 -47.923 1.00 90.69 598 MET A CA 1
ATOM 4579 C C . MET A 1 598 ? 37.473 1.836 -46.541 1.00 90.69 598 MET A C 1
ATOM 4581 O O . MET A 1 598 ? 37.942 1.204 -45.597 1.00 90.69 598 MET A O 1
ATOM 4585 N N . CYS A 1 599 ? 36.343 2.532 -46.422 1.00 94.31 599 CYS A N 1
ATOM 4586 C CA . CYS A 1 599 ? 35.545 2.566 -45.200 1.00 94.31 599 CYS A CA 1
ATOM 4587 C C . CYS A 1 599 ? 34.947 1.189 -44.870 1.00 94.31 599 CYS A C 1
ATOM 4589 O O . CYS A 1 599 ? 34.901 0.813 -43.702 1.00 94.31 599 CYS A O 1
ATOM 4591 N N . ALA A 1 600 ? 34.552 0.407 -45.879 1.00 91.56 600 ALA A N 1
ATOM 4592 C CA . ALA A 1 600 ? 34.020 -0.947 -45.720 1.00 91.56 600 ALA A CA 1
ATOM 4593 C C . ALA A 1 600 ? 35.107 -2.044 -45.639 1.00 91.56 600 ALA A C 1
ATOM 4595 O O . ALA A 1 600 ? 34.822 -3.223 -45.860 1.00 91.56 600 ALA A O 1
ATOM 4596 N N . HIS A 1 601 ? 36.357 -1.695 -45.316 1.00 88.69 601 HIS A N 1
ATOM 4597 C CA . HIS A 1 601 ? 37.431 -2.679 -45.193 1.00 88.69 601 HIS A CA 1
ATOM 4598 C C . HIS A 1 601 ? 37.157 -3.684 -44.044 1.00 88.69 601 HIS A C 1
ATOM 4600 O O . HIS A 1 601 ? 36.693 -3.277 -42.973 1.00 88.69 601 HIS A O 1
ATOM 4606 N N . PRO A 1 602 ? 37.453 -4.994 -44.187 1.00 84.00 602 PRO A N 1
ATOM 4607 C CA . PRO A 1 602 ? 37.151 -5.987 -43.148 1.00 84.00 602 PRO A CA 1
ATOM 4608 C C . PRO A 1 602 ? 37.865 -5.752 -41.808 1.00 84.00 602 PRO A C 1
ATOM 4610 O O . PRO A 1 602 ? 37.264 -5.957 -40.757 1.00 84.00 602 PRO A O 1
ATOM 4613 N N . SER A 1 603 ? 39.122 -5.297 -41.832 1.00 85.69 603 SER A N 1
ATOM 4614 C CA . SER A 1 603 ? 39.868 -4.903 -40.622 1.00 85.69 603 SER A CA 1
ATOM 4615 C C . SER A 1 603 ? 39.524 -3.460 -40.216 1.00 85.69 603 SER A C 1
ATOM 4617 O O . SER A 1 603 ? 39.631 -2.575 -41.071 1.00 85.69 603 SER A O 1
ATOM 4619 N N . PRO A 1 604 ? 39.140 -3.214 -38.945 1.00 89.19 604 PRO A N 1
ATOM 4620 C CA . PRO A 1 604 ? 38.857 -1.876 -38.414 1.00 89.19 604 PRO A CA 1
ATOM 4621 C C . PRO A 1 604 ? 40.039 -0.912 -38.487 1.00 89.19 604 PRO A C 1
ATOM 4623 O O . PRO A 1 604 ? 39.840 0.270 -38.737 1.00 89.19 604 PRO A O 1
ATOM 4626 N N . GLU A 1 605 ? 41.258 -1.409 -38.279 1.00 87.31 605 GLU A N 1
ATOM 4627 C CA . GLU A 1 605 ? 42.489 -0.611 -38.201 1.00 87.31 605 GLU A CA 1
ATOM 4628 C C . GLU A 1 605 ? 42.895 -0.021 -39.557 1.00 87.31 605 GLU A C 1
ATOM 4630 O O . GLU A 1 605 ? 43.628 0.960 -39.621 1.00 87.31 605 GLU A O 1
ATOM 4635 N N . ALA A 1 606 ? 42.412 -0.622 -40.644 1.00 86.44 606 ALA A N 1
ATOM 4636 C CA . ALA A 1 606 ? 42.628 -0.151 -42.006 1.00 86.44 606 ALA A CA 1
ATOM 4637 C C . ALA A 1 606 ? 41.544 0.833 -42.486 1.00 86.44 606 ALA A C 1
ATOM 4639 O O . ALA A 1 606 ? 41.642 1.344 -43.603 1.00 86.44 606 ALA A O 1
ATOM 4640 N N . ARG A 1 607 ? 40.506 1.095 -41.678 1.00 92.62 607 ARG A N 1
ATOM 4641 C CA . ARG A 1 607 ? 39.461 2.074 -42.005 1.00 92.62 607 ARG A CA 1
ATOM 4642 C C . ARG A 1 607 ? 39.906 3.477 -41.572 1.00 92.62 607 ARG A C 1
ATOM 4644 O O . ARG A 1 607 ? 40.474 3.619 -40.491 1.00 92.62 607 ARG A O 1
ATOM 4651 N N . PRO A 1 608 ? 39.622 4.524 -42.364 1.00 93.94 608 PRO A N 1
ATOM 4652 C CA . PRO A 1 608 ? 39.906 5.900 -41.970 1.00 93.94 608 PRO A CA 1
ATOM 4653 C C . PRO A 1 608 ? 38.979 6.356 -40.834 1.00 93.94 608 PRO A C 1
ATOM 4655 O O . PRO A 1 608 ? 37.836 5.911 -40.734 1.00 93.94 608 PRO A O 1
ATOM 4658 N N . GLY A 1 609 ? 39.441 7.295 -40.006 1.00 94.38 609 GLY A N 1
ATOM 4659 C CA . GLY A 1 609 ? 38.558 8.019 -39.084 1.00 94.38 609 GLY A CA 1
ATOM 4660 C C . GLY A 1 609 ? 37.615 8.963 -39.840 1.00 94.38 609 GLY A C 1
ATOM 4661 O O . GLY A 1 609 ? 37.928 9.394 -40.954 1.00 94.38 609 GLY A O 1
ATOM 4662 N N . MET A 1 610 ? 36.475 9.340 -39.248 1.00 96.38 610 MET A N 1
ATOM 4663 C CA . MET A 1 610 ? 35.497 10.199 -39.934 1.00 96.38 610 MET A CA 1
ATOM 4664 C C . MET A 1 610 ? 36.062 11.577 -40.304 1.00 96.38 610 MET A C 1
ATOM 4666 O O . MET A 1 610 ? 35.666 12.134 -41.327 1.00 96.38 610 MET A O 1
ATOM 4670 N N . ARG A 1 611 ? 37.045 12.099 -39.559 1.00 95.44 611 ARG A N 1
ATOM 4671 C CA . ARG A 1 611 ? 37.741 13.343 -39.928 1.00 95.44 611 ARG A CA 1
ATOM 4672 C C . ARG A 1 611 ? 38.482 13.232 -41.257 1.00 95.44 611 ARG A C 1
ATOM 4674 O O . ARG A 1 611 ? 38.377 14.124 -42.092 1.00 95.44 611 ARG A O 1
ATOM 4681 N N . GLN A 1 612 ? 39.185 12.122 -41.470 1.00 94.00 612 GLN A N 1
ATOM 4682 C CA . GLN A 1 612 ? 39.886 11.850 -42.729 1.00 94.00 612 GLN A CA 1
ATOM 4683 C C . GLN A 1 612 ? 38.892 11.640 -43.873 1.00 94.00 612 GLN A C 1
ATOM 4685 O O . GLN A 1 612 ? 39.097 12.154 -44.967 1.00 94.00 612 GLN A O 1
ATOM 4690 N N . VAL A 1 613 ? 37.786 10.935 -43.611 1.00 95.81 613 VAL A N 1
ATOM 4691 C CA . VAL A 1 613 ? 36.699 10.743 -44.585 1.00 95.81 613 VAL A CA 1
ATOM 4692 C C . VAL A 1 613 ? 36.155 12.085 -45.075 1.00 95.81 613 VAL A C 1
ATOM 4694 O O . VAL A 1 613 ? 36.002 12.269 -46.281 1.00 95.81 613 VAL A O 1
ATOM 4697 N N . VAL A 1 614 ? 35.895 13.031 -44.164 1.00 95.56 614 VAL A N 1
ATOM 4698 C CA . VAL A 1 614 ? 35.456 14.385 -44.531 1.00 95.56 614 VAL A CA 1
ATOM 4699 C C . VAL A 1 614 ? 36.533 15.086 -45.362 1.00 95.56 614 VAL A C 1
ATOM 4701 O O . VAL A 1 614 ? 36.231 15.511 -46.469 1.00 95.56 614 VAL A O 1
ATOM 4704 N N . GLN A 1 615 ? 37.796 15.100 -44.925 1.00 93.31 615 GLN A N 1
ATOM 4705 C CA . GLN A 1 615 ? 38.898 15.717 -45.683 1.00 93.31 615 GLN A CA 1
ATOM 4706 C C . GLN A 1 615 ? 39.033 15.171 -47.115 1.00 93.31 615 GLN A C 1
ATOM 4708 O O . GLN A 1 615 ? 39.278 15.936 -48.046 1.00 93.31 615 GLN A O 1
ATOM 4713 N N . TYR A 1 616 ? 38.836 13.863 -47.317 1.00 93.88 616 TYR A N 1
ATOM 4714 C CA . TYR A 1 616 ? 38.847 13.259 -48.652 1.00 93.88 616 TYR A CA 1
ATOM 4715 C C . TYR A 1 616 ? 37.672 13.725 -49.512 1.00 93.88 616 TYR A C 1
ATOM 4717 O O . TYR A 1 616 ? 37.861 14.011 -50.690 1.00 93.88 616 TYR A O 1
ATOM 4725 N N . LEU A 1 617 ? 36.471 13.817 -48.938 1.00 92.62 617 LEU A N 1
ATOM 4726 C CA . LEU A 1 617 ? 35.274 14.273 -49.648 1.00 92.62 617 LEU A CA 1
ATOM 4727 C C . LEU A 1 617 ? 35.294 15.774 -49.977 1.00 92.62 617 LEU A C 1
ATOM 4729 O O . LEU A 1 617 ? 34.612 16.193 -50.910 1.00 92.62 617 LEU A O 1
ATOM 4733 N N . GLU A 1 618 ? 36.034 16.581 -49.214 1.00 90.69 618 GLU A N 1
ATOM 4734 C CA . GLU A 1 618 ? 36.180 18.027 -49.446 1.00 90.69 618 GLU A CA 1
ATOM 4735 C C . GLU A 1 618 ? 37.351 18.377 -50.375 1.00 90.69 618 GLU A C 1
ATOM 4737 O O . GLU A 1 618 ? 37.403 19.489 -50.895 1.00 90.69 618 GLU A O 1
ATOM 4742 N N . GLY A 1 619 ? 38.247 17.419 -50.641 1.00 86.38 619 GLY A N 1
ATOM 4743 C CA . GLY A 1 619 ? 39.449 17.623 -51.454 1.00 86.38 619 GLY A CA 1
ATOM 4744 C C . GLY A 1 619 ? 40.640 18.200 -50.679 1.00 86.38 619 GLY A C 1
ATOM 4745 O O . GLY A 1 619 ? 41.658 18.528 -51.285 1.00 86.38 619 GLY A O 1
ATOM 4746 N N . ASP A 1 620 ? 40.542 18.283 -49.351 1.00 85.25 620 ASP A N 1
ATOM 4747 C CA . ASP A 1 620 ? 41.573 18.837 -48.464 1.00 85.25 620 ASP A CA 1
ATOM 4748 C C . ASP A 1 620 ? 42.754 17.879 -48.238 1.00 85.25 620 ASP A C 1
ATOM 4750 O O . ASP A 1 620 ? 43.831 18.293 -47.802 1.00 85.25 620 ASP A O 1
ATOM 4754 N N . ALA A 1 621 ? 42.572 16.588 -48.531 1.00 85.00 621 ALA A N 1
ATOM 4755 C CA . ALA A 1 621 ? 43.622 15.579 -48.462 1.00 85.00 621 ALA A CA 1
ATOM 4756 C C . ALA A 1 621 ? 43.526 14.585 -49.634 1.00 85.00 621 ALA A C 1
ATOM 4758 O O . ALA A 1 621 ? 42.425 14.165 -49.999 1.00 85.00 621 ALA A O 1
ATOM 4759 N N . PRO A 1 622 ? 44.659 14.147 -50.216 1.00 78.31 622 PRO A N 1
ATOM 4760 C CA . PRO A 1 622 ? 44.644 13.130 -51.257 1.00 78.31 622 PRO A CA 1
ATOM 4761 C C . PRO A 1 622 ? 44.369 11.723 -50.698 1.00 78.31 622 PRO A C 1
ATOM 4763 O O . PRO A 1 622 ? 44.920 11.306 -49.678 1.00 78.31 622 PRO A O 1
ATOM 4766 N N . MET A 1 623 ? 43.552 10.976 -51.445 1.00 76.50 623 MET A N 1
ATOM 4767 C CA . MET A 1 623 ? 43.323 9.529 -51.360 1.00 76.50 623 MET A CA 1
ATOM 4768 C C . MET A 1 623 ? 44.619 8.686 -51.275 1.00 76.50 623 MET A C 1
ATOM 4770 O O . MET A 1 623 ? 45.250 8.625 -52.331 1.00 76.50 623 MET A O 1
ATOM 4774 N N . PRO A 1 624 ? 45.051 7.989 -50.193 1.00 74.81 624 PRO A N 1
ATOM 4775 C CA . PRO A 1 624 ? 46.204 7.090 -50.321 1.00 74.81 624 PRO A CA 1
ATOM 4776 C C . PRO A 1 624 ? 45.952 5.973 -51.354 1.00 74.81 624 PRO A C 1
ATOM 4778 O O . PRO A 1 624 ? 44.830 5.476 -51.523 1.00 74.81 624 PRO A O 1
ATOM 4781 N N . ASP A 1 625 ? 47.001 5.574 -52.072 1.00 63.50 625 ASP A N 1
ATOM 4782 C CA . ASP A 1 625 ? 46.969 4.426 -52.980 1.00 63.50 625 ASP A CA 1
ATOM 4783 C C . ASP A 1 625 ? 47.125 3.133 -52.183 1.00 63.50 625 ASP A C 1
ATOM 4785 O O . ASP A 1 625 ? 48.223 2.711 -51.828 1.00 63.50 625 ASP A O 1
ATOM 4789 N N . VAL A 1 626 ? 45.991 2.515 -51.860 1.00 55.19 626 VAL A N 1
ATOM 4790 C CA . VAL A 1 626 ? 45.951 1.243 -51.137 1.00 55.19 626 VAL A CA 1
ATOM 4791 C C . VAL A 1 626 ? 45.932 0.096 -52.148 1.00 55.19 626 VAL A C 1
ATOM 4793 O O . VAL A 1 626 ? 45.057 0.037 -53.014 1.00 55.19 626 VAL A O 1
ATOM 4796 N N . ALA A 1 627 ? 46.897 -0.823 -52.044 1.00 50.00 627 ALA A N 1
ATOM 4797 C CA . ALA A 1 627 ? 46.904 -2.063 -52.817 1.00 50.00 627 ALA A CA 1
ATOM 4798 C C . ALA A 1 627 ? 45.723 -2.964 -52.387 1.00 50.00 627 ALA A C 1
ATOM 4800 O O . ALA A 1 627 ? 45.478 -3.087 -51.185 1.00 50.00 627 ALA A O 1
ATOM 4801 N N . PRO A 1 628 ? 44.988 -3.619 -53.308 1.00 48.72 628 PRO A N 1
ATOM 4802 C CA . PRO A 1 628 ? 43.830 -4.425 -52.932 1.00 48.72 628 PRO A CA 1
ATOM 4803 C C . PRO A 1 628 ? 44.268 -5.714 -52.218 1.00 48.72 628 PRO A C 1
ATOM 4805 O O . PRO A 1 628 ? 44.772 -6.638 -52.855 1.00 48.72 628 PRO A O 1
ATOM 4808 N N . SER A 1 629 ? 44.056 -5.815 -50.905 1.00 49.53 629 SER A N 1
ATOM 4809 C CA . SER A 1 629 ? 44.089 -7.092 -50.186 1.00 49.53 629 SER A CA 1
ATOM 4810 C C . SER A 1 629 ? 42.755 -7.822 -50.401 1.00 49.53 629 SER A C 1
ATOM 4812 O O . SER A 1 629 ? 41.679 -7.305 -50.102 1.00 49.53 629 SER A O 1
ATOM 4814 N N . TYR A 1 630 ? 42.804 -9.025 -50.983 1.00 48.84 630 TYR A N 1
ATOM 4815 C CA . TYR A 1 630 ? 41.613 -9.841 -51.229 1.00 48.84 630 TYR A CA 1
ATOM 4816 C C . TYR A 1 630 ? 41.251 -10.641 -49.978 1.00 48.84 630 TYR A C 1
ATOM 4818 O O . TYR A 1 630 ? 41.948 -11.592 -49.625 1.00 48.84 630 TYR A O 1
ATOM 4826 N N . VAL A 1 631 ? 40.133 -10.293 -49.342 1.00 51.31 631 VAL A N 1
ATOM 4827 C CA . VAL A 1 631 ? 39.430 -11.198 -48.430 1.00 51.31 631 VAL A CA 1
ATOM 4828 C C . VAL A 1 631 ? 37.942 -11.109 -48.755 1.00 51.31 631 VAL A C 1
ATOM 4830 O O . VAL A 1 631 ? 37.317 -10.080 -48.516 1.00 51.31 631 VAL A O 1
ATOM 4833 N N . SER A 1 632 ? 37.388 -12.166 -49.356 1.00 54.34 632 SER A N 1
ATOM 4834 C CA . SER A 1 632 ? 35.958 -12.245 -49.684 1.00 54.34 632 SER A CA 1
ATOM 4835 C C . SER A 1 632 ? 35.130 -12.164 -48.396 1.00 54.34 632 SER A C 1
ATOM 4837 O O . SER A 1 632 ? 35.349 -12.935 -47.455 1.00 54.34 632 SER A O 1
ATOM 4839 N N . TYR A 1 633 ? 34.174 -11.229 -48.354 1.00 51.91 633 TYR A N 1
ATOM 4840 C CA . TYR A 1 633 ? 33.282 -11.023 -47.206 1.00 51.91 633 TYR A CA 1
ATOM 4841 C C . TYR A 1 633 ? 32.450 -12.288 -46.922 1.00 51.91 633 TYR A C 1
ATOM 4843 O O . TYR A 1 633 ? 32.230 -12.673 -45.773 1.00 51.91 633 TYR A O 1
ATOM 4851 N N . SER A 1 634 ? 32.070 -12.989 -47.990 1.00 50.44 634 SER A N 1
ATOM 4852 C CA . SER A 1 634 ? 31.363 -14.270 -47.992 1.00 50.44 634 SER A CA 1
ATOM 4853 C C . SER A 1 634 ? 32.216 -15.443 -47.458 1.00 50.44 634 SER A C 1
ATOM 4855 O O . SER A 1 634 ? 31.698 -16.268 -46.706 1.00 50.44 634 SER A O 1
ATOM 4857 N N . MET A 1 635 ? 33.528 -15.496 -47.734 1.00 43.78 635 MET A N 1
ATOM 4858 C CA . MET A 1 635 ? 34.439 -16.496 -47.137 1.00 43.78 635 MET A CA 1
ATOM 4859 C C . MET A 1 635 ? 34.583 -16.339 -45.614 1.00 43.78 635 MET A C 1
ATOM 4861 O O . MET A 1 635 ? 34.601 -17.333 -44.892 1.00 43.78 635 MET A O 1
ATOM 4865 N N . LEU A 1 636 ? 34.654 -15.104 -45.108 1.00 49.69 636 LEU A N 1
ATOM 4866 C CA . LEU A 1 636 ? 34.793 -14.814 -43.673 1.00 49.69 636 LEU A CA 1
ATOM 4867 C C . LEU A 1 636 ? 33.543 -15.200 -42.863 1.00 49.69 636 LEU A C 1
ATOM 4869 O O . LEU A 1 636 ? 33.670 -15.630 -41.718 1.00 49.69 636 LEU A O 1
ATOM 4873 N N . ALA A 1 637 ? 32.355 -15.091 -43.469 1.00 46.22 637 ALA A N 1
ATOM 4874 C CA . ALA A 1 637 ? 31.095 -15.546 -42.881 1.00 46.22 637 ALA A CA 1
ATOM 4875 C C . ALA A 1 637 ? 30.958 -17.084 -42.885 1.00 46.22 637 ALA A C 1
ATOM 4877 O O . ALA A 1 637 ? 30.394 -17.654 -41.954 1.00 46.22 637 ALA A O 1
ATOM 4878 N N . LEU A 1 638 ? 31.504 -17.768 -43.901 1.00 41.62 638 LEU A N 1
ATOM 4879 C CA . LEU A 1 638 ? 31.490 -19.235 -44.003 1.00 41.62 638 LEU A CA 1
ATOM 4880 C C . LEU A 1 638 ? 32.486 -19.924 -43.056 1.00 41.62 638 LEU A C 1
ATOM 4882 O O . LEU A 1 638 ? 32.226 -21.042 -42.625 1.00 41.62 638 LEU A O 1
ATOM 4886 N N . MET A 1 639 ? 33.575 -19.260 -42.653 1.00 39.94 639 MET A N 1
ATOM 4887 C CA . MET A 1 639 ? 34.513 -19.784 -41.642 1.00 39.94 639 MET A CA 1
ATOM 4888 C C . MET A 1 639 ? 33.950 -19.797 -40.203 1.00 39.94 639 MET A C 1
ATOM 4890 O O . MET A 1 639 ? 34.679 -20.119 -39.269 1.00 39.94 639 MET A O 1
ATOM 4894 N N . GLN A 1 640 ? 32.681 -19.426 -39.995 1.00 47.84 640 GLN A N 1
ATOM 4895 C CA . GLN A 1 640 ? 32.087 -19.202 -38.669 1.00 47.84 640 GLN A CA 1
ATOM 4896 C C . GLN A 1 640 ? 30.844 -20.062 -38.374 1.00 47.84 640 GLN A C 1
ATOM 4898 O O . GLN A 1 640 ? 30.163 -19.799 -37.385 1.00 47.84 640 GLN A O 1
ATOM 4903 N N . ASN A 1 641 ? 30.540 -21.079 -39.195 1.00 31.44 641 ASN A N 1
ATOM 4904 C CA . ASN A 1 641 ? 29.286 -21.841 -39.086 1.00 31.44 641 ASN A CA 1
ATOM 4905 C C . ASN A 1 641 ? 29.404 -23.303 -38.601 1.00 31.44 641 ASN A C 1
ATOM 4907 O O . ASN A 1 641 ? 28.394 -24.003 -38.618 1.00 31.44 641 ASN A O 1
ATOM 4911 N N . ASP A 1 642 ? 30.564 -23.762 -38.119 1.00 28.31 642 ASP A N 1
ATOM 4912 C CA . ASP A 1 642 ? 30.671 -25.074 -37.456 1.00 28.31 642 ASP A CA 1
ATOM 4913 C C . ASP A 1 642 ? 30.623 -24.914 -35.930 1.00 28.31 642 ASP A C 1
ATOM 4915 O O . ASP A 1 642 ? 31.539 -24.385 -35.297 1.00 28.31 642 ASP A O 1
ATOM 4919 N N . GLY A 1 643 ? 29.506 -25.345 -35.341 1.00 29.98 643 GLY A N 1
ATOM 4920 C CA . GLY A 1 643 ? 29.280 -25.385 -33.901 1.00 29.98 643 GLY A CA 1
ATOM 4921 C C . GLY A 1 643 ? 29.487 -26.777 -33.294 1.00 29.98 643 GLY A C 1
ATOM 4922 O O . GLY A 1 643 ? 29.219 -27.788 -33.934 1.00 29.98 643 GLY A O 1
ATOM 4923 N N . PHE A 1 644 ? 29.827 -26.757 -32.001 1.00 26.50 644 PHE A N 1
ATOM 4924 C CA . PHE A 1 644 ? 29.892 -27.848 -31.016 1.00 26.50 644 PHE A CA 1
ATOM 4925 C C . PHE A 1 644 ? 31.085 -28.821 -31.046 1.00 26.50 644 PHE A C 1
ATOM 4927 O O . PHE A 1 644 ? 31.485 -29.342 -32.075 1.00 26.50 644 PHE A O 1
ATOM 4934 N N . ASP A 1 645 ? 31.605 -29.016 -29.828 1.00 29.20 645 ASP A N 1
ATOM 4935 C CA . ASP A 1 645 ? 32.606 -29.944 -29.294 1.00 29.20 645 ASP A CA 1
ATOM 4936 C C . ASP A 1 645 ? 33.309 -30.964 -30.206 1.00 29.20 645 ASP A C 1
ATOM 4938 O O . ASP A 1 645 ? 32.712 -31.719 -30.965 1.00 29.20 645 ASP A O 1
ATOM 4942 N N . SER A 1 646 ? 34.601 -31.110 -29.888 1.00 28.41 646 SER A N 1
ATOM 4943 C CA . SER A 1 646 ? 35.558 -32.120 -30.345 1.00 28.41 646 SER A CA 1
ATOM 4944 C C . SER A 1 646 ? 36.225 -31.833 -31.686 1.00 28.41 646 SER A C 1
ATOM 4946 O O . SER A 1 646 ? 35.793 -32.326 -32.712 1.00 28.41 646 SER A O 1
ATOM 4948 N N . PHE A 1 647 ? 37.381 -31.168 -31.639 1.00 26.31 647 PHE A N 1
ATOM 4949 C CA . PHE A 1 647 ? 38.626 -31.745 -32.159 1.00 26.31 647 PHE A CA 1
ATOM 4950 C C . PHE A 1 647 ? 39.815 -31.031 -31.507 1.00 26.31 647 PHE A C 1
ATOM 4952 O O . PHE A 1 647 ? 40.180 -29.907 -31.845 1.00 26.31 647 PHE A O 1
ATOM 4959 N N . ALA A 1 648 ? 40.415 -31.709 -30.529 1.00 32.03 648 ALA A N 1
ATOM 4960 C CA . ALA A 1 648 ? 41.800 -31.474 -30.163 1.00 32.03 648 ALA A CA 1
ATOM 4961 C C . ALA A 1 648 ? 42.705 -31.870 -31.345 1.00 32.03 648 ALA A C 1
ATOM 4963 O O . ALA A 1 648 ? 42.420 -32.840 -32.046 1.00 32.03 648 ALA A O 1
ATOM 4964 N N . ASN A 1 649 ? 43.823 -31.153 -31.474 1.00 29.70 649 ASN A N 1
ATOM 4965 C CA . ASN A 1 649 ? 44.962 -31.377 -32.372 1.00 29.70 649 ASN A CA 1
ATOM 4966 C C . ASN A 1 649 ? 44.824 -30.915 -33.828 1.00 29.70 649 ASN A C 1
ATOM 4968 O O . ASN A 1 649 ? 44.635 -31.731 -34.721 1.00 29.70 649 ASN A O 1
ATOM 4972 N N . VAL A 1 650 ? 45.182 -29.649 -34.072 1.00 27.77 650 VAL A N 1
ATOM 4973 C CA . VAL A 1 650 ? 46.260 -29.343 -35.029 1.00 27.77 650 VAL A CA 1
ATOM 4974 C C . VAL A 1 650 ? 47.143 -28.245 -34.423 1.00 27.77 650 VAL A C 1
ATOM 4976 O O . VAL A 1 650 ? 46.722 -27.110 -34.225 1.00 27.77 650 VAL A O 1
ATOM 4979 N N . SER A 1 651 ? 48.361 -28.626 -34.056 1.00 26.94 651 SER A N 1
ATOM 4980 C CA . SER A 1 651 ? 49.452 -27.767 -33.597 1.00 26.94 651 SER A CA 1
ATOM 4981 C C . SER A 1 651 ? 50.107 -27.033 -34.770 1.00 26.94 651 SER A C 1
ATOM 4983 O O . SER A 1 651 ? 50.098 -27.568 -35.869 1.00 26.94 651 SER A O 1
ATOM 4985 N N . PHE A 1 652 ? 50.699 -25.851 -34.527 1.00 24.17 652 PHE A N 1
ATOM 4986 C CA . PHE A 1 652 ? 52.039 -25.420 -34.989 1.00 24.17 652 PHE A CA 1
ATOM 4987 C C . PHE A 1 652 ? 52.385 -24.002 -34.461 1.00 24.17 652 PHE A C 1
ATOM 4989 O O . PHE A 1 652 ? 51.514 -23.340 -33.900 1.00 24.17 652 PHE A O 1
ATOM 4996 N N . PRO A 1 653 ? 53.672 -23.593 -34.452 1.00 29.92 653 PRO A N 1
ATOM 4997 C CA . PRO A 1 653 ? 54.366 -23.251 -33.216 1.00 29.92 653 PRO A CA 1
ATOM 4998 C C . PRO A 1 653 ? 54.564 -21.744 -33.039 1.00 29.92 653 PRO A C 1
ATOM 5000 O O . PRO A 1 653 ? 54.715 -21.003 -34.006 1.00 29.92 653 PRO A O 1
ATOM 5003 N N . SER A 1 654 ? 54.685 -21.291 -31.794 1.00 27.38 654 SER A N 1
ATOM 5004 C CA . SER A 1 654 ? 55.377 -20.035 -31.498 1.00 27.38 654 SER A CA 1
ATOM 5005 C C . SER A 1 654 ? 56.067 -20.118 -30.143 1.00 27.38 654 SER A C 1
ATOM 5007 O O . SER A 1 654 ? 55.459 -20.089 -29.078 1.00 27.38 654 SER A O 1
ATOM 5009 N N . THR A 1 655 ? 57.379 -20.284 -30.240 1.00 26.27 655 THR A N 1
ATOM 5010 C CA . THR A 1 655 ? 58.412 -19.968 -29.260 1.00 26.27 655 THR A CA 1
ATOM 5011 C C . THR A 1 655 ? 58.158 -18.580 -28.660 1.00 26.27 655 THR A C 1
ATOM 5013 O O . THR A 1 655 ? 57.951 -17.645 -29.420 1.00 26.27 655 THR A O 1
ATOM 5016 N N . VAL A 1 656 ? 58.161 -18.432 -27.333 1.00 30.17 656 VAL A N 1
ATOM 5017 C CA . VAL A 1 656 ? 59.179 -17.712 -26.537 1.00 30.17 656 VAL A CA 1
ATOM 5018 C C . VAL A 1 656 ? 58.797 -17.822 -25.052 1.00 30.17 656 VAL A C 1
ATOM 5020 O O . VAL A 1 656 ? 57.674 -17.587 -24.623 1.00 30.17 656 VAL A O 1
ATOM 5023 N N . THR A 1 657 ? 59.801 -18.233 -24.293 1.00 26.20 657 THR A N 1
ATOM 5024 C CA . THR A 1 657 ? 59.944 -18.353 -22.843 1.00 26.20 657 THR A CA 1
ATOM 5025 C C . THR A 1 657 ? 59.733 -17.047 -22.070 1.00 26.20 657 THR A C 1
ATOM 5027 O O . THR A 1 657 ? 60.370 -16.055 -22.399 1.00 26.20 657 THR A O 1
ATOM 5030 N N . SER A 1 658 ? 59.025 -17.098 -20.938 1.00 27.53 658 SER A N 1
ATOM 5031 C CA . SER A 1 658 ? 59.660 -16.955 -19.612 1.00 27.53 658 SER A CA 1
ATOM 5032 C C . SER A 1 658 ? 58.652 -17.148 -18.475 1.00 27.53 658 SER A C 1
ATOM 5034 O O . SER A 1 658 ? 57.613 -16.502 -18.400 1.00 27.53 658 SER A O 1
ATOM 5036 N N . SER A 1 659 ? 59.031 -18.069 -17.600 1.00 25.92 659 SER A N 1
ATOM 5037 C CA . SER A 1 659 ? 58.455 -18.524 -16.338 1.00 25.92 659 SER A CA 1
ATOM 5038 C C . SER A 1 659 ? 58.277 -17.448 -15.263 1.00 25.92 659 SER A C 1
ATOM 5040 O O . SER A 1 659 ? 59.222 -16.699 -15.042 1.00 25.92 659 SER A O 1
ATOM 5042 N N . VAL A 1 660 ? 57.188 -17.534 -14.483 1.00 27.12 660 VAL A N 1
ATOM 5043 C CA . VAL A 1 660 ? 57.217 -17.811 -13.024 1.00 27.12 660 VAL A CA 1
ATOM 5044 C C . VAL A 1 660 ? 55.920 -18.560 -12.652 1.00 27.12 660 VAL A C 1
ATOM 5046 O O . VAL A 1 660 ? 54.831 -18.141 -13.036 1.00 27.12 660 VAL A O 1
ATOM 5049 N N . SER A 1 661 ? 56.031 -19.687 -11.945 1.00 27.22 661 SER A N 1
ATOM 5050 C CA . SER A 1 661 ? 54.911 -20.503 -11.429 1.00 27.22 661 SER A CA 1
ATOM 5051 C C . SER A 1 661 ? 54.889 -20.462 -9.878 1.00 27.22 661 SER A C 1
ATOM 5053 O O . SER A 1 661 ? 55.675 -19.717 -9.296 1.00 27.22 661 SER A O 1
ATOM 5055 N N . PRO A 1 662 ? 53.974 -21.159 -9.176 1.00 35.53 662 PRO A N 1
ATOM 5056 C CA . PRO A 1 662 ? 52.953 -20.517 -8.350 1.00 35.53 662 PRO A CA 1
ATOM 5057 C C . PRO A 1 662 ? 53.076 -20.926 -6.869 1.00 35.53 662 PRO A C 1
ATOM 5059 O O . PRO A 1 662 ? 53.859 -21.807 -6.520 1.00 35.53 662 PRO A O 1
ATOM 5062 N N . VAL A 1 663 ? 52.241 -20.359 -5.992 1.00 26.52 663 VAL A N 1
ATOM 5063 C CA . VAL A 1 663 ? 51.908 -21.023 -4.723 1.00 26.52 663 VAL A CA 1
ATOM 5064 C C . VAL A 1 663 ? 50.418 -21.338 -4.689 1.00 26.52 663 VAL A C 1
ATOM 5066 O O . VAL A 1 663 ? 49.545 -20.484 -4.799 1.00 26.52 663 VAL A O 1
ATOM 5069 N N . SER A 1 664 ? 50.223 -22.643 -4.602 1.00 27.42 664 SER A N 1
ATOM 5070 C CA . SER A 1 664 ? 49.061 -23.508 -4.501 1.00 27.42 664 SER A CA 1
ATOM 5071 C C . SER A 1 664 ? 48.110 -23.253 -3.331 1.00 27.42 664 SER A C 1
ATOM 5073 O O . SER A 1 664 ? 48.541 -22.936 -2.226 1.00 27.42 664 SER A O 1
ATOM 5075 N N . GLY A 1 665 ? 46.841 -23.605 -3.561 1.00 24.67 665 GLY A N 1
ATOM 5076 C CA . GLY A 1 665 ? 45.870 -23.954 -2.522 1.00 24.67 665 GLY A CA 1
ATOM 5077 C C . GLY A 1 665 ? 44.477 -24.239 -3.090 1.00 24.67 665 GLY A C 1
ATOM 5078 O O . GLY A 1 665 ? 43.638 -23.348 -3.098 1.00 24.67 665 GLY A O 1
ATOM 5079 N N . GLY A 1 666 ? 44.247 -25.463 -3.592 1.00 24.38 666 GLY A N 1
ATOM 5080 C CA . GLY A 1 666 ? 42.920 -25.979 -3.987 1.00 24.38 666 GLY A CA 1
ATOM 5081 C C . GLY A 1 666 ? 41.926 -25.999 -2.810 1.00 24.38 666 GLY A C 1
ATOM 5082 O O . GLY A 1 666 ? 42.328 -25.895 -1.659 1.00 24.38 666 GLY A O 1
ATOM 5083 N N . PHE A 1 667 ? 40.615 -26.105 -3.022 1.00 27.36 667 PHE A N 1
ATOM 5084 C CA . PHE A 1 667 ? 39.959 -27.283 -3.588 1.00 27.36 667 PHE A CA 1
ATOM 5085 C C . PHE A 1 667 ? 38.628 -26.916 -4.266 1.00 27.36 667 PHE A C 1
ATOM 5087 O O . PHE A 1 667 ? 37.737 -26.337 -3.652 1.00 27.36 667 PHE A O 1
ATOM 5094 N N . SER A 1 668 ? 38.485 -27.343 -5.520 1.00 26.78 668 SER A N 1
ATOM 5095 C CA . SER A 1 668 ? 37.201 -27.604 -6.170 1.00 26.78 668 SER A CA 1
ATOM 5096 C C . SER A 1 668 ? 36.785 -29.025 -5.798 1.00 26.78 668 SER A C 1
ATOM 5098 O O . SER A 1 668 ? 37.494 -29.969 -6.151 1.00 26.78 668 SER A O 1
ATOM 5100 N N . SER A 1 669 ? 35.651 -29.191 -5.118 1.00 27.09 669 SER A N 1
ATOM 5101 C CA . SER A 1 669 ? 34.966 -30.480 -5.025 1.00 27.09 669 SER A CA 1
ATOM 5102 C C . SER A 1 669 ? 33.706 -30.467 -5.889 1.00 27.09 669 SER A C 1
ATOM 5104 O O . SER A 1 669 ? 32.812 -29.635 -5.768 1.00 27.09 669 SER A O 1
ATOM 5106 N N . SER A 1 670 ? 33.709 -31.431 -6.798 1.00 26.69 670 SER A N 1
ATOM 5107 C CA . SER A 1 670 ? 32.660 -31.896 -7.692 1.00 26.69 670 SER A CA 1
ATOM 5108 C C . SER A 1 670 ? 31.257 -31.947 -7.079 1.00 26.69 670 SER A C 1
ATOM 5110 O O . SER A 1 670 ? 31.042 -32.587 -6.050 1.00 26.69 670 SER A O 1
ATOM 5112 N N . VAL A 1 671 ? 30.292 -31.370 -7.799 1.00 31.95 671 VAL A N 1
ATOM 5113 C CA . VAL A 1 671 ? 28.853 -31.550 -7.582 1.00 31.95 671 VAL A CA 1
ATOM 5114 C C . VAL A 1 671 ? 28.472 -32.989 -7.930 1.00 31.95 671 VAL A C 1
ATOM 5116 O O . VAL A 1 671 ? 28.376 -33.366 -9.097 1.00 31.95 671 VAL A O 1
ATOM 5119 N N . SER A 1 672 ? 28.254 -33.797 -6.899 1.00 29.06 672 SER A N 1
ATOM 5120 C CA . SER A 1 672 ? 27.610 -35.104 -6.985 1.00 29.06 672 SER A CA 1
ATOM 5121 C C . SER A 1 672 ? 26.110 -34.967 -6.691 1.00 29.06 672 SER A C 1
ATOM 5123 O O . SER A 1 672 ? 25.740 -34.522 -5.611 1.00 29.06 672 SER A O 1
ATOM 5125 N N . GLY A 1 673 ? 25.273 -35.350 -7.662 1.00 31.16 673 GLY A N 1
ATOM 5126 C CA . GLY A 1 673 ? 23.859 -35.756 -7.554 1.00 31.16 673 GLY A CA 1
ATOM 5127 C C . GLY A 1 673 ? 22.994 -35.174 -6.424 1.00 31.16 673 GLY A C 1
ATOM 5128 O O . GLY A 1 673 ? 22.940 -35.727 -5.330 1.00 31.16 673 GLY A O 1
ATOM 5129 N N . LEU A 1 674 ? 22.212 -34.132 -6.730 1.00 36.66 674 LEU A N 1
ATOM 5130 C CA . LEU A 1 674 ? 21.193 -33.568 -5.838 1.00 36.66 674 LEU A CA 1
ATOM 5131 C C . LEU A 1 674 ? 20.016 -34.539 -5.626 1.00 36.66 674 LEU A C 1
ATOM 5133 O O . LEU A 1 674 ? 19.096 -34.602 -6.442 1.00 36.66 674 LEU A O 1
ATOM 5137 N N . SER A 1 675 ? 19.968 -35.206 -4.472 1.00 38.53 675 SER A N 1
ATOM 5138 C CA . SER A 1 675 ? 18.690 -35.578 -3.855 1.00 38.53 675 SER A CA 1
ATOM 5139 C C . SER A 1 675 ? 18.048 -34.297 -3.301 1.00 38.53 675 SER A C 1
ATOM 5141 O O . SER A 1 675 ? 18.518 -33.733 -2.315 1.00 38.53 675 SER A O 1
ATOM 5143 N N . GLY A 1 676 ? 17.034 -33.765 -3.987 1.00 54.81 676 GLY A N 1
ATOM 5144 C CA . GLY A 1 676 ? 16.516 -32.405 -3.780 1.00 54.81 676 GLY A CA 1
ATOM 5145 C C . GLY A 1 676 ? 15.838 -32.139 -2.426 1.00 54.81 676 GLY A C 1
ATOM 5146 O O . GLY A 1 676 ? 14.620 -32.247 -2.324 1.00 54.81 676 GLY A O 1
ATOM 5147 N N . GLY A 1 677 ? 16.599 -31.716 -1.410 1.00 79.69 677 GLY A N 1
ATOM 5148 C CA . GLY A 1 677 ? 16.073 -31.205 -0.132 1.00 79.69 677 GLY A CA 1
ATOM 5149 C C . GLY A 1 677 ? 15.552 -29.758 -0.212 1.00 79.69 677 GLY A C 1
ATOM 5150 O O . GLY A 1 677 ? 15.970 -28.999 -1.091 1.00 79.69 677 GLY A O 1
ATOM 5151 N N . ARG A 1 678 ? 14.660 -29.356 0.710 1.00 93.56 678 ARG A N 1
ATOM 5152 C CA . ARG A 1 678 ? 14.127 -27.976 0.795 1.00 93.56 678 ARG A CA 1
ATOM 5153 C C . ARG A 1 678 ? 15.224 -26.961 1.140 1.00 93.56 678 ARG A C 1
ATOM 5155 O O . ARG A 1 678 ? 16.105 -27.271 1.941 1.00 93.56 678 ARG A O 1
ATOM 5162 N N . ILE A 1 679 ? 15.138 -25.757 0.577 1.00 97.31 679 ILE A N 1
ATOM 5163 C CA . ILE A 1 679 ? 16.034 -24.622 0.844 1.00 97.31 679 ILE A CA 1
ATOM 5164 C C . ILE A 1 679 ? 15.279 -23.547 1.630 1.00 97.31 679 ILE A C 1
ATOM 5166 O O . ILE A 1 679 ? 14.254 -23.037 1.171 1.00 97.31 679 ILE A O 1
ATOM 5170 N N . ALA A 1 680 ? 15.798 -23.186 2.801 1.00 98.31 680 ALA A N 1
ATOM 5171 C CA . ALA A 1 680 ? 15.255 -22.142 3.657 1.00 98.31 680 ALA A CA 1
ATOM 5172 C C . ALA A 1 680 ? 16.224 -20.974 3.813 1.00 98.31 680 ALA A C 1
ATOM 5174 O O . ALA A 1 680 ? 17.413 -21.174 4.028 1.00 98.31 680 ALA A O 1
ATOM 5175 N N . LEU A 1 681 ? 15.704 -19.753 3.785 1.00 98.62 681 LEU A N 1
ATOM 5176 C CA . LEU A 1 681 ? 16.448 -18.529 4.044 1.00 98.62 681 LEU A CA 1
ATOM 5177 C C . LEU A 1 681 ? 15.915 -17.862 5.306 1.00 98.62 681 LEU A C 1
ATOM 5179 O O . LEU A 1 681 ? 14.713 -17.628 5.419 1.00 98.62 681 LEU A O 1
ATOM 5183 N N . VAL A 1 682 ? 16.801 -17.532 6.248 1.00 98.62 682 VAL A N 1
ATOM 5184 C CA . VAL A 1 682 ? 16.424 -16.919 7.530 1.00 98.62 682 VAL A CA 1
ATOM 5185 C C . VAL A 1 682 ? 17.098 -15.562 7.681 1.00 98.62 682 VAL A C 1
ATOM 5187 O O . VAL A 1 682 ? 18.327 -15.472 7.761 1.00 98.62 682 VAL A O 1
ATOM 5190 N N . THR A 1 683 ? 16.296 -14.495 7.763 1.00 98.25 683 THR A N 1
ATOM 5191 C CA . THR A 1 683 ? 16.824 -13.143 7.982 1.00 98.25 683 THR A CA 1
ATOM 5192 C C . THR A 1 683 ? 17.225 -12.912 9.438 1.00 98.25 683 THR A C 1
ATOM 5194 O O . THR A 1 683 ? 16.531 -13.319 10.372 1.00 98.25 683 THR A O 1
ATOM 5197 N N . GLY A 1 684 ? 18.370 -12.258 9.664 1.00 94.38 684 GLY A N 1
ATOM 5198 C CA . GLY A 1 684 ? 18.892 -12.045 11.022 1.00 94.38 684 GLY A CA 1
ATOM 5199 C C . GLY A 1 684 ? 19.236 -13.358 11.737 1.00 94.38 684 GLY A C 1
ATOM 5200 O O . GLY A 1 684 ? 19.015 -13.492 12.941 1.00 94.38 684 GLY A O 1
ATOM 5201 N N . GLY A 1 685 ? 19.739 -14.339 10.988 1.00 94.12 685 GLY A N 1
ATOM 5202 C CA . GLY A 1 685 ? 20.002 -15.697 11.452 1.00 94.12 685 GLY A CA 1
ATOM 5203 C C . GLY A 1 685 ? 21.280 -15.861 12.280 1.00 94.12 685 GLY A C 1
ATOM 5204 O O . GLY A 1 685 ? 21.597 -16.973 12.668 1.00 94.12 685 GLY A O 1
ATOM 5205 N N . ASN A 1 686 ? 22.035 -14.800 12.576 1.00 93.75 686 ASN A N 1
ATOM 5206 C CA . ASN A 1 686 ? 23.303 -14.907 13.311 1.00 93.75 686 ASN A CA 1
ATOM 5207 C C . ASN A 1 686 ? 23.182 -14.876 14.842 1.00 93.75 686 ASN A C 1
ATOM 5209 O O . ASN A 1 686 ? 24.180 -15.060 15.536 1.00 93.75 686 ASN A O 1
ATOM 5213 N N . LYS A 1 687 ? 22.000 -14.580 15.396 1.00 92.62 687 LYS A N 1
ATOM 5214 C CA . LYS A 1 687 ? 21.782 -14.554 16.851 1.00 92.62 687 LYS A CA 1
ATOM 5215 C C . LYS A 1 687 ? 20.326 -14.818 17.235 1.00 92.62 687 LYS A C 1
ATOM 5217 O O . LYS A 1 687 ? 19.428 -14.736 16.399 1.00 92.62 687 LYS A O 1
ATOM 5222 N N . GLY A 1 688 ? 20.096 -15.066 18.525 1.00 93.56 688 GLY A N 1
ATOM 5223 C CA . GLY A 1 688 ? 18.758 -15.163 19.111 1.00 93.56 688 GLY A CA 1
ATOM 5224 C C . GLY A 1 688 ? 17.885 -16.234 18.451 1.00 93.56 688 GLY A C 1
ATOM 5225 O O . GLY A 1 688 ? 18.365 -17.318 18.126 1.00 93.56 688 GLY A O 1
ATOM 5226 N N . ILE A 1 689 ? 16.605 -15.907 18.244 1.00 95.00 689 ILE A N 1
ATOM 5227 C CA . ILE A 1 689 ? 15.603 -16.811 17.653 1.00 95.00 689 ILE A CA 1
ATOM 5228 C C . ILE A 1 689 ? 15.991 -17.225 16.226 1.00 95.00 689 ILE A C 1
ATOM 5230 O O . ILE A 1 689 ? 15.791 -18.378 15.853 1.00 95.00 689 ILE A O 1
ATOM 5234 N N . GLY A 1 690 ? 16.583 -16.320 15.439 1.00 96.25 690 GLY A N 1
ATOM 5235 C CA . GLY A 1 690 ? 16.983 -16.599 14.058 1.00 96.25 690 GLY A CA 1
ATOM 5236 C C . GLY A 1 690 ? 18.039 -17.698 13.961 1.00 96.25 690 GLY A C 1
ATOM 5237 O O . GLY A 1 690 ? 17.869 -18.641 13.196 1.00 96.25 690 GLY A O 1
ATOM 5238 N N . LEU A 1 691 ? 19.087 -17.620 14.788 1.00 95.94 691 LEU A N 1
ATOM 5239 C CA . LEU A 1 691 ? 20.142 -18.642 14.832 1.00 95.94 691 LEU A CA 1
ATOM 5240 C C . LEU A 1 691 ? 19.602 -20.009 15.248 1.00 95.94 691 LEU A C 1
ATOM 5242 O O . LEU A 1 691 ? 19.932 -21.031 14.651 1.00 95.94 691 LEU A O 1
ATOM 5246 N N . GLU A 1 692 ? 18.738 -20.018 16.253 1.00 96.69 692 GLU A N 1
ATOM 5247 C CA . GLU A 1 692 ? 18.143 -21.249 16.753 1.00 96.69 692 GLU A CA 1
ATOM 5248 C C . GLU A 1 692 ? 17.140 -21.851 15.750 1.00 96.69 692 GLU A C 1
ATOM 5250 O O . GLU A 1 692 ? 17.078 -23.068 15.582 1.00 96.69 692 GLU A O 1
ATOM 5255 N N . THR A 1 693 ? 16.449 -21.007 14.977 1.00 97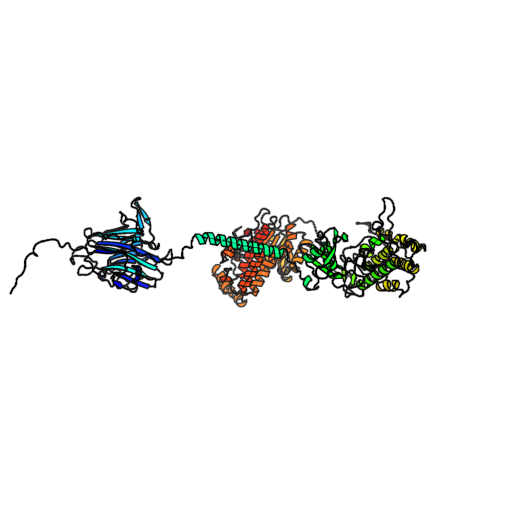.62 693 THR A N 1
ATOM 5256 C CA . THR A 1 693 ? 15.628 -21.427 13.830 1.00 97.62 693 THR A CA 1
ATOM 5257 C C . THR A 1 693 ? 16.492 -22.079 12.746 1.00 97.62 693 THR A C 1
ATOM 5259 O O . THR A 1 693 ? 16.145 -23.159 12.267 1.00 97.62 693 THR A O 1
ATOM 5262 N N . CYS A 1 694 ? 17.645 -21.489 12.398 1.00 97.44 694 CYS A N 1
ATOM 5263 C CA . CYS A 1 694 ? 18.601 -22.091 11.462 1.00 97.44 694 CYS A CA 1
ATOM 5264 C C . CYS A 1 694 ? 19.054 -23.479 11.939 1.00 97.44 694 CYS A C 1
ATOM 5266 O O . CYS A 1 694 ? 19.003 -24.439 11.171 1.00 97.44 694 CYS A O 1
ATOM 5268 N N . ARG A 1 695 ? 19.434 -23.603 13.219 1.00 95.88 695 ARG A N 1
ATOM 5269 C CA . ARG A 1 695 ? 19.866 -24.873 13.824 1.00 95.88 695 ARG A CA 1
ATOM 5270 C C . ARG A 1 695 ? 18.780 -25.946 13.740 1.00 95.88 695 ARG A C 1
ATOM 5272 O O . ARG A 1 695 ? 19.058 -27.078 13.353 1.00 95.88 695 ARG A O 1
ATOM 5279 N N . GLN A 1 696 ? 17.540 -25.595 14.074 1.00 96.31 696 GLN A N 1
ATOM 5280 C CA . GLN A 1 696 ? 16.406 -26.522 14.083 1.00 96.31 696 GLN A CA 1
ATOM 5281 C C . GLN A 1 696 ? 15.889 -26.907 12.687 1.00 96.31 696 GLN A C 1
ATOM 5283 O O . GLN A 1 696 ? 15.304 -27.981 12.530 1.00 96.31 696 GLN A O 1
ATOM 5288 N N . LEU A 1 697 ? 16.066 -26.056 11.675 1.00 96.00 697 LEU A N 1
ATOM 5289 C CA . LEU A 1 697 ? 15.787 -26.409 10.279 1.00 96.00 697 LEU A CA 1
ATOM 5290 C C . LEU A 1 697 ? 16.870 -27.338 9.727 1.00 96.00 697 LEU A C 1
ATOM 5292 O O . LEU A 1 697 ? 16.551 -28.381 9.156 1.00 96.00 697 LEU A O 1
ATOM 5296 N N . ALA A 1 698 ? 18.139 -27.013 9.980 1.00 94.31 698 ALA A N 1
ATOM 5297 C CA . ALA A 1 698 ? 19.267 -27.855 9.599 1.00 94.31 698 ALA A CA 1
ATOM 5298 C C . ALA A 1 698 ? 19.200 -29.240 10.272 1.00 94.31 698 ALA A C 1
ATOM 5300 O O . ALA A 1 698 ? 19.454 -30.262 9.635 1.00 94.31 698 ALA A O 1
ATOM 5301 N N . SER A 1 699 ? 18.756 -29.324 11.534 1.00 91.75 699 SER A N 1
ATOM 5302 C CA . SER A 1 699 ? 18.533 -30.611 12.217 1.00 91.75 699 SER A CA 1
ATOM 5303 C C . SER A 1 699 ? 17.420 -31.464 11.587 1.00 91.75 699 SER A C 1
ATOM 5305 O O . SER A 1 699 ? 17.376 -32.674 11.793 1.00 91.75 699 SER A O 1
ATOM 5307 N N . ARG A 1 700 ? 16.569 -30.868 10.745 1.00 91.69 700 ARG A N 1
ATOM 5308 C CA . ARG A 1 700 ? 15.511 -31.546 9.981 1.00 91.69 700 ARG A CA 1
ATOM 5309 C C . ARG A 1 700 ? 15.872 -31.764 8.506 1.00 91.69 700 ARG A C 1
ATOM 5311 O O . ARG A 1 700 ? 14.994 -32.093 7.714 1.00 91.69 700 ARG A O 1
ATOM 5318 N N . GLY A 1 701 ? 17.145 -31.590 8.137 1.00 90.75 701 GLY A N 1
ATOM 5319 C CA . GLY A 1 701 ? 17.645 -31.836 6.779 1.00 90.75 701 GLY A CA 1
ATOM 5320 C C . GLY A 1 701 ? 17.275 -30.749 5.764 1.00 90.75 701 GLY A C 1
ATOM 5321 O O . GLY A 1 701 ? 17.309 -30.993 4.561 1.00 90.75 701 GLY A O 1
ATOM 5322 N N . VAL A 1 702 ? 16.886 -29.559 6.230 1.00 94.38 702 VAL A N 1
ATOM 5323 C CA . VAL A 1 702 ? 16.660 -28.395 5.364 1.00 94.38 702 VAL A CA 1
ATOM 5324 C C . VAL A 1 702 ? 17.996 -27.700 5.122 1.00 94.38 702 VAL A C 1
ATOM 5326 O O . VAL A 1 702 ? 18.752 -27.477 6.066 1.00 94.38 702 VAL A O 1
ATOM 5329 N N . ARG A 1 703 ? 18.268 -27.322 3.871 1.00 96.12 703 ARG A N 1
ATOM 5330 C CA . ARG A 1 703 ? 19.441 -26.522 3.499 1.00 96.12 703 ARG A CA 1
ATOM 5331 C C . ARG A 1 703 ? 19.182 -25.075 3.889 1.00 96.12 703 ARG A C 1
ATOM 5333 O O . ARG A 1 703 ? 18.171 -24.515 3.468 1.00 96.12 703 ARG A O 1
ATOM 5340 N N . VAL A 1 704 ? 20.036 -24.475 4.715 1.00 97.44 704 VAL A N 1
ATOM 5341 C CA . VAL A 1 704 ? 19.752 -23.168 5.331 1.00 97.44 704 VAL A CA 1
ATOM 5342 C C . VAL A 1 704 ? 20.704 -22.091 4.827 1.00 97.44 704 VAL A C 1
ATOM 5344 O O . VAL A 1 704 ? 21.913 -22.196 4.998 1.00 97.44 704 VAL A O 1
ATOM 5347 N N . VAL A 1 705 ? 20.155 -21.007 4.286 1.00 98.12 705 VAL A N 1
ATOM 5348 C CA . VAL A 1 705 ? 20.858 -19.745 4.043 1.00 98.12 705 VAL A CA 1
ATOM 5349 C C . VAL A 1 705 ? 20.639 -18.834 5.250 1.00 98.12 705 VAL A C 1
ATOM 5351 O O . VAL A 1 705 ? 19.559 -18.273 5.459 1.00 98.12 705 VAL A O 1
ATOM 5354 N N . LEU A 1 706 ? 21.677 -18.705 6.066 1.00 97.31 706 LEU A N 1
ATOM 5355 C CA . LEU A 1 706 ? 21.732 -17.832 7.229 1.00 97.31 706 LEU A CA 1
ATOM 5356 C C . LEU A 1 706 ? 22.211 -16.450 6.790 1.00 97.31 706 LEU A C 1
ATOM 5358 O O . LEU A 1 706 ? 23.276 -16.331 6.182 1.00 97.31 706 LEU A O 1
ATOM 5362 N N . THR A 1 707 ? 21.468 -15.394 7.136 1.00 97.94 707 THR A N 1
ATOM 5363 C CA . THR A 1 707 ? 21.876 -14.029 6.778 1.00 97.94 707 THR A CA 1
ATOM 5364 C C . THR A 1 707 ? 22.123 -13.117 7.972 1.00 97.94 707 THR A C 1
ATOM 5366 O O . THR A 1 707 ? 21.507 -13.244 9.035 1.00 97.94 707 THR A O 1
ATOM 5369 N N . ALA A 1 708 ? 23.054 -12.177 7.798 1.00 94.81 708 ALA A N 1
ATOM 5370 C CA . ALA A 1 708 ? 23.412 -11.180 8.801 1.00 94.81 708 ALA A CA 1
ATOM 5371 C C . ALA A 1 708 ? 24.012 -9.928 8.156 1.00 94.81 708 ALA A C 1
ATOM 5373 O O . ALA A 1 708 ? 24.649 -10.014 7.110 1.00 94.81 708 ALA A O 1
ATOM 5374 N N . ARG A 1 709 ? 23.888 -8.776 8.828 1.00 92.25 709 ARG A N 1
ATOM 5375 C CA . ARG A 1 709 ? 24.535 -7.525 8.386 1.00 92.25 709 ARG A CA 1
ATOM 5376 C C . ARG A 1 709 ? 26.059 -7.588 8.477 1.00 92.25 709 ARG A C 1
ATOM 5378 O O . ARG A 1 709 ? 26.759 -7.100 7.600 1.00 92.25 709 ARG A O 1
ATOM 5385 N N . ASN A 1 710 ? 26.567 -8.175 9.559 1.00 93.62 710 ASN A N 1
ATOM 5386 C CA . ASN A 1 710 ? 27.998 -8.314 9.798 1.00 93.62 710 ASN A CA 1
ATOM 5387 C C . ASN A 1 710 ? 28.456 -9.709 9.366 1.00 93.62 710 ASN A C 1
ATOM 5389 O O . ASN A 1 710 ? 27.979 -10.707 9.909 1.00 93.62 710 ASN A O 1
ATOM 5393 N N . GLU A 1 711 ? 29.381 -9.747 8.414 1.00 91.44 711 GLU A N 1
ATOM 5394 C CA . GLU A 1 711 ? 29.905 -10.972 7.815 1.00 91.44 711 GLU A CA 1
ATOM 5395 C C . GLU A 1 711 ? 30.615 -11.875 8.826 1.00 91.44 711 GLU A C 1
ATOM 5397 O O . GLU A 1 711 ? 30.268 -13.048 8.934 1.00 91.44 711 GLU A O 1
ATOM 5402 N N . ALA A 1 712 ? 31.508 -11.324 9.653 1.00 89.50 712 ALA A N 1
ATOM 5403 C CA . ALA A 1 712 ? 32.236 -12.098 10.659 1.00 89.50 712 ALA A CA 1
ATOM 5404 C C . ALA A 1 712 ? 31.288 -12.821 11.632 1.00 89.50 712 ALA A C 1
ATOM 5406 O O . ALA A 1 712 ? 31.423 -14.020 11.869 1.00 89.50 712 ALA A O 1
ATOM 5407 N N . ARG A 1 713 ? 30.263 -12.119 12.138 1.00 90.69 713 ARG A N 1
ATOM 5408 C CA . ARG A 1 713 ? 29.241 -12.725 13.014 1.00 90.69 713 ARG A CA 1
ATOM 5409 C C . ARG A 1 713 ? 28.380 -13.759 12.293 1.00 90.69 713 ARG A C 1
ATOM 5411 O O . ARG A 1 713 ? 27.844 -14.654 12.938 1.00 90.69 713 ARG A O 1
ATOM 5418 N N . GLY A 1 714 ? 28.171 -13.589 10.993 1.00 92.44 714 GLY A N 1
ATOM 5419 C CA . GLY A 1 714 ? 27.427 -14.530 10.167 1.00 92.44 714 GLY A CA 1
ATOM 5420 C C . GLY A 1 714 ? 28.185 -15.834 9.944 1.00 92.44 714 GLY A C 1
ATOM 5421 O O . GLY A 1 714 ? 27.628 -16.905 10.174 1.00 92.44 714 GLY A O 1
ATOM 5422 N N . LEU A 1 715 ? 29.464 -15.741 9.582 1.00 91.44 715 LEU A N 1
ATOM 5423 C CA . LEU A 1 715 ? 30.356 -16.891 9.422 1.00 91.44 715 LEU A CA 1
ATOM 5424 C C . LEU A 1 715 ? 30.533 -17.654 10.742 1.00 91.44 715 LEU A C 1
ATOM 5426 O O . LEU A 1 715 ? 30.389 -18.873 10.768 1.00 91.44 715 LEU A O 1
ATOM 5430 N N . GLU A 1 716 ? 30.729 -16.944 11.858 1.00 92.62 716 GLU A N 1
ATOM 5431 C CA . GLU A 1 716 ? 30.783 -17.562 13.189 1.00 92.62 716 GLU A CA 1
ATOM 5432 C C . GLU A 1 716 ? 29.492 -18.336 13.513 1.00 92.62 716 GLU A C 1
ATOM 5434 O O . GLU A 1 716 ? 29.526 -19.434 14.070 1.00 92.62 716 GLU A O 1
ATOM 5439 N N . ALA A 1 717 ? 28.335 -17.781 13.149 1.00 93.50 717 ALA A N 1
ATOM 5440 C CA . ALA A 1 717 ? 27.052 -18.430 13.363 1.00 93.50 717 ALA A CA 1
ATOM 5441 C C . ALA A 1 717 ? 26.880 -19.701 12.512 1.00 93.50 717 ALA A C 1
ATOM 5443 O O . ALA A 1 717 ? 26.337 -20.685 13.014 1.00 93.50 717 ALA A O 1
ATOM 5444 N N . VAL A 1 718 ? 27.372 -19.713 11.268 1.00 93.12 718 VAL A N 1
ATOM 5445 C CA . VAL A 1 718 ? 27.386 -20.920 10.423 1.00 93.12 718 VAL A CA 1
ATOM 5446 C C . VAL A 1 718 ? 28.233 -22.019 11.055 1.00 93.12 718 VAL A C 1
ATOM 5448 O O . VAL A 1 718 ? 27.755 -23.148 11.181 1.00 93.12 718 VAL A O 1
ATOM 5451 N N . GLU A 1 719 ? 29.434 -21.690 11.531 1.00 91.88 719 GLU A N 1
ATOM 5452 C CA . GLU A 1 719 ? 30.302 -22.669 12.193 1.00 91.88 719 GLU A CA 1
ATOM 5453 C C . GLU A 1 719 ? 29.674 -23.221 13.474 1.00 91.88 719 GLU A C 1
ATOM 5455 O O . GLU A 1 719 ? 29.705 -24.425 13.708 1.00 91.88 719 GLU A O 1
ATOM 5460 N N . ARG A 1 720 ? 28.986 -22.391 14.268 1.00 91.19 720 ARG A N 1
ATOM 5461 C CA . ARG A 1 720 ? 28.243 -22.875 15.446 1.00 91.19 720 ARG A CA 1
ATOM 5462 C C . ARG A 1 720 ? 27.163 -23.899 15.085 1.00 91.19 720 ARG A C 1
ATOM 5464 O O . ARG A 1 720 ? 26.985 -24.868 15.821 1.00 91.19 720 ARG A O 1
ATOM 5471 N N . VAL A 1 721 ? 26.444 -23.705 13.976 1.00 91.50 721 VAL A N 1
ATOM 5472 C CA . VAL A 1 721 ? 25.413 -24.662 13.537 1.00 91.50 721 VAL A CA 1
ATOM 5473 C C . VAL A 1 721 ? 26.047 -25.952 13.006 1.00 91.50 721 VAL A C 1
ATOM 5475 O O . VAL A 1 721 ? 25.576 -27.033 13.356 1.00 91.50 721 VAL A O 1
ATOM 5478 N N . ARG A 1 722 ? 27.139 -25.858 12.237 1.00 90.00 722 ARG A N 1
ATOM 5479 C CA . ARG A 1 722 ? 27.890 -27.023 11.733 1.00 90.00 722 ARG A CA 1
ATOM 5480 C C . ARG A 1 722 ? 28.550 -27.828 12.853 1.00 90.00 722 ARG A C 1
ATOM 5482 O O . ARG A 1 722 ? 28.474 -29.049 12.850 1.00 90.00 722 ARG A O 1
ATOM 5489 N N . CYS A 1 723 ? 29.121 -27.176 13.863 1.00 84.94 723 CYS A N 1
ATOM 5490 C CA . CYS A 1 723 ? 29.695 -27.855 15.029 1.00 84.94 723 CYS A CA 1
ATOM 5491 C C . CYS A 1 723 ? 28.644 -28.638 15.828 1.00 84.94 723 CYS A C 1
ATOM 5493 O O . CYS A 1 723 ? 28.946 -29.700 16.365 1.00 84.94 723 CYS A O 1
ATOM 5495 N N . ALA A 1 724 ? 27.405 -28.140 15.899 1.00 80.00 724 ALA A N 1
ATOM 5496 C CA . ALA A 1 724 ? 26.311 -28.862 16.545 1.00 80.00 724 ALA A CA 1
ATOM 5497 C C . ALA A 1 724 ? 25.843 -30.082 15.729 1.00 80.00 724 ALA A C 1
ATOM 5499 O O . ALA A 1 724 ? 25.254 -31.004 16.295 1.00 80.00 724 ALA A O 1
ATOM 5500 N N . ARG A 1 725 ? 26.073 -30.079 14.409 1.00 75.38 725 ARG A N 1
ATOM 5501 C CA . ARG A 1 725 ? 25.676 -31.149 13.495 1.00 75.38 725 ARG A CA 1
ATOM 5502 C C . ARG A 1 725 ? 26.551 -31.130 12.226 1.00 75.38 725 ARG A C 1
ATOM 5504 O O . ARG A 1 725 ? 26.304 -30.342 11.317 1.00 75.38 725 ARG A O 1
ATOM 5511 N N . GLY A 1 726 ? 27.562 -32.000 12.171 1.00 68.19 726 GLY A N 1
ATOM 5512 C CA . GLY A 1 726 ? 28.631 -31.952 11.157 1.00 68.19 726 GLY A CA 1
ATOM 5513 C C . GLY A 1 726 ? 28.196 -32.142 9.696 1.00 68.19 726 GLY A C 1
ATOM 5514 O O . GLY A 1 726 ? 28.926 -31.735 8.799 1.00 68.19 726 GLY A O 1
ATOM 5515 N N . ASP A 1 727 ? 27.014 -32.714 9.446 1.00 78.25 727 ASP A N 1
ATOM 5516 C CA . ASP A 1 727 ? 26.401 -32.886 8.118 1.00 78.25 727 ASP A CA 1
ATOM 5517 C C . ASP A 1 727 ? 25.430 -31.747 7.735 1.00 78.25 727 ASP A C 1
ATOM 5519 O O . ASP A 1 727 ? 24.731 -31.838 6.729 1.00 78.25 727 ASP A O 1
ATOM 5523 N N . ALA A 1 728 ? 25.338 -30.672 8.527 1.00 83.00 728 ALA A N 1
ATOM 5524 C CA . ALA A 1 728 ? 24.406 -29.578 8.267 1.00 83.00 728 ALA A CA 1
ATOM 5525 C C . ALA A 1 728 ? 24.816 -28.710 7.058 1.00 83.00 728 ALA A C 1
ATOM 5527 O O . ALA A 1 728 ? 25.799 -27.966 7.100 1.00 83.00 728 ALA A O 1
ATOM 5528 N N . GLU A 1 729 ? 23.988 -28.716 6.011 1.00 91.06 729 GLU A N 1
ATOM 5529 C CA . GLU A 1 729 ? 24.116 -27.829 4.847 1.00 91.06 729 GLU A CA 1
ATOM 5530 C C . GLU A 1 729 ? 23.645 -26.401 5.171 1.00 91.06 729 GLU A C 1
ATOM 5532 O O . GLU A 1 729 ? 22.504 -26.008 4.909 1.00 91.06 729 GLU A O 1
ATOM 5537 N N . VAL A 1 730 ? 24.540 -25.617 5.776 1.00 93.94 730 VAL A N 1
ATOM 5538 C CA . VAL A 1 730 ? 24.305 -24.207 6.117 1.00 93.94 730 VAL A CA 1
ATOM 5539 C C . VAL A 1 730 ? 25.260 -23.305 5.344 1.00 93.94 730 VAL A C 1
ATOM 5541 O O . VAL A 1 730 ? 26.471 -23.538 5.324 1.00 93.94 730 VAL A O 1
ATOM 5544 N N . TYR A 1 731 ? 24.709 -22.257 4.742 1.00 95.62 731 TYR A N 1
ATOM 5545 C CA . TYR A 1 731 ? 25.399 -21.259 3.932 1.00 95.62 731 TYR A CA 1
ATOM 5546 C C . TYR A 1 731 ? 25.231 -19.881 4.564 1.00 95.62 731 TYR A C 1
ATOM 5548 O O . TYR A 1 731 ? 24.183 -19.579 5.135 1.00 95.62 731 TYR A O 1
ATOM 5556 N N . PHE A 1 732 ? 26.249 -19.034 4.441 1.00 97.06 732 PHE A N 1
ATOM 5557 C CA . PHE A 1 732 ? 26.167 -17.636 4.847 1.00 97.06 732 PHE A CA 1
ATOM 5558 C C . PHE A 1 732 ? 25.979 -16.733 3.627 1.00 97.06 732 PHE A C 1
ATOM 5560 O O . PHE A 1 732 ? 26.629 -16.938 2.605 1.00 97.06 732 PHE A O 1
ATOM 5567 N N . HIS A 1 733 ? 25.150 -15.699 3.764 1.00 97.88 733 HIS A N 1
ATOM 5568 C CA . HIS A 1 733 ? 25.177 -14.550 2.863 1.00 97.88 733 HIS A CA 1
ATOM 5569 C C . HIS A 1 733 ? 24.915 -13.253 3.634 1.00 97.88 733 HIS A C 1
ATOM 5571 O O . HIS A 1 733 ? 24.033 -13.188 4.497 1.00 97.88 733 HIS A O 1
ATOM 5577 N N . GLN A 1 734 ? 25.654 -12.191 3.312 1.00 97.31 734 GLN A N 1
ATOM 5578 C CA . GLN A 1 734 ? 25.444 -10.890 3.941 1.00 97.31 734 GLN A CA 1
ATOM 5579 C C . GLN A 1 734 ? 24.077 -10.309 3.547 1.00 97.31 734 GLN A C 1
ATOM 5581 O O . GLN A 1 734 ? 23.687 -10.342 2.380 1.00 97.31 734 GLN A O 1
ATOM 5586 N N . LEU A 1 735 ? 23.342 -9.770 4.520 1.00 97.75 735 LEU A N 1
ATOM 5587 C CA . LEU A 1 735 ? 22.074 -9.085 4.277 1.00 97.75 735 LEU A CA 1
ATOM 5588 C C . LEU A 1 735 ? 21.892 -7.909 5.232 1.00 97.75 735 LEU A C 1
ATOM 5590 O O . LEU A 1 735 ? 21.779 -8.101 6.447 1.00 97.75 735 LEU A O 1
ATOM 5594 N N . ASP A 1 736 ? 21.767 -6.710 4.668 1.00 96.62 736 ASP A N 1
ATOM 5595 C CA . ASP A 1 736 ? 21.034 -5.620 5.301 1.00 96.62 736 ASP A CA 1
ATOM 5596 C C . ASP A 1 736 ? 19.615 -5.576 4.731 1.00 96.62 736 ASP A C 1
ATOM 5598 O O . ASP A 1 736 ? 19.410 -5.279 3.558 1.00 96.62 736 ASP A O 1
ATOM 5602 N N . VAL A 1 737 ? 18.626 -5.889 5.573 1.00 97.06 737 VAL A N 1
ATOM 5603 C CA . VAL A 1 737 ? 17.210 -5.909 5.172 1.00 97.06 737 VAL A CA 1
ATOM 5604 C C . VAL A 1 737 ? 16.689 -4.524 4.792 1.00 97.06 737 VAL A C 1
ATOM 5606 O O . VAL A 1 737 ? 15.599 -4.431 4.253 1.00 97.06 737 VAL A O 1
ATOM 5609 N N . THR A 1 738 ? 17.433 -3.454 5.076 1.00 95.81 738 THR A N 1
ATOM 5610 C CA . THR A 1 738 ? 17.068 -2.076 4.720 1.00 95.81 738 THR A CA 1
ATOM 5611 C C . THR A 1 738 ? 17.748 -1.569 3.443 1.00 95.81 738 THR A C 1
ATOM 5613 O O . THR A 1 738 ? 17.443 -0.461 3.010 1.00 95.81 738 THR A O 1
ATOM 5616 N N . ASP A 1 739 ? 18.626 -2.368 2.820 1.00 96.56 739 ASP A N 1
ATOM 5617 C CA . ASP A 1 739 ? 19.341 -2.028 1.583 1.00 96.56 739 ASP A CA 1
ATOM 5618 C C . ASP A 1 739 ? 18.816 -2.853 0.384 1.00 96.56 739 ASP A C 1
ATOM 5620 O O . ASP A 1 739 ? 19.059 -4.066 0.314 1.00 96.56 739 ASP A O 1
ATOM 5624 N N . PRO A 1 740 ? 18.150 -2.220 -0.604 1.00 94.12 740 PRO A N 1
ATOM 5625 C CA . PRO A 1 740 ? 17.678 -2.888 -1.819 1.00 94.12 740 PRO A CA 1
ATOM 5626 C C . PRO A 1 740 ? 18.779 -3.601 -2.604 1.00 94.12 740 PRO A C 1
ATOM 5628 O O . PRO A 1 740 ? 18.553 -4.696 -3.120 1.00 94.12 740 PRO A O 1
ATOM 5631 N N . CYS A 1 741 ? 19.988 -3.035 -2.655 1.00 94.44 741 CYS A N 1
ATOM 5632 C CA . CYS A 1 741 ? 21.119 -3.653 -3.341 1.00 94.44 741 CYS A CA 1
ATOM 5633 C C . CYS A 1 741 ? 21.575 -4.925 -2.614 1.00 94.44 741 CYS A C 1
ATOM 5635 O O . CYS A 1 741 ? 21.918 -5.918 -3.257 1.00 94.44 741 CYS A O 1
ATOM 5637 N N . SER A 1 742 ? 21.551 -4.929 -1.277 1.00 96.12 742 SER A N 1
ATOM 5638 C CA . SER A 1 742 ? 21.841 -6.124 -0.480 1.00 96.12 742 SER A CA 1
ATOM 5639 C C . SER A 1 742 ? 20.807 -7.228 -0.693 1.00 96.12 742 SER A C 1
ATOM 5641 O O . SER A 1 742 ? 21.194 -8.394 -0.783 1.00 96.12 742 SER A O 1
ATOM 5643 N N . ALA A 1 743 ? 19.519 -6.886 -0.784 1.00 97.00 743 ALA A N 1
ATOM 5644 C CA . ALA A 1 743 ? 18.459 -7.857 -1.056 1.00 97.00 743 ALA A CA 1
ATOM 5645 C C . ALA A 1 743 ? 18.556 -8.428 -2.484 1.00 97.00 743 ALA A C 1
ATOM 5647 O O . ALA A 1 743 ? 18.389 -9.632 -2.674 1.00 97.00 743 ALA A O 1
ATOM 5648 N N . ALA A 1 744 ? 18.899 -7.593 -3.473 1.00 93.81 744 ALA A N 1
ATOM 5649 C CA . ALA A 1 744 ? 19.114 -8.022 -4.855 1.00 93.81 744 ALA A CA 1
ATOM 5650 C C . ALA A 1 744 ? 20.294 -9.001 -4.982 1.00 93.81 744 ALA A C 1
ATOM 5652 O O . ALA A 1 744 ? 20.127 -10.081 -5.544 1.00 93.81 744 ALA A O 1
ATOM 5653 N N . ARG A 1 745 ? 21.449 -8.688 -4.371 1.00 97.38 745 ARG A N 1
ATOM 5654 C CA . ARG A 1 745 ? 22.608 -9.604 -4.342 1.00 97.38 745 ARG A CA 1
ATOM 5655 C C . ARG A 1 745 ? 22.272 -10.945 -3.691 1.00 97.38 745 ARG A C 1
ATOM 5657 O O . ARG A 1 745 ? 22.714 -11.985 -4.165 1.00 97.38 745 ARG A O 1
ATOM 5664 N N . LEU A 1 746 ? 21.470 -10.931 -2.624 1.00 97.88 746 LEU A N 1
ATOM 5665 C CA . LEU A 1 746 ? 20.996 -12.155 -1.981 1.00 97.88 746 LEU A CA 1
ATOM 5666 C C . LEU A 1 746 ? 20.102 -12.983 -2.916 1.00 97.88 746 LEU A C 1
ATOM 5668 O O . LEU A 1 746 ? 20.231 -14.204 -2.953 1.00 97.88 746 LEU A O 1
ATOM 5672 N N . ALA A 1 747 ? 19.212 -12.342 -3.676 1.00 97.00 747 ALA A N 1
ATOM 5673 C CA . ALA A 1 747 ? 18.384 -13.031 -4.662 1.00 97.00 747 ALA A CA 1
ATOM 5674 C C . ALA A 1 747 ? 19.228 -13.633 -5.798 1.00 97.00 747 ALA A C 1
ATOM 5676 O O . ALA A 1 747 ? 19.004 -14.784 -6.170 1.00 97.00 747 ALA A O 1
ATOM 5677 N N . ASP A 1 748 ? 20.230 -12.904 -6.296 1.00 95.25 748 ASP A N 1
ATOM 5678 C CA . ASP A 1 748 ? 21.181 -13.417 -7.287 1.00 95.25 748 ASP A CA 1
ATOM 5679 C C . ASP A 1 748 ? 21.937 -14.638 -6.748 1.00 95.25 748 ASP A C 1
ATOM 5681 O O . ASP A 1 748 ? 21.947 -15.685 -7.389 1.00 95.25 748 ASP A O 1
ATOM 5685 N N . PHE A 1 749 ? 22.455 -14.561 -5.519 1.00 97.38 749 PHE A N 1
ATOM 5686 C CA . PHE A 1 749 ? 23.104 -15.691 -4.856 1.00 97.38 749 PHE A CA 1
ATOM 5687 C C . PHE A 1 749 ? 22.190 -16.919 -4.759 1.00 97.38 749 PHE A C 1
ATOM 5689 O O . PHE A 1 749 ? 22.605 -18.023 -5.108 1.00 97.38 749 PHE A O 1
ATOM 5696 N N . VAL A 1 750 ? 20.940 -16.754 -4.309 1.00 96.31 750 VAL A N 1
ATOM 5697 C CA . VAL A 1 750 ? 20.011 -17.887 -4.169 1.00 96.31 750 VAL A CA 1
ATOM 5698 C C . VAL A 1 750 ? 19.666 -18.488 -5.533 1.00 96.31 750 VAL A C 1
ATOM 5700 O O . VAL A 1 750 ? 19.613 -19.712 -5.667 1.00 96.31 750 VAL A O 1
ATOM 5703 N N . ARG A 1 751 ? 19.466 -17.651 -6.555 1.00 95.81 751 ARG A N 1
ATOM 5704 C CA . ARG A 1 751 ? 19.230 -18.101 -7.930 1.00 95.81 751 ARG A CA 1
ATOM 5705 C C . ARG A 1 751 ? 20.414 -18.904 -8.456 1.00 95.81 751 ARG A C 1
ATOM 5707 O O . ARG A 1 751 ? 20.211 -19.996 -8.976 1.00 95.81 751 ARG A O 1
ATOM 5714 N N . ASP A 1 752 ? 21.623 -18.383 -8.306 1.00 92.06 752 ASP A N 1
ATOM 5715 C CA . ASP A 1 752 ? 22.812 -18.959 -8.926 1.00 92.06 752 ASP A CA 1
ATOM 5716 C C . ASP A 1 752 ? 23.269 -20.232 -8.190 1.00 92.06 752 ASP A C 1
ATOM 5718 O O . ASP A 1 752 ? 23.730 -21.178 -8.824 1.00 92.06 752 ASP A O 1
ATOM 5722 N N . GLN A 1 753 ? 23.093 -20.297 -6.864 1.00 92.75 753 GLN A N 1
ATOM 5723 C CA . GLN A 1 753 ? 23.458 -21.472 -6.060 1.00 92.75 753 GLN A CA 1
ATOM 5724 C C . GLN A 1 753 ? 22.388 -22.566 -6.039 1.00 92.75 753 GLN A C 1
ATOM 5726 O O . GLN A 1 753 ? 22.718 -23.751 -6.015 1.00 92.75 753 GLN A O 1
ATOM 5731 N N . PHE A 1 754 ? 21.104 -22.195 -6.003 1.00 93.75 754 PHE A N 1
ATOM 5732 C CA . PHE A 1 754 ? 20.024 -23.148 -5.731 1.00 93.75 754 PHE A CA 1
ATOM 5733 C C . PHE A 1 754 ? 18.934 -23.191 -6.807 1.00 93.75 754 PHE A C 1
ATOM 5735 O O . PHE A 1 754 ? 18.130 -24.125 -6.815 1.00 93.75 754 PHE A O 1
ATOM 5742 N N . GLY A 1 755 ? 18.857 -22.193 -7.692 1.00 92.81 755 GLY A N 1
ATOM 5743 C CA . GLY A 1 755 ? 17.849 -22.083 -8.756 1.00 92.81 755 GLY A CA 1
ATOM 5744 C C . GLY A 1 755 ? 16.425 -21.754 -8.285 1.00 92.81 755 GLY A C 1
ATOM 5745 O O . GLY A 1 755 ? 15.602 -21.329 -9.091 1.00 92.81 755 GLY A O 1
ATOM 5746 N N . ARG A 1 756 ? 16.118 -21.932 -6.994 1.00 95.81 756 ARG A N 1
ATOM 5747 C CA . ARG A 1 756 ? 14.814 -21.665 -6.366 1.00 95.81 756 ARG A CA 1
ATOM 5748 C C . ARG A 1 756 ? 14.962 -21.411 -4.865 1.00 95.81 756 ARG A C 1
ATOM 5750 O O . ARG A 1 756 ? 16.009 -21.696 -4.287 1.00 95.81 756 ARG A O 1
ATOM 5757 N N . LEU A 1 757 ? 13.886 -20.954 -4.227 1.00 98.19 757 LEU A N 1
ATOM 5758 C CA . LEU A 1 757 ? 13.771 -20.874 -2.770 1.00 98.19 757 LEU A CA 1
ATOM 5759 C C . LEU A 1 757 ? 12.480 -21.560 -2.319 1.00 98.19 757 LEU A C 1
ATOM 5761 O O . LEU A 1 757 ? 11.429 -21.300 -2.890 1.00 98.19 757 LEU A O 1
ATOM 5765 N N . ASP A 1 758 ? 12.535 -22.412 -1.294 1.00 98.00 758 ASP A N 1
ATOM 5766 C CA . ASP A 1 758 ? 11.336 -23.102 -0.798 1.00 98.00 758 ASP A CA 1
ATOM 5767 C C . ASP A 1 758 ? 10.728 -22.393 0.420 1.00 98.00 758 ASP A C 1
ATOM 5769 O O . ASP A 1 758 ? 9.511 -22.360 0.576 1.00 98.00 758 ASP A O 1
ATOM 5773 N N . ILE A 1 759 ? 11.555 -21.819 1.299 1.00 98.62 759 ILE A N 1
ATOM 5774 C CA . ILE A 1 759 ? 11.100 -21.201 2.551 1.00 98.62 759 ILE A CA 1
ATOM 5775 C C . ILE A 1 759 ? 11.834 -19.875 2.773 1.00 98.62 759 ILE A C 1
ATOM 5777 O O . ILE A 1 759 ? 13.059 -19.844 2.847 1.00 98.62 759 ILE A O 1
ATOM 5781 N N . LEU A 1 760 ? 11.095 -18.787 2.968 1.00 98.81 760 LEU A N 1
ATOM 5782 C CA . LEU A 1 760 ? 11.611 -17.518 3.483 1.00 98.81 760 LEU A CA 1
ATOM 5783 C C . LEU A 1 760 ? 11.106 -17.294 4.910 1.00 98.81 760 LEU A C 1
ATOM 5785 O O . LEU A 1 760 ? 9.900 -17.282 5.138 1.00 98.81 760 LEU A O 1
ATOM 5789 N N . ILE A 1 761 ? 12.009 -17.066 5.863 1.00 98.81 761 ILE A N 1
ATOM 5790 C CA . ILE A 1 761 ? 11.680 -16.681 7.239 1.00 98.81 761 ILE A CA 1
ATOM 5791 C C . ILE A 1 761 ? 12.159 -15.251 7.493 1.00 98.81 761 ILE A C 1
ATOM 5793 O O . ILE A 1 761 ? 13.350 -14.993 7.695 1.00 98.81 761 ILE A O 1
ATOM 5797 N N . ASN A 1 762 ? 11.208 -14.320 7.529 1.00 98.56 762 ASN A N 1
ATOM 5798 C CA . ASN A 1 762 ? 11.439 -12.925 7.885 1.00 98.56 762 ASN A CA 1
ATOM 5799 C C . ASN A 1 762 ? 11.495 -12.788 9.413 1.00 98.56 762 ASN A C 1
ATOM 5801 O O . ASN A 1 762 ? 10.480 -12.554 10.070 1.00 98.56 762 ASN A O 1
ATOM 5805 N N . ASN A 1 763 ? 12.691 -12.973 9.977 1.00 97.62 763 ASN A N 1
ATOM 5806 C CA . ASN A 1 763 ? 12.959 -12.929 11.417 1.00 97.62 763 ASN A CA 1
ATOM 5807 C C . ASN A 1 763 ? 13.679 -11.646 11.875 1.00 97.62 763 ASN A C 1
ATOM 5809 O O . ASN A 1 763 ? 13.569 -11.269 13.043 1.00 97.62 763 ASN A O 1
ATOM 5813 N N . ALA A 1 764 ? 14.407 -10.963 10.988 1.00 93.00 764 ALA A N 1
ATOM 5814 C CA . ALA A 1 764 ? 15.122 -9.739 11.337 1.00 93.00 764 ALA A CA 1
ATOM 5815 C C . ALA A 1 764 ? 14.179 -8.688 11.952 1.00 93.00 764 ALA A C 1
ATOM 5817 O O . ALA A 1 764 ? 13.128 -8.372 11.397 1.00 93.00 764 ALA A O 1
ATOM 5818 N N . GLY A 1 765 ? 14.571 -8.122 13.095 1.00 92.62 765 GLY A N 1
ATOM 5819 C CA . GLY A 1 765 ? 13.815 -7.037 13.699 1.00 92.62 765 GLY A CA 1
ATOM 5820 C C . GLY A 1 765 ? 14.476 -6.385 14.906 1.00 92.62 765 GLY A C 1
ATOM 5821 O O . GLY A 1 765 ? 15.426 -6.913 15.489 1.00 92.62 765 GLY A O 1
ATOM 5822 N N . ILE A 1 766 ? 13.946 -5.222 15.277 1.00 91.88 766 ILE A N 1
ATOM 5823 C CA . ILE A 1 766 ? 14.363 -4.393 16.415 1.00 91.88 766 ILE A CA 1
ATOM 5824 C C . ILE A 1 766 ? 13.146 -3.962 17.248 1.00 91.88 766 ILE A C 1
ATOM 5826 O O . ILE A 1 766 ? 12.020 -4.018 16.761 1.00 91.88 766 ILE A O 1
ATOM 5830 N N . SER A 1 767 ? 13.358 -3.538 18.498 1.00 84.88 767 SER A N 1
ATOM 5831 C CA . SER A 1 767 ? 12.279 -3.113 19.409 1.00 84.88 767 SER A CA 1
ATOM 5832 C C . SER A 1 767 ? 11.731 -1.714 19.122 1.00 84.88 767 SER A C 1
ATOM 5834 O O . SER A 1 767 ? 10.598 -1.438 19.492 1.00 84.88 767 SER A O 1
ATOM 5836 N N . GLY A 1 768 ? 12.514 -0.829 18.495 1.00 84.38 768 GLY A N 1
ATOM 5837 C CA . GLY A 1 768 ? 12.089 0.552 18.240 1.00 84.38 768 GLY A CA 1
ATOM 5838 C C . GLY A 1 768 ? 11.987 1.433 19.485 1.00 84.38 768 GLY A C 1
ATOM 5839 O O . GLY A 1 768 ? 11.206 2.376 19.479 1.00 84.38 768 GLY A O 1
ATOM 5840 N N . VAL A 1 769 ? 12.733 1.109 20.546 1.00 83.94 769 VAL A N 1
ATOM 5841 C CA . VAL A 1 769 ? 12.779 1.893 21.790 1.00 83.94 769 VAL A CA 1
ATOM 5842 C C . VAL A 1 769 ? 14.214 2.058 22.278 1.00 83.94 769 VAL A C 1
ATOM 5844 O O . VAL A 1 769 ? 15.013 1.119 22.167 1.00 83.94 769 VAL A O 1
ATOM 5847 N N . HIS A 1 770 ? 14.497 3.216 22.866 1.00 79.00 770 HIS A N 1
ATOM 5848 C CA . HIS A 1 770 ? 15.761 3.562 23.487 1.00 79.00 770 HIS A CA 1
ATOM 5849 C C . HIS A 1 770 ? 15.855 2.883 24.833 1.00 79.00 770 HIS A C 1
ATOM 5851 O O . HIS A 1 770 ? 14.910 2.905 25.631 1.00 79.00 770 HIS A O 1
ATOM 5857 N N . ARG A 1 771 ? 17.020 2.308 25.103 1.00 72.69 771 ARG A N 1
ATOM 5858 C CA . ARG A 1 771 ? 17.297 1.642 26.368 1.00 72.69 771 ARG A CA 1
ATOM 5859 C C . ARG A 1 771 ? 18.619 2.124 26.908 1.00 72.69 771 ARG A C 1
ATOM 5861 O O . ARG A 1 771 ? 19.626 2.068 26.207 1.00 72.69 771 ARG A O 1
ATOM 5868 N N . ASP A 1 772 ? 18.592 2.547 28.164 1.00 66.62 772 ASP A N 1
ATOM 5869 C CA . ASP A 1 772 ? 19.799 2.875 28.903 1.00 66.62 772 ASP A CA 1
ATOM 5870 C C . ASP A 1 772 ? 20.624 1.583 29.118 1.00 66.62 772 ASP A C 1
ATOM 5872 O O . ASP A 1 772 ? 20.128 0.624 29.733 1.00 66.62 772 ASP A O 1
ATOM 5876 N N . PRO A 1 773 ? 21.867 1.510 28.603 1.00 59.06 773 PRO A N 1
ATOM 5877 C CA . PRO A 1 773 ? 22.734 0.344 28.759 1.00 59.06 773 PRO A CA 1
ATOM 5878 C C . PRO A 1 773 ? 23.077 0.037 30.223 1.00 59.06 773 PRO A C 1
ATOM 5880 O O . PRO A 1 773 ? 23.224 -1.133 30.581 1.00 59.06 773 PRO A O 1
ATOM 5883 N N . VAL A 1 774 ? 23.184 1.069 31.068 1.00 58.69 774 VAL A N 1
ATOM 5884 C CA . VAL A 1 774 ? 23.519 0.950 32.495 1.00 58.69 774 VAL A CA 1
ATOM 5885 C C . VAL A 1 774 ? 22.349 0.328 33.244 1.00 58.69 774 VAL A C 1
ATOM 5887 O O . VAL A 1 774 ? 22.526 -0.622 34.010 1.00 58.69 774 VAL A O 1
ATOM 5890 N N . LEU A 1 775 ? 21.136 0.804 32.955 1.00 61.00 775 LEU A N 1
ATOM 5891 C CA . LEU A 1 775 ? 19.920 0.263 33.543 1.00 61.00 775 LEU A CA 1
ATOM 5892 C C . LEU A 1 775 ? 19.703 -1.193 33.113 1.00 61.00 775 LEU A C 1
ATOM 5894 O O . LEU A 1 775 ? 19.421 -2.030 33.960 1.00 61.00 775 LEU A O 1
ATOM 5898 N N . SER A 1 776 ? 19.929 -1.502 31.828 1.00 58.03 776 SER A N 1
ATOM 5899 C CA . SER A 1 776 ? 19.782 -2.843 31.233 1.00 58.03 776 SER A CA 1
ATOM 5900 C C . SER A 1 776 ? 20.705 -3.898 31.860 1.00 58.03 776 SER A C 1
ATOM 5902 O O . SER A 1 776 ? 20.326 -5.065 31.963 1.00 58.03 776 SER A O 1
ATOM 5904 N N . ALA A 1 777 ? 21.906 -3.507 32.298 1.00 57.97 777 ALA A N 1
ATOM 5905 C CA . ALA A 1 777 ? 22.847 -4.400 32.975 1.00 57.97 777 ALA A CA 1
ATOM 5906 C C . ALA A 1 777 ? 22.454 -4.666 34.442 1.00 57.97 777 ALA A C 1
ATOM 5908 O O . ALA A 1 777 ? 22.660 -5.773 34.938 1.00 57.97 777 ALA A O 1
ATOM 5909 N N . ALA A 1 778 ? 21.831 -3.685 35.106 1.00 57.28 778 ALA A N 1
ATOM 5910 C CA . ALA A 1 778 ? 21.391 -3.759 36.503 1.00 57.28 778 ALA A CA 1
ATOM 5911 C C . ALA A 1 778 ? 20.087 -4.566 36.717 1.00 57.28 778 ALA A C 1
ATOM 5913 O O . ALA A 1 778 ? 19.697 -4.826 37.855 1.00 57.28 778 ALA A O 1
ATOM 5914 N N . VAL A 1 779 ? 19.402 -4.968 35.638 1.00 60.06 779 VAL A N 1
ATOM 5915 C CA . VAL A 1 779 ? 18.117 -5.697 35.677 1.00 60.06 779 VAL A CA 1
ATOM 5916 C C . VAL A 1 779 ? 18.270 -7.162 36.091 1.00 60.06 779 VAL A C 1
ATOM 5918 O O . VAL A 1 779 ? 17.340 -7.729 36.662 1.00 60.06 779 VAL A O 1
ATOM 5921 N N . LYS A 1 780 ? 19.428 -7.788 35.833 1.00 55.84 780 LYS A N 1
ATOM 5922 C CA . LYS A 1 780 ? 19.621 -9.234 36.054 1.00 55.84 780 LYS A CA 1
ATOM 5923 C C . LYS A 1 780 ? 19.311 -9.679 37.488 1.00 55.84 780 LYS A C 1
ATOM 5925 O O . LYS A 1 780 ? 18.751 -10.757 37.648 1.00 55.84 780 LYS A O 1
ATOM 5930 N N . ASP A 1 781 ? 19.569 -8.823 38.475 1.00 55.22 781 ASP A N 1
ATOM 5931 C CA . ASP A 1 781 ? 19.374 -9.138 39.896 1.00 55.22 781 ASP A CA 1
ATOM 5932 C C . ASP A 1 781 ? 17.991 -8.716 40.439 1.00 55.22 781 ASP A C 1
ATOM 5934 O O . ASP A 1 781 ? 17.607 -9.122 41.531 1.00 55.22 781 ASP A O 1
ATOM 5938 N N . LYS A 1 782 ? 17.212 -7.915 39.689 1.00 59.97 782 LYS A N 1
ATOM 5939 C CA . LYS A 1 782 ? 15.877 -7.420 40.101 1.00 59.97 782 LYS A CA 1
ATOM 5940 C C . LYS A 1 782 ? 14.697 -8.221 39.539 1.00 59.97 782 LYS A C 1
ATOM 5942 O O . LYS A 1 782 ? 13.569 -8.001 39.965 1.00 59.97 782 LYS A O 1
ATOM 5947 N N . VAL A 1 783 ? 14.929 -9.106 38.568 1.00 60.78 783 VAL A N 1
ATOM 5948 C CA . VAL A 1 783 ? 13.860 -9.806 37.821 1.00 60.78 783 VAL A CA 1
ATOM 5949 C C . VAL A 1 783 ? 13.473 -11.156 38.431 1.00 60.78 783 VAL A C 1
ATOM 5951 O O . VAL A 1 783 ? 12.409 -11.699 38.107 1.00 60.78 783 VAL A O 1
ATOM 5954 N N . ASP A 1 784 ? 14.294 -11.688 39.337 1.00 55.47 784 ASP A N 1
ATOM 5955 C CA . ASP A 1 784 ? 13.944 -12.881 40.105 1.00 55.47 784 ASP A CA 1
ATOM 5956 C C . ASP A 1 784 ? 12.802 -12.551 41.077 1.00 55.47 784 ASP A C 1
ATOM 5958 O O . ASP A 1 784 ? 12.945 -11.754 41.999 1.00 55.47 784 ASP A O 1
ATOM 5962 N N . GLY A 1 785 ? 11.632 -13.140 40.815 1.00 61.03 785 GLY A N 1
ATOM 5963 C CA . GLY A 1 785 ? 10.392 -12.919 41.567 1.00 61.03 785 GLY A CA 1
ATOM 5964 C C . GLY A 1 785 ? 9.308 -12.124 40.830 1.00 61.03 785 GLY A C 1
ATOM 5965 O O . GLY A 1 785 ? 8.156 -12.188 41.247 1.00 61.03 785 GLY A O 1
ATOM 5966 N N . MET A 1 786 ? 9.626 -11.438 39.722 1.00 73.06 786 MET A N 1
ATOM 5967 C CA . MET A 1 786 ? 8.620 -10.709 38.934 1.00 73.06 786 MET A CA 1
ATOM 5968 C C . MET A 1 786 ? 7.854 -11.628 37.977 1.00 73.06 786 MET A C 1
ATOM 5970 O O . MET A 1 786 ? 8.477 -12.380 37.214 1.00 73.06 786 MET A O 1
ATOM 5974 N N . ASP A 1 787 ? 6.525 -11.510 37.945 1.00 74.88 787 ASP A N 1
ATOM 5975 C CA . ASP A 1 787 ? 5.685 -12.164 36.937 1.00 74.88 787 ASP A CA 1
ATOM 5976 C C . ASP A 1 787 ? 5.799 -11.496 35.547 1.00 74.88 787 ASP A C 1
ATOM 5978 O O . ASP A 1 787 ? 6.477 -10.483 35.356 1.00 74.88 787 ASP A O 1
ATOM 5982 N N . VAL A 1 788 ? 5.169 -12.090 34.527 1.00 68.94 788 VAL A N 1
ATOM 5983 C CA . VAL A 1 788 ? 5.254 -11.599 33.138 1.00 68.94 788 VAL A CA 1
ATOM 5984 C C . VAL A 1 788 ? 4.697 -10.184 32.987 1.00 68.94 788 VAL A C 1
ATOM 5986 O O . VAL A 1 788 ? 5.288 -9.387 32.258 1.00 68.94 788 VAL A O 1
ATOM 5989 N N . ASN A 1 789 ? 3.599 -9.858 33.669 1.00 73.25 789 ASN A N 1
ATOM 5990 C CA . ASN A 1 789 ? 2.970 -8.545 33.573 1.00 73.25 789 ASN A CA 1
ATOM 5991 C C . ASN A 1 789 ? 3.853 -7.488 34.236 1.00 73.25 789 ASN A C 1
ATOM 5993 O O . ASN A 1 789 ? 4.126 -6.462 33.619 1.00 73.25 789 ASN A O 1
ATOM 5997 N N . GLN A 1 790 ? 4.400 -7.791 35.415 1.00 73.50 790 GLN A N 1
ATOM 5998 C CA . GLN A 1 790 ? 5.345 -6.924 36.122 1.00 73.50 790 GLN A CA 1
ATOM 5999 C C . GLN A 1 790 ? 6.599 -6.643 35.285 1.00 73.50 790 GLN A C 1
ATOM 6001 O O . GLN A 1 790 ? 7.059 -5.506 35.206 1.00 73.50 790 GLN A O 1
ATOM 6006 N N . ARG A 1 791 ? 7.134 -7.652 34.584 1.00 71.00 791 ARG A N 1
ATOM 6007 C CA . ARG A 1 791 ? 8.275 -7.467 33.667 1.00 71.00 791 ARG A CA 1
ATOM 6008 C C . ARG A 1 791 ? 7.923 -6.577 32.474 1.00 71.00 791 ARG A C 1
ATOM 6010 O O . ARG A 1 791 ? 8.754 -5.784 32.035 1.00 71.00 791 ARG A O 1
ATOM 6017 N N . VAL A 1 792 ? 6.718 -6.719 31.921 1.00 69.94 792 VAL A N 1
ATOM 6018 C CA . VAL A 1 792 ? 6.243 -5.899 30.796 1.00 69.94 792 VAL A CA 1
ATOM 6019 C C . VAL A 1 792 ? 6.000 -4.451 31.230 1.00 69.94 792 VAL A C 1
ATOM 6021 O O . VAL A 1 792 ? 6.415 -3.538 30.517 1.00 69.94 792 VAL A O 1
ATOM 6024 N N . GLU A 1 793 ? 5.399 -4.228 32.399 1.00 72.44 793 GLU A N 1
ATOM 6025 C CA . GLU A 1 793 ? 5.228 -2.891 32.983 1.00 72.44 793 GLU A CA 1
ATOM 6026 C C . GLU A 1 793 ? 6.572 -2.235 33.285 1.00 72.44 793 GLU A C 1
ATOM 6028 O O . GLU A 1 793 ? 6.810 -1.102 32.871 1.00 72.44 793 GLU A O 1
ATOM 6033 N N . TRP A 1 794 ? 7.506 -2.976 33.879 1.00 73.12 794 TRP A N 1
ATOM 6034 C CA . TRP A 1 794 ? 8.851 -2.469 34.122 1.00 73.12 794 TRP A CA 1
ATOM 6035 C C . TRP A 1 794 ? 9.545 -2.062 32.814 1.00 73.12 794 TRP A C 1
ATOM 6037 O O . TRP A 1 794 ? 10.137 -0.986 32.731 1.00 73.12 794 TRP A O 1
ATOM 6047 N N . MET A 1 795 ? 9.433 -2.868 31.748 1.00 70.31 795 MET A N 1
ATOM 6048 C CA . MET A 1 795 ? 9.956 -2.488 30.427 1.00 70.31 795 MET A CA 1
ATOM 6049 C C . MET A 1 795 ? 9.324 -1.209 29.890 1.00 70.31 795 MET A C 1
ATOM 6051 O O . MET A 1 795 ? 10.021 -0.423 29.249 1.00 70.31 795 MET A O 1
ATOM 6055 N N . LYS A 1 796 ? 8.023 -1.019 30.115 1.00 71.44 796 LYS A N 1
ATOM 6056 C CA . LYS A 1 796 ? 7.282 0.167 29.683 1.00 71.44 796 LYS A CA 1
ATOM 6057 C C . LYS A 1 796 ? 7.768 1.423 30.410 1.00 71.44 796 LYS A C 1
ATOM 6059 O O . LYS A 1 796 ? 7.937 2.445 29.759 1.00 71.44 796 LYS A O 1
ATOM 6064 N N . GLU A 1 797 ? 8.026 1.343 31.711 1.00 72.69 797 GLU A N 1
ATOM 6065 C CA . GLU A 1 797 ? 8.515 2.477 32.511 1.00 72.69 797 GLU A CA 1
ATOM 6066 C C . GLU A 1 797 ? 9.975 2.842 32.210 1.00 72.69 797 GLU A C 1
ATOM 6068 O O . GLU A 1 797 ? 10.371 3.995 32.355 1.00 72.69 797 GLU A O 1
ATOM 6073 N N . ASN A 1 798 ? 10.771 1.866 31.764 1.00 72.44 798 ASN A N 1
ATOM 6074 C CA . ASN A 1 798 ? 12.222 2.000 31.609 1.00 72.44 798 ASN A CA 1
ATOM 6075 C C . ASN A 1 798 ? 12.701 2.002 30.146 1.00 72.44 798 ASN A C 1
ATOM 6077 O O . ASN A 1 798 ? 13.903 1.938 29.882 1.00 72.44 798 ASN A O 1
ATOM 6081 N N . SER A 1 799 ? 11.779 2.076 29.183 1.00 75.00 799 SER A N 1
ATOM 6082 C CA . SER A 1 799 ? 12.094 2.258 27.763 1.00 75.00 799 SER A CA 1
ATOM 6083 C C . SER A 1 799 ? 11.576 3.611 27.296 1.00 75.00 799 SER A C 1
ATOM 6085 O O . SER A 1 799 ? 10.419 3.949 27.536 1.00 75.00 799 SER A O 1
ATOM 6087 N N . LYS A 1 800 ? 12.408 4.372 26.584 1.00 82.69 800 LYS A N 1
ATOM 6088 C CA . LYS A 1 800 ? 11.991 5.647 25.992 1.00 82.69 800 LYS A CA 1
ATOM 6089 C C . LYS A 1 800 ? 11.689 5.441 24.515 1.00 82.69 800 LYS A C 1
ATOM 6091 O O . LYS A 1 800 ? 12.503 4.883 23.794 1.00 82.69 800 LYS A O 1
ATOM 6096 N N . GLU A 1 801 ? 10.526 5.886 24.061 1.00 87.50 801 GLU A N 1
ATOM 6097 C CA . GLU A 1 801 ? 10.193 5.867 22.637 1.00 87.50 801 GLU A CA 1
ATOM 6098 C C . GLU A 1 801 ? 10.618 7.195 21.999 1.00 87.50 801 GLU A C 1
ATOM 6100 O O . GLU A 1 801 ? 10.245 8.266 22.480 1.00 87.50 801 GLU A O 1
ATOM 6105 N N . THR A 1 802 ? 11.412 7.137 20.930 1.00 90.62 802 THR A N 1
ATOM 6106 C CA . THR A 1 802 ? 11.809 8.315 20.145 1.00 90.62 802 THR A CA 1
ATOM 6107 C C . THR A 1 802 ? 11.327 8.187 18.705 1.00 90.62 802 THR A C 1
ATOM 6109 O O . THR A 1 802 ? 11.082 7.083 18.214 1.00 90.62 802 THR A O 1
ATOM 6112 N N . TYR A 1 803 ? 11.178 9.319 18.015 1.00 92.44 803 TYR A N 1
ATOM 6113 C CA . TYR A 1 803 ? 10.720 9.326 16.625 1.00 92.44 803 TYR A CA 1
ATOM 6114 C C . TYR A 1 803 ? 11.712 8.598 15.706 1.00 92.44 803 TYR A C 1
ATOM 6116 O O . TYR A 1 803 ? 11.313 7.807 14.853 1.00 92.44 803 TYR A O 1
ATOM 6124 N N . GLU A 1 804 ? 13.012 8.793 15.918 1.00 92.94 804 GLU A N 1
ATOM 6125 C CA . GLU A 1 804 ? 14.082 8.152 15.153 1.00 92.94 804 GLU A CA 1
ATOM 6126 C C . GLU A 1 804 ? 14.036 6.624 15.295 1.00 92.94 804 GLU A C 1
ATOM 6128 O O . GLU A 1 804 ? 14.177 5.892 14.312 1.00 92.94 804 GLU A O 1
ATOM 6133 N N . GLU A 1 805 ? 13.780 6.126 16.504 1.00 91.88 805 GLU A N 1
ATOM 6134 C CA . GLU A 1 805 ? 13.653 4.692 16.757 1.00 91.88 805 GLU A CA 1
ATOM 6135 C C . GLU A 1 805 ? 12.350 4.118 16.209 1.00 91.88 805 GLU A C 1
ATOM 6137 O O . GLU A 1 805 ? 12.359 2.990 15.709 1.00 91.88 805 GLU A O 1
ATOM 6142 N N . ALA A 1 806 ? 11.258 4.888 16.227 1.00 94.00 806 ALA A N 1
ATOM 6143 C CA . ALA A 1 806 ? 10.008 4.515 15.574 1.00 94.00 806 ALA A CA 1
ATOM 6144 C C . ALA A 1 806 ? 10.200 4.354 14.055 1.00 94.00 806 ALA A C 1
ATOM 6146 O O . ALA A 1 806 ? 9.826 3.321 13.490 1.00 94.00 806 ALA A O 1
ATOM 6147 N N . VAL A 1 807 ? 10.875 5.313 13.407 1.00 95.44 807 VAL A N 1
ATOM 6148 C CA . VAL A 1 807 ? 11.231 5.249 11.979 1.00 95.44 807 VAL A CA 1
ATOM 6149 C C . VAL A 1 807 ? 12.118 4.038 11.694 1.00 95.44 807 VAL A C 1
ATOM 6151 O O . VAL A 1 807 ? 11.854 3.281 10.758 1.00 95.44 807 VAL A O 1
ATOM 6154 N N . GLN A 1 808 ? 13.156 3.805 12.500 1.00 94.25 808 GLN A N 1
ATOM 6155 C CA . GLN A 1 808 ? 14.058 2.675 12.283 1.00 94.25 808 GLN A CA 1
ATOM 6156 C C . GLN A 1 808 ? 13.357 1.324 12.502 1.00 94.25 808 GLN A C 1
ATOM 6158 O O . GLN A 1 808 ? 13.640 0.356 11.784 1.00 94.25 808 GLN A O 1
ATOM 6163 N N . CYS A 1 809 ? 12.430 1.251 13.464 1.00 94.94 809 CYS A N 1
ATOM 6164 C CA . CYS A 1 809 ? 11.600 0.074 13.722 1.00 94.94 809 CYS A CA 1
ATOM 6165 C C . CYS A 1 809 ? 10.754 -0.268 12.501 1.00 94.94 809 CYS A C 1
ATOM 6167 O O . CYS A 1 809 ? 10.761 -1.410 12.045 1.00 94.94 809 CYS A O 1
ATOM 6169 N N . MET A 1 810 ? 10.103 0.737 11.917 1.00 96.44 810 MET A N 1
ATOM 6170 C CA . MET A 1 810 ? 9.287 0.582 10.719 1.00 96.44 810 MET A CA 1
ATOM 6171 C C . MET A 1 810 ? 10.116 0.175 9.496 1.00 96.44 810 MET A C 1
ATOM 6173 O O . MET A 1 810 ? 9.773 -0.799 8.819 1.00 96.44 810 MET A O 1
ATOM 6177 N N . LYS A 1 811 ? 11.253 0.849 9.265 1.00 96.88 811 LYS A N 1
ATOM 6178 C CA . LYS A 1 811 ? 12.202 0.514 8.191 1.00 96.88 811 LYS A CA 1
ATOM 6179 C C . LYS A 1 811 ? 12.676 -0.935 8.273 1.00 96.88 811 LYS A C 1
ATOM 6181 O O . LYS A 1 811 ? 12.727 -1.619 7.260 1.00 96.88 811 LYS A O 1
ATOM 6186 N N . THR A 1 812 ? 13.003 -1.415 9.471 1.00 95.56 812 THR A N 1
ATOM 6187 C CA . THR A 1 812 ? 13.579 -2.757 9.650 1.00 95.56 812 THR A CA 1
ATOM 6188 C C . THR A 1 812 ? 12.510 -3.850 9.661 1.00 95.56 812 THR A C 1
ATOM 6190 O O . THR A 1 812 ? 12.646 -4.849 8.961 1.00 95.56 812 THR A O 1
ATOM 6193 N N . ASN A 1 813 ? 11.451 -3.683 10.461 1.00 97.31 813 ASN A N 1
ATOM 6194 C CA . ASN A 1 813 ? 10.516 -4.765 10.781 1.00 97.31 813 ASN A CA 1
ATOM 6195 C C . ASN A 1 813 ? 9.384 -4.926 9.750 1.00 97.31 813 ASN A C 1
ATOM 6197 O O . ASN A 1 813 ? 8.855 -6.031 9.642 1.00 97.31 813 ASN A O 1
ATOM 6201 N N . TYR A 1 814 ? 8.992 -3.860 9.035 1.00 98.00 814 TYR A N 1
ATOM 6202 C CA . TYR A 1 814 ? 7.995 -3.928 7.956 1.00 98.00 814 TYR A CA 1
ATOM 6203 C C . TYR A 1 814 ? 8.644 -3.765 6.589 1.00 98.00 814 TYR A C 1
ATOM 6205 O O . TYR A 1 814 ? 8.660 -4.718 5.813 1.00 98.00 814 TYR A O 1
ATOM 6213 N N . TYR A 1 815 ? 9.222 -2.592 6.304 1.00 97.88 815 TYR A N 1
ATOM 6214 C CA . TYR A 1 815 ? 9.737 -2.300 4.964 1.00 97.88 815 TYR A CA 1
ATOM 6215 C C . TYR A 1 815 ? 10.878 -3.240 4.580 1.00 97.88 815 TYR A C 1
ATOM 6217 O O . TYR A 1 815 ? 10.925 -3.697 3.444 1.00 97.88 815 TYR A O 1
ATOM 6225 N N . GLY A 1 816 ? 11.736 -3.619 5.530 1.00 97.81 816 GLY A N 1
ATOM 6226 C CA . GLY A 1 816 ? 12.790 -4.590 5.269 1.00 97.81 816 GLY A CA 1
ATOM 6227 C C . GLY A 1 816 ? 12.274 -6.005 5.008 1.00 97.81 816 GLY A C 1
ATOM 6228 O O . GLY A 1 816 ? 12.760 -6.684 4.106 1.00 97.81 816 GLY A O 1
ATOM 6229 N N . ALA A 1 817 ? 11.237 -6.444 5.729 1.00 97.94 817 ALA A N 1
ATOM 6230 C CA . ALA A 1 817 ? 10.575 -7.718 5.443 1.00 97.94 817 ALA A CA 1
ATOM 6231 C C . ALA A 1 817 ? 9.884 -7.696 4.069 1.00 97.94 817 ALA A C 1
ATOM 6233 O O . ALA A 1 817 ? 9.993 -8.663 3.313 1.00 97.94 817 ALA A O 1
ATOM 6234 N N . LYS A 1 818 ? 9.220 -6.586 3.718 1.00 98.06 818 LYS A N 1
ATOM 6235 C CA . LYS A 1 818 ? 8.600 -6.363 2.405 1.00 98.06 818 LYS A CA 1
ATOM 6236 C C . LYS A 1 818 ? 9.636 -6.414 1.283 1.00 98.06 818 LYS A C 1
ATOM 6238 O O . LYS A 1 818 ? 9.495 -7.240 0.390 1.00 98.06 818 LYS A O 1
ATOM 6243 N N . LEU A 1 819 ? 10.714 -5.642 1.398 1.00 98.38 819 LEU A N 1
ATOM 6244 C CA . LEU A 1 819 ? 11.803 -5.566 0.423 1.00 98.38 819 LEU A CA 1
ATOM 6245 C C . LEU A 1 819 ? 12.447 -6.932 0.149 1.00 98.38 819 LEU A C 1
ATOM 6247 O O . LEU A 1 819 ? 12.595 -7.335 -1.003 1.00 98.38 819 LEU A O 1
ATOM 6251 N N . VAL A 1 820 ? 12.804 -7.673 1.205 1.00 98.44 820 VAL A N 1
ATOM 6252 C CA . VAL A 1 820 ? 13.392 -9.016 1.063 1.00 98.44 820 VAL A CA 1
ATOM 6253 C C . VAL A 1 820 ? 12.391 -9.990 0.443 1.00 98.44 820 VAL A C 1
ATOM 6255 O O . VAL A 1 820 ? 12.764 -10.805 -0.400 1.00 98.44 820 VAL A O 1
ATOM 6258 N N . THR A 1 821 ? 11.117 -9.891 0.827 1.00 98.56 821 THR A N 1
ATOM 6259 C CA . THR A 1 821 ? 10.054 -10.717 0.248 1.00 98.56 821 THR A CA 1
ATOM 6260 C C . THR A 1 821 ? 9.892 -10.442 -1.242 1.00 98.56 821 THR A C 1
ATOM 6262 O O . THR A 1 821 ? 9.875 -11.388 -2.018 1.00 98.56 821 THR A O 1
ATOM 6265 N N . GLU A 1 822 ? 9.827 -9.179 -1.662 1.00 98.19 822 GLU A N 1
ATOM 6266 C CA . GLU A 1 822 ? 9.700 -8.787 -3.071 1.00 98.19 822 GLU A CA 1
ATOM 6267 C C . GLU A 1 822 ? 10.898 -9.257 -3.909 1.00 98.19 822 GLU A C 1
ATOM 6269 O O . GLU A 1 822 ? 10.705 -9.792 -5.001 1.00 98.19 822 GLU A O 1
ATOM 6274 N N . ALA A 1 823 ? 12.120 -9.132 -3.380 1.00 98.38 823 ALA A N 1
ATOM 6275 C CA . ALA A 1 823 ? 13.336 -9.576 -4.062 1.00 98.38 823 ALA A CA 1
ATOM 6276 C C . ALA A 1 823 ? 13.384 -11.102 -4.270 1.00 98.38 823 ALA A C 1
ATOM 6278 O O . ALA A 1 823 ? 13.846 -11.575 -5.308 1.00 98.38 823 ALA A O 1
ATOM 6279 N N . LEU A 1 824 ? 12.899 -11.881 -3.298 1.00 98.44 824 LEU A N 1
ATOM 6280 C CA . LEU A 1 824 ? 12.952 -13.349 -3.324 1.00 98.44 824 LEU A CA 1
ATOM 6281 C C . LEU A 1 824 ? 11.681 -14.007 -3.875 1.00 98.44 824 LEU A C 1
ATOM 6283 O O . LEU A 1 824 ? 11.694 -15.203 -4.173 1.00 98.44 824 LEU A O 1
ATOM 6287 N N . LEU A 1 825 ? 10.594 -13.252 -4.041 1.00 98.31 825 LEU A N 1
ATOM 6288 C CA . LEU A 1 825 ? 9.310 -13.767 -4.509 1.00 98.31 825 LEU A CA 1
ATOM 6289 C C . LEU A 1 825 ? 9.403 -14.534 -5.841 1.00 98.31 825 LEU A C 1
ATOM 6291 O O . LEU A 1 825 ? 8.825 -15.621 -5.905 1.00 98.31 825 LEU A O 1
ATOM 6295 N N . PRO A 1 826 ? 10.146 -14.074 -6.872 1.00 98.00 826 PRO A N 1
ATOM 6296 C CA . PRO A 1 826 ? 10.283 -14.840 -8.109 1.00 98.00 826 PRO A CA 1
ATOM 6297 C C . PRO A 1 826 ? 10.869 -16.238 -7.883 1.00 98.00 826 PRO A C 1
ATOM 6299 O O . PRO A 1 826 ? 10.439 -17.188 -8.525 1.00 98.00 826 PRO A O 1
ATOM 6302 N N . LEU A 1 827 ? 11.808 -16.387 -6.942 1.00 97.88 827 LEU A N 1
ATOM 6303 C CA . LEU A 1 827 ? 12.439 -17.671 -6.615 1.00 97.88 827 LEU A CA 1
ATOM 6304 C C . LEU A 1 827 ? 11.533 -18.566 -5.767 1.00 97.88 827 LEU A C 1
ATOM 6306 O O . LEU A 1 827 ? 11.571 -19.785 -5.921 1.00 97.88 827 LEU A O 1
ATOM 6310 N N . LEU A 1 828 ? 10.708 -17.965 -4.904 1.00 98.25 828 LEU A N 1
ATOM 6311 C CA . LEU A 1 828 ? 9.675 -18.668 -4.138 1.00 98.25 828 LEU A CA 1
ATOM 6312 C C . LEU A 1 828 ? 8.584 -19.242 -5.049 1.00 98.25 828 LEU A C 1
ATOM 6314 O O . LEU A 1 828 ? 8.111 -20.349 -4.814 1.00 98.25 828 LEU A O 1
ATOM 6318 N N . GLN A 1 829 ? 8.217 -18.525 -6.116 1.00 96.69 829 GLN A N 1
ATOM 6319 C CA . GLN A 1 829 ? 7.233 -18.986 -7.103 1.00 96.69 829 GLN A CA 1
ATOM 6320 C C . GLN A 1 829 ? 7.734 -20.143 -7.981 1.00 96.69 829 GLN A C 1
ATOM 6322 O O . GLN A 1 829 ? 6.918 -20.848 -8.570 1.00 96.69 829 GLN A O 1
ATOM 6327 N N . LEU A 1 830 ? 9.052 -20.363 -8.057 1.00 95.25 830 LEU A N 1
ATOM 6328 C CA . LEU A 1 830 ? 9.635 -21.531 -8.729 1.00 95.25 830 LEU A CA 1
ATOM 6329 C C . LEU A 1 830 ? 9.546 -22.808 -7.880 1.00 95.25 830 LEU A C 1
ATOM 6331 O O . LEU A 1 830 ? 9.752 -23.904 -8.402 1.00 95.25 830 LEU A O 1
ATOM 6335 N N . SER A 1 831 ? 9.264 -22.691 -6.579 1.00 94.06 831 SER A N 1
ATOM 6336 C CA . SER A 1 831 ? 9.047 -23.845 -5.710 1.00 94.06 831 SER A CA 1
ATOM 6337 C C . SER A 1 831 ? 7.604 -24.337 -5.810 1.00 94.06 831 SER A C 1
ATOM 6339 O O . SER A 1 831 ? 6.657 -23.561 -5.703 1.00 94.06 831 SER A O 1
ATOM 6341 N N . SER A 1 832 ? 7.420 -25.656 -5.913 1.00 90.12 832 SER A N 1
ATOM 6342 C CA . SER A 1 832 ? 6.104 -26.299 -5.779 1.00 90.12 832 SER A CA 1
ATOM 6343 C C . SER A 1 832 ? 5.551 -26.246 -4.349 1.00 90.12 832 SER A C 1
ATOM 6345 O O . SER A 1 832 ? 4.427 -26.669 -4.105 1.00 90.12 832 SER A O 1
ATOM 6347 N N . SER A 1 833 ? 6.359 -25.774 -3.399 1.00 91.38 833 SER A N 1
ATOM 6348 C CA . SER A 1 833 ? 6.121 -25.824 -1.961 1.00 91.38 833 SER A CA 1
ATOM 6349 C C . SER A 1 833 ? 6.604 -24.512 -1.311 1.00 91.38 833 SER A C 1
ATOM 6351 O O . SER A 1 833 ? 7.168 -24.510 -0.217 1.00 91.38 833 SER A O 1
ATOM 6353 N N . GLY A 1 834 ? 6.438 -23.382 -2.011 1.00 96.81 834 GLY A N 1
ATOM 6354 C CA . GLY A 1 834 ? 6.940 -22.073 -1.590 1.00 96.81 834 GLY A CA 1
ATOM 6355 C C . GLY A 1 834 ? 6.236 -21.521 -0.342 1.00 96.81 834 GLY A C 1
ATOM 6356 O O . GLY A 1 834 ? 5.002 -21.483 -0.266 1.00 96.81 834 GLY A O 1
ATOM 6357 N N . ARG A 1 835 ? 7.019 -21.068 0.646 1.00 98.19 835 ARG A N 1
ATOM 6358 C CA . ARG A 1 835 ? 6.529 -20.565 1.940 1.00 98.19 835 ARG A CA 1
ATOM 6359 C C . ARG A 1 835 ? 7.160 -19.238 2.333 1.00 98.19 835 ARG A C 1
ATOM 6361 O O . ARG A 1 835 ? 8.364 -19.048 2.175 1.00 98.19 835 ARG A O 1
ATOM 6368 N N . ILE A 1 836 ? 6.361 -18.362 2.936 1.00 98.75 836 ILE A N 1
ATOM 6369 C CA . ILE A 1 836 ? 6.830 -17.141 3.599 1.00 98.75 836 ILE A CA 1
ATOM 6370 C C . ILE A 1 836 ? 6.341 -17.167 5.047 1.00 98.75 836 ILE A C 1
ATOM 6372 O O . ILE A 1 836 ? 5.146 -17.291 5.311 1.00 98.75 836 ILE A O 1
ATOM 6376 N N . VAL A 1 837 ? 7.272 -17.039 5.986 1.00 98.62 837 VAL A N 1
ATOM 6377 C CA . VAL A 1 837 ? 7.017 -17.037 7.425 1.00 98.62 837 VAL A CA 1
ATOM 6378 C C . VAL A 1 837 ? 7.459 -15.703 8.003 1.00 98.62 837 VAL A C 1
ATOM 6380 O O . VAL A 1 837 ? 8.651 -15.417 8.112 1.00 98.62 837 VAL A O 1
ATOM 6383 N N . ASN A 1 838 ? 6.494 -14.881 8.396 1.00 98.62 838 ASN A N 1
ATOM 6384 C CA . ASN A 1 838 ? 6.750 -13.584 9.011 1.00 98.62 838 ASN A CA 1
ATOM 6385 C C . ASN A 1 838 ? 6.760 -13.711 10.541 1.00 98.62 838 ASN A C 1
ATOM 6387 O O . ASN A 1 838 ? 5.726 -13.967 11.164 1.00 98.62 838 ASN A O 1
ATOM 6391 N N . VAL A 1 839 ? 7.923 -13.513 11.171 1.00 97.69 839 VAL A N 1
ATOM 6392 C CA . VAL A 1 839 ? 8.036 -13.535 12.637 1.00 97.69 839 VAL A CA 1
ATOM 6393 C C . VAL A 1 839 ? 7.477 -12.225 13.197 1.00 97.69 839 VAL A C 1
ATOM 6395 O O . VAL A 1 839 ? 8.107 -11.162 13.161 1.00 97.69 839 VAL A O 1
ATOM 6398 N N . SER A 1 840 ? 6.251 -12.304 13.703 1.00 96.62 840 SER A N 1
ATOM 6399 C CA . SER A 1 840 ? 5.478 -11.208 14.279 1.00 96.62 840 SER A CA 1
ATOM 6400 C C . SER A 1 840 ? 5.620 -11.168 15.812 1.00 96.62 840 SER A C 1
ATOM 6402 O O . SER A 1 840 ? 6.695 -11.434 16.352 1.00 96.62 840 SER A O 1
ATOM 6404 N N . SER A 1 841 ? 4.571 -10.764 16.528 1.00 94.00 841 SER A N 1
ATOM 6405 C CA . SER A 1 841 ? 4.490 -10.722 17.990 1.00 94.00 841 SER A CA 1
ATOM 6406 C C . SER A 1 841 ? 3.028 -10.754 18.446 1.00 94.00 841 SER A C 1
ATOM 6408 O O . SER A 1 841 ? 2.135 -10.365 17.693 1.00 94.00 841 SER A O 1
ATOM 6410 N N . GLY A 1 842 ? 2.774 -11.143 19.700 1.00 89.81 842 GLY A N 1
ATOM 6411 C CA . GLY A 1 842 ? 1.469 -10.934 20.348 1.00 89.81 842 GLY A CA 1
ATOM 6412 C C . GLY A 1 842 ? 1.101 -9.448 20.492 1.00 89.81 842 GLY A C 1
ATOM 6413 O O . GLY A 1 842 ? -0.072 -9.097 20.586 1.00 89.81 842 GLY A O 1
ATOM 6414 N N . PHE A 1 843 ? 2.095 -8.556 20.434 1.00 90.69 843 PHE A N 1
ATOM 6415 C CA . PHE A 1 843 ? 1.897 -7.106 20.360 1.00 90.69 843 PHE A CA 1
ATOM 6416 C C . PHE A 1 843 ? 1.397 -6.608 18.999 1.00 90.69 843 PHE A C 1
ATOM 6418 O O . PHE A 1 843 ? 0.957 -5.468 18.906 1.00 90.69 843 PHE A O 1
ATOM 6425 N N . GLY A 1 844 ? 1.424 -7.450 17.962 1.00 92.06 844 GLY A N 1
ATOM 6426 C CA . GLY A 1 844 ? 0.826 -7.145 16.660 1.00 92.06 844 GLY A CA 1
ATOM 6427 C C . GLY A 1 844 ? -0.660 -7.502 16.551 1.00 92.06 844 GLY A C 1
ATOM 6428 O O . GLY A 1 844 ? -1.217 -7.381 15.464 1.00 92.06 844 GLY A O 1
ATOM 6429 N N . LEU A 1 845 ? -1.286 -7.997 17.627 1.00 94.62 845 LEU A N 1
ATOM 6430 C CA . LEU A 1 845 ? -2.715 -8.326 17.643 1.00 94.62 845 LEU A CA 1
ATOM 6431 C C . LEU A 1 845 ? -3.575 -7.064 17.746 1.00 94.62 845 LEU A C 1
ATOM 6433 O O . LEU A 1 845 ? -3.196 -6.103 18.426 1.00 94.62 845 LEU A O 1
ATOM 6437 N N . LEU A 1 846 ? -4.739 -7.083 17.097 1.00 94.31 846 LEU A N 1
ATOM 6438 C CA . LEU A 1 846 ? -5.604 -5.914 16.961 1.00 94.31 846 LEU A CA 1
ATOM 6439 C C . LEU A 1 846 ? -6.229 -5.479 18.287 1.00 94.31 846 LEU A C 1
ATOM 6441 O O . LEU A 1 846 ? -6.452 -4.284 18.450 1.00 94.31 846 LEU A O 1
ATOM 6445 N N . ARG A 1 847 ? -6.378 -6.360 19.291 1.00 91.62 847 ARG A N 1
ATOM 6446 C CA . ARG A 1 847 ? -6.760 -5.961 20.664 1.00 91.62 847 ARG A CA 1
ATOM 6447 C C . ARG A 1 847 ? -5.864 -4.895 21.302 1.00 91.62 847 ARG A C 1
ATOM 6449 O O . ARG A 1 847 ? -6.259 -4.299 22.295 1.00 91.62 847 ARG A O 1
ATOM 6456 N N . ASN A 1 848 ? -4.659 -4.665 20.771 1.00 89.50 848 ASN A N 1
ATOM 6457 C CA . ASN A 1 848 ? -3.759 -3.621 21.267 1.00 89.50 848 ASN A CA 1
ATOM 6458 C C . ASN A 1 848 ? -4.084 -2.218 20.715 1.00 89.50 848 ASN A C 1
ATOM 6460 O O . ASN A 1 848 ? -3.470 -1.248 21.153 1.00 89.50 848 ASN A O 1
ATOM 6464 N N . PHE A 1 849 ? -4.993 -2.092 19.743 1.00 92.94 849 PHE A N 1
ATOM 6465 C CA . PHE A 1 849 ? -5.415 -0.809 19.180 1.00 92.94 849 PHE A CA 1
ATOM 6466 C C . PHE A 1 849 ? -6.597 -0.245 19.966 1.00 92.94 849 PHE A C 1
ATOM 6468 O O . PHE A 1 849 ? -7.624 -0.902 20.132 1.00 92.94 849 PHE A O 1
ATOM 6475 N N . ASN A 1 850 ? -6.483 1.012 20.388 1.00 90.75 850 ASN A N 1
ATOM 6476 C CA . ASN A 1 850 ? -7.519 1.672 21.180 1.00 90.75 850 ASN A CA 1
ATOM 6477 C C . ASN A 1 850 ? -8.696 2.142 20.298 1.00 90.75 850 ASN A C 1
ATOM 6479 O O . ASN A 1 850 ? -9.848 2.103 20.726 1.00 90.75 850 ASN A O 1
ATOM 6483 N N . SER A 1 851 ? -8.431 2.519 19.042 1.00 93.00 851 SER A N 1
ATOM 6484 C CA . SER A 1 851 ? -9.455 2.920 18.065 1.00 93.00 851 SER A CA 1
ATOM 6485 C C . SER A 1 851 ? -10.146 1.715 17.416 1.00 93.00 851 SER A C 1
ATOM 6487 O O . SER A 1 851 ? -9.494 0.869 16.805 1.00 93.00 851 SER A O 1
ATOM 6489 N N . GLU A 1 852 ? -11.479 1.666 17.507 1.00 92.44 852 GLU A N 1
ATOM 6490 C CA . GLU A 1 852 ? -12.316 0.705 16.766 1.00 92.44 852 GLU A CA 1
ATOM 6491 C C . GLU A 1 852 ? -12.181 0.871 15.246 1.00 92.44 852 GLU A C 1
ATOM 6493 O O . GLU A 1 852 ? -12.174 -0.118 14.517 1.00 92.44 852 GLU A O 1
ATOM 6498 N N . ASP A 1 853 ? -12.040 2.105 14.758 1.00 92.31 853 ASP A N 1
ATOM 6499 C CA . ASP A 1 853 ? -11.943 2.373 13.320 1.00 92.31 853 ASP A CA 1
ATOM 6500 C C . ASP A 1 853 ? -10.619 1.852 12.753 1.00 92.31 853 ASP A C 1
ATOM 6502 O O . ASP A 1 853 ? -10.617 1.168 11.730 1.00 92.31 853 ASP A O 1
ATOM 6506 N N . LEU A 1 854 ? -9.504 2.084 13.459 1.00 93.31 854 LEU A N 1
ATOM 6507 C CA . LEU A 1 854 ? -8.204 1.526 13.068 1.00 93.31 854 LEU A CA 1
ATOM 6508 C C . LEU A 1 854 ? -8.217 -0.006 13.130 1.00 93.31 854 LEU A C 1
ATOM 6510 O O . LEU A 1 854 ? -7.673 -0.653 12.238 1.00 93.31 854 LEU A O 1
ATOM 6514 N N . ARG A 1 855 ? -8.858 -0.602 14.148 1.00 94.38 855 ARG A N 1
ATOM 6515 C CA . ARG A 1 855 ? -9.005 -2.064 14.237 1.00 94.38 855 ARG A CA 1
ATOM 6516 C C . ARG A 1 855 ? -9.727 -2.627 13.023 1.00 94.38 855 ARG A C 1
ATOM 6518 O O . ARG A 1 855 ? -9.186 -3.514 12.370 1.00 94.38 855 ARG A O 1
ATOM 6525 N N . LYS A 1 856 ? -10.894 -2.073 12.690 1.00 93.00 856 LYS A N 1
ATOM 6526 C CA . LYS A 1 856 ? -11.679 -2.496 11.522 1.00 93.00 856 LYS A CA 1
ATOM 6527 C C . LYS A 1 856 ? -10.899 -2.346 10.225 1.00 93.00 856 LYS A C 1
ATOM 6529 O O . LYS A 1 856 ? -10.985 -3.212 9.364 1.00 93.00 856 LYS A O 1
ATOM 6534 N N . GLU A 1 857 ? -10.117 -1.281 10.096 1.00 93.69 857 GLU A N 1
ATOM 6535 C CA . GLU A 1 857 ? -9.328 -1.033 8.893 1.00 93.69 857 GLU A CA 1
ATOM 6536 C C . GLU A 1 857 ? -8.202 -2.064 8.702 1.00 93.69 857 GLU A C 1
ATOM 6538 O O . GLU A 1 857 ? -8.023 -2.576 7.599 1.00 93.69 857 GLU A O 1
ATOM 6543 N N . PHE A 1 858 ? -7.481 -2.433 9.767 1.00 94.12 858 PHE A N 1
ATOM 6544 C CA . PHE A 1 858 ? -6.492 -3.519 9.706 1.00 94.12 858 PHE A CA 1
ATOM 6545 C C . PHE A 1 858 ? -7.137 -4.916 9.587 1.00 94.12 858 PHE A C 1
ATOM 6547 O O . PHE A 1 858 ? -6.493 -5.858 9.115 1.00 94.12 858 PHE A O 1
ATOM 6554 N N . GLU A 1 859 ? -8.386 -5.076 10.029 1.00 92.00 859 GLU A N 1
ATOM 6555 C CA . GLU A 1 859 ? -9.132 -6.335 9.961 1.00 92.00 859 GLU A CA 1
ATOM 6556 C C . GLU A 1 859 ? -9.703 -6.616 8.558 1.00 92.00 859 GLU A C 1
ATOM 6558 O O . GLU A 1 859 ? -9.686 -7.776 8.121 1.00 92.00 859 GLU A O 1
ATOM 6563 N N . ASP A 1 860 ? -10.138 -5.568 7.845 1.00 91.88 860 ASP A N 1
ATOM 6564 C CA . ASP A 1 860 ? -10.778 -5.601 6.521 1.00 91.88 860 ASP A CA 1
ATOM 6565 C C . ASP A 1 860 ? -9.785 -5.862 5.375 1.00 91.88 860 ASP A C 1
ATOM 6567 O O . ASP A 1 860 ? -9.527 -5.034 4.501 1.00 91.88 860 ASP A O 1
ATOM 6571 N N . ILE A 1 861 ? -9.225 -7.069 5.351 1.00 88.94 861 ILE A N 1
ATOM 6572 C CA . ILE A 1 861 ? -8.278 -7.501 4.311 1.00 88.94 861 ILE A CA 1
ATOM 6573 C C . ILE A 1 861 ? -8.904 -7.599 2.926 1.00 88.94 861 ILE A C 1
ATOM 6575 O O . ILE A 1 861 ? -8.185 -7.611 1.923 1.00 88.94 861 ILE A O 1
ATOM 6579 N N . ASP A 1 862 ? -10.230 -7.652 2.830 1.00 89.31 862 ASP A N 1
ATOM 6580 C CA . ASP A 1 862 ? -10.851 -7.686 1.519 1.00 89.31 862 ASP A CA 1
ATOM 6581 C C . ASP A 1 862 ? -10.679 -6.380 0.755 1.00 89.31 862 ASP A C 1
ATOM 6583 O O . ASP A 1 862 ? -10.496 -6.429 -0.467 1.00 89.31 862 ASP A O 1
ATOM 6587 N N . ASN A 1 863 ? -10.618 -5.265 1.485 1.00 91.31 863 ASN A N 1
ATOM 6588 C CA . ASN A 1 863 ? -10.427 -3.930 0.934 1.00 91.31 863 ASN A CA 1
ATOM 6589 C C . ASN A 1 863 ? -9.043 -3.327 1.227 1.00 91.31 863 ASN A C 1
ATOM 6591 O O . ASN A 1 863 ? -8.628 -2.399 0.526 1.00 91.31 863 ASN A O 1
ATOM 6595 N N . LEU A 1 864 ? -8.310 -3.830 2.226 1.00 93.12 864 LEU A N 1
ATOM 6596 C CA . LEU A 1 864 ? -6.999 -3.300 2.590 1.00 93.12 864 LEU A CA 1
ATOM 6597 C C . LEU A 1 864 ? -5.955 -3.597 1.500 1.00 93.12 864 LEU A C 1
ATOM 6599 O O . LEU A 1 864 ? -5.728 -4.742 1.110 1.00 93.12 864 LEU A O 1
ATOM 6603 N N . THR A 1 865 ? -5.289 -2.547 1.016 1.00 94.69 865 THR A N 1
ATOM 6604 C CA . THR A 1 865 ? -4.233 -2.635 -0.008 1.00 94.69 865 THR A CA 1
ATOM 6605 C C . THR A 1 865 ? -2.856 -2.368 0.593 1.00 94.69 865 THR A C 1
ATOM 6607 O O . THR A 1 865 ? -2.752 -1.728 1.636 1.00 94.69 865 THR A O 1
ATOM 6610 N N . GLU A 1 866 ? -1.787 -2.802 -0.088 1.00 94.81 866 GLU A N 1
ATOM 6611 C CA . GLU A 1 866 ? -0.405 -2.500 0.327 1.00 94.81 866 GLU A CA 1
ATOM 6612 C C . GLU A 1 866 ? -0.184 -0.980 0.449 1.00 94.81 866 GLU A C 1
ATOM 6614 O O . GLU A 1 866 ? 0.326 -0.516 1.461 1.00 94.81 866 GLU A O 1
ATOM 6619 N N . SER A 1 867 ? -0.677 -0.204 -0.526 1.00 94.88 867 SER A N 1
ATOM 6620 C CA . SER A 1 867 ? -0.597 1.265 -0.516 1.00 94.88 867 SER A CA 1
ATOM 6621 C C . SER A 1 867 ? -1.347 1.873 0.666 1.00 94.88 867 SER A C 1
ATOM 6623 O O . SER A 1 867 ? -0.846 2.796 1.298 1.00 94.88 867 SER A O 1
ATOM 6625 N N . ARG A 1 868 ? -2.544 1.364 0.990 1.00 96.06 868 ARG A N 1
ATOM 6626 C CA . ARG A 1 868 ? -3.306 1.878 2.132 1.00 96.06 868 ARG A CA 1
ATOM 6627 C C . ARG A 1 868 ? -2.633 1.542 3.461 1.00 96.06 868 ARG A C 1
ATOM 6629 O O . ARG A 1 868 ? -2.645 2.352 4.381 1.00 96.06 868 ARG A O 1
ATOM 6636 N N . LEU A 1 869 ? -2.031 0.360 3.556 1.00 96.44 869 LEU A N 1
ATOM 6637 C CA . LEU A 1 869 ? -1.267 -0.042 4.729 1.00 96.44 869 LEU A CA 1
ATOM 6638 C C . LEU A 1 869 ? -0.024 0.841 4.927 1.00 96.44 869 LEU A C 1
ATOM 6640 O O . LEU A 1 869 ? 0.281 1.216 6.056 1.00 96.44 869 LEU A O 1
ATOM 6644 N N . GLU A 1 870 ? 0.646 1.225 3.838 1.00 96.31 870 GLU A N 1
ATOM 6645 C CA . GLU A 1 870 ? 1.757 2.187 3.848 1.00 96.31 870 GLU A CA 1
ATOM 6646 C C . GLU A 1 870 ? 1.307 3.589 4.286 1.00 96.31 870 GLU A C 1
ATOM 6648 O O . GLU A 1 870 ? 1.914 4.165 5.185 1.00 96.31 870 GLU A O 1
ATOM 6653 N N . GLU A 1 871 ? 0.170 4.081 3.787 1.00 96.31 871 GLU A N 1
ATOM 6654 C CA . GLU A 1 871 ? -0.419 5.347 4.251 1.00 96.31 871 GLU A CA 1
ATOM 6655 C C . GLU A 1 871 ? -0.751 5.340 5.754 1.00 96.31 871 GLU A C 1
ATOM 6657 O O . GLU A 1 871 ? -0.582 6.349 6.437 1.00 96.31 871 GLU A O 1
ATOM 6662 N N . LEU A 1 872 ? -1.242 4.217 6.291 1.00 96.75 872 LEU A N 1
ATOM 6663 C CA . LEU A 1 872 ? -1.537 4.085 7.723 1.00 96.75 872 LEU A CA 1
ATOM 6664 C C . LEU A 1 872 ? -0.270 4.128 8.577 1.00 96.75 872 LEU A C 1
ATOM 6666 O O . LEU A 1 872 ? -0.278 4.705 9.663 1.00 96.75 872 LEU A O 1
ATOM 6670 N N . MET A 1 873 ? 0.814 3.530 8.092 1.00 96.81 873 MET A N 1
ATOM 6671 C CA . MET A 1 873 ? 2.113 3.594 8.750 1.00 96.81 873 MET A CA 1
ATOM 6672 C C . MET A 1 873 ? 2.704 5.008 8.714 1.00 96.81 873 MET A C 1
ATOM 6674 O O . MET A 1 873 ? 3.191 5.479 9.742 1.00 96.81 873 MET A O 1
ATOM 6678 N N . ASP A 1 874 ? 2.613 5.705 7.580 1.00 96.12 874 ASP A N 1
ATOM 6679 C CA . ASP A 1 874 ? 3.052 7.099 7.466 1.00 96.12 874 ASP A CA 1
ATOM 6680 C C . ASP A 1 874 ? 2.243 7.998 8.409 1.00 96.12 874 ASP A C 1
ATOM 6682 O O . ASP A 1 874 ? 2.818 8.757 9.190 1.00 96.12 874 ASP A O 1
ATOM 6686 N N . LYS A 1 875 ? 0.915 7.817 8.445 1.00 96.81 875 LYS A N 1
ATOM 6687 C CA . LYS A 1 875 ? 0.029 8.501 9.394 1.00 96.81 875 LYS A CA 1
ATOM 6688 C C . LYS A 1 875 ? 0.419 8.227 10.848 1.00 96.81 875 LYS A C 1
ATOM 6690 O O . LYS A 1 875 ? 0.431 9.148 11.659 1.00 96.81 875 LYS A O 1
ATOM 6695 N N . PHE A 1 876 ? 0.756 6.985 11.197 1.00 97.50 876 PHE A N 1
ATOM 6696 C CA . PHE A 1 876 ? 1.242 6.673 12.541 1.00 97.50 876 PHE A CA 1
ATOM 6697 C C . PHE A 1 876 ? 2.524 7.448 12.874 1.00 97.50 876 PHE A C 1
ATOM 6699 O O . PHE A 1 876 ? 2.632 7.971 13.978 1.00 97.50 876 PHE A O 1
ATOM 6706 N N . LEU A 1 877 ? 3.488 7.550 11.951 1.00 96.69 877 LEU A N 1
ATOM 6707 C CA . LEU A 1 877 ? 4.712 8.325 12.183 1.00 96.69 877 LEU A CA 1
ATOM 6708 C C . LEU A 1 877 ? 4.431 9.827 12.321 1.00 96.69 877 LEU A C 1
ATOM 6710 O O . LEU A 1 877 ? 5.039 10.478 13.173 1.00 96.69 877 LEU A O 1
ATOM 6714 N N . GLU A 1 878 ? 3.508 10.374 11.531 1.00 96.81 878 GLU A N 1
ATOM 6715 C CA . GLU A 1 878 ? 3.045 11.760 11.670 1.00 96.81 878 GLU A CA 1
ATOM 6716 C C . GLU A 1 878 ? 2.419 12.002 13.048 1.00 96.81 878 GLU A C 1
ATOM 6718 O O . GLU A 1 878 ? 2.822 12.927 13.757 1.00 96.81 878 GLU A O 1
ATOM 6723 N N . ASP A 1 879 ? 1.510 11.121 13.471 1.00 96.38 879 ASP A N 1
ATOM 6724 C CA . ASP A 1 879 ? 0.864 11.177 14.782 1.00 96.38 879 ASP A CA 1
ATOM 6725 C C . ASP A 1 879 ? 1.875 10.983 15.920 1.00 96.38 879 ASP A C 1
ATOM 6727 O O . ASP A 1 879 ? 1.788 11.647 16.953 1.00 96.38 879 ASP A O 1
ATOM 6731 N N . PHE A 1 880 ? 2.881 10.127 15.730 1.00 94.69 880 PHE A N 1
ATOM 6732 C CA . PHE A 1 880 ? 3.981 9.946 16.673 1.00 94.69 880 PHE A CA 1
ATOM 6733 C C . PHE A 1 880 ? 4.793 11.231 16.832 1.00 94.69 880 PHE A C 1
ATOM 6735 O O . PHE A 1 880 ? 5.038 11.679 17.952 1.00 94.69 880 PHE A O 1
ATOM 6742 N N . LYS A 1 881 ? 5.162 11.872 15.719 1.00 94.94 881 LYS A N 1
ATOM 6743 C CA . LYS A 1 881 ? 5.904 13.139 15.716 1.00 94.94 881 LYS A CA 1
ATOM 6744 C C . LYS A 1 881 ? 5.099 14.290 16.323 1.00 94.94 881 LYS A C 1
ATOM 6746 O O . LYS A 1 881 ? 5.677 15.166 16.962 1.00 94.94 881 LYS A O 1
ATOM 6751 N N . ALA A 1 882 ? 3.782 14.284 16.131 1.00 94.50 882 ALA A N 1
ATOM 6752 C CA . ALA A 1 882 ? 2.860 15.282 16.664 1.00 94.50 882 ALA A CA 1
ATOM 6753 C C . ALA A 1 882 ? 2.425 15.015 18.118 1.00 94.50 882 ALA A C 1
ATOM 6755 O O . ALA A 1 882 ? 1.689 15.823 18.682 1.00 94.50 882 ALA A O 1
ATOM 6756 N N . ASN A 1 883 ? 2.869 13.911 18.733 1.00 92.75 883 ASN A N 1
ATOM 6757 C CA . ASN A 1 883 ? 2.431 13.462 20.058 1.00 92.75 883 ASN A CA 1
ATOM 6758 C C . ASN A 1 883 ? 0.904 13.222 20.152 1.00 92.75 883 ASN A C 1
ATOM 6760 O O . ASN A 1 883 ? 0.267 13.529 21.157 1.00 92.75 883 ASN A O 1
ATOM 6764 N N . LEU A 1 884 ? 0.314 12.672 19.084 1.00 94.75 884 LEU A N 1
ATOM 6765 C CA . LEU A 1 884 ? -1.118 12.377 18.933 1.00 94.75 884 LEU A CA 1
ATOM 6766 C C . LEU A 1 884 ? -1.440 10.872 18.942 1.00 94.75 884 LEU A C 1
ATOM 6768 O O . LEU A 1 884 ? -2.589 10.494 18.728 1.00 94.75 884 LEU A O 1
ATOM 6772 N N . VAL A 1 885 ? -0.458 10.006 19.224 1.00 93.31 885 VAL A N 1
ATOM 6773 C CA . VAL A 1 885 ? -0.602 8.532 19.231 1.00 93.31 885 VAL A CA 1
ATOM 6774 C C . VAL A 1 885 ? -1.813 8.084 20.055 1.00 93.31 885 VAL A C 1
ATOM 6776 O O . VAL A 1 885 ? -2.693 7.394 19.545 1.00 93.31 885 VAL A O 1
ATOM 6779 N N . GLU A 1 886 ? -1.891 8.517 21.315 1.00 91.06 886 GLU A N 1
ATOM 6780 C CA . GLU A 1 886 ? -2.993 8.161 22.215 1.00 91.06 886 GLU A CA 1
ATOM 6781 C C . GLU A 1 886 ? -4.321 8.780 21.773 1.00 91.06 886 GLU A C 1
ATOM 6783 O O . GLU A 1 886 ? -5.334 8.087 21.696 1.00 91.06 886 GLU A O 1
ATOM 6788 N N . ALA A 1 887 ? -4.302 10.069 21.422 1.00 91.81 887 ALA A N 1
ATOM 6789 C CA . ALA A 1 887 ? -5.491 10.820 21.027 1.00 91.81 887 ALA A CA 1
ATOM 6790 C C . ALA A 1 887 ? -6.159 10.246 19.767 1.00 91.81 887 ALA A C 1
ATOM 6792 O O . ALA A 1 887 ? -7.383 10.253 19.655 1.00 91.81 887 ALA A O 1
ATOM 6793 N N . HIS A 1 888 ? -5.367 9.728 18.827 1.00 94.19 888 HIS A N 1
ATOM 6794 C CA . HIS A 1 888 ? -5.856 9.097 17.599 1.00 94.19 888 HIS A CA 1
ATOM 6795 C C . HIS A 1 888 ? -6.091 7.585 17.751 1.00 94.19 888 HIS A C 1
ATOM 6797 O O . HIS A 1 888 ? -6.445 6.904 16.787 1.00 94.19 888 HIS A O 1
ATOM 6803 N N . GLY A 1 889 ? -5.951 7.058 18.971 1.00 92.38 889 GLY A N 1
ATOM 6804 C CA . GLY A 1 889 ? -6.286 5.682 19.319 1.00 92.38 889 GLY A CA 1
ATOM 6805 C C . GLY A 1 889 ? -5.321 4.633 18.763 1.00 92.38 889 GLY A C 1
ATOM 6806 O O . GLY A 1 889 ? -5.698 3.463 18.640 1.00 92.38 889 GLY A O 1
ATOM 6807 N N . TRP A 1 890 ? -4.083 5.021 18.450 1.00 96.12 890 TRP A N 1
ATOM 6808 C CA . TRP A 1 890 ? -3.008 4.070 18.185 1.00 96.12 890 TRP A CA 1
ATOM 6809 C C . TRP A 1 890 ? -2.652 3.286 19.463 1.00 96.12 890 TRP A C 1
ATOM 6811 O O . TRP A 1 890 ? -2.949 3.737 20.574 1.00 96.12 890 TRP A O 1
ATOM 6821 N N . PRO A 1 891 ? -2.019 2.106 19.339 1.00 91.56 891 PRO A N 1
ATOM 6822 C CA . PRO A 1 891 ? -1.515 1.360 20.485 1.00 91.56 891 PRO A CA 1
ATOM 6823 C C . PRO A 1 891 ? -0.546 2.198 21.324 1.00 91.56 891 PRO A C 1
ATOM 6825 O O . PRO A 1 891 ? 0.442 2.708 20.802 1.00 91.56 891 PRO A O 1
ATOM 6828 N N . THR A 1 892 ? -0.801 2.292 22.628 1.00 85.19 892 THR A N 1
ATOM 6829 C CA . THR A 1 892 ? 0.050 3.003 23.595 1.00 85.19 892 THR A CA 1
ATOM 6830 C C . THR A 1 892 ? 0.631 2.042 24.629 1.00 85.19 892 THR A C 1
ATOM 6832 O O . THR A 1 892 ? 0.467 0.820 24.553 1.00 85.19 892 THR A O 1
ATOM 6835 N N . GLY A 1 893 ? 1.350 2.577 25.616 1.00 72.00 893 GLY A N 1
ATOM 6836 C CA . GLY A 1 893 ? 1.839 1.803 26.748 1.00 72.00 893 GLY A CA 1
ATOM 6837 C C . GLY A 1 893 ? 3.160 1.085 26.483 1.00 72.00 893 GLY A C 1
ATOM 6838 O O . GLY A 1 893 ? 3.283 -0.091 26.819 1.00 72.00 893 GLY A O 1
ATOM 6839 N N . GLY A 1 894 ? 4.120 1.788 25.880 1.00 74.94 894 GLY A N 1
ATOM 6840 C CA . GLY A 1 894 ? 5.464 1.292 25.599 1.00 74.94 894 GLY A CA 1
ATOM 6841 C C . GLY A 1 894 ? 5.538 0.473 24.310 1.00 74.94 894 GLY A C 1
ATOM 6842 O O . GLY A 1 894 ? 4.718 -0.416 24.065 1.00 74.94 894 GLY A O 1
ATOM 6843 N N . SER A 1 895 ? 6.568 0.739 23.504 1.00 85.00 895 SER A N 1
ATOM 6844 C CA . SER A 1 895 ? 6.820 0.091 22.204 1.00 85.00 895 SER A CA 1
ATOM 6845 C C . SER A 1 895 ? 5.660 0.242 21.203 1.00 85.00 895 SER A C 1
ATOM 6847 O O . SER A 1 895 ? 5.325 -0.693 20.473 1.00 85.00 895 SER A O 1
ATOM 6849 N N . SER A 1 896 ? 5.045 1.420 21.164 1.00 92.25 896 SER A N 1
ATOM 6850 C CA . SER A 1 896 ? 3.941 1.804 20.279 1.00 92.25 896 SER A CA 1
ATOM 6851 C C . SER A 1 896 ? 4.284 1.538 18.807 1.00 92.25 896 SER A C 1
ATOM 6853 O O . SER A 1 896 ? 3.541 0.847 18.108 1.00 92.25 896 SER A O 1
ATOM 6855 N N . ALA A 1 897 ? 5.474 1.961 18.359 1.00 94.31 897 ALA A N 1
ATOM 6856 C CA . ALA A 1 897 ? 5.941 1.705 16.993 1.00 94.31 897 ALA A CA 1
ATOM 6857 C C . ALA A 1 897 ? 6.077 0.206 16.687 1.00 94.31 897 ALA A C 1
ATOM 6859 O O . ALA A 1 897 ? 5.699 -0.254 15.612 1.00 94.31 897 ALA A O 1
ATOM 6860 N N . TYR A 1 898 ? 6.564 -0.583 17.647 1.00 93.69 898 TYR A N 1
ATOM 6861 C CA . TYR A 1 898 ? 6.678 -2.032 17.492 1.00 93.69 898 TYR A CA 1
ATOM 6862 C C . TYR A 1 898 ? 5.308 -2.704 17.341 1.00 93.69 898 TYR A C 1
ATOM 6864 O O . TYR A 1 898 ? 5.143 -3.547 16.460 1.00 93.69 898 TYR A O 1
ATOM 6872 N N . LYS A 1 899 ? 4.321 -2.315 18.163 1.00 94.62 899 LYS A N 1
ATOM 6873 C CA . LYS A 1 899 ? 2.940 -2.826 18.098 1.00 94.62 899 LYS A CA 1
ATOM 6874 C C . LYS A 1 899 ? 2.327 -2.577 16.720 1.00 94.62 899 LYS A C 1
ATOM 6876 O O . LYS A 1 899 ? 1.895 -3.522 16.060 1.00 94.62 899 LYS A O 1
ATOM 6881 N N . VAL A 1 900 ? 2.374 -1.326 16.255 1.00 96.88 900 VAL A N 1
ATOM 6882 C CA . VAL A 1 900 ? 1.820 -0.923 14.952 1.00 96.88 900 VAL A CA 1
ATOM 6883 C C . VAL A 1 900 ? 2.508 -1.656 13.806 1.00 96.88 900 VAL A C 1
ATOM 6885 O O . VAL A 1 900 ? 1.844 -2.227 12.947 1.00 96.88 900 VAL A O 1
ATOM 6888 N N . VAL A 1 901 ? 3.839 -1.726 13.819 1.00 97.00 901 VAL A N 1
ATOM 6889 C CA . VAL A 1 901 ? 4.602 -2.374 12.748 1.00 97.00 901 VAL A CA 1
ATOM 6890 C C . VAL A 1 901 ? 4.364 -3.889 12.697 1.00 97.00 901 VAL A C 1
ATOM 6892 O O . VAL A 1 901 ? 4.292 -4.467 11.612 1.00 97.00 901 VAL A O 1
ATOM 6895 N N . LYS A 1 902 ? 4.192 -4.561 13.843 1.00 97.31 902 LYS A N 1
ATOM 6896 C CA . LYS A 1 902 ? 3.836 -5.990 13.863 1.00 97.31 902 LYS A CA 1
ATOM 6897 C C . LYS A 1 902 ? 2.397 -6.243 13.407 1.00 97.31 902 LYS A C 1
ATOM 6899 O O . LYS A 1 902 ? 2.164 -7.234 12.717 1.00 97.31 902 LYS A O 1
ATOM 6904 N N . ALA A 1 903 ? 1.465 -5.338 13.702 1.00 97.44 903 ALA A N 1
ATOM 6905 C CA . ALA A 1 903 ? 0.118 -5.388 13.137 1.00 97.44 903 ALA A CA 1
ATOM 6906 C C . ALA A 1 903 ? 0.121 -5.155 11.617 1.00 97.44 903 ALA A C 1
ATOM 6908 O O . ALA A 1 903 ? -0.557 -5.870 10.881 1.00 97.44 903 ALA A O 1
ATOM 6909 N N . ALA A 1 904 ? 0.962 -4.243 11.122 1.00 97.81 904 ALA A N 1
ATOM 6910 C CA . ALA A 1 904 ? 1.149 -4.045 9.688 1.00 97.81 904 ALA A CA 1
ATOM 6911 C C . ALA A 1 904 ? 1.757 -5.281 9.014 1.00 97.81 904 ALA A C 1
ATOM 6913 O O . ALA A 1 904 ? 1.274 -5.715 7.974 1.00 97.81 904 ALA A O 1
ATOM 6914 N N . LEU A 1 905 ? 2.750 -5.929 9.629 1.00 98.12 905 LEU A N 1
ATOM 6915 C CA . LEU A 1 905 ? 3.312 -7.178 9.107 1.00 98.12 905 LEU A CA 1
ATOM 6916 C C . LEU A 1 905 ? 2.263 -8.308 9.055 1.00 98.12 905 LEU A C 1
ATOM 6918 O O . LEU A 1 905 ? 2.245 -9.095 8.105 1.00 98.12 905 LEU A O 1
ATOM 6922 N N . ASN A 1 906 ? 1.362 -8.371 10.040 1.00 98.19 906 ASN A N 1
ATOM 6923 C CA . ASN A 1 906 ? 0.226 -9.295 10.049 1.00 98.19 906 ASN A CA 1
ATOM 6924 C C . ASN A 1 906 ? -0.742 -9.017 8.886 1.00 98.19 906 ASN A C 1
ATOM 6926 O O . ASN A 1 906 ? -1.096 -9.938 8.150 1.00 98.19 906 ASN A O 1
ATOM 6930 N N . ALA A 1 907 ? -1.119 -7.755 8.671 1.00 97.94 907 ALA A N 1
ATOM 6931 C CA . ALA A 1 907 ? -1.971 -7.353 7.554 1.00 97.94 907 ALA A CA 1
ATOM 6932 C C . ALA A 1 907 ? -1.312 -7.636 6.190 1.00 97.94 907 ALA A C 1
ATOM 6934 O O . ALA A 1 907 ? -1.922 -8.268 5.329 1.00 97.94 907 ALA A O 1
ATOM 6935 N N . TYR A 1 908 ? -0.036 -7.276 6.022 1.00 98.19 908 TYR A N 1
ATOM 6936 C CA . TYR A 1 908 ? 0.750 -7.556 4.815 1.00 98.19 908 TYR A CA 1
ATOM 6937 C C . TYR A 1 908 ? 0.829 -9.054 4.502 1.00 98.19 908 TYR A C 1
ATOM 6939 O O . TYR A 1 908 ? 0.692 -9.455 3.349 1.00 98.19 908 TYR A O 1
ATOM 6947 N N . THR A 1 909 ? 0.959 -9.899 5.529 1.00 98.31 909 THR A N 1
ATOM 6948 C CA . THR A 1 909 ? 0.911 -11.362 5.376 1.00 98.31 909 THR A CA 1
ATOM 6949 C C . THR A 1 909 ? -0.405 -11.813 4.737 1.00 98.31 909 THR A C 1
ATOM 6951 O O . THR A 1 909 ? -0.387 -12.581 3.775 1.00 98.31 909 THR A O 1
ATOM 6954 N N . ARG A 1 910 ? -1.545 -11.306 5.225 1.00 98.06 910 ARG A N 1
ATOM 6955 C CA . ARG A 1 910 ? -2.874 -11.647 4.693 1.00 98.06 910 ARG A CA 1
ATOM 6956 C C . ARG A 1 910 ? -3.071 -11.111 3.265 1.00 98.06 910 ARG A C 1
ATOM 6958 O O . ARG A 1 910 ? -3.608 -11.824 2.419 1.00 98.06 910 ARG A O 1
ATOM 6965 N N . ILE A 1 911 ? -2.568 -9.908 2.970 1.00 97.69 911 ILE A N 1
ATOM 6966 C CA . ILE A 1 911 ? -2.578 -9.321 1.617 1.00 97.69 911 ILE A CA 1
ATOM 6967 C C . ILE A 1 911 ? -1.782 -10.194 0.637 1.00 97.69 911 ILE A C 1
ATOM 6969 O O . ILE A 1 911 ? -2.281 -10.540 -0.436 1.00 97.69 911 ILE A O 1
ATOM 6973 N N . LEU A 1 912 ? -0.562 -10.598 1.004 1.00 97.81 912 LEU A N 1
ATOM 6974 C CA . LEU A 1 912 ? 0.262 -11.464 0.164 1.00 97.81 912 LEU A CA 1
ATOM 6975 C C . LEU A 1 912 ? -0.367 -12.842 -0.040 1.00 97.81 912 LEU A C 1
ATOM 6977 O O . LEU A 1 912 ? -0.351 -13.343 -1.162 1.00 97.81 912 LEU A O 1
ATOM 6981 N N . ALA A 1 913 ? -0.940 -13.442 1.006 1.00 97.44 913 ALA A N 1
ATOM 6982 C CA . ALA A 1 913 ? -1.617 -14.735 0.911 1.00 97.44 913 ALA A CA 1
ATOM 6983 C C . ALA A 1 913 ? -2.779 -14.699 -0.096 1.00 97.44 913 ALA A C 1
ATOM 6985 O O . ALA A 1 913 ? -2.935 -15.621 -0.896 1.00 97.44 913 ALA A O 1
ATOM 6986 N N . LYS A 1 914 ? -3.544 -13.598 -0.120 1.00 96.31 914 LYS A N 1
ATOM 6987 C CA . LYS A 1 914 ? -4.606 -13.360 -1.111 1.00 96.31 914 LYS A CA 1
ATOM 6988 C C . LYS A 1 914 ? -4.048 -13.177 -2.526 1.00 96.31 914 LYS A C 1
ATOM 6990 O O . LYS A 1 914 ? -4.625 -13.680 -3.487 1.00 96.31 914 LYS A O 1
ATOM 6995 N N . LYS A 1 915 ? -2.925 -12.465 -2.662 1.00 96.31 915 LYS A N 1
ATOM 6996 C CA . LYS A 1 915 ? -2.267 -12.180 -3.950 1.00 96.31 915 LYS A CA 1
ATOM 6997 C C . LYS A 1 915 ? -1.584 -13.412 -4.558 1.00 96.31 915 LYS A C 1
ATOM 6999 O O . LYS A 1 915 ? -1.550 -13.543 -5.779 1.00 96.31 915 LYS A O 1
ATOM 7004 N N . TYR A 1 916 ? -1.069 -14.316 -3.723 1.00 96.62 916 TYR A N 1
ATOM 7005 C CA . TYR A 1 916 ? -0.307 -15.500 -4.127 1.00 96.62 916 TYR A CA 1
ATOM 7006 C C . TYR A 1 916 ? -0.863 -16.777 -3.470 1.00 96.62 916 TYR A C 1
ATOM 7008 O O . TYR A 1 916 ? -0.212 -17.357 -2.601 1.00 96.62 916 TYR A O 1
ATOM 7016 N N . PRO A 1 917 ? -2.045 -17.264 -3.897 1.00 93.38 917 PRO A N 1
ATOM 7017 C CA . PRO A 1 917 ? -2.735 -18.386 -3.247 1.00 93.38 917 PRO A CA 1
ATOM 7018 C C . PRO A 1 917 ? -1.995 -19.731 -3.358 1.00 93.38 917 PRO A C 1
ATOM 7020 O O . PRO A 1 917 ? -2.289 -20.670 -2.615 1.00 93.38 917 PRO A O 1
ATOM 7023 N N . THR A 1 918 ? -1.035 -19.839 -4.282 1.00 93.06 918 THR A N 1
ATOM 7024 C CA . THR A 1 918 ? -0.167 -21.015 -4.444 1.00 93.06 918 THR A CA 1
ATOM 7025 C C . THR A 1 918 ? 0.937 -21.091 -3.391 1.00 93.06 918 THR A C 1
ATOM 7027 O O . THR A 1 918 ? 1.515 -22.156 -3.203 1.00 93.06 918 THR A O 1
ATOM 7030 N N . LEU A 1 919 ? 1.235 -19.986 -2.702 1.00 96.81 919 LEU A N 1
ATOM 7031 C CA . LEU A 1 919 ? 2.221 -19.933 -1.628 1.00 96.81 919 LEU A CA 1
ATOM 7032 C C . LEU A 1 919 ? 1.534 -20.092 -0.264 1.00 96.81 919 LEU A C 1
ATOM 7034 O O . LEU A 1 919 ? 0.381 -19.690 -0.067 1.00 96.81 919 LEU A O 1
ATOM 7038 N N . ARG A 1 920 ? 2.259 -20.645 0.714 1.00 97.69 920 ARG A N 1
ATOM 7039 C CA . ARG A 1 920 ? 1.828 -20.640 2.123 1.00 97.69 920 ARG A CA 1
ATOM 7040 C C . ARG A 1 920 ? 2.505 -19.495 2.852 1.00 97.69 920 ARG A C 1
ATOM 7042 O O . ARG A 1 920 ? 3.698 -19.548 3.142 1.00 97.69 920 ARG A O 1
ATOM 7049 N N . ILE A 1 921 ? 1.742 -18.435 3.092 1.00 98.44 921 ILE A N 1
ATOM 7050 C CA . ILE A 1 921 ? 2.248 -17.176 3.635 1.00 98.44 921 ILE A CA 1
ATOM 7051 C C . ILE A 1 921 ? 1.561 -16.941 4.970 1.00 98.44 921 ILE A C 1
ATOM 7053 O O . ILE A 1 921 ? 0.374 -16.640 5.009 1.00 98.44 921 ILE A O 1
ATOM 7057 N N . ASN A 1 922 ? 2.299 -17.103 6.061 1.00 98.56 922 ASN A N 1
ATOM 7058 C CA . ASN A 1 922 ? 1.752 -17.046 7.414 1.00 98.56 922 ASN A CA 1
ATOM 7059 C C . ASN A 1 922 ? 2.634 -16.187 8.318 1.00 98.56 922 ASN A C 1
ATOM 7061 O O . ASN A 1 922 ? 3.821 -15.976 8.053 1.00 98.56 922 ASN A O 1
ATOM 7065 N N . CYS A 1 923 ? 2.058 -15.708 9.414 1.00 97.75 923 CYS A N 1
ATOM 7066 C CA . CYS A 1 923 ? 2.796 -15.021 10.461 1.00 97.75 923 CYS A CA 1
ATOM 7067 C C . CYS A 1 923 ? 2.583 -15.705 11.808 1.00 97.75 923 CYS A C 1
ATOM 7069 O O . CYS A 1 923 ? 1.693 -16.533 11.978 1.00 97.75 923 CYS A O 1
ATOM 7071 N N . LEU A 1 924 ? 3.456 -15.413 12.766 1.00 98.00 924 LEU A N 1
ATOM 7072 C CA . LEU A 1 924 ? 3.434 -16.079 14.067 1.00 98.00 924 LEU A CA 1
ATOM 7073 C C . LEU A 1 924 ? 4.033 -15.216 15.165 1.00 98.00 924 LEU A C 1
ATOM 7075 O O . LEU A 1 924 ? 4.819 -14.314 14.885 1.00 98.00 924 LEU A O 1
ATOM 7079 N N . THR A 1 925 ? 3.746 -15.545 16.420 1.00 96.50 925 THR A N 1
ATOM 7080 C CA . THR A 1 925 ? 4.516 -15.050 17.566 1.00 96.50 925 THR A CA 1
ATOM 7081 C C . THR A 1 925 ? 5.486 -16.121 18.072 1.00 96.50 925 THR A C 1
ATOM 7083 O O . THR A 1 925 ? 5.083 -17.268 18.280 1.00 96.50 925 THR A O 1
ATOM 7086 N N . PRO A 1 926 ? 6.767 -15.784 18.315 1.00 93.88 926 PRO A N 1
ATOM 7087 C CA . PRO A 1 926 ? 7.700 -16.698 18.972 1.00 93.88 926 PRO A CA 1
ATOM 7088 C C . PRO A 1 926 ? 7.444 -16.804 20.490 1.00 93.88 926 PRO A C 1
ATOM 7090 O O . PRO A 1 926 ? 8.150 -17.527 21.185 1.00 93.88 926 PRO A O 1
ATOM 7093 N N . GLY A 1 927 ? 6.458 -16.071 21.024 1.00 91.06 927 GLY A N 1
ATOM 7094 C CA . GLY A 1 927 ? 6.218 -15.936 22.459 1.00 91.06 927 GLY A CA 1
ATOM 7095 C C . GLY A 1 927 ? 7.156 -14.922 23.123 1.00 91.06 927 GLY A C 1
ATOM 7096 O O . GLY A 1 927 ? 7.846 -14.149 22.454 1.00 91.06 927 GLY A O 1
ATOM 7097 N N . TYR A 1 928 ? 7.169 -14.894 24.458 1.00 87.19 928 TYR A N 1
ATOM 7098 C CA . TYR A 1 928 ? 8.015 -13.974 25.221 1.00 87.19 928 TYR A CA 1
ATOM 7099 C C . TYR A 1 928 ? 9.381 -14.611 25.520 1.00 87.19 928 TYR A C 1
ATOM 7101 O O . TYR A 1 928 ? 9.571 -15.269 26.543 1.00 87.19 928 TYR A O 1
ATOM 7109 N N . VAL A 1 929 ? 10.320 -14.448 24.582 1.00 88.25 929 VAL A N 1
ATOM 7110 C CA . VAL A 1 929 ? 11.611 -15.163 24.529 1.00 88.25 929 VAL A CA 1
ATOM 7111 C C . VAL A 1 929 ? 12.765 -14.331 25.085 1.00 88.25 929 VAL A C 1
ATOM 7113 O O . VAL A 1 929 ? 12.871 -13.148 24.768 1.00 88.25 929 VAL A O 1
ATOM 7116 N N . LYS A 1 930 ? 13.678 -14.962 25.838 1.00 84.44 930 LYS A N 1
ATOM 7117 C CA . LYS A 1 930 ? 14.899 -14.355 26.407 1.00 84.44 930 LYS A CA 1
ATOM 7118 C C . LYS A 1 930 ? 15.896 -13.903 25.327 1.00 84.44 930 LYS A C 1
ATOM 7120 O O . LYS A 1 930 ? 16.847 -14.609 25.001 1.00 84.44 930 LYS A O 1
ATOM 7125 N N . THR A 1 931 ? 15.707 -12.699 24.795 1.00 85.56 931 THR A N 1
ATOM 7126 C CA . THR A 1 931 ? 16.531 -12.098 23.728 1.00 85.56 931 THR A CA 1
ATOM 7127 C C . THR A 1 931 ? 17.044 -10.717 24.130 1.00 85.56 931 THR A C 1
ATOM 7129 O O . THR A 1 931 ? 16.496 -10.105 25.044 1.00 85.56 931 THR A O 1
ATOM 7132 N N . ASP A 1 932 ? 18.017 -10.161 23.399 1.00 81.44 932 ASP A N 1
ATOM 7133 C CA . ASP A 1 932 ? 18.421 -8.750 23.549 1.00 81.44 932 ASP A CA 1
ATOM 7134 C C . ASP A 1 932 ? 17.198 -7.812 23.447 1.00 81.44 932 ASP A C 1
ATOM 7136 O O . ASP A 1 932 ? 17.055 -6.848 24.199 1.00 81.44 932 ASP A O 1
ATOM 7140 N N . MET A 1 933 ? 16.257 -8.137 22.548 1.00 81.94 933 MET A N 1
ATOM 7141 C CA . MET A 1 933 ? 15.022 -7.377 22.343 1.00 81.94 933 MET A CA 1
ATOM 7142 C C . MET A 1 933 ? 14.106 -7.407 23.570 1.00 81.94 933 MET A C 1
ATOM 7144 O O . MET A 1 933 ? 13.413 -6.427 23.820 1.00 81.94 933 MET A O 1
ATOM 7148 N N . SER A 1 934 ? 14.144 -8.460 24.382 1.00 77.88 934 SER A N 1
ATOM 7149 C CA . SER A 1 934 ? 13.410 -8.549 25.649 1.00 77.88 934 SER A CA 1
ATOM 7150 C C . SER A 1 934 ? 14.279 -8.233 26.874 1.00 77.88 934 SER A C 1
ATOM 7152 O O . SER A 1 934 ? 13.870 -8.561 27.983 1.00 77.88 934 SER A O 1
ATOM 7154 N N . MET A 1 935 ? 15.516 -7.743 26.700 1.00 76.00 935 MET A N 1
ATOM 7155 C CA . MET A 1 935 ? 16.514 -7.621 27.781 1.00 76.00 935 MET A CA 1
ATOM 7156 C C . MET A 1 935 ? 16.708 -8.928 28.572 1.00 76.00 935 MET A C 1
ATOM 7158 O O . MET A 1 935 ? 16.889 -8.923 29.783 1.00 76.00 935 MET A O 1
ATOM 7162 N N . HIS A 1 936 ? 16.597 -10.072 27.893 1.00 78.12 936 HIS A N 1
ATOM 7163 C CA . HIS A 1 936 ? 16.611 -11.411 28.492 1.00 78.12 936 HIS A CA 1
ATOM 7164 C C . HIS A 1 936 ? 15.540 -11.671 29.574 1.00 78.12 936 HIS A C 1
ATOM 7166 O O . HIS A 1 936 ? 15.610 -12.688 30.257 1.00 78.12 936 HIS A O 1
ATOM 7172 N N . MET A 1 937 ? 14.504 -10.828 29.677 1.00 74.75 937 MET A N 1
ATOM 7173 C CA . MET A 1 937 ? 13.398 -10.985 30.635 1.00 74.75 937 MET A CA 1
ATOM 7174 C C . MET A 1 937 ? 12.282 -11.937 30.188 1.00 74.75 937 MET A C 1
ATOM 7176 O O . MET A 1 937 ? 11.323 -12.148 30.936 1.00 74.75 937 MET A O 1
ATOM 7180 N N . GLY A 1 938 ? 12.394 -12.520 28.991 1.00 78.25 938 GLY A N 1
ATOM 7181 C CA . GLY A 1 938 ? 11.453 -13.521 28.498 1.00 78.25 938 GLY A CA 1
ATOM 7182 C C . GLY A 1 938 ? 11.305 -14.723 29.437 1.00 78.25 938 GLY A C 1
ATOM 7183 O O . GLY A 1 938 ? 12.194 -15.032 30.233 1.00 78.25 938 GLY A O 1
ATOM 7184 N N . VAL A 1 939 ? 10.183 -15.426 29.324 1.00 82.38 939 VAL A N 1
ATOM 7185 C CA . VAL A 1 939 ? 9.946 -16.685 30.050 1.00 82.38 939 VAL A CA 1
ATOM 7186 C C . VAL A 1 939 ? 10.376 -17.906 29.245 1.00 82.38 939 VAL A C 1
ATOM 7188 O O . VAL A 1 939 ? 10.723 -18.921 29.837 1.00 82.38 939 VAL A O 1
ATOM 7191 N N . LEU A 1 940 ? 10.439 -17.784 27.916 1.00 88.31 940 LEU A N 1
ATOM 7192 C CA . LEU A 1 940 ? 10.861 -18.857 27.020 1.00 88.31 940 LEU A CA 1
ATOM 7193 C C . LEU A 1 940 ? 12.352 -18.771 26.703 1.00 88.31 940 LEU A C 1
ATOM 7195 O O . LEU A 1 940 ? 12.919 -17.686 26.516 1.00 88.31 940 LEU A O 1
ATOM 7199 N N . THR A 1 941 ? 12.980 -19.932 26.584 1.00 92.00 941 THR A N 1
ATOM 7200 C CA . THR A 1 941 ? 14.327 -20.081 26.029 1.00 92.00 941 THR A CA 1
ATOM 7201 C C . THR A 1 941 ? 14.343 -19.792 24.524 1.00 92.00 941 THR A C 1
ATOM 7203 O O . THR A 1 941 ? 13.308 -19.810 23.854 1.00 92.00 941 THR A O 1
ATOM 7206 N N . LEU A 1 942 ? 15.534 -19.541 23.964 1.00 92.44 942 LEU A N 1
ATOM 7207 C CA . LEU A 1 942 ? 15.696 -19.379 22.513 1.00 92.44 942 LEU A CA 1
ATOM 7208 C C . LEU A 1 942 ? 15.209 -20.618 21.746 1.00 92.44 942 LEU A C 1
ATOM 7210 O O . LEU A 1 942 ? 14.585 -20.473 20.696 1.00 92.44 942 LEU A O 1
ATOM 7214 N N . GLU A 1 943 ? 15.456 -21.814 22.291 1.00 92.56 943 GLU A N 1
ATOM 7215 C CA . GLU A 1 943 ? 15.048 -23.087 21.692 1.00 92.56 943 GLU A CA 1
ATOM 7216 C C . GLU A 1 943 ? 13.529 -23.219 21.621 1.00 92.56 943 GLU A C 1
ATOM 7218 O O . GLU A 1 943 ? 12.997 -23.533 20.557 1.00 92.56 943 GLU A O 1
ATOM 7223 N N . GLU A 1 944 ? 12.823 -22.917 22.713 1.00 92.56 944 GLU A N 1
ATOM 7224 C CA . GLU A 1 944 ? 11.357 -22.913 22.747 1.00 92.56 944 GLU A CA 1
ATOM 7225 C C . GLU A 1 944 ? 10.768 -21.864 21.801 1.00 92.56 944 GLU A C 1
ATOM 7227 O O . GLU A 1 944 ? 9.838 -22.169 21.055 1.00 92.56 944 GLU A O 1
ATOM 7232 N N . GLY A 1 945 ? 11.344 -20.659 21.772 1.00 91.81 945 GLY A N 1
ATOM 7233 C CA . GLY A 1 945 ? 10.888 -19.574 20.904 1.00 91.81 945 GLY A CA 1
ATOM 7234 C C . GLY A 1 945 ? 11.028 -19.871 19.409 1.00 91.81 945 GLY A C 1
ATOM 7235 O O . GLY A 1 945 ? 10.183 -19.465 18.612 1.00 91.81 945 GLY A O 1
ATOM 7236 N N . ALA A 1 946 ? 12.067 -20.612 19.015 1.00 96.56 946 ALA A N 1
ATOM 7237 C CA . ALA A 1 946 ? 12.296 -21.004 17.624 1.00 96.56 946 ALA A CA 1
ATOM 7238 C C . ALA A 1 946 ? 11.405 -22.166 17.149 1.00 96.56 946 ALA A C 1
ATOM 7240 O O . ALA A 1 946 ? 11.242 -22.348 15.940 1.00 96.56 946 ALA A O 1
ATOM 7241 N N . ARG A 1 947 ? 10.764 -22.919 18.060 1.00 95.50 947 ARG A N 1
ATOM 7242 C CA . ARG A 1 947 ? 9.874 -24.034 17.679 1.00 95.50 947 ARG A CA 1
ATOM 7243 C C . ARG A 1 947 ? 8.727 -23.573 16.787 1.00 95.50 947 ARG A C 1
ATOM 7245 O O . ARG A 1 947 ? 8.381 -24.285 15.848 1.00 95.50 947 ARG A O 1
ATOM 7252 N N . ASN A 1 948 ? 8.151 -22.398 17.054 1.00 96.06 948 ASN A N 1
ATOM 7253 C CA . ASN A 1 948 ? 7.010 -21.901 16.286 1.00 96.06 948 ASN A CA 1
ATOM 7254 C C . ASN A 1 948 ? 7.395 -21.467 14.851 1.00 96.06 948 ASN A C 1
ATOM 7256 O O . ASN A 1 948 ? 6.784 -21.980 13.914 1.00 96.06 948 ASN A O 1
ATOM 7260 N N . PRO A 1 949 ? 8.451 -20.648 14.626 1.00 97.44 949 PRO A N 1
ATOM 7261 C CA . PRO A 1 949 ? 9.011 -20.421 13.288 1.00 97.44 949 PRO A CA 1
ATOM 7262 C C . PRO A 1 949 ? 9.244 -21.694 12.479 1.00 97.44 949 PRO A C 1
ATOM 7264 O O . PRO A 1 949 ? 8.836 -21.773 11.321 1.00 97.44 949 PRO A O 1
ATOM 7267 N N . VAL A 1 950 ? 9.848 -22.710 13.096 1.00 97.50 950 VAL A N 1
ATOM 7268 C CA . VAL A 1 950 ? 10.149 -23.979 12.427 1.00 97.50 950 VAL A CA 1
ATOM 7269 C C . VAL A 1 950 ? 8.876 -24.771 12.126 1.00 97.50 950 VAL A C 1
ATOM 7271 O O . VAL A 1 950 ? 8.742 -25.312 11.032 1.00 97.50 950 VAL A O 1
ATOM 7274 N N . LYS A 1 951 ? 7.919 -24.816 13.062 1.00 96.31 951 LYS A N 1
ATOM 7275 C CA . LYS A 1 951 ? 6.612 -25.462 12.867 1.00 96.31 951 LYS A CA 1
ATOM 7276 C C . LYS A 1 951 ? 5.880 -24.860 11.668 1.00 96.31 951 LYS A C 1
ATOM 7278 O O . LYS A 1 951 ? 5.453 -25.605 10.793 1.00 96.31 951 LYS A O 1
ATOM 7283 N N . VAL A 1 952 ? 5.781 -23.531 11.602 1.00 97.06 952 VAL A N 1
ATOM 7284 C CA . VAL A 1 952 ? 5.078 -22.826 10.517 1.00 97.06 952 VAL A CA 1
ATOM 7285 C C . VAL A 1 952 ? 5.811 -22.981 9.180 1.00 97.06 952 VAL A C 1
ATOM 7287 O O . VAL A 1 952 ? 5.178 -23.217 8.153 1.00 97.06 952 VAL A O 1
ATOM 7290 N N . ALA A 1 953 ? 7.147 -22.945 9.188 1.00 97.19 953 ALA A N 1
ATOM 7291 C CA . ALA A 1 953 ? 7.974 -23.176 8.002 1.00 97.19 953 ALA A CA 1
ATOM 7292 C C . ALA A 1 953 ? 7.841 -24.590 7.416 1.00 97.19 953 ALA A C 1
ATOM 7294 O O . ALA A 1 953 ? 8.121 -24.797 6.237 1.00 97.19 953 ALA A O 1
ATOM 7295 N N . LEU A 1 954 ? 7.429 -25.569 8.223 1.00 95.56 954 LEU A N 1
ATOM 7296 C CA . LEU A 1 954 ? 7.333 -26.972 7.826 1.00 95.56 954 LEU A CA 1
ATOM 7297 C C . LEU A 1 954 ? 5.892 -27.482 7.746 1.00 95.56 954 LEU A C 1
ATOM 7299 O O . LEU A 1 954 ? 5.700 -28.693 7.636 1.00 95.56 954 LEU A O 1
ATOM 7303 N N . LEU A 1 955 ? 4.900 -26.584 7.759 1.00 93.75 955 LEU A N 1
ATOM 7304 C CA . LEU A 1 955 ? 3.500 -26.954 7.558 1.00 93.75 955 LEU A CA 1
ATOM 7305 C C . LEU A 1 955 ? 3.307 -27.736 6.245 1.00 93.75 955 LEU A C 1
ATOM 7307 O O . LEU A 1 955 ? 4.014 -27.456 5.265 1.00 93.75 955 LEU A O 1
ATOM 7311 N N . PRO A 1 956 ? 2.345 -28.676 6.207 1.00 91.75 956 PRO A N 1
ATOM 7312 C CA . PRO A 1 956 ? 1.951 -29.384 4.991 1.00 91.75 956 PRO A CA 1
ATOM 7313 C C . PRO A 1 956 ? 1.619 -28.447 3.819 1.00 91.75 956 PRO A C 1
ATOM 7315 O O . PRO A 1 956 ? 1.266 -27.283 4.021 1.00 91.75 956 PRO A O 1
ATOM 7318 N N . ASP A 1 957 ? 1.728 -28.946 2.586 1.00 89.25 957 ASP A N 1
ATOM 7319 C CA . ASP A 1 957 ? 1.435 -28.163 1.372 1.00 89.25 957 ASP A CA 1
ATOM 7320 C C . ASP A 1 957 ? -0.047 -27.765 1.268 1.00 89.25 957 ASP A C 1
ATOM 7322 O O . ASP A 1 957 ? -0.373 -26.737 0.679 1.00 89.25 957 ASP A O 1
ATOM 7326 N N . ASP A 1 958 ? -0.950 -28.521 1.886 1.00 89.19 958 ASP A N 1
ATOM 7327 C CA . ASP A 1 958 ? -2.377 -28.222 2.050 1.00 89.19 958 ASP A CA 1
ATOM 7328 C C . ASP A 1 958 ? -2.689 -27.418 3.329 1.00 89.19 958 ASP A C 1
ATOM 7330 O O . ASP A 1 958 ? -3.852 -27.181 3.647 1.00 89.19 958 ASP A O 1
ATOM 7334 N N . GLY A 1 959 ? -1.657 -26.967 4.048 1.00 90.31 959 GLY A N 1
ATOM 7335 C CA . GLY A 1 959 ? -1.794 -26.142 5.244 1.00 90.31 959 GLY A CA 1
ATOM 7336 C C . GLY A 1 959 ? -2.384 -24.747 4.975 1.00 90.31 959 GLY A C 1
ATOM 7337 O O . GLY A 1 959 ? -2.494 -24.309 3.825 1.00 90.31 959 GLY A O 1
ATOM 7338 N N . PRO A 1 960 ? -2.740 -24.012 6.042 1.00 95.25 960 PRO A N 1
ATOM 7339 C CA . PRO A 1 960 ? -3.369 -22.700 5.927 1.00 95.25 960 PRO A CA 1
ATOM 7340 C C . PRO A 1 960 ? -2.423 -21.652 5.320 1.00 95.25 960 PRO A C 1
ATOM 7342 O O . PRO A 1 960 ? -1.194 -21.766 5.376 1.00 95.25 960 PRO A O 1
ATOM 7345 N N . THR A 1 961 ? -3.013 -20.605 4.745 1.00 97.06 961 THR A N 1
ATOM 7346 C CA . THR A 1 961 ? -2.322 -19.416 4.230 1.00 97.06 961 THR A CA 1
ATOM 7347 C C . THR A 1 961 ? -3.082 -18.170 4.680 1.00 97.06 961 THR A C 1
ATOM 7349 O O . THR A 1 961 ? -4.308 -18.191 4.769 1.00 97.06 961 THR A O 1
ATOM 7352 N N . GLY A 1 962 ? -2.371 -17.092 4.998 1.00 97.25 962 GLY A N 1
ATOM 7353 C CA . GLY A 1 962 ? -2.950 -15.890 5.598 1.00 97.25 962 GLY A CA 1
ATOM 7354 C C . GLY A 1 962 ? -3.316 -16.051 7.077 1.00 97.25 962 GLY A C 1
ATOM 7355 O O . GLY A 1 962 ? -4.109 -15.261 7.586 1.00 97.25 962 GLY A O 1
ATOM 7356 N N . ALA A 1 963 ? -2.755 -17.050 7.762 1.00 97.62 963 ALA A N 1
ATOM 7357 C CA . ALA A 1 963 ? -3.043 -17.359 9.159 1.00 97.62 963 ALA A CA 1
ATOM 7358 C C . ALA A 1 963 ? -1.995 -16.779 10.126 1.00 97.62 963 ALA A C 1
ATOM 7360 O O . ALA A 1 963 ? -0.834 -16.548 9.763 1.00 97.62 963 ALA A O 1
ATOM 7361 N N . TYR A 1 964 ? -2.421 -16.573 11.376 1.00 98.00 964 TYR A N 1
ATOM 7362 C CA . TYR A 1 964 ? -1.569 -16.201 12.504 1.00 98.00 964 TYR A CA 1
ATOM 7363 C C . TYR A 1 964 ? -1.380 -17.400 13.432 1.00 98.00 964 TYR A C 1
ATOM 7365 O O . TYR A 1 964 ? -2.350 -18.067 13.776 1.00 98.00 964 TYR A O 1
ATOM 7373 N N . PHE A 1 965 ? -0.148 -17.658 13.871 1.00 97.75 965 PHE A N 1
ATOM 7374 C CA . PHE A 1 965 ? 0.160 -18.758 14.783 1.00 97.75 965 PHE A CA 1
ATOM 7375 C C . PHE A 1 965 ? 0.684 -18.270 16.134 1.00 97.75 965 PHE A C 1
ATOM 7377 O O . PHE A 1 965 ? 1.710 -17.586 16.216 1.00 97.75 965 PHE A O 1
ATOM 7384 N N . ASP A 1 966 ? 0.030 -18.688 17.213 1.00 94.31 966 ASP A N 1
ATOM 7385 C CA . ASP A 1 966 ? 0.579 -18.612 18.563 1.00 94.31 966 ASP A CA 1
ATOM 7386 C C . ASP A 1 966 ? 1.340 -19.903 18.921 1.00 94.31 966 ASP A C 1
ATOM 7388 O O . ASP A 1 966 ? 1.634 -20.734 18.058 1.00 94.31 966 ASP A O 1
ATOM 7392 N N . LEU A 1 967 ? 1.731 -20.064 20.188 1.00 88.75 967 LEU A N 1
ATOM 7393 C CA . LEU A 1 967 ? 2.469 -21.253 20.632 1.00 88.75 967 LEU A CA 1
ATOM 7394 C C . LEU A 1 967 ? 1.616 -22.535 20.606 1.00 88.75 967 LEU A C 1
ATOM 7396 O O . LEU A 1 967 ? 2.173 -23.631 20.545 1.00 88.75 967 LEU A O 1
ATOM 7400 N N . ASN A 1 968 ? 0.289 -22.406 20.624 1.00 88.06 968 ASN A N 1
ATOM 7401 C CA . ASN A 1 968 ? -0.662 -23.513 20.660 1.00 88.06 968 ASN A CA 1
ATOM 7402 C C . ASN A 1 968 ? -1.118 -23.918 19.250 1.00 88.06 968 ASN A C 1
ATOM 7404 O O . ASN A 1 968 ? -1.373 -25.096 18.999 1.00 88.06 968 ASN A O 1
ATOM 7408 N N . GLY A 1 969 ? -1.150 -22.996 18.290 1.00 91.81 969 GLY A N 1
ATOM 7409 C CA . GLY A 1 969 ? -1.596 -23.289 16.932 1.00 91.81 969 GLY A CA 1
ATOM 7410 C C . GLY A 1 969 ? -2.022 -22.048 16.169 1.00 91.81 969 GLY A C 1
ATOM 7411 O O . GLY A 1 969 ? -1.532 -20.955 16.425 1.00 91.81 969 GLY A O 1
ATOM 7412 N N . GLU A 1 970 ? -2.901 -22.247 15.192 1.00 95.44 970 GLU A N 1
ATOM 7413 C CA . GLU A 1 970 ? -3.563 -21.142 14.504 1.00 95.44 970 GLU A CA 1
ATOM 7414 C C . GLU A 1 970 ? -4.453 -20.377 15.494 1.00 95.44 970 GLU A C 1
ATOM 7416 O O . GLU A 1 970 ? -5.175 -20.982 16.288 1.00 95.44 970 GLU A O 1
ATOM 7421 N N . ALA A 1 971 ? -4.370 -19.050 15.472 1.00 94.94 971 ALA A N 1
ATOM 7422 C CA . ALA A 1 971 ? -5.041 -18.159 16.406 1.00 94.94 971 ALA A CA 1
ATOM 7423 C C . ALA A 1 971 ? -5.588 -16.913 15.692 1.00 94.94 971 ALA A C 1
ATOM 7425 O O . ALA A 1 971 ? -5.222 -16.598 14.559 1.00 94.94 971 ALA A O 1
ATOM 7426 N N . SER A 1 972 ? -6.479 -16.194 16.378 1.00 93.25 972 SER A N 1
ATOM 7427 C CA . SER A 1 972 ? -7.066 -14.955 15.864 1.00 93.25 972 SER A CA 1
ATOM 7428 C C . SER A 1 972 ? -6.031 -13.830 15.763 1.00 93.25 972 SER A C 1
ATOM 7430 O O . SER A 1 972 ? -5.117 -13.732 16.581 1.00 93.25 972 SER A O 1
ATOM 7432 N N . PHE A 1 973 ? -6.225 -12.939 14.788 1.00 93.25 973 PHE A N 1
ATOM 7433 C CA . PHE A 1 973 ? -5.500 -11.668 14.691 1.00 93.25 973 PHE A CA 1
ATOM 7434 C C . PHE A 1 973 ? -5.986 -10.619 15.706 1.00 93.25 973 PHE A C 1
ATOM 7436 O O . PHE A 1 973 ? -5.336 -9.580 15.850 1.00 93.25 973 PHE A O 1
ATOM 7443 N N . VAL A 1 974 ? -7.113 -10.874 16.385 1.00 87.00 974 VAL A N 1
ATOM 7444 C CA . VAL A 1 974 ? -7.747 -9.971 17.360 1.00 87.00 974 VAL A CA 1
ATOM 7445 C C . VAL A 1 974 ? -7.255 -10.241 18.771 1.00 87.00 974 VAL A C 1
ATOM 7447 O O . VAL A 1 974 ? -7.411 -11.377 19.273 1.00 87.00 974 VAL A O 1
#

pLDDT: mean 83.13, std 18.08, range [24.17, 98.81]

Sequence (974 aa):
MGCPRPLLLLLLHAVALAAADEFTYNGFGGSDLLLDGMAAVAPNGLLALSNGTSQMAGHAFHPAPFRLRDGAAAAARSFSAAFVFAIVSNYTVLSDNGMALVVAPSTRLSAFNAGQYLGVLNVTDNGRDGNRVFFVELDTMLNPEFQDMNSNHVGVNVNSMRSLRNHSAGYYDDATGAFTNLSLISRRPMQVWVDYDGAAARLDVAMAPAGVPRPRKPLISTPLNLSAVGADDGTAYVGFSAATGVIYTRHYVLGWSFATGAAAPPLDISRLPALPRFGPKPRSKVLETVLPVATAALVLALVVGAFLFVRRRVRYAEVREDWEAEFGPHRFSYKELYQATKGFKNKMLLGTGGFGRVYKGVLSGSKLEVAVKRVSHDSKQGMKEFIAEVVSIGHLRHRNLVQLLGYCRRKGELLLVYDYMSNGSLDKYLYDDRTARPVLDWGQRFQIVRGVAAGLLYLHEDWEKVVIHRDVKASNVLLDGDMNGRLGDFGLARLYDHGVDPQTTHVVGTMGYLAPELVRTGRATPATDVFAFGVFVLEVACGRRPLGRVAPGVDQTVLLDWVQEHQRRGAALDTLDARLCGKYDADEARLAVKLGLMCAHPSPEARPGMRQVVQYLEGDAPMPDVAPSYVSYSMLALMQNDGFDSFANVSFPSTVTSSVSPVSGGFSSSVSGLSGGRIALVTGGNKGIGLETCRQLASRGVRVVLTARNEARGLEAVERVRCARGDAEVYFHQLDVTDPCSAARLADFVRDQFGRLDILINNAGISGVHRDPVLSAAVKDKVDGMDVNQRVEWMK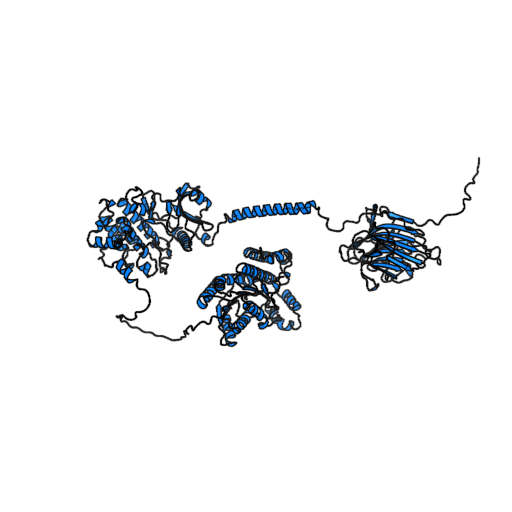ENSKETYEEAVQCMKTNYYGAKLVTEALLPLLQLSSSGRIVNVSSGFGLLRNFNSEDLRKEFEDIDNLTESRLEELMDKFLEDFKANLVEAHGWPTGGSSAYKVVKAALNAYTRILAKKYPTLRINCLTPGYVKTDMSMHMGVLTLEEGARNPVKVALLPDDGPTGAYFDLNGEASFV

Secondary structure (DSSP, 8-state):
-------S-S-----------EEEESS-TT---EEEET-EE-TTSPEES--S-TT-EEEEE-SS-EES-SSTTSPPPPEEEEEEEEEEESSSS---S-EEEEEESSS----TT-TTTTTT--TTTTT-GGG--EEEEEE-S--GGGT-S-SSEEEEEESSSS-SEEEESEEE-TTT--EEE--TTSSS-EEEEEEEETTTTEEEEEEEETTSPPPSS-SEEEE---TTSS-TTSEEEEEEEEE--SS-EEEEEEEEEEEESSPPPPP-GGGSPPPP--SSPPPPHHHHHHHHHHHHHHHHHHHHHHHHHHHHHHHS-----GGGGTS-S-BPPHHHHHHHTTTT-GGGEEEEETTEEEEEEE-TTT--EEEEEEE-SSSHHHHHHHHHHHHHHSS---TTB--EEEEEEETTEEEEEEE--TTEETHHHHH-GGG-PPPPPHHHHHHHHHHHHHHHHIIIIISSSEEE-S--SGGGEEE-TT--EEE---TT-EEE-TTPPPPP----S-TTT--HHHHHH----HHHHHHHHHHHHHHHHHT--SB----TTS---BHHHHHHHHHHTT-GGGGS-GGGTT-S-HHHHHHHHHHHHHHT-SSGGGSPPHHHHHHHHHTSS-----------HHHHHHTT---SS---------------------------------EEEETTTTSHHHHHHHHHHHTTT-EEEEEESSHHHHHHHHHHHHHH-TT--EEEEE--TT-HHHHHHHHHHHHHHHSS-SEEEE------SB--HHHHHHTTTT-TT--HHHHHHHHHHT-B--HHHHHHHHIIIIIHHHHHHHHHHHHHHT-TT-EEEEE--GGGSGGG-S-HHHHHHHH-TTT--HHHHHHHHHHHHHHHHTT-TTTTT---SS-HHHHHHHHHHHHHHHHHHHH-TTSEEEEE---SB-SGGGTT--SB-HHHHHHHHHHHHT--TTS-SS-EE-SSSEE---

InterPro domains:
  IPR000719 Protein kinase domain [PF00069] (345-615)
  IPR000719 Protein kinase domain [PS50011] (344-626)
  IPR000719 Protein kinase domain [SM00220] (344-617)
  IPR001220 Legume lectin domain [PF00139] (21-272)
  IPR001220 Legume lectin domain [cd06899] (22-260)
  IPR002347 Short-chain dehydrogenase/reductase SDR [PF00106] (679-848)
  IPR002347 Short-chain dehydrogenase/reductase SDR [PR00080] (755-766)
  IPR002347 Short-chain dehydrogenase/reductase SDR [PR00080] (834-842)
  IPR002347 Short-chain dehydrogenase/reductase SDR [PR00080] (898-917)
  IPR002347 Short-chain dehydrogenase/reductase SDR [PR00081] (679-696)
  IPR002347 Short-chain dehydrogenase/reductase SDR [PR00081] (755-766)
  IPR002347 Short-chain dehydrogenase/reductase SDR [PR00081] (898-917)
  IPR002347 Short-chain dehydrogenase/reductase SDR [PR00081] (917-934)
  IPR008271 Serine/threonine-protein kinase, active site [PS00108] (467-479)
  IPR011009 Protein kinase-like domain superfamily [SSF56112] (326-635)
  IPR013320 Concanavalin A-like lectin/glucanase domain superfamily [SSF49899] (20-281)
  IPR017441 Protein kinase, ATP binding site [PS00107] (350-373)
  IPR036291 NAD(P)-binding domain superfamily [SSF51735] (677-965)
  IPR050528 L-type Lectin-Domain Containing Receptor Kinases [PTHR27007] (42-639)